Protein AF-A0A2E9NHA3-F1 (afdb_monomer)

pLDDT: mean 85.12, std 13.19, range [32.25, 98.62]

Secondary structure (DSSP, 8-state):
--S--HHHHHHTS-HHHHHHHHHHHHHHHSTTGGGS-SEEEE-PPTTS-HHHHHHHHHHHHHHHHHT-TT-SEEEEEEE-S-HHHHHHHHHHH--S--TTSEEE--GGGHHHHHHHHTSPPSSSS-EEEEEEE-HHHHT-S-S-TT--HHHHHHHHHHHHHHT--SHHHHHHHHHHH-TTSS-HHHHIIIIIHHHHHHTTSSPPHHHHHHHHHHHHHTSHHHHHHHHHHHTTT-SS--HHHHHHHHHHHHHHHHHHHHHHHHHH--SEEEEETGGGGGGGGSGGG-HHHHHHHHHHTSTT-EEEEE-S--SPPP--TTS-TTHHHHHHHHHHHHHTTS-TTTTHHHHHHHHHHHHHHHH-S-HHHHHHHHHHHHTTTEE---PPP-TTT--SEEEEE--PPPPPHHHHHHHHHHHHHHHHTT-PPPHHHHHHSTTHHHH-TTSHHHHHHHHHHTSTTHHHHHHHHHHS----HHHHHTT-----SSHHHHHHHHTTGGGTGGG-SBPPPSS-SBPP-TTTGGGTTTT---EEEE-S-THHHHHHHHHHHHHHHHHHTTTSSS---SSHHHHHHS--SS---EETTEES-HHHHHHH---HHHHHHT-HHHHHHHHTS-B-HHHHHHHHHHHSPP--B-S-HHHHHHHSS-SS-GGGTT--HHHHHTT---TTS-HHHHHHHHHHHHHTTS---B-TTHHHHHHH-HHHHHHHHHHHH--TT--HHHHHHHHHHHHHHHHHHHHSHHHHHHHHHHH-SS-HHHHHHHHHHHTTHHHHHHHHHHHHHHHTTSPPP-HHHHHHHHHHHHHHHT-PPEEEEEE-SSTT--EEEEEESSEEEES-SS--S-HHHHHHHHHHHHHHHTSSBSPSEEEE-GGGSSS----SS--EEEESS--SSHHHHHHHHTTTS-TT-HHHHHHHHHHHHHHHHH---S-HHHHHHHHHHHS--TTGGGTTTT---SS--EEEEE---TT-THHHHHHHHHHHHHHHHHTTT-SSHHHHHHHHHHTT--GGGS-----PPPP-

Radius of gyration: 31.15 Å; Cα contacts (8 Å, |Δi|>4): 1739; chains: 1; bounding box: 76×81×81 Å

Structure (mmCIF, N/CA/C/O backbone):
data_AF-A0A2E9NHA3-F1
#
_entry.id   AF-A0A2E9NHA3-F1
#
loop_
_atom_site.group_PDB
_atom_site.id
_atom_site.type_symbol
_atom_site.label_atom_id
_atom_site.label_alt_id
_atom_site.label_comp_id
_atom_site.label_asym_id
_atom_site.label_entity_id
_atom_site.label_seq_id
_atom_site.pdbx_PDB_ins_code
_atom_site.Cartn_x
_atom_site.Cartn_y
_atom_site.Cartn_z
_atom_site.occupancy
_atom_site.B_iso_or_equiv
_atom_site.auth_seq_id
_atom_site.auth_comp_id
_atom_site.auth_asym_id
_atom_site.auth_atom_id
_atom_site.pdbx_PDB_model_num
ATOM 1 N N . MET A 1 1 ? -22.709 3.468 -25.260 1.00 32.25 1 MET A N 1
ATOM 2 C CA . MET A 1 1 ? -23.288 2.220 -24.721 1.00 32.25 1 MET A CA 1
ATOM 3 C C . MET A 1 1 ? -23.242 2.355 -23.208 1.00 32.25 1 MET A C 1
ATOM 5 O O . MET A 1 1 ? -22.149 2.558 -22.708 1.00 32.25 1 MET A O 1
ATOM 9 N N . SER A 1 2 ? -24.377 2.406 -22.503 1.00 43.19 2 SER A N 1
ATOM 10 C CA . SER A 1 2 ? -24.402 2.607 -21.036 1.00 43.19 2 SER A CA 1
ATOM 11 C C . SER A 1 2 ? -25.438 1.715 -20.332 1.00 43.19 2 SER A C 1
ATOM 13 O O . SER A 1 2 ? -26.073 2.136 -19.365 1.00 43.19 2 SER A O 1
ATOM 15 N N . GLU A 1 3 ? -25.658 0.508 -20.847 1.00 61.56 3 GLU A N 1
ATOM 16 C CA . GLU A 1 3 ? -26.277 -0.564 -20.063 1.00 61.56 3 GLU A CA 1
ATOM 17 C C . GLU A 1 3 ? -25.156 -1.312 -19.338 1.00 61.56 3 GLU A C 1
ATOM 19 O O . GLU A 1 3 ? -24.087 -1.528 -19.909 1.00 61.56 3 GLU A O 1
ATOM 24 N N . VAL A 1 4 ? -25.370 -1.634 -18.061 1.00 72.38 4 VAL A N 1
ATOM 25 C CA . VAL A 1 4 ? -24.427 -2.438 -17.272 1.00 72.38 4 VAL A CA 1
ATOM 26 C C . VAL A 1 4 ? -24.317 -3.811 -17.926 1.00 72.38 4 VAL A C 1
ATOM 28 O O . VAL A 1 4 ? -25.323 -4.501 -18.061 1.00 72.38 4 VAL A O 1
ATOM 31 N N . ASP A 1 5 ? -23.108 -4.224 -18.301 1.00 81.38 5 ASP A N 1
ATOM 32 C CA . ASP A 1 5 ? -22.854 -5.580 -18.794 1.00 81.38 5 ASP A CA 1
ATOM 33 C C . ASP A 1 5 ? -22.773 -6.551 -17.607 1.00 81.38 5 ASP A C 1
ATOM 35 O O . ASP A 1 5 ? -21.702 -6.878 -17.085 1.00 81.38 5 ASP A O 1
ATOM 39 N N . VAL A 1 6 ? -23.949 -6.947 -17.119 1.00 85.06 6 VAL A N 1
ATOM 40 C CA . VAL A 1 6 ? -24.103 -7.841 -15.966 1.00 85.06 6 VAL A CA 1
ATOM 41 C C . VAL A 1 6 ? -23.433 -9.183 -16.233 1.00 85.06 6 VAL A C 1
ATOM 43 O O . VAL A 1 6 ? -22.765 -9.712 -15.348 1.00 85.06 6 VAL A O 1
ATOM 46 N N . GLU A 1 7 ? -23.559 -9.713 -17.449 1.00 85.31 7 GLU A N 1
ATOM 47 C CA . GLU A 1 7 ? -22.974 -10.999 -17.826 1.00 85.31 7 GLU A CA 1
ATOM 48 C C . GLU A 1 7 ? -21.445 -10.955 -17.760 1.00 85.31 7 GLU A C 1
ATOM 50 O O . GLU A 1 7 ? -20.836 -11.851 -17.176 1.00 85.31 7 GLU A O 1
ATOM 55 N N . SER A 1 8 ? -20.814 -9.875 -18.232 1.00 81.56 8 SER A N 1
ATOM 56 C CA . SER A 1 8 ? -19.368 -9.664 -18.075 1.00 81.56 8 SER A CA 1
ATOM 57 C C . SER A 1 8 ? -18.941 -9.573 -16.604 1.00 81.56 8 SER A C 1
ATOM 59 O O . SER A 1 8 ? -17.977 -10.226 -16.188 1.00 81.56 8 SER A O 1
ATOM 61 N N . VAL A 1 9 ? -19.690 -8.843 -15.765 1.00 84.19 9 VAL A N 1
ATOM 62 C CA . VAL A 1 9 ? -19.408 -8.769 -14.317 1.00 84.19 9 VAL A CA 1
ATOM 63 C C . VAL A 1 9 ? -19.519 -10.150 -13.661 1.00 84.19 9 VAL A C 1
ATOM 65 O O . VAL A 1 9 ? -18.634 -10.534 -12.894 1.00 84.19 9 VAL A O 1
ATOM 68 N N . MET A 1 10 ? -20.572 -10.908 -13.974 1.00 86.00 10 MET A N 1
ATOM 69 C CA . MET A 1 10 ? -20.833 -12.240 -13.416 1.00 86.00 10 MET A CA 1
ATOM 70 C C . MET A 1 10 ? -19.854 -13.304 -13.936 1.00 86.00 10 MET A C 1
ATOM 72 O O . MET A 1 10 ? -19.506 -14.234 -13.197 1.00 86.00 10 MET A O 1
ATOM 76 N N . ALA A 1 11 ? -19.362 -13.170 -15.171 1.00 82.38 11 ALA A N 1
ATOM 77 C CA . ALA A 1 11 ? -18.321 -14.023 -15.744 1.00 82.38 11 ALA A CA 1
ATOM 78 C C . ALA A 1 11 ? -16.982 -13.880 -15.001 1.00 82.38 11 ALA A C 1
ATOM 80 O O . ALA A 1 11 ? -16.257 -14.864 -14.856 1.00 82.38 11 ALA A O 1
ATOM 81 N N . GLY A 1 12 ? -16.690 -12.689 -14.466 1.00 78.75 12 GLY A N 1
ATOM 82 C CA . GLY A 1 12 ? -15.508 -12.432 -13.637 1.00 78.75 12 GLY A CA 1
ATOM 83 C C . GLY A 1 12 ? -15.560 -13.033 -12.223 1.00 78.75 12 GLY A C 1
ATOM 84 O O . GLY A 1 12 ? -14.527 -13.099 -11.554 1.00 78.75 12 GLY A O 1
ATOM 85 N N . LEU A 1 13 ? -16.731 -13.478 -11.751 1.00 85.31 13 LEU A N 1
ATOM 86 C CA . LEU A 1 13 ? -16.897 -14.100 -10.432 1.00 85.31 13 LEU A CA 1
ATOM 87 C C . LEU A 1 13 ? -16.532 -15.589 -10.454 1.00 85.31 13 LEU A C 1
ATOM 89 O O . LEU A 1 13 ? -16.842 -16.309 -11.405 1.00 85.31 13 LEU A O 1
ATOM 93 N N . LYS A 1 14 ? -15.938 -16.078 -9.361 1.00 85.88 14 LYS A N 1
ATOM 94 C CA . LYS A 1 14 ? -15.760 -17.524 -9.127 1.00 85.88 14 LYS A CA 1
ATOM 95 C C . LYS A 1 14 ? -17.071 -18.189 -8.708 1.00 85.88 14 LYS A C 1
ATOM 97 O O . LYS A 1 14 ? -17.992 -17.493 -8.290 1.00 85.88 14 LYS A O 1
ATOM 102 N N . GLY A 1 15 ? -17.154 -19.518 -8.791 1.00 86.88 15 GLY A N 1
ATOM 103 C CA . GLY A 1 15 ? -18.397 -20.266 -8.554 1.00 86.88 15 GLY A CA 1
ATOM 104 C C . GLY A 1 15 ? -19.037 -19.961 -7.198 1.00 86.88 15 GLY A C 1
ATOM 105 O O . GLY A 1 15 ? -20.192 -19.543 -7.155 1.00 86.88 15 GLY A O 1
ATOM 106 N N . PHE A 1 16 ? -18.273 -20.028 -6.104 1.00 87.44 16 PHE A N 1
ATOM 107 C CA . PHE A 1 16 ? -18.773 -19.677 -4.768 1.00 87.44 16 PHE A CA 1
ATOM 108 C C . PHE A 1 16 ? -19.209 -18.204 -4.648 1.00 87.44 16 PHE A C 1
ATOM 110 O O . PHE A 1 16 ? -20.206 -17.908 -3.991 1.00 87.44 16 PHE A O 1
ATOM 117 N N . GLN A 1 17 ? -18.501 -17.274 -5.303 1.00 90.69 17 GLN A N 1
ATOM 118 C CA . GLN A 1 17 ? -18.856 -15.848 -5.305 1.00 90.69 17 GLN A CA 1
ATOM 119 C C . GLN A 1 17 ? -20.154 -15.615 -6.079 1.00 90.69 17 GLN A C 1
ATOM 121 O O . GLN A 1 17 ? -21.018 -14.875 -5.620 1.00 90.69 17 GLN A O 1
ATOM 126 N N . ARG A 1 18 ? -20.304 -16.274 -7.233 1.00 91.75 18 ARG A N 1
ATOM 127 C CA . ARG A 1 18 ? -21.510 -16.236 -8.060 1.00 91.75 18 ARG A CA 1
ATOM 128 C C . ARG A 1 18 ? -22.712 -16.785 -7.296 1.00 91.75 18 ARG A C 1
ATOM 130 O O . ARG A 1 18 ? -23.715 -16.094 -7.198 1.00 91.75 18 ARG A O 1
ATOM 137 N N . ALA A 1 19 ? -22.569 -17.949 -6.663 1.00 92.31 19 ALA A N 1
ATOM 138 C CA . ALA A 1 19 ? -23.619 -18.539 -5.835 1.00 92.31 19 ALA A CA 1
ATOM 139 C C . ALA A 1 19 ? -24.026 -17.618 -4.667 1.00 92.31 19 ALA A C 1
ATOM 141 O O . ALA A 1 19 ? -25.210 -17.501 -4.355 1.00 92.31 19 ALA A O 1
ATOM 142 N N . ALA A 1 20 ? -23.070 -16.919 -4.040 1.00 93.12 20 ALA A N 1
ATOM 143 C CA . ALA A 1 20 ? -23.379 -15.923 -3.014 1.00 93.12 20 ALA A CA 1
ATOM 144 C C . ALA A 1 20 ? -24.175 -14.735 -3.581 1.00 93.12 20 ALA A C 1
ATOM 146 O O . ALA A 1 20 ? -25.162 -14.328 -2.971 1.00 93.12 20 ALA A O 1
ATOM 147 N N . VAL A 1 21 ? -23.785 -14.203 -4.747 1.00 94.88 21 VAL A N 1
ATOM 148 C CA . VAL A 1 21 ? -24.522 -13.123 -5.428 1.00 94.88 21 VAL A CA 1
ATOM 149 C C . VAL A 1 21 ? -25.945 -13.559 -5.763 1.00 94.88 21 VAL A C 1
ATOM 151 O O . VAL A 1 21 ? -26.890 -12.865 -5.393 1.00 94.88 21 VAL A O 1
ATOM 154 N N . ASP A 1 22 ? -26.102 -14.712 -6.410 1.00 93.88 22 ASP A N 1
ATOM 155 C CA . ASP A 1 22 ? -27.406 -15.219 -6.840 1.00 93.88 22 ASP A CA 1
ATOM 156 C C . ASP A 1 22 ? -28.331 -15.445 -5.635 1.00 93.88 22 ASP A C 1
ATOM 158 O O . ASP A 1 22 ? -29.492 -15.031 -5.648 1.00 93.88 22 ASP A O 1
ATOM 162 N N . HIS A 1 23 ? -27.803 -16.001 -4.539 1.00 93.75 23 HIS A N 1
ATOM 163 C CA . HIS A 1 23 ? -28.567 -16.194 -3.307 1.00 93.75 23 HIS A CA 1
ATOM 164 C C . HIS A 1 23 ? -28.959 -14.871 -2.633 1.00 93.75 23 HIS A C 1
ATOM 166 O O . HIS A 1 23 ? -30.094 -14.736 -2.179 1.00 93.75 23 HIS A O 1
ATOM 172 N N . VAL A 1 24 ? -28.072 -13.869 -2.591 1.00 94.62 24 VAL A N 1
ATOM 173 C CA . VAL A 1 24 ? -28.405 -12.528 -2.067 1.00 94.62 24 VAL A CA 1
ATOM 174 C C . VAL A 1 24 ? -29.525 -11.888 -2.889 1.00 94.62 24 VAL A C 1
ATOM 176 O O . VAL A 1 24 ? -30.481 -11.355 -2.322 1.00 94.62 24 VAL A O 1
ATOM 179 N N . ILE A 1 25 ? -29.438 -11.965 -4.217 1.00 93.75 25 ILE A N 1
ATOM 180 C CA . ILE A 1 25 ? -30.431 -11.385 -5.126 1.00 93.75 25 ILE A CA 1
ATOM 181 C C . ILE A 1 25 ? -31.780 -12.087 -4.991 1.00 93.75 25 ILE A C 1
ATOM 183 O O . ILE A 1 25 ? -32.798 -11.408 -4.861 1.00 93.75 25 ILE A O 1
ATOM 187 N N . GLU A 1 26 ? -31.800 -13.417 -4.906 1.00 91.62 26 GLU A N 1
ATOM 188 C CA . GLU A 1 26 ? -33.023 -14.170 -4.618 1.00 91.62 26 GLU A CA 1
ATOM 189 C C . GLU A 1 26 ? -33.631 -13.738 -3.275 1.00 91.62 26 GLU A C 1
ATOM 191 O O . GLU A 1 26 ? -34.845 -13.562 -3.159 1.00 91.62 26 GLU A O 1
ATOM 196 N N . ARG A 1 27 ? -32.810 -13.482 -2.248 1.00 91.25 27 ARG A N 1
ATOM 197 C CA . ARG A 1 27 ? -33.293 -13.021 -0.936 1.00 91.25 27 ARG A CA 1
ATOM 198 C C . ARG A 1 27 ? -33.854 -11.600 -0.963 1.00 91.25 27 ARG A C 1
ATOM 200 O O . ARG A 1 27 ? -34.848 -11.364 -0.276 1.00 91.25 27 ARG A O 1
ATOM 207 N N . PHE A 1 28 ? -33.275 -10.694 -1.748 1.00 92.12 28 PHE A N 1
ATOM 208 C CA . PHE A 1 28 ? -33.702 -9.293 -1.845 1.00 92.12 28 PHE A CA 1
ATOM 209 C C . PHE A 1 28 ? -34.870 -9.044 -2.804 1.00 92.12 28 PHE A C 1
ATOM 211 O O . PHE A 1 28 ? -35.736 -8.222 -2.486 1.00 92.12 28 PHE A O 1
ATOM 218 N N . TYR A 1 29 ? -34.884 -9.728 -3.950 1.00 89.75 29 TYR A N 1
ATOM 219 C CA . TYR A 1 29 ? -35.759 -9.424 -5.090 1.00 89.75 29 TYR A CA 1
ATOM 220 C C . TYR A 1 29 ? -36.492 -10.651 -5.662 1.00 89.75 29 TYR A C 1
ATOM 222 O O . TYR A 1 29 ? -37.299 -10.503 -6.577 1.00 89.75 29 TYR A O 1
ATOM 230 N N . GLY A 1 30 ? -36.242 -11.855 -5.135 1.00 84.56 30 GLY A N 1
ATOM 231 C CA . GLY A 1 30 ? -36.902 -13.089 -5.569 1.00 84.56 30 GLY A CA 1
ATOM 232 C C . GLY A 1 30 ? -38.382 -13.189 -5.184 1.00 84.56 30 GLY A C 1
ATOM 233 O O . GLY A 1 30 ? -38.960 -12.318 -4.523 1.00 84.56 30 GLY A O 1
ATOM 234 N N . VAL A 1 31 ? -39.021 -14.294 -5.580 1.00 73.19 31 VAL A N 1
ATOM 235 C CA . VAL A 1 31 ? -40.466 -14.506 -5.380 1.00 73.19 31 VAL A CA 1
ATOM 236 C C . VAL A 1 31 ? -40.800 -14.548 -3.880 1.00 73.19 31 VAL A C 1
ATOM 238 O O . VAL A 1 31 ? -40.257 -15.349 -3.118 1.00 73.19 31 VAL A O 1
ATOM 241 N N . GLY A 1 32 ? -41.708 -13.669 -3.439 1.00 65.19 32 GLY A N 1
ATOM 242 C CA . GLY A 1 32 ? -42.047 -13.488 -2.019 1.00 65.19 32 GLY A CA 1
ATOM 243 C C . GLY A 1 32 ? -41.089 -12.572 -1.241 1.00 65.19 32 GLY A C 1
ATOM 244 O O . GLY A 1 32 ? -41.176 -12.510 -0.014 1.00 65.19 32 GLY A O 1
ATOM 245 N N . GLY A 1 33 ? -40.190 -11.857 -1.928 1.00 61.22 33 GLY A N 1
ATOM 246 C CA . GLY A 1 33 ? -39.231 -10.920 -1.334 1.00 61.22 33 GLY A CA 1
ATOM 247 C C . GLY A 1 33 ? -39.860 -9.748 -0.572 1.00 61.22 33 GLY A C 1
ATOM 248 O O . GLY A 1 33 ? -39.286 -9.301 0.415 1.00 61.22 33 GLY A O 1
ATOM 249 N N . GLU A 1 34 ? -41.068 -9.305 -0.944 1.00 59.25 34 GLU A N 1
ATOM 250 C CA . GLU A 1 34 ? -41.785 -8.205 -0.268 1.00 59.25 34 GLU A CA 1
ATOM 251 C C . GLU A 1 34 ? -42.134 -8.499 1.206 1.00 59.25 34 GLU A C 1
ATOM 253 O O . GLU A 1 34 ? -42.369 -7.570 1.972 1.00 59.25 34 GLU A O 1
ATOM 258 N N . GLY A 1 35 ? -42.147 -9.775 1.618 1.00 59.41 35 GLY A N 1
ATOM 259 C CA . GLY A 1 35 ? -42.376 -10.199 3.007 1.00 59.41 35 GLY A CA 1
ATOM 260 C C . GLY A 1 35 ? -41.105 -10.544 3.793 1.00 59.41 35 GLY A C 1
ATOM 261 O O . GLY A 1 35 ? -41.204 -10.990 4.935 1.00 59.41 35 GLY A O 1
ATOM 262 N N . ARG A 1 36 ? -39.917 -10.400 3.190 1.00 79.31 36 ARG A N 1
ATOM 263 C CA . ARG A 1 36 ? -38.619 -10.683 3.828 1.00 79.31 36 ARG A CA 1
ATOM 264 C C . ARG A 1 36 ? -38.042 -9.399 4.432 1.00 79.31 36 ARG A C 1
ATOM 266 O O . ARG A 1 36 ? -38.427 -8.299 4.056 1.00 79.31 36 ARG A O 1
ATOM 273 N N . SER A 1 37 ? -37.084 -9.528 5.347 1.00 83.06 37 SER A N 1
ATOM 274 C CA . SER A 1 37 ? -36.485 -8.384 6.058 1.00 83.06 37 SER A CA 1
ATOM 275 C C . SER A 1 37 ? -35.756 -7.379 5.158 1.00 83.06 37 SER A C 1
ATOM 277 O O . SER A 1 37 ? -35.481 -6.268 5.602 1.00 83.06 37 SER A O 1
ATOM 279 N N . GLY A 1 38 ? -35.385 -7.777 3.934 1.00 87.94 38 GLY A N 1
ATOM 280 C CA . GLY A 1 38 ? -34.548 -6.983 3.032 1.00 87.94 38 GLY A CA 1
ATOM 281 C C . GLY A 1 38 ? -33.096 -6.839 3.502 1.00 87.94 38 GLY A C 1
ATOM 282 O O . GLY A 1 38 ? -32.379 -5.991 2.980 1.00 87.94 38 GLY A O 1
ATOM 283 N N . ARG A 1 39 ? -32.659 -7.638 4.487 1.00 92.50 39 ARG A N 1
ATOM 284 C CA . ARG A 1 39 ? -31.337 -7.553 5.128 1.00 92.50 39 ARG A CA 1
ATOM 285 C C . ARG A 1 39 ? -30.606 -8.890 5.010 1.00 92.50 39 ARG A C 1
ATOM 287 O O . ARG A 1 39 ? -31.210 -9.931 5.256 1.00 92.50 39 ARG A O 1
ATOM 294 N N . PHE A 1 40 ? -29.327 -8.875 4.642 1.00 94.38 40 PHE A N 1
ATOM 295 C CA . PHE A 1 40 ? -28.542 -10.097 4.429 1.00 94.38 40 PHE A CA 1
ATOM 296 C C . PHE A 1 40 ? -27.073 -9.927 4.827 1.00 94.38 40 PHE A C 1
ATOM 298 O O . PHE A 1 40 ? -26.524 -8.837 4.686 1.00 94.38 40 PHE A O 1
ATOM 305 N N . LEU A 1 41 ? -26.424 -10.998 5.294 1.00 93.44 41 LEU A N 1
ATOM 306 C CA . LEU A 1 41 ? -25.010 -11.008 5.686 1.00 93.44 41 LEU A CA 1
ATOM 307 C C . LEU A 1 41 ?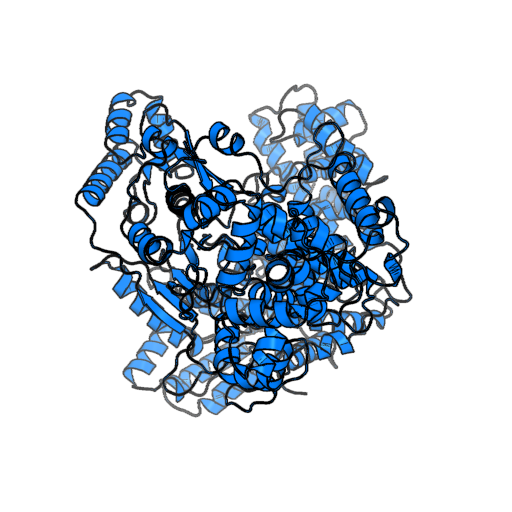 -24.172 -11.964 4.822 1.00 93.44 41 LEU A C 1
ATOM 309 O O . LEU A 1 41 ? -24.404 -13.168 4.800 1.00 93.44 41 LEU A O 1
ATOM 313 N N . VAL A 1 42 ? -23.121 -11.445 4.188 1.00 92.88 42 VAL A N 1
ATOM 314 C CA . VAL A 1 42 ? -22.062 -12.260 3.574 1.00 92.88 42 VAL A CA 1
ATOM 315 C C . VAL A 1 42 ? -20.865 -12.299 4.519 1.00 92.88 42 VAL A C 1
ATOM 317 O O . VAL A 1 42 ? -20.167 -11.299 4.715 1.00 92.88 42 VAL A O 1
ATOM 320 N N . ALA A 1 43 ? -20.646 -13.472 5.115 1.00 88.44 43 ALA A N 1
ATOM 321 C CA . ALA A 1 43 ? -19.674 -13.705 6.175 1.00 88.44 43 ALA A CA 1
ATOM 322 C C . ALA A 1 43 ? -18.416 -14.480 5.738 1.00 88.44 43 ALA A C 1
ATOM 324 O O . ALA A 1 43 ? -17.813 -15.183 6.552 1.00 88.44 43 ALA A O 1
ATOM 325 N N . ASP A 1 44 ? -18.044 -14.383 4.455 1.00 86.25 44 ASP A N 1
ATOM 326 C CA . ASP A 1 44 ? -16.910 -15.104 3.860 1.00 86.25 44 ASP A CA 1
ATOM 327 C C . ASP A 1 44 ? -15.575 -14.804 4.560 1.00 86.25 44 ASP A C 1
ATOM 329 O O . ASP A 1 44 ? -15.333 -13.677 5.013 1.00 86.25 44 ASP A O 1
ATOM 333 N N . GLU A 1 45 ? -14.665 -15.783 4.562 1.00 80.44 45 GLU A N 1
ATOM 334 C CA . GLU A 1 45 ? -13.317 -15.672 5.129 1.00 80.44 45 GLU A CA 1
ATOM 335 C C . GLU A 1 45 ? -12.549 -14.438 4.605 1.00 80.44 45 GLU A C 1
ATOM 337 O O . GLU A 1 45 ? -12.787 -13.887 3.515 1.00 80.44 45 GLU A O 1
ATOM 342 N N . THR A 1 46 ? -11.605 -13.945 5.408 1.00 77.88 46 THR A N 1
ATOM 343 C CA . THR A 1 46 ? -10.780 -12.794 5.034 1.00 77.88 46 THR A CA 1
ATOM 344 C C . THR A 1 46 ? -9.984 -13.078 3.756 1.00 77.88 46 THR A C 1
ATOM 346 O O . THR A 1 46 ? -9.205 -14.025 3.665 1.00 77.88 46 THR A O 1
ATOM 349 N N . GLY A 1 47 ? -10.152 -12.205 2.759 1.00 77.12 47 GLY A N 1
ATOM 350 C CA . GLY A 1 47 ? -9.424 -12.258 1.491 1.00 77.12 47 GLY A CA 1
ATOM 351 C C . GLY A 1 47 ? -10.112 -12.987 0.336 1.00 77.12 47 GLY A C 1
ATOM 352 O O . GLY A 1 47 ? -9.571 -12.964 -0.767 1.00 77.12 47 GLY A O 1
ATOM 353 N N . LEU A 1 48 ? -11.323 -13.523 0.528 1.00 82.44 48 LEU A N 1
ATOM 354 C CA . LEU A 1 48 ? -12.120 -14.163 -0.535 1.00 82.44 48 LEU A CA 1
ATOM 355 C C . LEU A 1 48 ? -12.883 -13.193 -1.462 1.00 82.44 48 LEU A C 1
ATOM 357 O O . LEU A 1 48 ? -13.637 -13.617 -2.333 1.00 82.44 48 LEU A O 1
ATOM 361 N N . GLY A 1 49 ? -12.668 -11.882 -1.319 1.00 82.44 49 GLY A N 1
ATOM 362 C CA . GLY A 1 49 ? -13.237 -10.882 -2.229 1.00 82.44 49 GLY A CA 1
ATOM 363 C C . GLY A 1 49 ? -14.688 -10.488 -1.927 1.00 82.44 49 GLY A C 1
ATOM 364 O O . GLY A 1 49 ? -15.489 -10.376 -2.845 1.00 82.44 49 GLY A O 1
ATOM 365 N N . LYS A 1 50 ? -15.030 -10.195 -0.666 1.00 87.19 50 LYS A N 1
ATOM 366 C CA . LYS A 1 50 ? -16.369 -9.693 -0.277 1.00 87.19 50 LYS A CA 1
ATOM 367 C C . LYS A 1 50 ? -16.827 -8.469 -1.085 1.00 87.19 50 LYS A C 1
ATOM 369 O O . LYS A 1 50 ? -17.981 -8.397 -1.486 1.00 87.19 50 LYS A O 1
ATOM 374 N N . SER A 1 51 ? -15.922 -7.540 -1.402 1.00 85.06 51 SER A N 1
ATOM 375 C CA . SER A 1 51 ? -16.236 -6.389 -2.263 1.00 85.06 51 SER A CA 1
ATOM 376 C C . SER A 1 51 ? -16.515 -6.791 -3.722 1.00 85.06 51 SER A C 1
ATOM 378 O O . SER A 1 51 ? -17.252 -6.098 -4.410 1.00 85.06 51 SER A O 1
ATOM 380 N N . ILE A 1 52 ? -15.965 -7.915 -4.196 1.00 86.06 52 ILE A N 1
ATOM 381 C CA . ILE A 1 52 ? -16.254 -8.476 -5.527 1.00 86.06 52 ILE A CA 1
ATOM 382 C C . ILE A 1 52 ? -17.642 -9.132 -5.542 1.00 86.06 52 ILE A C 1
ATOM 384 O O . ILE A 1 52 ? -18.401 -8.915 -6.481 1.00 86.06 52 ILE A O 1
ATOM 388 N N . VAL A 1 53 ? -18.025 -9.830 -4.465 1.00 89.81 53 VAL A N 1
ATOM 389 C CA . VAL A 1 53 ? -19.414 -10.287 -4.264 1.00 89.81 53 VAL A CA 1
ATOM 390 C C . VAL A 1 53 ? -20.363 -9.086 -4.253 1.00 89.81 53 VAL A C 1
ATOM 392 O O . VAL A 1 53 ? -21.339 -9.065 -4.994 1.00 89.81 53 VAL A O 1
ATOM 395 N N . ALA A 1 54 ? -20.039 -8.030 -3.503 1.00 91.81 54 ALA A N 1
ATOM 396 C CA . ALA A 1 54 ? -20.828 -6.800 -3.476 1.00 91.81 54 ALA A CA 1
ATOM 397 C C . ALA A 1 54 ? -20.953 -6.136 -4.860 1.00 91.81 54 ALA A C 1
ATOM 399 O O . ALA A 1 54 ? -22.039 -5.689 -5.214 1.00 91.81 54 ALA A O 1
ATOM 400 N N . ARG A 1 55 ? -19.886 -6.129 -5.673 1.00 90.50 55 ARG A N 1
ATOM 401 C CA . ARG A 1 55 ? -19.922 -5.663 -7.072 1.00 90.50 55 ARG A CA 1
ATOM 402 C C . ARG A 1 55 ? -20.922 -6.466 -7.913 1.00 90.50 55 ARG A C 1
ATOM 404 O O . ARG A 1 55 ? -21.684 -5.874 -8.671 1.00 90.50 55 ARG A O 1
ATOM 411 N N . GLY A 1 56 ? -20.945 -7.792 -7.764 1.00 91.50 56 GLY A N 1
ATOM 412 C CA . GLY A 1 56 ? -21.927 -8.651 -8.433 1.00 91.50 56 GLY A CA 1
ATOM 413 C C . GLY A 1 56 ? -23.363 -8.378 -7.974 1.00 91.50 56 GLY A C 1
ATOM 414 O O . GLY A 1 56 ? -24.258 -8.245 -8.807 1.00 91.50 56 GLY A O 1
ATOM 415 N N . VAL A 1 57 ? -23.574 -8.194 -6.663 1.00 94.62 57 VAL A N 1
ATOM 416 C CA . VAL A 1 57 ? -24.882 -7.799 -6.105 1.00 94.62 57 VAL A CA 1
ATOM 417 C C . VAL A 1 57 ? -25.325 -6.443 -6.659 1.00 94.62 57 VAL A C 1
ATOM 419 O O . VAL A 1 57 ? -26.481 -6.303 -7.041 1.00 94.62 57 VAL A O 1
ATOM 422 N N . ILE A 1 58 ? -24.422 -5.462 -6.761 1.00 93.00 58 ILE A N 1
ATOM 423 C CA . ILE A 1 58 ? -24.705 -4.154 -7.369 1.00 93.00 58 ILE A CA 1
ATOM 424 C C . ILE A 1 58 ? -25.150 -4.314 -8.826 1.00 93.00 58 ILE A C 1
ATOM 426 O O . ILE A 1 58 ? -26.174 -3.749 -9.203 1.00 93.00 58 ILE A O 1
ATOM 430 N N . ALA A 1 59 ? -24.424 -5.090 -9.638 1.00 91.50 59 ALA A N 1
ATOM 431 C CA . ALA A 1 59 ? -24.761 -5.286 -11.049 1.00 91.50 59 ALA A CA 1
ATOM 432 C C . ALA A 1 59 ? -26.168 -5.882 -11.226 1.00 91.50 59 ALA A C 1
ATOM 434 O O . ALA A 1 59 ? -26.988 -5.320 -11.952 1.00 91.50 59 ALA A O 1
ATOM 435 N N . ARG A 1 60 ? -26.478 -6.962 -10.497 1.00 93.12 60 ARG A N 1
ATOM 436 C CA . ARG A 1 60 ? -27.799 -7.613 -10.517 1.00 93.12 60 ARG A CA 1
ATOM 437 C C . ARG A 1 60 ? -28.910 -6.744 -9.914 1.00 93.12 60 ARG A C 1
ATOM 439 O O . ARG A 1 60 ? -30.040 -6.767 -10.393 1.00 93.12 60 ARG A O 1
ATOM 446 N N . ALA A 1 61 ? -28.609 -5.954 -8.882 1.00 92.75 61 ALA A N 1
ATOM 447 C CA . ALA A 1 61 ? -29.569 -5.013 -8.311 1.00 92.75 61 ALA A CA 1
ATOM 448 C C . ALA A 1 61 ? -29.911 -3.892 -9.303 1.00 92.75 61 ALA A C 1
ATOM 450 O O . ALA A 1 61 ? -31.084 -3.568 -9.456 1.00 92.75 61 ALA A O 1
ATOM 451 N N . ILE A 1 62 ? -28.920 -3.339 -10.014 1.00 91.00 62 ILE A N 1
ATOM 452 C CA . ILE A 1 62 ? -29.158 -2.339 -11.064 1.00 91.00 62 ILE A CA 1
ATOM 453 C C . ILE A 1 62 ? -30.023 -2.939 -12.175 1.00 91.00 62 ILE A C 1
ATOM 455 O O . ILE A 1 62 ? -31.018 -2.324 -12.545 1.00 91.00 62 ILE A O 1
ATOM 459 N N . GLU A 1 63 ? -29.689 -4.138 -12.664 1.00 91.38 63 GLU A N 1
ATOM 460 C CA . GLU A 1 63 ? -30.477 -4.861 -13.676 1.00 91.38 63 GLU A CA 1
ATOM 461 C C . GLU A 1 63 ? -31.956 -4.961 -13.285 1.00 91.38 63 GLU A C 1
ATOM 463 O O . GLU A 1 63 ? -32.837 -4.591 -14.060 1.00 91.38 63 GLU A O 1
ATOM 468 N N . HIS A 1 64 ? -32.231 -5.378 -12.047 1.00 90.62 64 HIS A N 1
ATOM 469 C CA . HIS A 1 64 ? -33.589 -5.456 -11.525 1.00 90.62 64 HIS A CA 1
ATOM 470 C C . HIS A 1 64 ? -34.256 -4.073 -11.429 1.00 90.62 64 HIS A C 1
ATOM 472 O O . HIS A 1 64 ? -35.332 -3.862 -11.991 1.00 90.62 64 HIS A O 1
ATOM 478 N N . LEU A 1 65 ? -33.621 -3.108 -10.756 1.00 90.44 65 LEU A N 1
ATOM 479 C CA . LEU A 1 65 ? -34.203 -1.793 -10.457 1.00 90.44 65 LEU A CA 1
ATOM 480 C C . LEU A 1 65 ? -34.449 -0.939 -11.709 1.00 90.44 65 LEU A C 1
ATOM 482 O O . LEU A 1 65 ? -35.372 -0.119 -11.722 1.00 90.44 65 LEU A O 1
ATOM 486 N N . GLN A 1 66 ? -33.699 -1.160 -12.793 1.00 89.50 66 GLN A N 1
ATOM 487 C CA . GLN A 1 66 ? -33.968 -0.540 -14.096 1.00 89.50 66 GLN A CA 1
ATOM 488 C C . GLN A 1 66 ? -35.374 -0.879 -14.620 1.00 89.50 66 GLN A C 1
ATOM 490 O O . GLN A 1 66 ? -36.005 -0.035 -15.250 1.00 89.50 66 GLN A O 1
ATOM 495 N N . THR A 1 67 ? -35.911 -2.057 -14.288 1.00 88.25 67 THR A N 1
ATOM 496 C CA . THR A 1 67 ? -37.239 -2.516 -14.742 1.00 88.25 67 THR A CA 1
ATOM 497 C C . THR A 1 67 ? -38.406 -2.084 -13.844 1.00 88.25 67 THR A C 1
ATOM 499 O O . THR A 1 67 ? -39.565 -2.253 -14.211 1.00 88.25 67 THR A O 1
ATOM 502 N N . VAL A 1 68 ? -38.131 -1.520 -12.663 1.00 87.12 68 VAL A N 1
ATOM 503 C CA . VAL A 1 68 ? -39.154 -1.228 -11.642 1.00 87.12 68 VAL A CA 1
ATOM 504 C C . VAL A 1 68 ? -39.736 0.181 -11.817 1.00 87.12 68 VAL A C 1
ATOM 506 O O . VAL A 1 68 ? -39.108 1.149 -11.405 1.00 87.12 68 VAL A O 1
ATOM 509 N N . ASP A 1 69 ? -40.942 0.334 -12.368 1.00 84.75 69 ASP A N 1
ATOM 510 C CA . ASP A 1 69 ? -41.526 1.646 -12.745 1.00 84.75 69 ASP A CA 1
ATOM 511 C C . ASP A 1 69 ? -41.539 2.728 -11.647 1.00 84.75 69 ASP A C 1
ATOM 513 O O . ASP A 1 69 ? -41.447 3.912 -11.947 1.00 84.75 69 ASP A O 1
ATOM 517 N N . ARG A 1 70 ? -41.649 2.342 -10.371 1.00 85.25 70 ARG A N 1
ATOM 518 C CA . ARG A 1 70 ? -41.699 3.275 -9.225 1.00 85.25 70 ARG A CA 1
ATOM 519 C C . ARG A 1 70 ? -40.346 3.876 -8.818 1.00 85.25 70 ARG A C 1
ATOM 521 O O . ARG A 1 70 ? -40.319 4.724 -7.935 1.00 85.25 70 ARG A O 1
ATOM 528 N N . VAL A 1 71 ? -39.246 3.386 -9.387 1.00 85.88 71 VAL A N 1
ATOM 529 C CA . VAL A 1 71 ? -37.881 3.858 -9.107 1.00 85.88 71 VAL A CA 1
ATOM 530 C C . VAL A 1 71 ? -37.475 4.817 -10.222 1.00 85.88 71 VAL A C 1
ATOM 532 O O . VAL A 1 71 ? -37.352 4.380 -11.364 1.00 85.88 71 VAL A O 1
ATOM 535 N N . ASP A 1 72 ? -37.244 6.092 -9.910 1.00 82.81 72 ASP A N 1
ATOM 536 C CA . ASP A 1 72 ? -36.848 7.112 -10.899 1.00 82.81 72 ASP A CA 1
ATOM 537 C C . ASP A 1 72 ? -35.320 7.193 -11.092 1.00 82.81 72 ASP A C 1
ATOM 539 O O . ASP A 1 72 ? -34.822 7.488 -12.183 1.00 82.81 72 ASP A O 1
ATOM 543 N N . ARG A 1 73 ? -34.558 6.900 -10.034 1.00 86.69 73 ARG A N 1
ATOM 544 C CA . ARG A 1 73 ? -33.088 6.824 -10.002 1.00 86.69 73 ARG A CA 1
ATOM 545 C C . ARG A 1 73 ? -32.661 5.723 -9.033 1.00 86.69 73 ARG A C 1
ATOM 547 O O . ARG A 1 73 ? -33.433 5.386 -8.149 1.00 86.69 73 ARG A O 1
ATOM 554 N N . ILE A 1 74 ? -31.460 5.186 -9.218 1.00 88.62 74 ILE A N 1
ATOM 555 C CA . ILE A 1 74 ? -30.908 4.098 -8.410 1.00 88.62 74 ILE A CA 1
ATOM 556 C C . ILE A 1 74 ? -29.790 4.655 -7.526 1.00 88.62 74 ILE A C 1
ATOM 558 O O . ILE A 1 74 ? -28.733 5.030 -8.042 1.00 88.62 74 ILE A O 1
ATOM 562 N N . ASP A 1 75 ? -29.996 4.680 -6.213 1.00 88.25 75 ASP A N 1
ATOM 563 C CA . ASP A 1 75 ? -29.034 5.190 -5.234 1.00 88.25 75 ASP A CA 1
ATOM 564 C C . ASP A 1 75 ? -28.441 4.051 -4.393 1.00 88.25 75 ASP A C 1
ATOM 566 O O . ASP A 1 75 ? -29.098 3.436 -3.549 1.00 88.25 75 ASP A O 1
ATOM 570 N N . ILE A 1 76 ? -27.152 3.779 -4.610 1.00 90.62 76 ILE A N 1
ATOM 571 C CA . ILE A 1 76 ? -26.398 2.747 -3.897 1.00 90.62 76 ILE A CA 1
ATOM 572 C C . ILE A 1 76 ? -25.494 3.411 -2.864 1.00 90.62 76 ILE A C 1
ATOM 574 O O . ILE A 1 76 ? -24.616 4.210 -3.196 1.00 90.62 76 ILE A O 1
ATOM 578 N N . VAL A 1 77 ? -25.682 3.045 -1.601 1.00 89.56 77 VAL A N 1
ATOM 579 C CA . VAL A 1 77 ? -24.943 3.583 -0.464 1.00 89.56 77 VAL A CA 1
ATOM 580 C C . VAL A 1 77 ? -23.916 2.575 0.026 1.00 89.56 77 VAL A C 1
ATOM 582 O O . VAL A 1 77 ? -24.255 1.463 0.410 1.00 89.56 77 VAL A O 1
ATOM 585 N N . TYR A 1 78 ? -22.652 2.976 0.074 1.00 88.88 78 TYR A N 1
ATOM 586 C CA . TYR A 1 78 ? -21.548 2.160 0.562 1.00 88.88 78 TYR A CA 1
ATOM 587 C C . TYR A 1 78 ? -20.960 2.748 1.852 1.00 88.88 78 TYR A C 1
ATOM 589 O O . TYR A 1 78 ? -20.356 3.818 1.859 1.00 88.88 78 TYR A O 1
ATOM 597 N N . VAL A 1 79 ? -21.109 2.052 2.971 1.00 85.56 79 VAL A N 1
ATOM 598 C CA . VAL A 1 79 ? -20.581 2.470 4.272 1.00 85.56 79 VAL A CA 1
ATOM 599 C C . VAL A 1 79 ? -19.339 1.650 4.589 1.00 85.56 79 VAL A C 1
ATOM 601 O O . VAL A 1 79 ? -19.382 0.423 4.582 1.00 85.56 79 VAL A O 1
ATOM 604 N N . CYS A 1 80 ? -18.226 2.315 4.891 1.00 78.62 80 CYS A N 1
ATOM 605 C CA . CYS A 1 80 ? -16.973 1.633 5.216 1.00 78.62 80 CYS A CA 1
ATOM 606 C C . CYS A 1 80 ? -16.170 2.361 6.295 1.00 78.62 80 CYS A C 1
ATOM 608 O O . CYS A 1 80 ? -16.437 3.510 6.641 1.00 78.62 80 CYS A O 1
ATOM 610 N N . SER A 1 81 ? -15.153 1.692 6.840 1.00 69.00 81 SER A N 1
ATOM 611 C CA . SER A 1 81 ? -14.440 2.209 8.011 1.00 69.00 81 SER A CA 1
ATOM 612 C C . SER A 1 81 ? -13.406 3.307 7.742 1.00 69.00 81 SER A C 1
ATOM 614 O O . SER A 1 81 ? -13.024 4.008 8.679 1.00 69.00 81 SER A O 1
ATOM 616 N N . ASN A 1 82 ? -12.952 3.479 6.497 1.00 68.31 82 ASN A N 1
ATOM 617 C CA . ASN A 1 82 ? -11.861 4.392 6.143 1.00 68.31 82 ASN A CA 1
ATOM 618 C C . ASN A 1 82 ? -12.087 5.019 4.754 1.00 68.31 82 ASN A C 1
ATOM 620 O O . ASN A 1 82 ? -12.487 4.331 3.822 1.00 68.31 82 ASN A O 1
ATOM 624 N N . THR A 1 83 ? -11.786 6.308 4.594 1.00 65.38 83 THR A N 1
ATOM 625 C CA . THR A 1 83 ? -11.934 7.056 3.334 1.00 65.38 83 THR A CA 1
ATOM 626 C C . THR A 1 83 ? -11.006 6.555 2.213 1.00 65.38 83 THR A C 1
ATOM 628 O O . THR A 1 83 ? -11.402 6.569 1.046 1.00 65.38 83 THR A O 1
ATOM 631 N N . ASP A 1 84 ? -9.796 6.070 2.531 1.00 64.44 84 ASP A N 1
ATOM 632 C CA . ASP A 1 84 ? -8.897 5.449 1.531 1.00 64.44 84 ASP A CA 1
ATOM 633 C C . ASP A 1 84 ? -9.499 4.129 1.011 1.00 64.44 84 ASP A C 1
ATOM 635 O O . ASP A 1 84 ? -9.541 3.871 -0.194 1.00 64.44 84 ASP A O 1
ATOM 639 N N . LEU A 1 85 ? -10.076 3.333 1.920 1.00 68.88 85 LEU A N 1
ATOM 640 C CA . LEU A 1 85 ? -10.830 2.131 1.560 1.00 68.88 85 LEU A CA 1
ATOM 641 C C . LEU A 1 85 ? -12.067 2.476 0.722 1.00 68.88 85 LEU A C 1
ATOM 643 O O . LEU A 1 85 ? -12.331 1.798 -0.267 1.00 68.88 85 LEU A O 1
ATOM 647 N N . ALA A 1 86 ? -12.788 3.544 1.082 1.00 70.50 86 ALA A N 1
ATOM 648 C CA . ALA A 1 86 ? -13.942 4.032 0.334 1.00 70.50 86 ALA A CA 1
ATOM 649 C C . ALA A 1 86 ? -13.570 4.319 -1.122 1.00 70.50 86 ALA A C 1
ATOM 651 O O . ALA A 1 86 ? -14.171 3.768 -2.035 1.00 70.50 86 ALA A O 1
ATOM 652 N N . THR A 1 87 ? -12.520 5.113 -1.340 1.00 69.75 87 THR A N 1
ATOM 653 C CA . THR A 1 87 ? -12.078 5.509 -2.684 1.00 69.75 87 THR A CA 1
ATOM 654 C C . THR A 1 87 ? -11.645 4.300 -3.519 1.00 69.75 87 THR A C 1
ATOM 656 O O . THR A 1 87 ? -11.993 4.203 -4.696 1.00 69.75 87 THR A O 1
ATOM 659 N N . GLN A 1 88 ? -10.918 3.350 -2.917 1.00 71.25 88 GLN A N 1
ATOM 660 C CA . GLN A 1 88 ? -10.490 2.125 -3.598 1.00 71.25 88 GLN A CA 1
ATOM 661 C C . GLN A 1 88 ? -11.680 1.231 -3.963 1.00 71.25 88 GLN A C 1
ATOM 663 O O . GLN A 1 88 ? -11.807 0.803 -5.112 1.00 71.25 88 GLN A O 1
ATOM 668 N N . ASN A 1 89 ? -12.545 0.942 -2.991 1.00 77.06 89 ASN A N 1
ATOM 669 C CA . ASN A 1 89 ? -13.663 0.034 -3.201 1.00 77.06 89 ASN A CA 1
ATOM 670 C C . ASN A 1 89 ? -14.710 0.656 -4.123 1.00 77.06 89 ASN A C 1
ATOM 672 O O . ASN A 1 89 ? -15.229 -0.064 -4.959 1.00 77.06 89 ASN A O 1
ATOM 676 N N . LEU A 1 90 ? -14.941 1.973 -4.090 1.00 77.06 90 LEU A N 1
ATOM 677 C CA . LEU A 1 90 ? -15.820 2.655 -5.047 1.00 77.06 90 LEU A CA 1
ATOM 678 C C . LEU A 1 90 ? -15.412 2.402 -6.503 1.00 77.06 90 LEU A C 1
ATOM 680 O O . LEU A 1 90 ? -16.270 2.093 -7.324 1.00 77.06 90 LEU A O 1
ATOM 684 N N . ARG A 1 91 ? -14.111 2.473 -6.825 1.00 74.31 91 ARG A N 1
ATOM 685 C CA . ARG A 1 91 ? -13.621 2.152 -8.178 1.00 74.31 91 ARG A CA 1
ATOM 686 C C . ARG A 1 91 ? -13.893 0.695 -8.550 1.00 74.31 91 ARG A C 1
ATOM 688 O O . ARG A 1 91 ? -14.308 0.426 -9.667 1.00 74.31 91 ARG A O 1
ATOM 695 N N . ARG A 1 92 ? -13.692 -0.235 -7.608 1.00 75.94 92 ARG A N 1
ATOM 696 C CA . ARG A 1 92 ? -13.955 -1.673 -7.810 1.00 75.94 92 ARG A CA 1
ATOM 697 C C . ARG A 1 92 ? -15.454 -1.989 -7.927 1.00 75.94 92 ARG A C 1
ATOM 699 O O . ARG A 1 92 ? -15.827 -2.885 -8.672 1.00 75.94 92 ARG A O 1
ATOM 706 N N . LEU A 1 93 ? -16.304 -1.277 -7.188 1.00 82.88 93 LEU A N 1
ATOM 707 C CA . LEU A 1 93 ? -17.758 -1.461 -7.140 1.00 82.88 93 LEU A CA 1
ATOM 708 C C . LEU A 1 93 ? -18.483 -0.784 -8.313 1.00 82.88 93 LEU A C 1
ATOM 710 O O . LEU A 1 93 ? -19.649 -1.086 -8.552 1.00 82.88 93 LEU A O 1
ATOM 714 N N . ASN A 1 94 ? -17.820 0.115 -9.043 1.00 80.81 94 ASN A N 1
ATOM 715 C CA . ASN A 1 94 ? -18.394 0.768 -10.211 1.00 80.81 94 ASN A CA 1
ATOM 716 C C . ASN A 1 94 ? -18.534 -0.227 -11.382 1.00 80.81 94 ASN A C 1
ATOM 718 O O . ASN A 1 94 ? -17.542 -0.749 -11.890 1.00 80.81 94 ASN A O 1
ATOM 722 N N . VAL A 1 95 ? -19.771 -0.497 -11.804 1.00 78.62 95 VAL A N 1
ATOM 723 C CA . VAL A 1 95 ? -20.112 -1.474 -12.863 1.00 78.62 95 VAL A CA 1
ATOM 724 C C . VAL A 1 95 ? -20.657 -0.833 -14.140 1.00 78.62 95 VAL A C 1
ATOM 726 O O . VAL A 1 95 ? -20.904 -1.521 -15.122 1.00 78.62 95 VAL A O 1
ATOM 729 N N . THR A 1 96 ? -20.861 0.480 -14.141 1.00 70.62 96 THR A N 1
ATOM 730 C CA . THR A 1 96 ? -21.482 1.238 -15.243 1.00 70.62 96 THR A CA 1
ATOM 731 C C . THR A 1 96 ? -20.452 1.911 -16.153 1.00 70.62 96 THR A C 1
ATOM 733 O O . THR A 1 96 ? -20.822 2.450 -17.193 1.00 70.62 96 THR A O 1
ATOM 736 N N . GLY A 1 97 ? -19.171 1.917 -15.761 1.00 61.50 97 GLY A N 1
ATOM 737 C CA . GLY A 1 97 ? -18.070 2.516 -16.523 1.00 61.50 97 GLY A CA 1
ATOM 738 C C . GLY A 1 97 ? -17.992 4.049 -16.472 1.00 61.50 97 GLY A C 1
ATOM 739 O O . GLY A 1 97 ? -17.051 4.619 -17.012 1.00 61.50 97 GLY A O 1
ATOM 740 N N . ASP A 1 98 ? -18.931 4.738 -15.814 1.00 65.62 98 ASP A N 1
ATOM 741 C CA . ASP A 1 98 ? -18.885 6.199 -15.651 1.00 65.62 98 ASP A CA 1
ATOM 742 C C . ASP A 1 98 ? -18.040 6.559 -14.416 1.00 65.62 98 ASP A C 1
ATOM 744 O O . ASP A 1 98 ? -18.418 6.300 -13.269 1.00 65.62 98 ASP A O 1
ATOM 748 N N . GLU A 1 99 ? -16.863 7.144 -14.662 1.00 55.06 99 GLU A N 1
ATOM 749 C CA . GLU A 1 99 ? -15.888 7.545 -13.637 1.00 55.06 99 GLU A CA 1
ATOM 750 C C . GLU A 1 99 ? -16.454 8.547 -12.613 1.00 55.06 99 GLU A C 1
ATOM 752 O O . GLU A 1 99 ? -15.928 8.656 -11.505 1.00 55.06 99 GLU A O 1
ATOM 757 N N . HIS A 1 100 ? -17.549 9.244 -12.941 1.00 53.25 100 HIS A N 1
ATOM 758 C CA . HIS A 1 100 ? -18.158 10.282 -12.107 1.00 53.25 100 HIS A CA 1
ATOM 759 C C . HIS A 1 100 ? -19.286 9.767 -11.197 1.00 53.25 100 HIS A C 1
ATOM 761 O O . HIS A 1 100 ? -19.923 10.565 -10.508 1.00 53.25 100 HIS A O 1
ATOM 767 N N . ILE A 1 101 ? -19.556 8.456 -11.177 1.00 57.81 101 ILE A N 1
ATOM 768 C CA . ILE A 1 101 ? -20.630 7.855 -10.361 1.00 57.81 101 ILE A CA 1
ATOM 769 C C . ILE A 1 101 ? -20.256 7.723 -8.885 1.00 57.81 101 ILE A C 1
ATOM 771 O O . ILE A 1 101 ? -21.134 7.786 -8.025 1.00 57.81 101 ILE A O 1
ATOM 775 N N . GLY A 1 102 ? -18.967 7.541 -8.588 1.00 57.47 102 GLY A N 1
ATOM 776 C CA . GLY A 1 102 ? -18.465 7.347 -7.231 1.00 57.47 102 GLY A CA 1
ATOM 777 C C . GLY A 1 102 ? -18.311 8.665 -6.475 1.00 57.47 102 GLY A C 1
ATOM 778 O O . GLY A 1 102 ? -17.464 9.487 -6.822 1.00 57.47 102 GLY A O 1
ATOM 779 N N . MET A 1 103 ? -19.080 8.852 -5.401 1.00 65.31 103 MET A N 1
ATOM 780 C CA . MET A 1 103 ? -19.037 10.061 -4.574 1.00 65.31 103 MET A CA 1
ATOM 781 C C . MET A 1 103 ? -18.619 9.728 -3.143 1.00 65.31 103 MET A C 1
ATOM 783 O O . MET A 1 103 ? -19.403 9.191 -2.363 1.00 65.31 103 MET A O 1
ATOM 787 N N . ALA A 1 104 ? -17.393 10.091 -2.764 1.00 55.09 104 ALA A N 1
ATOM 788 C CA . ALA A 1 104 ? -16.974 10.085 -1.365 1.00 55.09 104 ALA A CA 1
ATOM 789 C C . ALA A 1 104 ? -17.318 11.436 -0.726 1.00 55.09 104 ALA A C 1
ATOM 791 O O . ALA A 1 104 ? -16.656 12.442 -0.979 1.00 55.09 104 ALA A O 1
ATOM 792 N N . THR A 1 105 ? -18.381 11.479 0.078 1.00 67.44 105 THR A N 1
ATOM 793 C CA . THR A 1 105 ? -18.850 12.713 0.723 1.00 67.44 105 THR A CA 1
ATOM 794 C C . THR A 1 105 ? -19.388 12.435 2.126 1.00 67.44 105 THR A C 1
ATOM 796 O O . THR A 1 105 ? -19.518 11.287 2.536 1.00 67.44 105 THR A O 1
ATOM 799 N N . ARG A 1 106 ? -19.676 13.489 2.893 1.00 74.44 106 ARG A N 1
ATOM 800 C CA . ARG A 1 106 ? -20.381 13.395 4.185 1.00 74.44 106 ARG A CA 1
ATOM 801 C C . ARG A 1 106 ? -21.872 13.636 3.961 1.00 74.44 106 ARG A C 1
ATOM 803 O O . ARG A 1 106 ? -22.225 14.408 3.071 1.00 74.44 106 ARG A O 1
ATOM 810 N N . LEU A 1 107 ? -22.737 13.077 4.811 1.00 74.88 107 LEU A N 1
ATOM 811 C CA . LEU A 1 107 ? -24.192 13.309 4.742 1.00 74.88 107 LEU A CA 1
ATOM 812 C C . LEU A 1 107 ? -24.548 14.803 4.773 1.00 74.88 107 LEU A C 1
ATOM 814 O O . LEU A 1 107 ? -25.344 15.282 3.971 1.00 74.88 107 LEU A O 1
ATOM 818 N N . THR A 1 108 ? -23.858 15.572 5.615 1.00 77.00 108 THR A N 1
ATOM 819 C CA . THR A 1 108 ? -23.983 17.035 5.720 1.00 77.00 108 THR A CA 1
ATOM 820 C C . THR A 1 108 ? -23.552 17.796 4.460 1.00 77.00 108 THR A C 1
ATOM 822 O O . THR A 1 108 ? -23.908 18.961 4.291 1.00 77.00 108 THR A O 1
ATOM 825 N N . MET A 1 109 ? -22.796 17.161 3.562 1.00 79.38 109 MET A N 1
ATOM 826 C CA . MET A 1 109 ? -22.309 17.746 2.311 1.00 79.38 109 MET A CA 1
ATOM 827 C C . MET A 1 109 ? -23.076 17.251 1.077 1.00 79.38 109 MET A C 1
ATOM 829 O O . MET A 1 109 ? -22.800 17.737 -0.019 1.00 79.38 109 MET A O 1
ATOM 833 N N . LEU A 1 110 ? -24.075 16.368 1.225 1.00 77.69 110 LEU A N 1
ATOM 834 C CA . LEU A 1 110 ? -24.925 15.906 0.115 1.00 77.69 110 LEU A CA 1
ATOM 835 C C . LEU A 1 110 ? -25.625 17.055 -0.618 1.00 77.69 110 LEU A C 1
ATOM 837 O O . LEU A 1 110 ? -25.786 17.000 -1.834 1.00 77.69 110 LEU A O 1
ATOM 841 N N . ALA A 1 111 ? -25.953 18.145 0.083 1.00 71.94 111 ALA A N 1
ATOM 842 C CA . ALA A 1 111 ? -26.523 19.344 -0.532 1.00 71.94 111 ALA A CA 1
ATOM 843 C C . ALA A 1 111 ? -25.649 19.919 -1.659 1.00 71.94 111 ALA A C 1
ATOM 845 O O . ALA A 1 111 ? -26.187 20.465 -2.624 1.00 71.94 111 ALA A O 1
ATOM 846 N N . ARG A 1 112 ? -24.320 19.743 -1.573 1.00 74.62 112 ARG A N 1
ATOM 847 C CA . ARG A 1 112 ? -23.366 20.127 -2.625 1.00 74.62 112 ARG A CA 1
ATOM 848 C C . ARG A 1 112 ? -23.479 19.264 -3.875 1.00 74.62 112 ARG A C 1
ATOM 850 O O . ARG A 1 112 ? -23.248 19.742 -4.978 1.00 74.62 112 ARG A O 1
ATOM 857 N N . GLU A 1 113 ? -23.825 18.003 -3.682 1.00 73.31 113 GLU A N 1
ATOM 858 C CA . GLU A 1 113 ? -23.783 16.954 -4.695 1.00 73.31 113 GLU A CA 1
ATOM 859 C C . GLU A 1 113 ? -25.159 16.666 -5.317 1.00 73.31 113 GLU A C 1
ATOM 861 O O . GLU A 1 113 ? -25.251 15.988 -6.335 1.00 73.31 113 GLU A O 1
ATOM 866 N N . SER A 1 114 ? -26.227 17.229 -4.751 1.00 69.50 114 SER A N 1
ATOM 867 C CA . SER A 1 114 ? -27.626 17.075 -5.176 1.00 69.50 114 SER A CA 1
ATOM 868 C C . SER A 1 114 ? -27.865 17.132 -6.687 1.00 69.50 114 SER A C 1
ATOM 870 O O . SER A 1 114 ? -28.505 16.244 -7.241 1.00 69.50 114 SER A O 1
ATOM 872 N N . ARG A 1 115 ? -27.316 18.140 -7.376 1.00 69.31 115 ARG A N 1
ATOM 873 C CA . ARG A 1 115 ? -27.465 18.295 -8.833 1.00 69.31 115 ARG A CA 1
ATOM 874 C C . ARG A 1 115 ? -26.798 17.178 -9.625 1.00 69.31 115 ARG A C 1
ATOM 876 O O . ARG A 1 115 ? -27.235 16.888 -10.729 1.00 69.31 115 ARG A O 1
ATOM 883 N N . ARG A 1 116 ? -25.732 16.578 -9.088 1.00 71.56 116 ARG A N 1
ATOM 884 C CA . ARG A 1 116 ? -25.078 15.417 -9.704 1.00 71.56 116 ARG A CA 1
ATOM 885 C C . ARG A 1 116 ? -25.919 14.159 -9.511 1.00 71.56 116 ARG A C 1
ATOM 887 O O . ARG A 1 116 ? -26.024 13.374 -10.445 1.00 71.56 116 ARG A O 1
ATOM 894 N N . LEU A 1 117 ? -26.565 14.016 -8.349 1.00 72.75 117 LEU A N 1
ATOM 895 C CA . LEU A 1 117 ? -27.472 12.899 -8.056 1.00 72.75 117 LEU A CA 1
ATOM 896 C C . LEU A 1 117 ? -28.736 12.917 -8.932 1.00 72.75 117 LEU A C 1
ATOM 898 O O . LEU A 1 117 ? -29.272 11.860 -9.252 1.00 72.75 117 LEU A O 1
ATOM 902 N N . THR A 1 118 ? -29.223 14.105 -9.304 1.00 71.44 118 THR A N 1
ATOM 903 C CA . THR A 1 118 ? -30.432 14.298 -10.130 1.00 71.44 118 THR A CA 1
ATOM 904 C C . THR A 1 118 ? -30.143 14.620 -11.596 1.00 71.44 118 THR A C 1
ATOM 906 O O . THR A 1 118 ? -31.073 14.888 -12.358 1.00 71.44 118 THR A O 1
ATOM 909 N N . ALA A 1 119 ? -28.873 14.611 -12.012 1.00 70.31 119 ALA A N 1
ATOM 910 C CA . ALA A 1 119 ? -28.512 14.842 -13.402 1.00 70.31 119 ALA A CA 1
ATOM 911 C C . ALA A 1 119 ? -29.104 13.740 -14.304 1.00 70.31 119 ALA A C 1
ATOM 913 O O . ALA A 1 119 ? -29.124 12.571 -13.904 1.00 70.31 119 ALA A O 1
ATOM 914 N N . PRO A 1 120 ? -29.566 14.085 -15.522 1.00 64.62 120 PRO A N 1
ATOM 915 C CA . PRO A 1 120 ? -30.035 13.088 -16.474 1.00 64.62 120 PRO A CA 1
ATOM 916 C C . PRO A 1 120 ? -28.922 12.081 -16.774 1.00 64.62 120 PRO A C 1
ATOM 918 O O . PRO A 1 120 ? -27.742 12.435 -16.843 1.00 64.62 120 PRO A O 1
ATOM 921 N N . SER A 1 121 ? -29.298 10.813 -16.925 1.00 65.62 121 SER A N 1
ATOM 922 C CA . SER A 1 121 ? -28.360 9.750 -17.261 1.00 65.62 121 SER A CA 1
ATOM 923 C C . SER A 1 121 ? -27.731 9.987 -18.636 1.00 65.62 121 SER A C 1
ATOM 925 O O . SER A 1 121 ? -28.352 10.504 -19.563 1.00 65.62 121 SER A O 1
ATOM 927 N N . SER A 1 122 ? -26.473 9.576 -18.777 1.00 59.59 122 SER A N 1
ATOM 928 C CA . SER A 1 122 ? -25.713 9.669 -20.029 1.00 59.59 122 SER A CA 1
ATOM 929 C C . SER A 1 122 ? -26.191 8.679 -21.111 1.00 59.59 122 SER A C 1
ATOM 931 O O . SER A 1 122 ? -25.632 8.661 -22.206 1.00 59.59 122 SER A O 1
ATOM 933 N N . GLY A 1 123 ? -27.208 7.853 -20.829 1.00 63.44 123 GLY A N 1
ATOM 934 C CA . GLY A 1 123 ? -27.804 6.909 -21.780 1.00 63.44 123 GLY A CA 1
ATOM 935 C C . GLY A 1 123 ? -29.260 6.562 -21.458 1.00 63.44 123 GLY A C 1
ATOM 936 O O . GLY A 1 123 ? -29.929 7.310 -20.759 1.00 63.44 123 GLY A O 1
ATOM 937 N N . SER A 1 124 ? -29.783 5.465 -22.014 1.00 60.69 124 SER A N 1
ATOM 938 C CA . SER A 1 124 ? -31.232 5.181 -22.083 1.00 60.69 124 SER A CA 1
ATOM 939 C C . SER A 1 124 ? -31.885 4.673 -20.791 1.00 60.69 124 SER A C 1
ATOM 941 O O . SER A 1 124 ? -33.109 4.579 -20.745 1.00 60.69 124 SER A O 1
ATOM 943 N N . GLY A 1 125 ? -31.099 4.332 -19.766 1.00 74.50 125 GLY A N 1
ATOM 944 C CA . GLY A 1 125 ? -31.588 3.819 -18.481 1.00 74.50 125 GLY A CA 1
ATOM 945 C C . GLY A 1 125 ? -31.686 4.884 -17.386 1.00 74.50 125 GLY A C 1
ATOM 946 O O . GLY A 1 125 ? -31.241 6.021 -17.550 1.00 74.50 125 GLY A O 1
ATOM 947 N N . LYS A 1 126 ? -32.226 4.499 -16.229 1.00 83.94 126 LYS A N 1
ATOM 948 C CA . LYS A 1 126 ? -32.262 5.306 -15.000 1.00 83.94 126 LYS A CA 1
ATOM 949 C C . LYS A 1 126 ? -30.850 5.643 -14.527 1.00 83.94 126 LYS A C 1
ATOM 951 O O . LYS A 1 126 ? -29.923 4.849 -14.712 1.00 83.94 126 LYS A O 1
ATOM 956 N N . ARG A 1 127 ? -30.683 6.808 -13.895 1.00 82.81 127 ARG A N 1
ATOM 957 C CA . ARG A 1 127 ? -29.396 7.239 -13.324 1.00 82.81 127 ARG A CA 1
ATOM 958 C C . ARG A 1 127 ? -29.002 6.307 -12.178 1.00 82.81 127 ARG A C 1
ATOM 960 O O . ARG A 1 127 ? -29.837 5.998 -11.339 1.00 82.81 127 ARG A O 1
ATOM 967 N N . VAL A 1 128 ? -27.734 5.902 -12.143 1.00 84.94 128 VAL A N 1
ATOM 968 C CA . VAL A 1 128 ? -27.141 5.137 -11.040 1.00 84.94 128 VAL A CA 1
ATOM 969 C C . VAL A 1 128 ? -26.154 6.038 -10.308 1.00 84.94 128 VAL A C 1
ATOM 971 O O . VAL A 1 128 ? -25.257 6.597 -10.940 1.00 84.94 128 VAL A O 1
ATOM 974 N N . ASN A 1 129 ? -26.303 6.159 -8.993 1.00 85.38 129 ASN A N 1
ATOM 975 C CA . ASN A 1 129 ? -25.385 6.883 -8.121 1.00 85.38 129 ASN A CA 1
ATOM 976 C C . ASN A 1 129 ? -24.754 5.906 -7.121 1.00 85.38 129 ASN A C 1
ATOM 978 O O . ASN A 1 129 ? -25.451 5.082 -6.530 1.00 85.38 129 ASN A O 1
ATOM 982 N N . LEU A 1 130 ? -23.439 6.009 -6.905 1.00 85.88 130 LEU A N 1
ATOM 983 C CA . LEU A 1 130 ? -22.722 5.212 -5.910 1.00 85.88 130 LEU A CA 1
ATOM 984 C C . LEU A 1 130 ? -22.083 6.147 -4.883 1.00 85.88 130 LEU A C 1
ATOM 986 O O . LEU A 1 130 ? -21.060 6.785 -5.139 1.00 85.88 130 LEU A O 1
ATOM 990 N N . VAL A 1 131 ? -22.685 6.235 -3.703 1.00 83.75 131 VAL A N 1
ATOM 991 C CA . VAL A 1 131 ? -22.290 7.191 -2.664 1.00 83.75 131 VAL A CA 1
ATOM 992 C C . VAL A 1 131 ? -21.632 6.451 -1.511 1.00 83.75 131 VAL A C 1
ATOM 994 O O . VAL A 1 131 ? -22.234 5.551 -0.933 1.00 83.75 131 VAL A O 1
ATOM 997 N N . SER A 1 132 ? -20.405 6.830 -1.141 1.00 83.25 132 SER A N 1
ATOM 998 C CA . SER A 1 132 ? -19.723 6.242 0.014 1.00 83.25 132 SER A CA 1
ATOM 999 C C . SER A 1 132 ? -19.695 7.159 1.231 1.00 83.25 132 SER A C 1
ATOM 1001 O O . SER A 1 132 ? -19.335 8.332 1.101 1.00 83.25 132 SER A O 1
ATOM 1003 N N . PHE A 1 133 ? -19.922 6.586 2.413 1.00 79.75 133 PHE A N 1
ATOM 1004 C CA . PHE A 1 133 ? -19.808 7.258 3.707 1.00 79.75 133 PHE A CA 1
ATOM 1005 C C . PHE A 1 133 ? -18.817 6.547 4.631 1.00 79.75 133 PHE A C 1
ATOM 1007 O O . PHE A 1 133 ? -18.649 5.326 4.582 1.00 79.75 133 PHE A O 1
ATOM 1014 N N . THR A 1 134 ? -18.197 7.313 5.531 1.00 72.19 134 THR A N 1
ATOM 1015 C CA . THR A 1 134 ? -17.392 6.764 6.632 1.00 72.19 134 THR A CA 1
ATOM 1016 C C . THR A 1 134 ? -18.018 7.129 7.976 1.00 72.19 134 THR A C 1
ATOM 1018 O O . THR A 1 134 ? -18.180 8.322 8.256 1.00 72.19 134 THR A O 1
ATOM 1021 N N . PRO A 1 135 ? -18.364 6.161 8.850 1.00 66.62 135 PRO A N 1
ATOM 1022 C CA . PRO A 1 135 ? -19.106 6.468 10.069 1.00 66.62 135 PRO A CA 1
ATOM 1023 C C . PRO A 1 135 ? -18.424 7.431 11.023 1.00 66.62 135 PRO A C 1
ATOM 1025 O O . PRO A 1 135 ? -19.070 8.347 11.526 1.00 66.62 135 PRO A O 1
ATOM 1028 N N . GLY A 1 136 ? -17.104 7.313 11.177 1.00 61.50 136 GLY A N 1
ATOM 1029 C CA . GLY A 1 136 ? -16.326 8.231 12.006 1.00 61.50 136 GLY A CA 1
ATOM 1030 C C . GLY A 1 136 ? -16.463 9.701 11.594 1.00 61.50 136 GLY A C 1
ATOM 1031 O O . GLY A 1 136 ? -16.328 10.575 12.440 1.00 61.50 136 GLY A O 1
ATOM 1032 N N . THR A 1 137 ? -16.77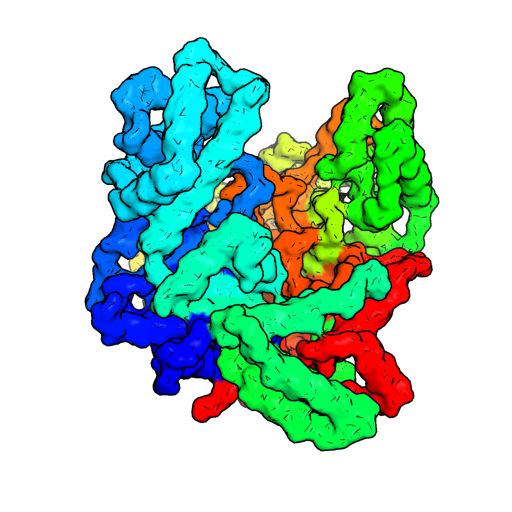8 10.000 10.330 1.00 62.12 137 THR A N 1
ATOM 1033 C CA . THR A 1 137 ? -16.917 11.387 9.851 1.00 62.12 137 THR A CA 1
ATOM 1034 C C . THR A 1 137 ? -18.344 11.782 9.474 1.00 62.12 137 THR A C 1
ATOM 1036 O O . THR A 1 137 ? -18.655 12.972 9.479 1.00 62.12 137 THR A O 1
ATOM 1039 N N . SER A 1 138 ? -19.192 10.806 9.134 1.00 61.38 138 SER A N 1
ATOM 1040 C CA . SER A 1 138 ? -20.548 11.019 8.606 1.00 61.38 138 SER A CA 1
ATOM 1041 C C . SER A 1 138 ? -21.649 10.739 9.628 1.00 61.38 138 SER A C 1
ATOM 1043 O O . SER A 1 138 ? -22.705 11.354 9.523 1.00 61.38 138 SER A O 1
ATOM 1045 N N . PHE A 1 139 ? -21.397 9.854 10.601 1.00 61.22 139 PHE A N 1
ATOM 1046 C CA . PHE A 1 139 ? -22.361 9.460 11.636 1.00 61.22 139 PHE A CA 1
ATOM 1047 C C . PHE A 1 139 ? -21.925 9.877 13.054 1.00 61.22 139 PHE A C 1
ATOM 1049 O O . PHE A 1 139 ? -22.770 9.946 13.931 1.00 61.22 139 PHE A O 1
ATOM 1056 N N . SER A 1 140 ? -20.640 10.164 13.313 1.00 52.69 140 SER A N 1
ATOM 1057 C CA . SER A 1 140 ? -20.156 10.367 14.690 1.00 52.69 140 SER A CA 1
ATOM 1058 C C . SER A 1 140 ? -20.269 11.801 15.244 1.00 52.69 140 SER A C 1
ATOM 1060 O O . SER A 1 140 ? -19.933 12.782 14.573 1.00 52.69 140 SER A O 1
ATOM 1062 N N . ASP A 1 141 ? -20.592 11.879 16.541 1.00 42.06 141 ASP A N 1
ATOM 1063 C CA . ASP A 1 141 ? -20.389 13.038 17.433 1.00 42.06 141 ASP A CA 1
ATOM 1064 C C . ASP A 1 141 ? -18.943 13.156 17.961 1.00 42.06 141 ASP A C 1
ATOM 1066 O O . ASP A 1 141 ? -18.613 14.066 18.723 1.00 42.06 141 ASP A O 1
ATOM 1070 N N . GLY A 1 142 ? -18.066 12.211 17.589 1.00 38.28 142 GLY A N 1
ATOM 1071 C CA . GLY A 1 142 ? -16.726 12.033 18.165 1.00 38.28 142 GLY A CA 1
ATOM 1072 C C . GLY A 1 142 ? -15.640 12.951 17.594 1.00 38.28 142 GLY A C 1
ATOM 1073 O O . GLY A 1 142 ? -14.551 13.050 18.160 1.00 38.28 142 GLY A O 1
ATOM 1074 N N . GLY A 1 143 ? -15.916 13.652 16.492 1.00 44.72 143 GLY A N 1
ATOM 1075 C CA . GLY A 1 143 ? -15.129 14.813 16.077 1.00 44.72 143 GLY A CA 1
ATOM 1076 C C . GLY A 1 143 ? -15.540 16.032 16.900 1.00 44.72 143 GLY A C 1
ATOM 1077 O O . GLY A 1 143 ? -16.693 16.125 17.298 1.00 44.72 143 GLY A O 1
ATOM 1078 N N . TRP A 1 144 ? -14.619 16.970 17.164 1.00 51.47 144 TRP A N 1
ATOM 1079 C CA . TRP A 1 144 ? -14.892 18.262 17.823 1.00 51.47 144 TRP A CA 1
ATOM 1080 C C . TRP A 1 144 ? -16.348 18.718 17.607 1.00 51.47 144 TRP A C 1
ATOM 1082 O O . TRP A 1 144 ? -16.727 18.866 16.448 1.00 51.47 144 TRP A O 1
ATOM 1092 N N . ARG A 1 145 ? -17.130 18.992 18.676 1.00 58.97 145 ARG A N 1
ATOM 1093 C CA . ARG A 1 145 ? -18.577 19.379 18.654 1.00 58.97 145 ARG A CA 1
ATOM 1094 C C . ARG A 1 145 ? -18.996 20.379 17.552 1.00 58.97 145 ARG A C 1
ATOM 1096 O O . ARG A 1 145 ? -20.159 20.525 17.215 1.00 58.97 145 ARG A O 1
ATOM 1103 N N . GLN A 1 146 ? -18.027 21.088 16.987 1.00 67.06 146 GLN A N 1
ATOM 1104 C CA . GLN A 1 146 ? -18.142 22.100 15.943 1.00 67.06 146 GLN A CA 1
ATOM 1105 C C . GLN A 1 146 ? -18.153 21.547 14.500 1.00 67.06 146 GLN A C 1
ATOM 1107 O O . GLN A 1 146 ? -18.332 22.329 13.566 1.00 67.06 146 GLN A O 1
ATOM 1112 N N . GLY A 1 147 ? -17.871 20.260 14.275 1.00 72.69 147 GLY A N 1
ATOM 1113 C CA . GLY A 1 147 ? -17.661 19.691 12.937 1.00 72.69 147 GLY A CA 1
ATOM 1114 C C . GLY A 1 147 ? -16.450 20.265 12.189 1.00 72.69 147 GLY A C 1
ATOM 1115 O O . GLY A 1 147 ? -15.619 20.980 12.751 1.00 72.69 147 GLY A O 1
ATOM 1116 N N . SER A 1 148 ? -16.347 19.976 10.892 1.00 77.88 148 SER A N 1
ATOM 1117 C CA . SER A 1 148 ? -15.303 20.518 10.009 1.00 77.88 148 SER A CA 1
ATOM 1118 C C . SER A 1 148 ? -15.645 21.920 9.477 1.00 77.88 148 SER A C 1
ATOM 1120 O O . SER A 1 148 ? -16.799 22.353 9.480 1.00 77.88 148 SER A O 1
ATOM 1122 N N . ALA A 1 149 ? -14.637 22.661 9.000 1.00 84.56 149 ALA A N 1
ATOM 1123 C CA . ALA A 1 149 ? -14.861 23.988 8.415 1.00 84.56 149 ALA A CA 1
ATOM 1124 C C . ALA A 1 149 ? -15.791 23.972 7.175 1.00 84.56 149 ALA A C 1
ATOM 1126 O O . ALA A 1 149 ? -16.655 24.848 7.103 1.00 84.56 149 ALA A O 1
ATOM 1127 N N . PRO A 1 150 ? -15.704 22.999 6.241 1.00 85.06 150 PRO A N 1
ATOM 1128 C CA . PRO A 1 150 ? -16.665 22.881 5.140 1.00 85.06 150 PRO A CA 1
ATOM 1129 C C . PRO A 1 150 ? -18.117 22.664 5.595 1.00 85.06 150 PRO A C 1
ATOM 1131 O O . PRO A 1 150 ? -19.018 23.311 5.068 1.00 85.06 150 PRO A O 1
ATOM 1134 N N . GLU A 1 151 ? -18.359 21.838 6.620 1.00 85.50 151 GLU A N 1
ATOM 1135 C CA . GLU A 1 151 ? -19.715 21.602 7.150 1.00 85.50 151 GLU A CA 1
ATOM 1136 C C . GLU A 1 151 ? -20.321 22.872 7.751 1.00 85.50 151 GLU A C 1
ATOM 1138 O O . GLU A 1 151 ? -21.457 23.242 7.450 1.00 85.50 151 GLU A O 1
ATOM 1143 N N . ARG A 1 152 ? -19.537 23.598 8.560 1.00 90.56 152 ARG A N 1
ATOM 1144 C CA . ARG A 1 152 ? -19.974 24.891 9.102 1.00 90.56 152 ARG A CA 1
ATOM 1145 C C . ARG A 1 152 ? -20.232 25.911 7.994 1.00 90.56 152 ARG A C 1
ATOM 1147 O O . ARG A 1 152 ? -21.105 26.769 8.140 1.00 90.56 152 ARG A O 1
ATOM 1154 N N . ALA A 1 153 ? -19.484 25.843 6.892 1.00 91.38 153 ALA A N 1
ATOM 1155 C CA . ALA A 1 153 ? -19.698 26.708 5.739 1.00 91.38 153 ALA A CA 1
ATOM 1156 C C . ALA A 1 153 ? -21.020 26.381 5.030 1.00 91.38 153 ALA A C 1
ATOM 1158 O O . ALA A 1 153 ? -21.773 27.310 4.742 1.00 91.38 153 ALA A O 1
ATOM 1159 N N . MET A 1 154 ? -21.350 25.098 4.841 1.00 90.50 154 MET A N 1
ATOM 1160 C CA . MET A 1 154 ? -22.645 24.663 4.301 1.00 90.50 154 MET A CA 1
ATOM 1161 C C . MET A 1 154 ? -23.811 25.155 5.171 1.00 90.50 154 MET A C 1
ATOM 1163 O O . MET A 1 154 ? -24.724 25.808 4.667 1.00 90.50 154 MET A O 1
ATOM 1167 N N . LEU A 1 155 ? -23.731 24.961 6.494 1.00 92.25 155 LEU A N 1
ATOM 1168 C CA . LEU A 1 155 ? -24.727 25.492 7.434 1.00 92.25 155 LEU A CA 1
ATOM 1169 C C . LEU A 1 155 ? -24.859 27.013 7.338 1.00 92.25 155 LEU A C 1
ATOM 1171 O O . LEU A 1 155 ? -25.968 27.538 7.326 1.00 92.25 155 LEU A O 1
ATOM 1175 N N . THR A 1 156 ? -23.738 27.730 7.231 1.00 93.81 156 THR A N 1
ATOM 1176 C CA . THR A 1 156 ? -23.746 29.192 7.075 1.00 93.81 156 THR A CA 1
ATOM 1177 C C . THR A 1 156 ? -24.459 29.611 5.787 1.00 93.81 156 THR A C 1
ATOM 1179 O O . THR A 1 156 ? -25.190 30.598 5.801 1.00 93.81 156 THR A O 1
ATOM 1182 N N . ILE A 1 157 ? -24.277 28.877 4.683 1.00 92.00 157 ILE A N 1
ATOM 1183 C CA . ILE A 1 157 ? -24.950 29.157 3.406 1.00 92.00 157 ILE A CA 1
ATOM 1184 C C . ILE A 1 157 ? -26.463 28.948 3.533 1.00 92.00 157 ILE A C 1
ATOM 1186 O O . ILE A 1 157 ? -27.211 29.838 3.136 1.00 92.00 157 ILE A O 1
ATOM 1190 N N . ILE A 1 158 ? -26.907 27.840 4.132 1.00 92.19 158 ILE A N 1
ATOM 1191 C CA . ILE A 1 158 ? -28.336 27.543 4.325 1.00 92.19 158 ILE A CA 1
ATOM 1192 C C . ILE A 1 158 ? -28.978 28.559 5.287 1.00 92.19 158 ILE A C 1
ATOM 1194 O O . ILE A 1 158 ? -30.016 29.147 4.986 1.00 92.19 158 ILE A O 1
ATOM 1198 N N . LEU A 1 159 ? -28.331 28.862 6.418 1.00 93.69 159 LEU A N 1
ATOM 1199 C CA . LEU A 1 159 ? -28.802 29.870 7.380 1.00 93.69 159 LEU A CA 1
ATOM 1200 C C . LEU A 1 159 ? -28.836 31.286 6.783 1.00 93.69 159 LEU A C 1
ATOM 1202 O O . LEU A 1 159 ? -29.713 32.078 7.142 1.00 93.69 159 LEU A O 1
ATOM 1206 N N . ASP A 1 160 ? -27.929 31.603 5.849 1.00 92.12 160 ASP A N 1
ATOM 1207 C CA . ASP A 1 160 ? -27.947 32.856 5.084 1.00 92.12 160 ASP A CA 1
ATOM 1208 C C . ASP A 1 160 ? -29.219 33.009 4.224 1.00 92.12 160 ASP A C 1
ATOM 1210 O O . ASP A 1 160 ? -29.617 34.144 3.946 1.00 92.12 160 ASP A O 1
ATOM 1214 N N . GLN A 1 161 ? -29.862 31.901 3.834 1.00 89.25 161 GLN A N 1
ATOM 1215 C CA . GLN A 1 161 ? -31.108 31.887 3.059 1.00 89.25 161 GLN A CA 1
ATOM 1216 C C . GLN A 1 161 ? -32.351 31.937 3.958 1.00 89.25 161 GLN A C 1
ATOM 1218 O O . GLN A 1 161 ? -33.269 32.730 3.717 1.00 89.25 161 GLN A O 1
ATOM 1223 N N . ILE A 1 162 ? -32.372 31.125 5.020 1.00 91.62 162 ILE A N 1
ATOM 1224 C CA . ILE A 1 162 ? -33.591 30.906 5.814 1.00 91.62 162 ILE A CA 1
ATOM 1225 C C . ILE A 1 162 ? -33.726 31.858 7.014 1.00 91.62 162 ILE A C 1
ATOM 1227 O O . ILE A 1 162 ? -34.846 32.236 7.363 1.00 91.62 162 ILE A O 1
ATOM 1231 N N . ALA A 1 163 ? -32.615 32.311 7.617 1.00 90.00 163 ALA A N 1
ATOM 1232 C CA . ALA A 1 163 ? -32.634 33.020 8.905 1.00 90.00 163 ALA A CA 1
ATOM 1233 C C . ALA A 1 163 ? -31.872 34.361 8.949 1.00 90.00 163 ALA A C 1
ATOM 1235 O O . ALA A 1 163 ? -32.241 35.234 9.742 1.00 90.00 163 ALA A O 1
ATOM 1236 N N . ASN A 1 164 ? -30.813 34.567 8.154 1.00 90.88 164 ASN A N 1
ATOM 1237 C CA . ASN A 1 164 ? -30.003 35.796 8.211 1.00 90.88 164 ASN A CA 1
ATOM 1238 C C . ASN A 1 164 ? -30.471 36.835 7.183 1.00 90.88 164 ASN A C 1
ATOM 1240 O O . ASN A 1 164 ? -30.165 36.734 5.993 1.00 90.88 164 ASN A O 1
ATOM 1244 N N . ARG A 1 165 ? -31.176 37.873 7.650 1.00 89.88 165 ARG A N 1
ATOM 1245 C CA . ARG A 1 165 ? -31.784 38.898 6.784 1.00 89.88 165 ARG A CA 1
ATOM 1246 C C . ARG A 1 165 ? -30.930 40.160 6.650 1.00 89.88 165 ARG A C 1
ATOM 1248 O O . ARG A 1 165 ? -31.056 40.861 5.653 1.00 89.88 165 ARG A O 1
ATOM 1255 N N . THR A 1 166 ? -30.055 40.440 7.616 1.00 91.38 166 THR A N 1
ATOM 1256 C CA . THR A 1 166 ? -29.198 41.638 7.629 1.00 91.38 166 THR A CA 1
ATOM 1257 C C . THR A 1 166 ? -27.708 41.302 7.528 1.00 91.38 166 THR A C 1
ATOM 1259 O O . THR A 1 166 ? -27.275 40.201 7.877 1.00 91.38 166 THR A O 1
ATOM 1262 N N . ASP A 1 167 ? -26.885 42.277 7.127 1.00 89.00 167 ASP A N 1
ATOM 1263 C CA . ASP A 1 167 ? -25.418 42.138 7.149 1.00 89.00 167 ASP A CA 1
ATOM 1264 C C . ASP A 1 167 ? -24.881 41.872 8.561 1.00 89.00 167 ASP A C 1
ATOM 1266 O O . ASP A 1 167 ? -23.889 41.160 8.739 1.00 89.00 167 ASP A O 1
ATOM 1270 N N . SER A 1 168 ? -25.568 42.400 9.579 1.00 89.38 168 SER A N 1
ATOM 1271 C CA . SER A 1 168 ? -25.257 42.121 10.980 1.00 89.38 168 SER A CA 1
ATOM 1272 C C . SER A 1 168 ? -25.448 40.635 11.298 1.00 89.38 168 SER A C 1
ATOM 1274 O O . SER A 1 168 ? -24.538 40.012 11.843 1.00 89.38 168 SER A O 1
ATOM 1276 N N . ASP A 1 169 ? -26.568 40.035 10.882 1.00 91.94 169 ASP A N 1
ATOM 1277 C CA . ASP A 1 169 ? -26.852 38.607 11.098 1.00 91.94 169 ASP A CA 1
ATOM 1278 C C . ASP A 1 169 ? -25.804 37.718 10.422 1.00 91.94 169 ASP A C 1
ATOM 1280 O O . ASP A 1 169 ? -25.284 36.772 11.019 1.00 91.94 169 ASP A O 1
ATOM 1284 N N . ARG A 1 170 ? -25.444 38.061 9.179 1.00 93.19 170 ARG A N 1
ATOM 1285 C CA . ARG A 1 170 ? -24.433 37.350 8.386 1.00 93.19 170 ARG A CA 1
ATOM 1286 C C . ARG A 1 170 ? -23.053 37.424 9.033 1.00 93.19 170 ARG A C 1
ATOM 1288 O O . ARG A 1 170 ? -22.343 36.414 9.085 1.00 93.19 170 ARG A O 1
ATOM 1295 N N . ARG A 1 171 ? -22.679 38.598 9.552 1.00 93.00 171 ARG A N 1
ATOM 1296 C CA . ARG A 1 171 ? -21.423 38.816 10.283 1.00 93.00 171 ARG A CA 1
ATOM 1297 C C . ARG A 1 171 ? -21.379 37.993 11.570 1.00 93.00 171 ARG A C 1
ATOM 1299 O O . ARG A 1 171 ? -20.372 37.341 11.834 1.00 93.00 171 ARG A O 1
ATOM 1306 N N . VAL A 1 172 ? -22.449 38.022 12.364 1.00 92.69 172 VAL A N 1
ATOM 1307 C CA . VAL A 1 172 ? -22.522 37.313 13.652 1.00 92.69 172 VAL A CA 1
ATOM 1308 C C . VAL A 1 172 ? -22.546 35.797 13.451 1.00 92.69 172 VAL A C 1
ATOM 1310 O O . VAL A 1 172 ? -21.846 35.081 14.158 1.00 92.69 172 VAL A O 1
ATOM 1313 N N . THR A 1 173 ? -23.238 35.300 12.427 1.00 94.31 173 THR A N 1
ATOM 1314 C CA . THR A 1 173 ? -23.225 33.866 12.094 1.00 94.31 173 THR A CA 1
ATOM 1315 C C . THR A 1 173 ? -21.814 33.381 11.767 1.00 94.31 173 THR A C 1
ATOM 1317 O O . THR A 1 173 ? -21.370 32.376 12.308 1.00 94.31 173 THR A O 1
ATOM 1320 N N . ARG A 1 174 ? -21.042 34.130 10.968 1.00 94.06 174 ARG A N 1
ATOM 1321 C CA . ARG A 1 174 ? -19.629 33.799 10.688 1.00 94.06 174 ARG A CA 1
ATOM 1322 C C . ARG A 1 174 ? -18.752 33.869 11.939 1.00 94.06 174 ARG A C 1
ATOM 1324 O O . ARG A 1 174 ? -17.810 33.090 12.057 1.00 94.06 174 ARG A O 1
ATOM 1331 N N . LEU A 1 175 ? -19.059 34.771 12.877 1.00 93.06 175 LEU A N 1
ATOM 1332 C CA . LEU A 1 175 ? -18.397 34.829 14.184 1.00 93.06 175 LEU A CA 1
ATOM 1333 C C . LEU A 1 175 ? -18.653 33.557 15.003 1.00 93.06 175 LEU A C 1
ATOM 1335 O O . LEU A 1 175 ? -17.718 33.020 15.588 1.00 93.06 175 LEU A O 1
ATOM 1339 N N . MET A 1 176 ? -19.882 33.047 15.005 1.00 92.38 176 MET A N 1
ATOM 1340 C CA . MET A 1 176 ? -20.245 31.802 15.692 1.00 92.38 176 MET A CA 1
ATOM 1341 C C . MET A 1 176 ? -19.657 30.564 14.989 1.00 92.38 176 MET A C 1
ATOM 1343 O O . MET A 1 176 ? -19.168 29.656 15.650 1.00 92.38 176 MET A O 1
ATOM 1347 N N . MET A 1 177 ? -19.633 30.557 13.652 1.00 92.31 177 MET A N 1
ATOM 1348 C CA . MET A 1 177 ? -19.303 29.388 12.823 1.00 92.31 177 MET A CA 1
ATOM 1349 C C . MET A 1 177 ? -17.814 29.242 12.455 1.00 92.31 177 MET A C 1
ATOM 1351 O O . MET A 1 177 ? -17.445 28.259 11.822 1.00 92.31 177 MET A O 1
ATOM 1355 N N . HIS A 1 178 ? -16.919 30.175 12.801 1.00 88.88 178 HIS A N 1
ATOM 1356 C CA . HIS A 1 178 ? -15.507 30.061 12.384 1.00 88.88 178 HIS A CA 1
ATOM 1357 C C . HIS A 1 178 ? -14.736 28.924 13.087 1.00 88.88 178 HIS A C 1
ATOM 1359 O O . HIS A 1 178 ? -13.887 28.274 12.467 1.00 88.88 178 HIS A O 1
ATOM 1365 N N . GLY A 1 179 ? -15.083 28.622 14.339 1.00 85.75 179 GLY A N 1
ATOM 1366 C CA . GLY A 1 179 ? -14.503 27.536 15.129 1.00 85.75 179 GLY A CA 1
ATOM 1367 C C . GLY A 1 179 ? -12.978 27.601 15.257 1.00 85.75 179 GLY A C 1
ATOM 1368 O O . GLY A 1 179 ? -12.428 28.619 15.661 1.00 85.75 179 GLY A O 1
ATOM 1369 N N . THR A 1 180 ? -12.280 26.525 14.878 1.00 79.50 180 THR A N 1
ATOM 1370 C CA . THR A 1 180 ? -10.802 26.421 14.910 1.00 79.50 180 THR A CA 1
ATOM 1371 C C . THR A 1 180 ? -10.084 27.279 13.858 1.00 79.50 180 THR A C 1
ATOM 1373 O O . THR A 1 180 ? -8.859 27.429 13.893 1.00 79.50 180 THR A O 1
ATOM 1376 N N . VAL A 1 181 ? -10.813 27.874 12.908 1.00 83.62 181 VAL A N 1
ATOM 1377 C CA . VAL A 1 181 ? -10.227 28.778 11.915 1.00 83.62 181 VAL A CA 1
ATOM 1378 C C . VAL A 1 181 ? -9.839 30.086 12.598 1.00 83.62 181 VAL A C 1
ATOM 1380 O O . VAL A 1 181 ? -10.650 30.705 13.267 1.00 83.62 181 VAL A O 1
ATOM 1383 N N . ARG A 1 182 ? -8.612 30.567 12.359 1.00 84.00 182 ARG A N 1
ATOM 1384 C CA . ARG A 1 182 ? -8.022 31.742 13.040 1.00 84.00 182 ARG A CA 1
ATOM 1385 C C . ARG A 1 182 ? -8.891 33.012 13.095 1.00 84.00 182 ARG A C 1
ATOM 1387 O O . ARG A 1 182 ? -8.638 33.851 13.951 1.00 84.00 182 ARG A O 1
ATOM 1394 N N . SER A 1 183 ? -9.812 33.225 12.151 1.00 89.19 183 SER A N 1
ATOM 1395 C CA . SER A 1 183 ? -10.738 34.365 12.192 1.00 89.19 183 SER A CA 1
ATOM 1396 C C . SER A 1 183 ? -12.005 34.142 11.351 1.00 89.19 183 SER A C 1
ATOM 1398 O O . SER A 1 183 ? -11.951 33.403 10.360 1.00 89.19 183 SER A O 1
ATOM 1400 N N . PRO A 1 184 ? -13.119 34.838 11.662 1.00 90.06 184 PRO A N 1
ATOM 1401 C CA . PRO A 1 184 ? -14.348 34.801 10.863 1.00 90.06 184 PRO A CA 1
ATOM 1402 C C . PRO A 1 184 ? -14.150 35.230 9.406 1.00 90.06 184 PRO A C 1
ATOM 1404 O O . PRO A 1 184 ? -14.739 34.645 8.502 1.00 90.06 184 PRO A O 1
ATOM 1407 N N . GLN A 1 185 ? -13.279 36.212 9.149 1.00 91.56 185 GLN A N 1
ATOM 1408 C CA . GLN A 1 185 ? -12.964 36.659 7.788 1.00 91.56 185 GLN A CA 1
ATOM 1409 C C . GLN A 1 185 ? -12.228 35.579 6.988 1.00 91.56 185 GLN A C 1
ATOM 1411 O O . GLN A 1 185 ? -12.506 35.388 5.807 1.00 91.56 185 GLN A O 1
ATOM 1416 N N . ARG A 1 186 ? -11.290 34.853 7.617 1.00 89.75 186 ARG A N 1
ATOM 1417 C CA . ARG A 1 186 ? -10.612 33.725 6.961 1.00 89.75 186 ARG A CA 1
ATOM 1418 C C . ARG A 1 186 ? -11.572 32.574 6.702 1.00 89.75 186 ARG A C 1
ATOM 1420 O O . ARG A 1 186 ? -11.475 31.961 5.647 1.00 89.75 186 ARG A O 1
ATOM 1427 N N . PHE A 1 187 ? -12.487 32.308 7.631 1.00 92.44 187 PHE A N 1
ATOM 1428 C CA . PHE A 1 187 ? -13.532 31.308 7.447 1.00 92.44 187 PHE A CA 1
ATOM 1429 C C . PHE A 1 187 ? -14.427 31.638 6.240 1.00 92.44 187 PHE A C 1
ATOM 1431 O O . PHE A 1 187 ? -14.591 30.805 5.350 1.00 92.44 187 PHE A O 1
ATOM 1438 N N . ASP A 1 188 ? -14.906 32.881 6.149 1.00 92.88 188 ASP A N 1
ATOM 1439 C CA . ASP A 1 188 ? -15.731 33.341 5.028 1.00 92.88 188 ASP A CA 1
ATOM 1440 C C . ASP A 1 188 ? -14.995 33.254 3.680 1.00 92.88 188 ASP A C 1
ATOM 1442 O O . ASP A 1 188 ? -15.522 32.708 2.714 1.00 92.88 188 ASP A O 1
ATOM 1446 N N . ASN A 1 189 ? -13.749 33.735 3.617 1.00 89.94 189 ASN A N 1
ATOM 1447 C CA . ASN A 1 189 ? -12.988 33.785 2.366 1.00 89.94 189 ASN A CA 1
ATOM 1448 C C . ASN A 1 189 ? -12.464 32.422 1.899 1.00 89.94 189 ASN A C 1
ATOM 1450 O O . ASN A 1 189 ? -12.328 32.220 0.698 1.00 89.94 189 ASN A O 1
ATOM 1454 N N . ARG A 1 190 ? -12.121 31.512 2.820 1.00 88.06 190 ARG A N 1
ATOM 1455 C CA . ARG A 1 190 ? -11.492 30.225 2.479 1.00 88.06 190 ARG A CA 1
ATOM 1456 C C . ARG A 1 190 ? -12.485 29.072 2.358 1.00 88.06 190 ARG A C 1
ATOM 1458 O O . ARG A 1 190 ? -12.155 28.097 1.698 1.00 88.06 190 ARG A O 1
ATOM 1465 N N . TYR A 1 191 ? -13.663 29.175 2.976 1.00 89.81 191 TYR A N 1
ATOM 1466 C CA . TYR A 1 191 ? -14.643 28.085 2.990 1.00 89.81 191 TYR A CA 1
ATOM 1467 C C . TYR A 1 191 ? -16.018 28.519 2.476 1.00 89.81 191 TYR A C 1
ATOM 1469 O O . TYR A 1 191 ? -16.530 27.891 1.560 1.00 89.81 191 TYR A O 1
ATOM 1477 N N . VAL A 1 192 ? -16.607 29.608 2.989 1.00 90.62 192 VAL A N 1
ATOM 1478 C CA . VAL A 1 192 ? -17.987 29.997 2.619 1.00 90.62 192 VAL A CA 1
ATOM 1479 C C . VAL A 1 192 ? -18.088 30.501 1.177 1.00 90.62 192 VAL A C 1
ATOM 1481 O O . VAL A 1 192 ? -18.933 30.026 0.421 1.00 90.62 192 VAL A O 1
ATOM 1484 N N . LYS A 1 193 ? -17.246 31.464 0.777 1.00 89.00 193 LYS A N 1
ATOM 1485 C CA . LYS A 1 193 ? -17.265 32.031 -0.583 1.00 89.00 193 LYS A CA 1
ATOM 1486 C C . LYS A 1 193 ? -16.884 31.011 -1.663 1.00 89.00 193 LYS A C 1
ATOM 1488 O O . LYS A 1 193 ? -17.632 30.945 -2.634 1.00 89.00 193 LYS A O 1
ATOM 1493 N N . PRO A 1 194 ? -15.802 30.215 -1.511 1.00 86.88 194 PRO A N 1
ATOM 1494 C CA . PRO A 1 194 ? -15.474 29.169 -2.478 1.00 86.88 194 PRO A CA 1
ATOM 1495 C C . PRO A 1 194 ? -16.592 28.135 -2.604 1.00 86.88 194 PRO A C 1
ATOM 1497 O O . PRO A 1 194 ? -17.068 27.906 -3.705 1.00 86.88 194 PRO A O 1
ATOM 1500 N N . LEU A 1 195 ? -17.125 27.625 -1.485 1.00 85.00 195 LEU A N 1
ATOM 1501 C CA . LEU A 1 195 ? -18.222 26.653 -1.518 1.00 85.00 195 LEU A CA 1
ATOM 1502 C C . LEU A 1 195 ? -19.478 27.214 -2.202 1.00 85.00 195 LEU A C 1
ATOM 1504 O O . LEU A 1 195 ? -20.126 26.513 -2.971 1.00 85.00 195 LEU A O 1
ATOM 1508 N N . ARG A 1 196 ? -19.822 28.487 -1.962 1.00 85.06 196 ARG A N 1
ATOM 1509 C CA . ARG A 1 196 ? -20.942 29.148 -2.652 1.00 85.06 196 ARG A CA 1
ATOM 1510 C C . ARG A 1 196 ? -20.700 29.281 -4.160 1.00 85.06 196 ARG A C 1
ATOM 1512 O O . ARG A 1 196 ? -21.657 29.179 -4.919 1.00 85.06 196 ARG A O 1
ATOM 1519 N N . ALA A 1 197 ? -19.460 29.527 -4.583 1.00 83.12 197 ALA A N 1
ATOM 1520 C CA . ALA A 1 197 ? -19.106 29.561 -6.000 1.00 83.12 197 ALA A CA 1
ATOM 1521 C C . ALA A 1 197 ? -19.215 28.161 -6.631 1.00 83.12 197 ALA A C 1
ATOM 1523 O O . ALA A 1 197 ? -19.838 28.022 -7.681 1.00 83.12 197 ALA A O 1
ATOM 1524 N N . ASP A 1 198 ? -18.713 27.131 -5.944 1.00 77.75 198 ASP A N 1
ATOM 1525 C CA . ASP A 1 198 ? -18.751 25.736 -6.401 1.00 77.75 198 ASP A CA 1
ATOM 1526 C C . ASP A 1 198 ? -20.188 25.208 -6.553 1.00 77.75 198 ASP A C 1
ATOM 1528 O O . ASP A 1 198 ? -20.498 24.512 -7.520 1.00 77.75 198 ASP A O 1
ATOM 1532 N N . LEU A 1 199 ? -21.100 25.590 -5.647 1.00 74.81 199 LEU A N 1
ATOM 1533 C CA . LEU A 1 199 ? -22.522 25.215 -5.693 1.00 74.81 199 LEU A CA 1
ATOM 1534 C C . LEU A 1 199 ? -23.257 25.701 -6.957 1.00 74.81 199 LEU A C 1
ATOM 1536 O O . LEU A 1 199 ? -24.368 25.243 -7.229 1.00 74.81 199 LEU A O 1
ATOM 1540 N N . SER A 1 200 ? -22.667 26.616 -7.742 1.00 63.12 200 SER A N 1
ATOM 1541 C CA . SER A 1 200 ? -23.264 27.152 -8.974 1.00 63.12 200 SER A CA 1
ATOM 1542 C C . SER A 1 200 ? -24.713 27.647 -8.766 1.00 63.12 200 SER A C 1
ATOM 1544 O O . SER A 1 200 ? -25.589 27.426 -9.607 1.00 63.12 200 SER A O 1
ATOM 1546 N N . GLY A 1 201 ? -25.005 28.250 -7.605 1.00 68.62 201 GLY A N 1
ATOM 1547 C CA . GLY A 1 201 ? -26.339 28.710 -7.193 1.00 68.62 201 GLY A CA 1
ATOM 1548 C C . GLY A 1 201 ? -26.690 28.353 -5.742 1.00 68.62 201 GLY A C 1
ATOM 1549 O O . GLY A 1 201 ? -25.826 28.374 -4.867 1.00 68.62 201 GLY A O 1
ATOM 1550 N N . GLU A 1 202 ? -27.970 28.073 -5.482 1.00 72.12 202 GLU A N 1
ATOM 1551 C CA . GLU A 1 202 ? -28.495 27.722 -4.152 1.00 72.12 202 GLU A CA 1
ATOM 1552 C C . GLU A 1 202 ? -28.366 26.212 -3.844 1.00 72.12 202 GLU A C 1
ATOM 1554 O O . GLU A 1 202 ? -28.372 25.412 -4.789 1.00 72.12 202 GLU A O 1
ATOM 1559 N N . PRO A 1 203 ? -28.246 25.812 -2.556 1.00 78.38 203 PRO A N 1
ATOM 1560 C CA . PRO A 1 203 ? -28.330 24.410 -2.128 1.00 78.38 203 PRO A CA 1
ATOM 1561 C C . PRO A 1 203 ? -29.665 23.762 -2.533 1.00 78.38 203 PRO A C 1
ATOM 1563 O O . PRO A 1 203 ? -30.640 24.474 -2.765 1.00 78.38 203 PRO A O 1
ATOM 1566 N N . ASP A 1 204 ? -29.717 22.423 -2.591 1.00 79.44 204 ASP A N 1
ATOM 1567 C CA . ASP A 1 204 ? -30.933 21.678 -2.972 1.00 79.44 204 ASP A CA 1
ATOM 1568 C C . ASP A 1 204 ? -32.151 22.118 -2.140 1.00 79.44 204 ASP A C 1
ATOM 1570 O O . ASP A 1 204 ? -32.132 21.938 -0.916 1.00 79.44 204 ASP A O 1
ATOM 1574 N N . PRO A 1 205 ? -33.217 22.641 -2.775 1.00 82.94 205 PRO A N 1
ATOM 1575 C CA . PRO A 1 205 ? -34.436 23.031 -2.082 1.00 82.94 205 PRO A CA 1
ATOM 1576 C C . PRO A 1 205 ? -35.031 21.907 -1.228 1.00 82.94 205 PRO A C 1
ATOM 1578 O O . PRO A 1 205 ? -35.481 22.183 -0.123 1.00 82.94 205 PRO A O 1
ATOM 1581 N N . ARG A 1 206 ? -34.960 20.637 -1.661 1.00 84.25 206 ARG A N 1
ATOM 1582 C CA . ARG A 1 206 ? -35.487 19.498 -0.886 1.00 84.25 206 ARG A CA 1
ATOM 1583 C C . ARG A 1 206 ? -34.762 19.334 0.448 1.00 84.25 206 ARG A C 1
ATOM 1585 O O . ARG A 1 206 ? -35.409 19.192 1.486 1.00 84.25 206 ARG A O 1
ATOM 1592 N N . ILE A 1 207 ? -33.429 19.427 0.432 1.00 85.88 207 ILE A N 1
ATOM 1593 C CA . ILE A 1 207 ? -32.605 19.342 1.646 1.00 85.88 207 ILE A CA 1
ATOM 1594 C C . ILE A 1 207 ? -32.829 20.577 2.520 1.00 85.88 207 ILE A C 1
ATOM 1596 O O . ILE A 1 207 ? -32.952 20.445 3.734 1.00 85.88 207 ILE A O 1
ATOM 1600 N N . VAL A 1 208 ? -32.913 21.774 1.929 1.00 88.81 208 VAL A N 1
ATOM 1601 C CA . VAL A 1 208 ? -33.171 23.017 2.675 1.00 88.81 208 VAL A CA 1
ATOM 1602 C C . VAL A 1 208 ? -34.548 22.988 3.340 1.00 88.81 208 VAL A C 1
ATOM 1604 O O . VAL A 1 208 ? -34.654 23.366 4.507 1.00 88.81 208 VAL A O 1
ATOM 1607 N N . ASP A 1 209 ? -35.580 22.500 2.656 1.00 90.19 209 ASP A N 1
ATOM 1608 C CA . ASP A 1 209 ? -36.946 22.401 3.174 1.00 90.19 209 ASP A CA 1
ATOM 1609 C C . ASP A 1 209 ? -37.050 21.354 4.288 1.00 90.19 209 ASP A C 1
ATOM 1611 O O . ASP A 1 209 ? -37.610 21.637 5.352 1.00 90.19 209 ASP A O 1
ATOM 1615 N N . ALA A 1 210 ? -36.472 20.163 4.088 1.00 89.06 210 ALA A N 1
ATOM 1616 C CA . ALA A 1 210 ? -36.402 19.121 5.112 1.00 89.06 210 ALA A CA 1
ATOM 1617 C C . ALA A 1 210 ? -35.616 19.596 6.344 1.00 89.06 210 ALA A C 1
ATOM 1619 O O . ALA A 1 210 ? -36.102 19.484 7.471 1.00 89.06 210 ALA A O 1
ATOM 1620 N N . PHE A 1 211 ? -34.453 20.222 6.139 1.00 91.94 211 PHE A N 1
ATOM 1621 C CA . PHE A 1 211 ? -33.652 20.817 7.207 1.00 91.94 211 PHE A CA 1
ATOM 1622 C C . PHE A 1 211 ? -34.441 21.878 7.973 1.00 91.94 211 PHE A C 1
ATOM 1624 O O . PHE A 1 211 ? -34.503 21.835 9.200 1.00 91.94 211 PHE A O 1
ATOM 1631 N N . THR A 1 212 ? -35.081 22.803 7.253 1.00 93.81 212 THR A N 1
ATOM 1632 C CA . THR A 1 212 ? -35.877 23.889 7.836 1.00 93.81 212 THR A CA 1
ATOM 1633 C C . THR A 1 212 ? -37.033 23.345 8.669 1.00 93.81 212 THR A C 1
ATOM 1635 O O . THR A 1 212 ? -37.298 23.858 9.755 1.00 93.81 212 THR A O 1
ATOM 1638 N N . ARG A 1 213 ? -37.711 22.294 8.200 1.00 93.56 213 ARG A N 1
ATOM 1639 C CA . ARG A 1 213 ? -38.772 21.612 8.952 1.00 93.56 213 ARG A CA 1
ATOM 1640 C C . ARG A 1 213 ? -38.238 21.031 10.263 1.00 93.56 213 ARG A C 1
ATOM 1642 O O . ARG A 1 213 ? -38.738 21.388 11.327 1.00 93.56 213 ARG A O 1
ATOM 1649 N N . LEU A 1 214 ? -37.160 20.246 10.192 1.00 90.81 214 LEU A N 1
ATOM 1650 C CA . LEU A 1 214 ? -36.542 19.591 11.349 1.00 90.81 214 LEU A CA 1
ATOM 1651 C C . LEU A 1 214 ? -36.096 20.596 12.422 1.00 90.81 214 LEU A C 1
ATOM 1653 O O . LEU A 1 214 ? -36.401 20.411 13.600 1.00 90.81 214 LEU A O 1
ATOM 1657 N N . ILE A 1 215 ? -35.413 21.682 12.033 1.00 94.50 215 ILE A N 1
ATOM 1658 C CA . ILE A 1 215 ? -34.927 22.690 12.995 1.00 94.50 215 ILE A CA 1
ATOM 1659 C C . ILE A 1 215 ? -36.041 23.567 13.586 1.00 94.50 215 ILE A C 1
ATOM 1661 O O . ILE A 1 215 ? -35.828 24.224 14.609 1.00 94.50 215 ILE A O 1
ATOM 1665 N N . ASN A 1 216 ? -37.204 23.634 12.930 1.00 93.69 216 ASN A N 1
ATOM 1666 C CA . ASN A 1 216 ? -38.386 24.305 13.466 1.00 93.69 216 ASN A CA 1
ATOM 1667 C C . ASN A 1 216 ? -39.088 23.420 14.497 1.00 93.69 216 ASN A C 1
ATOM 1669 O O . ASN A 1 216 ? -39.382 23.884 15.596 1.00 93.69 216 ASN A O 1
ATOM 1673 N N . GLU A 1 217 ? -39.310 22.148 14.162 1.00 92.38 217 GLU A N 1
ATOM 1674 C CA . GLU A 1 217 ? -40.002 21.180 15.020 1.00 92.38 217 GLU A CA 1
ATOM 1675 C C . GLU A 1 217 ? -39.261 20.938 16.342 1.00 92.38 217 GLU A C 1
ATOM 1677 O O . GLU A 1 217 ? -39.883 20.912 17.402 1.00 92.38 217 GLU A O 1
ATOM 1682 N N . ASN A 1 218 ? -37.928 20.839 16.313 1.00 88.94 218 ASN A N 1
ATOM 1683 C CA . ASN A 1 218 ? -37.110 20.638 17.519 1.00 88.94 218 ASN A CA 1
ATOM 1684 C C . ASN A 1 218 ? -36.695 21.950 18.232 1.00 88.94 218 ASN A C 1
ATOM 1686 O O . ASN A 1 218 ? -35.935 21.932 19.210 1.00 88.94 218 ASN A O 1
ATOM 1690 N N . GLY A 1 219 ? -37.156 23.107 17.736 1.00 92.94 219 GLY A N 1
ATOM 1691 C CA . GLY A 1 219 ? -36.882 24.433 18.299 1.00 92.94 219 GLY A CA 1
ATOM 1692 C C . GLY A 1 219 ? -35.448 24.955 18.120 1.00 92.94 219 GLY A C 1
ATOM 1693 O O . GLY A 1 219 ? -35.123 26.031 18.638 1.00 92.94 219 GLY A O 1
ATOM 1694 N N . THR A 1 220 ? -34.581 24.246 17.392 1.00 94.06 220 THR A N 1
ATOM 1695 C CA . THR A 1 220 ? -33.179 24.631 17.154 1.00 94.06 220 THR A CA 1
ATOM 1696 C C . THR A 1 220 ? -33.065 25.979 16.439 1.00 94.06 220 THR A C 1
ATOM 1698 O O . THR A 1 220 ? -32.202 26.787 16.791 1.00 94.06 220 THR A O 1
ATOM 1701 N N . LEU A 1 221 ? -33.969 26.291 15.501 1.00 94.50 221 LEU A N 1
ATOM 1702 C CA . LEU A 1 221 ? -33.976 27.589 14.818 1.00 94.50 221 L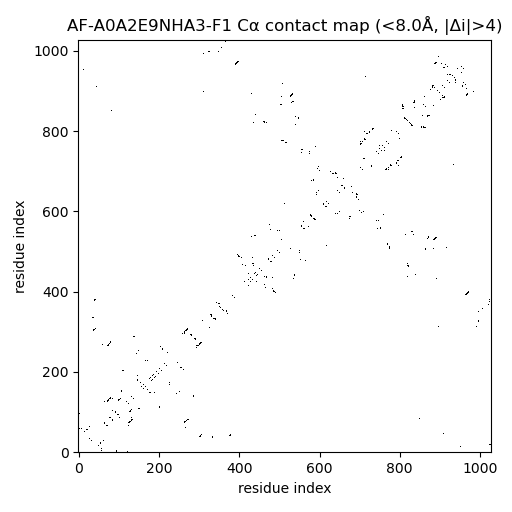EU A CA 1
ATOM 1703 C C . LEU A 1 221 ? -34.201 28.753 15.794 1.00 94.50 221 LEU A C 1
ATOM 1705 O O . LEU A 1 221 ? -33.507 29.769 15.720 1.00 94.50 221 LEU A O 1
ATOM 1709 N N . GLY A 1 222 ? -35.128 28.592 16.742 1.00 93.75 222 GLY A N 1
ATOM 1710 C CA . GLY A 1 222 ? -35.382 29.585 17.787 1.00 93.75 222 GLY A CA 1
ATOM 1711 C C . GLY A 1 222 ? -34.143 29.823 18.652 1.00 93.75 222 GLY A C 1
ATOM 1712 O O . GLY A 1 222 ? -33.736 30.970 18.841 1.00 93.75 222 GLY A O 1
ATOM 1713 N N . ARG A 1 223 ? -33.479 28.740 19.092 1.00 94.50 223 ARG A N 1
ATOM 1714 C CA . ARG A 1 223 ? -32.219 28.816 19.858 1.00 94.50 223 ARG A CA 1
ATOM 1715 C C . ARG A 1 223 ? -31.115 29.535 19.079 1.00 94.50 223 ARG A C 1
ATOM 1717 O O . ARG A 1 223 ? -30.412 30.366 19.658 1.00 94.50 223 ARG A O 1
ATOM 1724 N N . PHE A 1 224 ? -30.987 29.261 17.779 1.00 95.38 224 PHE A N 1
ATOM 1725 C CA . PHE A 1 224 ? -30.021 29.935 16.909 1.00 95.38 224 PHE A CA 1
ATOM 1726 C C . PHE A 1 224 ? -30.263 31.442 16.832 1.00 95.38 224 PHE A C 1
ATOM 1728 O O . PHE A 1 224 ? -29.329 32.220 17.036 1.00 95.38 224 PHE A O 1
ATOM 1735 N N . VAL A 1 225 ? -31.506 31.862 16.590 1.00 94.38 225 VAL A N 1
ATOM 1736 C CA . VAL A 1 225 ? -31.851 33.287 16.494 1.00 94.38 225 VAL A CA 1
ATOM 1737 C C . VAL A 1 225 ? -31.596 34.005 17.822 1.00 94.38 225 VAL A C 1
ATOM 1739 O O . VAL A 1 225 ? -30.976 35.069 17.818 1.00 94.38 225 VAL A O 1
ATOM 1742 N N . SER A 1 226 ? -31.986 33.416 18.958 1.00 93.50 226 SER A N 1
ATOM 1743 C CA . SER A 1 226 ? -31.720 33.994 20.284 1.00 93.50 226 SER A CA 1
ATOM 1744 C C . SER A 1 226 ? -30.223 34.161 20.556 1.00 93.50 226 SER A C 1
ATOM 1746 O O . SER A 1 226 ? -29.783 35.251 20.923 1.00 93.50 226 SER A O 1
ATOM 1748 N N . LEU A 1 227 ? -29.421 33.120 20.305 1.00 92.94 227 LEU A N 1
ATOM 1749 C CA . LEU A 1 227 ? -27.975 33.168 20.533 1.00 92.94 227 LEU A CA 1
ATOM 1750 C C . LEU A 1 227 ? -27.279 34.178 19.603 1.00 92.94 227 LEU A C 1
ATOM 1752 O O . LEU A 1 227 ? -26.345 34.867 20.016 1.00 92.94 227 LEU A O 1
ATOM 1756 N N . ARG A 1 228 ? -27.758 34.318 18.361 1.00 93.56 228 ARG A N 1
ATOM 1757 C CA . ARG A 1 228 ? -27.267 35.328 17.414 1.00 93.56 228 ARG A CA 1
ATOM 1758 C C . ARG A 1 228 ? -27.526 36.752 17.918 1.00 93.56 228 ARG A C 1
ATOM 1760 O O . ARG A 1 228 ? -26.638 37.598 17.812 1.00 93.56 228 ARG A O 1
ATOM 1767 N N . GLU A 1 229 ? -28.697 37.030 18.492 1.00 91.00 229 GLU A N 1
ATOM 1768 C CA . GLU A 1 229 ? -28.994 38.353 19.064 1.00 91.00 229 GLU A CA 1
ATOM 1769 C C . GLU A 1 229 ? -28.130 38.659 20.301 1.00 91.00 229 GLU A C 1
ATOM 1771 O O . GLU A 1 229 ? -27.590 39.763 20.403 1.00 91.00 229 GLU A O 1
ATOM 1776 N N . GLU A 1 230 ? -27.889 37.678 21.182 1.00 91.94 230 GLU A N 1
ATOM 1777 C CA . GLU A 1 230 ? -26.954 37.816 22.319 1.00 91.94 230 GLU A CA 1
ATOM 1778 C C . GLU A 1 230 ? -25.518 38.169 21.859 1.00 91.94 230 GLU A C 1
ATOM 1780 O O . GLU A 1 230 ? -24.769 38.876 22.543 1.00 91.94 230 GLU A O 1
ATOM 1785 N N . MET A 1 231 ? -25.142 37.725 20.656 1.00 89.56 231 MET A N 1
ATOM 1786 C CA . MET A 1 231 ? -23.814 37.889 20.059 1.00 89.56 231 MET A CA 1
ATOM 1787 C C . MET A 1 231 ? -23.643 39.167 19.216 1.00 89.56 231 MET A C 1
ATOM 1789 O O . MET A 1 231 ? -22.528 39.490 18.791 1.00 89.56 231 MET A O 1
ATOM 1793 N N . LYS A 1 232 ? -24.711 39.945 18.998 1.00 86.50 232 LYS A N 1
ATOM 1794 C CA . LYS A 1 232 ? -24.772 41.061 18.030 1.00 86.50 232 LYS A CA 1
ATOM 1795 C C . LYS A 1 232 ? -23.730 42.162 18.231 1.00 86.50 232 LYS A C 1
ATOM 1797 O O . LYS A 1 232 ? -23.248 42.745 17.256 1.00 86.50 232 LYS A O 1
ATOM 1802 N N . PHE A 1 233 ? -23.343 42.427 19.477 1.00 86.25 233 PHE A N 1
ATOM 1803 C CA . PHE A 1 233 ? -22.372 43.471 19.839 1.00 86.25 233 PHE A CA 1
ATOM 1804 C C . PHE A 1 233 ? -21.010 42.919 20.288 1.00 86.25 233 PHE A C 1
ATOM 1806 O O . PHE A 1 233 ? -20.151 43.676 20.744 1.00 86.25 233 PHE A O 1
ATOM 1813 N N . LYS A 1 234 ? -20.786 41.607 20.164 1.00 85.31 234 LYS A N 1
ATOM 1814 C CA . LYS A 1 234 ? -19.542 40.951 20.582 1.00 85.31 234 LYS A CA 1
ATOM 1815 C C . LYS A 1 234 ? -18.535 40.908 19.423 1.00 85.31 234 LYS A C 1
ATOM 1817 O O . LYS A 1 234 ? -18.906 40.824 18.254 1.00 85.31 234 LYS A O 1
ATOM 1822 N N . ARG A 1 235 ? -17.238 40.980 19.752 1.00 83.19 235 ARG A N 1
ATOM 1823 C CA . ARG A 1 235 ? -16.123 40.880 18.779 1.00 83.19 235 ARG A CA 1
ATOM 1824 C C . ARG A 1 235 ? -15.512 39.476 18.692 1.00 83.19 235 ARG A C 1
ATOM 1826 O O . ARG A 1 235 ? -14.841 39.174 17.713 1.00 83.19 235 ARG A O 1
ATOM 1833 N N . ALA A 1 236 ? -15.746 38.650 19.706 1.00 86.00 236 ALA A N 1
ATOM 1834 C CA . ALA A 1 236 ? -15.308 37.263 19.836 1.00 86.00 236 ALA A CA 1
ATOM 1835 C C . ALA A 1 236 ? -16.399 36.473 20.572 1.00 86.00 236 ALA A C 1
ATOM 1837 O O . ALA A 1 236 ? -17.219 37.089 21.257 1.00 86.00 236 ALA A O 1
ATOM 1838 N N . VAL A 1 237 ? -16.402 35.143 20.440 1.00 85.06 237 VAL A N 1
ATOM 1839 C CA . VAL A 1 237 ? -17.281 34.258 21.224 1.00 85.06 237 VAL A CA 1
ATOM 1840 C C . VAL A 1 237 ? -16.828 34.295 22.689 1.00 85.06 237 VAL A C 1
ATOM 1842 O O . VAL A 1 237 ? -15.700 33.885 22.968 1.00 85.06 237 VAL A O 1
ATOM 1845 N N . PRO A 1 238 ? -17.644 34.815 23.625 1.00 87.12 238 PRO A N 1
ATOM 1846 C CA . PRO A 1 238 ? -17.299 34.819 25.044 1.00 87.12 238 PRO A CA 1
ATOM 1847 C C . PRO A 1 238 ? -17.228 33.392 25.602 1.00 87.12 238 PRO A C 1
ATOM 1849 O O . PRO A 1 238 ? -17.967 32.518 25.148 1.00 87.12 238 PRO A O 1
ATOM 1852 N N . ALA A 1 239 ? -16.398 33.167 26.626 1.00 83.62 239 ALA A N 1
ATOM 1853 C CA . ALA A 1 239 ? -16.242 31.849 27.252 1.00 83.62 239 ALA A CA 1
ATOM 1854 C C . ALA A 1 239 ? -17.583 31.265 27.747 1.00 83.62 239 ALA A C 1
ATOM 1856 O O . ALA A 1 239 ? -17.850 30.084 27.556 1.00 83.62 239 ALA A O 1
ATOM 1857 N N . GLU A 1 240 ? -18.466 32.110 28.288 1.00 88.50 240 GLU A N 1
ATOM 1858 C CA . GLU A 1 240 ? -19.804 31.729 28.773 1.00 88.50 240 GLU A CA 1
ATOM 1859 C C . GLU A 1 240 ? -20.767 31.248 27.668 1.00 88.50 240 GLU A C 1
ATOM 1861 O O . GLU A 1 240 ? -21.700 30.497 27.941 1.00 88.50 240 GLU A O 1
ATOM 1866 N N . LEU A 1 241 ? -20.538 31.645 26.410 1.00 86.94 241 LEU A N 1
ATOM 1867 C CA . LEU A 1 241 ? -21.363 31.263 25.256 1.00 86.94 241 LEU A CA 1
ATOM 1868 C C . LEU A 1 241 ? -20.703 30.191 24.384 1.00 86.94 241 LEU A C 1
ATOM 1870 O O . LEU A 1 241 ? -21.314 29.727 23.420 1.00 86.94 241 LEU A O 1
ATOM 1874 N N . TRP A 1 242 ? -19.473 29.788 24.710 1.00 84.56 242 TRP A N 1
ATOM 1875 C CA . TRP A 1 242 ? -18.696 28.840 23.919 1.00 84.56 242 TRP A CA 1
ATOM 1876 C C . TRP A 1 242 ? -19.402 27.483 23.821 1.00 84.56 242 TRP A C 1
ATOM 1878 O O . TRP A 1 242 ? -19.719 27.041 22.719 1.00 84.56 242 TRP A O 1
ATOM 1888 N N . HIS A 1 243 ? -19.768 26.882 24.960 1.00 83.62 243 HIS A N 1
ATOM 1889 C CA . HIS A 1 243 ? -20.477 25.595 24.989 1.00 83.62 243 HIS A CA 1
ATOM 1890 C C . HIS A 1 243 ? -21.830 25.667 24.272 1.00 83.62 243 HIS A C 1
ATOM 1892 O O . HIS A 1 243 ? -22.084 24.866 23.382 1.00 83.62 243 HIS A O 1
ATOM 1898 N N . ARG A 1 244 ? -22.638 26.702 24.550 1.00 88.50 244 ARG A N 1
ATOM 1899 C CA . ARG A 1 244 ? -23.941 26.914 23.888 1.00 88.50 244 ARG A CA 1
ATOM 1900 C C . ARG A 1 244 ? -23.817 27.031 22.367 1.00 88.50 244 ARG A C 1
ATOM 1902 O O . ARG A 1 244 ? -24.663 26.520 21.644 1.00 88.50 244 ARG A O 1
ATOM 1909 N N . THR A 1 245 ? -22.775 27.707 21.880 1.00 87.88 245 THR A N 1
ATOM 1910 C CA . THR A 1 245 ? -22.517 27.835 20.437 1.00 87.88 245 THR A CA 1
ATOM 1911 C C . THR A 1 245 ? -22.154 26.485 19.830 1.00 87.88 245 THR A C 1
ATOM 1913 O O . THR A 1 245 ? -22.618 26.159 18.744 1.00 87.88 245 THR A O 1
ATOM 1916 N N . HIS A 1 246 ? -21.341 25.694 20.526 1.00 84.69 246 HIS A N 1
ATOM 1917 C CA . HIS A 1 246 ? -20.894 24.392 20.043 1.00 84.69 246 HIS A CA 1
ATOM 1918 C C . HIS A 1 246 ? -22.026 23.371 20.010 1.00 84.69 246 HIS A C 1
ATOM 1920 O O . HIS A 1 246 ? -22.177 22.683 19.007 1.00 84.69 246 HIS A O 1
ATOM 1926 N N . ASP A 1 247 ? -22.838 23.319 21.063 1.00 85.44 247 ASP A N 1
ATOM 1927 C CA . ASP A 1 247 ? -23.975 22.404 21.144 1.00 85.44 247 ASP A CA 1
ATOM 1928 C C . ASP A 1 247 ? -25.003 22.741 20.046 1.00 85.44 247 ASP A C 1
ATOM 1930 O O . ASP A 1 247 ? -25.438 21.864 19.309 1.00 85.44 247 ASP A O 1
ATOM 1934 N N . LEU A 1 248 ? -25.264 24.034 19.808 1.00 90.25 248 LEU A N 1
ATOM 1935 C CA . LEU A 1 248 ? -26.119 24.478 18.704 1.00 90.25 248 LEU A CA 1
ATOM 1936 C C . LEU A 1 248 ? -25.576 24.083 17.319 1.00 90.25 248 LEU A C 1
ATOM 1938 O O . LEU A 1 248 ? -26.348 23.731 16.429 1.00 90.25 248 LEU A O 1
ATOM 1942 N N . ILE A 1 249 ? -24.259 24.173 17.101 1.00 88.75 249 ILE A N 1
ATOM 1943 C CA . ILE A 1 249 ? -23.644 23.726 15.842 1.00 88.75 249 ILE A CA 1
ATOM 1944 C C . ILE A 1 249 ? -23.833 22.216 15.671 1.00 88.75 249 ILE A C 1
ATOM 1946 O O . ILE A 1 249 ? -24.100 21.779 14.553 1.00 88.75 249 ILE A O 1
ATOM 1950 N N . SER A 1 250 ? -23.733 21.441 16.752 1.00 82.88 250 SER A N 1
ATOM 1951 C CA . SER A 1 250 ? -24.003 20.000 16.742 1.00 82.88 250 SER A CA 1
ATOM 1952 C C . SER A 1 250 ? -25.439 19.706 16.299 1.00 82.88 250 SER A C 1
ATOM 1954 O O . SER A 1 250 ? -25.628 19.012 15.301 1.00 82.88 250 SER A O 1
ATOM 1956 N N . ASP A 1 251 ? -26.432 20.343 16.930 1.00 86.75 251 ASP A N 1
ATOM 1957 C CA . ASP A 1 251 ? -27.857 20.173 16.600 1.00 86.75 251 ASP A CA 1
ATOM 1958 C C . ASP A 1 251 ? -28.154 20.507 15.126 1.00 86.75 251 ASP A C 1
ATOM 1960 O O . ASP A 1 251 ? -28.881 19.797 14.427 1.00 86.75 251 ASP A O 1
ATOM 1964 N N . LEU A 1 252 ? -27.578 21.609 14.628 1.00 89.75 252 LEU A N 1
ATOM 1965 C CA . LEU A 1 252 ? -27.733 22.030 13.235 1.00 89.75 252 LEU A CA 1
ATOM 1966 C C . LEU A 1 252 ? -27.077 21.032 12.269 1.00 89.75 252 LEU A C 1
ATOM 1968 O O . LEU A 1 252 ? -27.631 20.748 11.209 1.00 89.75 252 LEU A O 1
ATOM 1972 N N . ARG A 1 253 ? -25.908 20.479 12.612 1.00 87.25 253 ARG A N 1
ATOM 1973 C CA . ARG A 1 253 ? -25.251 19.450 11.792 1.00 87.25 253 ARG A CA 1
ATOM 1974 C C . ARG A 1 253 ? -26.078 18.170 11.738 1.00 87.25 253 ARG A C 1
ATOM 1976 O O . ARG A 1 253 ? -26.250 17.633 10.647 1.00 87.25 253 ARG A O 1
ATOM 1983 N N . GLN A 1 254 ? -26.618 17.722 12.870 1.00 80.69 254 GLN A N 1
ATOM 1984 C CA . GLN A 1 254 ? -27.458 16.526 12.947 1.00 80.69 254 GLN A CA 1
ATOM 1985 C C . GLN A 1 254 ? -28.733 16.684 12.108 1.00 80.69 254 GLN A C 1
ATOM 1987 O O . GLN A 1 254 ? -29.055 15.818 11.294 1.00 80.69 254 GLN A O 1
ATOM 1992 N N . ALA A 1 255 ? -29.414 17.831 12.221 1.00 87.31 255 ALA A N 1
ATOM 1993 C CA . ALA A 1 255 ? -30.594 18.122 11.411 1.00 87.31 255 ALA A CA 1
ATOM 1994 C C . ALA A 1 255 ? -30.276 18.164 9.905 1.00 87.31 255 ALA A C 1
ATOM 1996 O O . ALA A 1 255 ? -31.063 17.672 9.098 1.00 87.31 255 ALA A O 1
ATOM 1997 N N . LEU A 1 256 ? -29.120 18.717 9.514 1.00 87.62 256 LEU A N 1
ATOM 1998 C CA . LEU A 1 256 ? -28.697 18.740 8.110 1.00 87.62 256 LEU A CA 1
ATOM 1999 C C . LEU A 1 256 ? -28.366 17.335 7.593 1.00 87.62 256 LEU A C 1
ATOM 2001 O O . LEU A 1 256 ? -28.699 17.010 6.457 1.00 87.62 256 LEU A O 1
ATOM 2005 N N . ALA A 1 257 ? -27.734 16.498 8.416 1.00 81.94 257 ALA A N 1
ATOM 2006 C CA . ALA A 1 257 ? -27.424 15.122 8.050 1.00 81.94 257 ALA A CA 1
ATOM 2007 C C . ALA A 1 257 ? -28.704 14.296 7.833 1.00 81.94 257 ALA A C 1
ATOM 2009 O O . ALA A 1 257 ? -28.816 13.612 6.817 1.00 81.94 257 ALA A O 1
ATOM 2010 N N . LYS A 1 258 ? -29.695 14.434 8.726 1.00 81.75 258 LYS A N 1
ATOM 2011 C CA . LYS A 1 258 ? -31.010 13.787 8.596 1.00 81.75 258 LYS A CA 1
ATOM 2012 C C . LYS A 1 258 ? -31.761 14.244 7.341 1.00 81.75 258 LYS A C 1
ATOM 2014 O O . LYS A 1 258 ? -32.234 13.410 6.581 1.00 81.75 258 LYS A O 1
ATOM 2019 N N . ALA A 1 259 ? -31.765 15.548 7.056 1.00 84.75 259 ALA A N 1
ATOM 2020 C CA . ALA A 1 259 ? -32.327 16.082 5.812 1.00 84.75 259 ALA A CA 1
ATOM 2021 C C . ALA A 1 259 ? -31.630 15.532 4.548 1.00 84.75 259 ALA A C 1
ATOM 2023 O O . ALA A 1 259 ? -32.267 15.342 3.511 1.00 84.75 259 ALA A O 1
ATOM 2024 N N . GLY A 1 260 ? -30.321 15.271 4.635 1.00 81.81 260 GLY A N 1
ATOM 2025 C CA . GLY A 1 260 ? -29.552 14.619 3.578 1.00 81.81 260 GLY A CA 1
ATOM 2026 C C . GLY A 1 260 ? -29.987 13.173 3.329 1.00 81.81 260 GLY A C 1
ATOM 2027 O O . GLY A 1 260 ? -30.154 12.801 2.171 1.00 81.81 260 GLY A O 1
ATOM 2028 N N . VAL A 1 261 ? -30.213 12.386 4.389 1.00 79.06 261 VAL A N 1
ATOM 2029 C CA . VAL A 1 261 ? -30.705 10.995 4.293 1.00 79.06 261 VAL A CA 1
ATOM 2030 C C . VAL A 1 261 ? -32.089 10.941 3.649 1.00 79.06 261 VAL A C 1
ATOM 2032 O O . VAL A 1 261 ? -32.270 10.189 2.695 1.00 79.06 261 VAL A O 1
ATOM 2035 N N . ASP A 1 262 ? -33.016 11.799 4.083 1.00 78.00 262 ASP A N 1
ATOM 2036 C CA . ASP A 1 262 ? -34.379 11.862 3.532 1.00 78.00 262 ASP A CA 1
ATOM 2037 C C . ASP A 1 262 ? -34.395 12.156 2.021 1.00 78.00 262 ASP A C 1
ATOM 2039 O O . ASP A 1 262 ? -35.303 11.735 1.313 1.00 78.00 262 ASP A O 1
ATOM 2043 N N . THR A 1 263 ? -33.394 12.885 1.512 1.00 78.62 263 THR A N 1
ATOM 2044 C CA . THR A 1 263 ? -33.303 13.242 0.085 1.00 78.62 263 THR A CA 1
ATOM 2045 C C . THR A 1 263 ? -32.517 12.217 -0.738 1.00 78.62 263 THR A C 1
ATOM 2047 O O . THR A 1 263 ? -32.556 12.271 -1.968 1.00 78.62 263 THR A O 1
ATOM 2050 N N . LEU A 1 264 ? -31.760 11.321 -0.095 1.00 79.38 264 LEU A N 1
ATOM 2051 C CA . LEU A 1 264 ? -30.911 10.344 -0.777 1.00 79.38 264 LEU A CA 1
ATOM 2052 C C . LEU A 1 264 ? -31.715 9.173 -1.352 1.00 79.38 264 LEU A C 1
ATOM 2054 O O . LEU A 1 264 ? -31.284 8.659 -2.365 1.00 79.38 264 LEU A O 1
ATOM 2058 N N . GLU A 1 265 ? -32.860 8.801 -0.765 1.00 83.75 265 GLU A N 1
ATOM 2059 C CA . GLU A 1 265 ? -33.758 7.731 -1.259 1.00 83.75 265 GLU A CA 1
ATOM 2060 C C . GLU A 1 265 ? -33.023 6.408 -1.608 1.00 83.75 265 GLU A C 1
ATOM 2062 O O . GLU A 1 265 ? -33.102 5.940 -2.737 1.00 83.75 265 GLU A O 1
ATOM 2067 N N . PRO A 1 266 ? -32.272 5.791 -0.672 1.00 88.88 266 PRO A N 1
ATOM 2068 C CA . PRO A 1 266 ? -31.406 4.649 -0.981 1.00 88.88 266 PRO A CA 1
ATOM 2069 C C . PRO A 1 266 ? -32.179 3.380 -1.389 1.00 88.88 266 PRO A C 1
ATOM 2071 O O . PRO A 1 266 ? -33.131 2.987 -0.709 1.00 88.88 266 PRO A O 1
ATOM 2074 N N . ASP A 1 267 ? -31.690 2.681 -2.421 1.00 91.38 267 ASP A N 1
ATOM 2075 C CA . ASP A 1 267 ? -32.213 1.380 -2.880 1.00 91.38 267 ASP A CA 1
ATOM 2076 C C . ASP A 1 267 ? -31.394 0.194 -2.350 1.00 91.38 267 ASP A C 1
ATOM 2078 O O . ASP A 1 267 ? -31.933 -0.852 -1.987 1.00 91.38 267 ASP A O 1
ATOM 2082 N N . LEU A 1 268 ? -30.068 0.346 -2.282 1.00 93.38 268 LEU A N 1
ATOM 2083 C CA . LEU A 1 268 ? -29.154 -0.680 -1.779 1.00 93.38 268 LEU A CA 1
ATOM 2084 C C . LEU A 1 268 ? -28.102 -0.047 -0.874 1.00 93.38 268 LEU A C 1
ATOM 2086 O O . LEU A 1 268 ? -27.383 0.862 -1.273 1.00 93.38 268 LEU A O 1
ATOM 2090 N N . ILE A 1 269 ? -27.976 -0.570 0.337 1.00 93.19 269 ILE A N 1
ATOM 2091 C CA . ILE A 1 269 ? -27.047 -0.115 1.363 1.00 93.19 269 ILE A CA 1
ATOM 2092 C C . ILE A 1 269 ? -26.089 -1.259 1.662 1.00 93.19 269 ILE A C 1
ATOM 2094 O O . ILE A 1 269 ? -26.507 -2.353 2.027 1.00 93.19 269 ILE A O 1
ATOM 2098 N N . ILE A 1 270 ? -24.795 -1.012 1.530 1.00 92.81 270 ILE A N 1
ATOM 2099 C CA . ILE A 1 270 ? -23.740 -1.995 1.745 1.00 92.81 270 ILE A CA 1
ATOM 2100 C C . ILE A 1 270 ? -22.894 -1.519 2.918 1.00 92.81 270 ILE A C 1
ATOM 2102 O O . ILE A 1 270 ? -22.274 -0.461 2.837 1.00 92.81 270 ILE A O 1
ATOM 2106 N N . LEU A 1 271 ? -22.859 -2.290 4.001 1.00 90.75 271 LEU A N 1
ATOM 2107 C CA . LEU A 1 271 ? -22.008 -2.025 5.156 1.00 90.75 271 LEU A CA 1
ATOM 2108 C C . LEU A 1 271 ? -20.821 -2.978 5.139 1.00 90.75 271 LEU A C 1
ATOM 2110 O O . LEU A 1 271 ? -20.971 -4.165 5.431 1.00 90.75 271 LEU A O 1
ATOM 2114 N N . ASP A 1 272 ? -19.645 -2.445 4.825 1.00 87.12 272 ASP A N 1
ATOM 2115 C CA . ASP A 1 272 ? -18.391 -3.189 4.872 1.00 87.12 272 ASP A CA 1
ATOM 2116 C C . ASP A 1 272 ? -17.710 -3.060 6.238 1.00 87.12 272 ASP A C 1
ATOM 2118 O O . ASP A 1 272 ? -17.698 -1.988 6.853 1.00 87.12 272 ASP A O 1
ATOM 2122 N N . GLU A 1 273 ? -17.129 -4.165 6.705 1.00 79.62 273 GLU A N 1
ATOM 2123 C CA . GLU A 1 273 ? -16.519 -4.307 8.032 1.00 79.62 273 GLU A CA 1
ATOM 2124 C C . GLU A 1 273 ? -17.462 -3.833 9.164 1.00 79.62 273 GLU A C 1
ATOM 2126 O O . GLU A 1 273 ? -17.053 -3.125 10.094 1.00 79.62 273 GLU A O 1
ATOM 2131 N N . PHE A 1 274 ? -18.751 -4.204 9.086 1.00 80.88 274 PHE A N 1
ATOM 2132 C CA . PHE A 1 274 ? -19.800 -3.690 9.984 1.00 80.88 274 PHE A CA 1
ATOM 2133 C C . PHE A 1 274 ? -19.516 -3.949 11.475 1.00 80.88 274 PHE A C 1
ATOM 2135 O O . PHE A 1 274 ? -20.017 -3.219 12.331 1.00 80.88 274 PHE A O 1
ATOM 2142 N N . GLN A 1 275 ? -18.674 -4.938 11.806 1.00 75.00 275 GLN A N 1
ATOM 2143 C CA . GLN A 1 275 ? -18.243 -5.219 13.177 1.00 75.00 275 GLN A CA 1
ATOM 2144 C C . GLN A 1 275 ? -17.595 -4.009 13.865 1.00 75.00 275 GLN A C 1
ATOM 2146 O O . GLN A 1 275 ? -17.659 -3.894 15.087 1.00 75.00 275 GLN A O 1
ATOM 2151 N N . ARG A 1 276 ? -17.004 -3.079 13.102 1.00 72.38 276 ARG A N 1
ATOM 2152 C CA . ARG A 1 276 ? -16.434 -1.830 13.637 1.00 72.38 276 ARG A CA 1
ATOM 2153 C C . ARG A 1 276 ? -17.501 -0.835 14.090 1.00 72.38 276 ARG A C 1
ATOM 2155 O O . ARG A 1 276 ? -17.209 0.076 14.862 1.00 72.38 276 ARG A O 1
ATOM 2162 N N . PHE A 1 277 ? -18.734 -1.006 13.621 1.00 75.44 277 PHE A N 1
ATOM 2163 C CA . PHE A 1 277 ? -19.831 -0.065 13.810 1.00 75.44 277 PHE A CA 1
ATOM 2164 C C . PHE A 1 277 ? -21.110 -0.756 14.280 1.00 75.44 277 PHE A C 1
ATOM 2166 O O . PHE A 1 277 ? -22.203 -0.328 13.928 1.00 75.44 277 PHE A O 1
ATOM 2173 N N . ARG A 1 278 ? -20.995 -1.802 15.111 1.00 73.75 278 ARG A N 1
ATOM 2174 C CA . ARG A 1 278 ? -22.164 -2.518 15.660 1.00 73.75 278 ARG A CA 1
ATOM 2175 C C . ARG A 1 278 ? -23.164 -1.621 16.372 1.00 73.75 278 ARG A C 1
ATOM 2177 O O . ARG A 1 278 ? -24.356 -1.883 16.302 1.00 73.75 278 ARG A O 1
ATOM 2184 N N . HIS A 1 279 ? -22.685 -0.554 17.008 1.00 76.06 279 HIS A N 1
ATOM 2185 C CA . HIS A 1 279 ? -23.547 0.447 17.632 1.00 76.06 279 HIS A CA 1
ATOM 2186 C C . HIS A 1 279 ? -24.554 1.052 16.639 1.00 76.06 279 HIS A C 1
ATOM 2188 O O . HIS A 1 279 ? -25.634 1.436 17.052 1.00 76.06 279 HIS A O 1
ATOM 2194 N N . LEU A 1 280 ? -24.262 1.079 15.331 1.00 79.31 280 LEU A N 1
ATOM 2195 C CA . LEU A 1 280 ? -25.209 1.548 14.313 1.00 79.31 280 LEU A CA 1
ATOM 2196 C C . LEU A 1 280 ? -26.386 0.591 14.080 1.00 79.31 280 LEU A C 1
ATOM 2198 O O . LEU A 1 280 ? -27.376 1.012 13.499 1.00 79.31 280 LEU A O 1
ATOM 2202 N N . LEU A 1 281 ? -26.273 -0.682 14.478 1.00 79.69 281 LEU A N 1
ATOM 2203 C CA . LEU A 1 281 ? -27.335 -1.685 14.323 1.00 79.69 281 LEU A CA 1
ATOM 2204 C C . LEU A 1 281 ? -28.340 -1.674 15.482 1.00 79.69 281 LEU A C 1
ATOM 2206 O O . LEU A 1 281 ? -29.376 -2.336 15.394 1.00 79.69 281 LEU A O 1
ATOM 2210 N N . ASN A 1 282 ? -28.002 -0.993 16.581 1.00 76.69 282 ASN A N 1
ATOM 2211 C CA . ASN A 1 282 ? -28.863 -0.859 17.744 1.00 76.69 282 ASN A CA 1
ATOM 2212 C C . ASN A 1 282 ? -29.334 0.602 17.854 1.00 76.69 282 ASN A C 1
ATOM 2214 O O . ASN A 1 282 ? -28.500 1.460 18.166 1.00 76.69 282 ASN A O 1
ATOM 2218 N N . PRO A 1 283 ? -30.637 0.882 17.659 1.00 71.69 283 PRO A N 1
ATOM 2219 C CA . PRO A 1 283 ? -31.166 2.245 17.638 1.00 71.69 283 PRO A CA 1
ATOM 2220 C C . PRO A 1 283 ? -30.939 2.987 18.963 1.00 71.69 283 PRO A C 1
ATOM 2222 O O . PRO A 1 283 ? -30.762 4.196 18.967 1.00 71.69 283 PRO A O 1
ATOM 2225 N N . ASP A 1 284 ? -30.812 2.273 20.085 1.00 71.94 284 ASP A N 1
ATOM 2226 C CA . ASP A 1 284 ? -30.605 2.885 21.403 1.00 71.94 284 ASP A CA 1
ATOM 2227 C C . ASP A 1 284 ? -29.151 3.353 21.656 1.00 71.94 284 ASP A C 1
ATOM 2229 O O . ASP A 1 284 ? -28.820 3.811 22.751 1.00 71.94 284 ASP A O 1
ATOM 2233 N N . SER A 1 285 ? -28.251 3.236 20.670 1.00 70.56 285 SER A N 1
ATOM 2234 C CA . SER A 1 285 ? -26.813 3.516 20.847 1.00 70.56 285 SER A CA 1
ATOM 2235 C C . SER A 1 285 ? -26.409 4.982 20.639 1.00 70.56 285 SER A C 1
ATOM 2237 O O . SER A 1 285 ? -25.217 5.297 20.709 1.00 70.56 285 SER A O 1
ATOM 2239 N N . GLY A 1 286 ? -27.369 5.874 20.381 1.00 72.69 286 GLY A N 1
ATOM 2240 C CA . GLY A 1 286 ? -27.169 7.322 20.244 1.00 72.69 286 GLY A CA 1
ATOM 2241 C C . GLY A 1 286 ? -27.407 7.866 18.831 1.00 72.69 286 GLY A C 1
ATOM 2242 O O . GLY A 1 286 ? -27.761 7.135 17.911 1.00 72.69 286 GLY A O 1
ATOM 2243 N N . ASP A 1 287 ? -27.148 9.163 18.650 1.00 68.06 287 ASP A N 1
ATOM 2244 C CA . ASP A 1 287 ? -27.506 9.945 17.453 1.00 68.06 287 ASP A CA 1
ATOM 2245 C C . ASP A 1 287 ? -26.960 9.370 16.127 1.00 68.06 287 ASP A C 1
ATOM 2247 O O . ASP A 1 287 ? -27.592 9.465 15.070 1.00 68.06 287 ASP A O 1
ATOM 2251 N N . ALA A 1 288 ? -25.780 8.743 16.176 1.00 70.00 288 ALA A N 1
ATOM 2252 C CA . ALA A 1 288 ? -25.168 8.052 15.042 1.00 70.00 288 ALA A CA 1
ATOM 2253 C C . ALA A 1 288 ? -26.007 6.858 14.561 1.00 70.00 288 ALA A C 1
ATOM 2255 O O . ALA A 1 288 ? -26.146 6.635 13.355 1.00 70.00 288 ALA A O 1
ATOM 2256 N N . ALA A 1 289 ? -26.549 6.090 15.510 1.00 75.62 289 ALA A N 1
ATOM 2257 C CA . ALA A 1 289 ? -27.397 4.941 15.239 1.00 75.62 289 ALA A CA 1
ATOM 2258 C C . ALA A 1 289 ? -28.757 5.391 14.707 1.00 75.62 289 ALA A C 1
ATOM 2260 O O . ALA A 1 289 ? -29.219 4.832 13.719 1.00 75.62 289 ALA A O 1
ATOM 2261 N N . ASP A 1 290 ? -29.331 6.462 15.259 1.00 76.56 290 ASP A N 1
ATOM 2262 C CA . ASP A 1 290 ? -30.581 7.048 14.760 1.00 76.56 290 ASP A CA 1
ATOM 2263 C C . ASP A 1 290 ? -30.489 7.425 13.276 1.00 76.56 290 ASP A C 1
ATOM 2265 O O . ASP A 1 290 ? -31.384 7.126 12.481 1.00 76.56 290 ASP A O 1
ATOM 2269 N N . LEU A 1 291 ? -29.384 8.060 12.874 1.00 76.19 291 LEU A N 1
ATOM 2270 C CA . LEU A 1 291 ? -29.166 8.451 11.482 1.00 76.19 291 LEU A CA 1
ATOM 2271 C C . LEU A 1 291 ? -28.942 7.240 10.562 1.00 76.19 291 LEU A C 1
ATOM 2273 O O . LEU A 1 291 ? -29.394 7.243 9.417 1.00 76.19 291 LEU A O 1
ATOM 2277 N N . ALA A 1 292 ? -28.262 6.203 11.054 1.00 80.50 292 ALA A N 1
ATOM 2278 C CA . ALA A 1 292 ? -28.076 4.955 10.320 1.00 80.50 292 ALA A CA 1
ATOM 2279 C C . ALA A 1 292 ? -29.398 4.181 10.165 1.00 80.50 292 ALA A C 1
ATOM 2281 O O . ALA A 1 292 ? -29.702 3.702 9.076 1.00 80.50 292 ALA A O 1
ATOM 2282 N N . HIS A 1 293 ? -30.228 4.132 11.206 1.00 82.88 293 HIS A N 1
ATOM 2283 C CA . HIS A 1 293 ? -31.555 3.522 11.161 1.00 82.88 293 HIS A CA 1
ATOM 2284 C C . HIS A 1 293 ? -32.504 4.263 10.219 1.00 82.88 293 HIS A C 1
ATOM 2286 O O . HIS A 1 293 ? -33.194 3.613 9.438 1.00 82.88 293 HIS A O 1
ATOM 2292 N N . ALA A 1 294 ? -32.464 5.600 10.188 1.00 80.81 294 ALA A N 1
ATOM 2293 C CA . ALA A 1 294 ? -33.206 6.383 9.196 1.00 80.81 294 ALA A CA 1
ATOM 2294 C C . ALA A 1 294 ? -32.841 5.997 7.749 1.00 80.81 294 ALA A C 1
ATOM 2296 O O . ALA A 1 294 ? -33.692 6.030 6.864 1.00 80.81 294 ALA A O 1
ATOM 2297 N N . LEU A 1 295 ? -31.589 5.587 7.515 1.00 83.25 295 LEU A N 1
ATOM 2298 C CA . LEU A 1 295 ? -31.128 5.073 6.228 1.00 83.25 295 LEU A CA 1
ATOM 2299 C C . LEU A 1 295 ? -31.608 3.623 5.994 1.00 83.25 295 LEU A C 1
ATOM 2301 O O . LEU A 1 295 ? -32.105 3.317 4.915 1.00 83.25 295 LEU A O 1
ATOM 2305 N N . PHE A 1 296 ? -31.505 2.734 6.993 1.00 86.25 296 PHE A N 1
ATOM 2306 C CA . PHE A 1 296 ? -31.878 1.309 6.876 1.00 86.25 296 PHE A CA 1
ATOM 2307 C C . PHE A 1 296 ? -33.386 1.045 6.793 1.00 86.25 296 PHE A C 1
ATOM 2309 O O . PHE A 1 296 ? -33.790 -0.002 6.290 1.00 86.25 296 PHE A O 1
ATOM 2316 N N . GLU A 1 297 ? -34.210 1.936 7.342 1.00 83.00 297 GLU A N 1
ATOM 2317 C CA . GLU A 1 297 ? -35.673 1.799 7.407 1.00 83.00 297 GLU A CA 1
ATOM 2318 C C . GLU A 1 297 ? -36.386 2.474 6.231 1.00 83.00 297 GLU A C 1
ATOM 2320 O O . GLU A 1 297 ? -37.618 2.458 6.153 1.00 83.00 297 GLU A O 1
ATOM 2325 N N . HIS A 1 298 ? -35.628 3.033 5.284 1.00 82.81 298 HIS A N 1
ATOM 2326 C CA . HIS A 1 298 ? -36.189 3.539 4.042 1.00 82.81 298 HIS A CA 1
ATOM 2327 C C . HIS A 1 298 ? -36.934 2.409 3.310 1.00 82.81 298 HIS A C 1
ATOM 2329 O O . HIS A 1 298 ? -36.400 1.317 3.124 1.00 82.81 298 HIS A O 1
ATOM 2335 N N . ARG A 1 299 ? -38.188 2.667 2.912 1.00 75.12 299 ARG A N 1
ATOM 2336 C CA . ARG A 1 299 ? -39.181 1.641 2.527 1.00 75.12 299 ARG A CA 1
ATOM 2337 C C . ARG A 1 299 ? -38.668 0.616 1.511 1.00 75.12 299 ARG A C 1
ATOM 2339 O O . ARG A 1 299 ? -39.014 -0.560 1.599 1.00 75.12 299 ARG A O 1
ATOM 2346 N N . ASP A 1 300 ? -37.893 1.080 0.539 1.00 78.75 300 ASP A N 1
ATOM 2347 C CA . ASP A 1 300 ? -37.422 0.271 -0.583 1.00 78.75 300 ASP A CA 1
ATOM 2348 C C . ASP A 1 300 ? -35.952 -0.150 -0.465 1.00 78.75 300 ASP A C 1
ATOM 2350 O O . ASP A 1 300 ? -35.474 -0.922 -1.294 1.00 78.75 300 ASP A O 1
ATOM 2354 N N . ALA A 1 301 ? -35.263 0.254 0.606 1.00 87.69 301 ALA A N 1
ATOM 2355 C CA . ALA A 1 301 ? -33.862 -0.075 0.798 1.00 87.69 301 ALA A CA 1
ATOM 2356 C C . ALA A 1 301 ? -33.651 -1.572 1.071 1.00 87.69 301 ALA A C 1
ATOM 2358 O O . ALA A 1 301 ? -34.407 -2.237 1.791 1.00 87.69 301 ALA A O 1
ATOM 2359 N N . ARG A 1 302 ? -32.573 -2.113 0.509 1.00 93.75 302 ARG A N 1
ATOM 2360 C CA . ARG A 1 302 ? -32.004 -3.419 0.857 1.00 93.75 302 ARG A CA 1
ATOM 2361 C C . ARG A 1 302 ? -30.671 -3.218 1.558 1.00 93.75 302 ARG A C 1
ATOM 2363 O O . ARG A 1 302 ? -29.910 -2.339 1.173 1.00 93.75 302 ARG A O 1
ATOM 2370 N N . VAL A 1 303 ? -30.372 -4.017 2.580 1.00 94.19 303 VAL A N 1
ATOM 2371 C CA . VAL A 1 303 ? -29.154 -3.867 3.392 1.00 94.19 303 VAL A CA 1
ATOM 2372 C C . VAL A 1 303 ? -28.290 -5.119 3.297 1.00 94.19 303 VAL A C 1
ATOM 2374 O O . VAL A 1 303 ? -28.679 -6.195 3.750 1.00 94.19 303 VAL A O 1
ATOM 2377 N N . LEU A 1 304 ? -27.091 -4.973 2.747 1.00 95.00 304 LEU A N 1
ATOM 2378 C CA . LEU A 1 304 ? -26.070 -6.009 2.666 1.00 95.00 304 LEU A CA 1
ATOM 2379 C C . LEU A 1 304 ? -24.967 -5.733 3.692 1.00 95.00 304 LEU A C 1
ATOM 2381 O O . LEU A 1 304 ? -24.260 -4.731 3.603 1.00 95.00 304 LEU A O 1
ATOM 2385 N N . LEU A 1 305 ? -24.791 -6.638 4.650 1.00 93.50 305 LEU A N 1
ATOM 2386 C CA . LEU A 1 305 ? -23.672 -6.624 5.586 1.00 93.50 305 LEU A CA 1
ATOM 2387 C C . LEU A 1 305 ? -22.533 -7.488 5.039 1.00 93.50 305 LEU A C 1
ATOM 2389 O O . LEU A 1 305 ? -22.754 -8.629 4.633 1.00 93.50 305 LEU A O 1
ATOM 2393 N N . LEU A 1 306 ? -21.309 -6.968 5.072 1.00 90.06 306 LEU A N 1
ATOM 2394 C CA . LEU A 1 306 ? -20.090 -7.695 4.728 1.00 90.06 306 LEU A CA 1
ATOM 2395 C C . LEU A 1 306 ? -19.174 -7.727 5.955 1.00 90.06 306 LEU A C 1
ATOM 2397 O O . LEU A 1 306 ? -18.842 -6.685 6.521 1.00 90.06 306 LEU A O 1
ATOM 2401 N N . SER A 1 307 ? -18.753 -8.916 6.387 1.00 84.38 307 SER A N 1
ATOM 2402 C CA . SER A 1 307 ? -17.778 -9.055 7.479 1.00 84.38 307 SER A CA 1
ATOM 2403 C C . SER A 1 307 ? -17.153 -10.437 7.485 1.00 84.38 307 SER A C 1
ATOM 2405 O O . SER A 1 307 ? -17.859 -11.417 7.338 1.00 84.38 307 SER A O 1
ATOM 2407 N N . ALA A 1 308 ? -15.846 -10.561 7.716 1.00 74.31 308 ALA A N 1
ATOM 2408 C CA . ALA A 1 308 ? -15.267 -11.886 7.970 1.00 74.31 308 ALA A CA 1
ATOM 2409 C C . ALA A 1 308 ? -15.649 -12.440 9.359 1.00 74.31 308 ALA A C 1
ATOM 2411 O O . ALA A 1 308 ? -15.727 -13.656 9.554 1.00 74.31 308 ALA A O 1
ATOM 2412 N N . THR A 1 309 ? -15.886 -11.543 10.323 1.00 70.81 309 THR A N 1
ATOM 2413 C CA . THR A 1 309 ? -16.084 -11.850 11.747 1.00 70.81 309 THR A CA 1
ATOM 2414 C C . THR A 1 309 ? -17.226 -11.003 12.320 1.00 70.81 309 THR A C 1
ATOM 2416 O O . THR A 1 309 ? -16.984 -9.945 12.912 1.00 70.81 309 THR A O 1
ATOM 2419 N N . PRO A 1 310 ? -18.486 -11.435 12.127 1.00 62.66 310 PRO A N 1
ATOM 2420 C CA . PRO A 1 310 ? -19.658 -10.604 12.406 1.00 62.66 310 PRO A CA 1
ATOM 2421 C C . PRO A 1 310 ? -19.854 -10.276 13.899 1.00 62.66 310 PRO A C 1
ATOM 2423 O O . PRO A 1 310 ? -20.373 -9.211 14.230 1.00 62.66 310 PRO A O 1
ATOM 2426 N N . TYR A 1 311 ? -19.371 -11.125 14.810 1.00 67.69 311 TYR A N 1
ATOM 2427 C CA . TYR A 1 311 ? -19.481 -10.983 16.273 1.00 67.69 311 TYR A CA 1
ATOM 2428 C C . TYR A 1 311 ? -18.101 -10.862 16.934 1.00 67.69 311 TYR A C 1
ATOM 2430 O O . TYR A 1 311 ? -17.074 -11.163 16.320 1.00 67.69 311 TYR A O 1
ATOM 2438 N N . LYS A 1 312 ? -18.053 -10.288 18.148 1.00 58.44 312 LYS A N 1
ATOM 2439 C CA . LYS A 1 312 ? -16.786 -10.037 18.846 1.00 58.44 312 LYS A CA 1
ATOM 2440 C C . LYS A 1 312 ? -16.218 -11.426 19.127 1.00 58.44 312 LYS A C 1
ATOM 2442 O O . LYS A 1 312 ? -16.957 -12.266 19.633 1.00 58.44 312 LYS A O 1
ATOM 2447 N N . PRO A 1 313 ? -14.966 -11.700 18.783 1.00 50.75 313 PRO A N 1
ATOM 2448 C CA . PRO A 1 313 ? -14.347 -12.946 19.181 1.00 50.75 313 PRO A CA 1
ATOM 2449 C C . PRO A 1 313 ? -13.974 -12.864 20.664 1.00 50.75 313 PRO A C 1
ATOM 2451 O O . PRO A 1 313 ? -13.740 -11.767 21.171 1.00 50.75 313 PRO A O 1
ATOM 2454 N N . PHE A 1 314 ? -13.907 -14.009 21.333 1.00 50.97 314 PHE A N 1
ATOM 2455 C CA . PHE A 1 314 ? -13.599 -14.113 22.758 1.00 50.97 314 PHE A CA 1
ATOM 2456 C C . PHE A 1 314 ? -12.330 -13.332 23.166 1.00 50.97 314 PHE A C 1
ATOM 2458 O O . PHE A 1 314 ? -11.297 -13.414 22.493 1.00 50.97 314 PHE A O 1
ATOM 2465 N N . THR A 1 315 ? -12.417 -12.568 24.259 1.00 42.88 315 THR A N 1
ATOM 2466 C CA . THR A 1 315 ? -11.291 -11.924 24.959 1.00 42.88 315 THR A CA 1
ATOM 2467 C C . THR A 1 315 ? -11.165 -12.546 26.347 1.00 42.88 315 THR A C 1
ATOM 2469 O O . THR A 1 315 ? -12.186 -12.821 26.958 1.00 42.88 315 THR A O 1
ATOM 2472 N N . ASN A 1 316 ? -9.936 -12.789 26.824 1.00 38.78 316 ASN A N 1
ATOM 2473 C CA . ASN A 1 316 ? -9.661 -13.489 28.090 1.00 38.78 316 ASN A CA 1
ATOM 2474 C C . ASN A 1 316 ? -10.584 -13.070 29.255 1.00 38.78 316 ASN A C 1
ATOM 2476 O O . ASN A 1 316 ? -10.899 -11.891 29.398 1.00 38.78 316 ASN A O 1
ATOM 2480 N N . SER A 1 317 ? -10.869 -14.052 30.117 1.00 38.41 317 SER A N 1
ATOM 2481 C CA . SER A 1 317 ? -11.746 -14.140 31.304 1.00 38.41 317 SER A CA 1
ATOM 2482 C C . SER A 1 317 ? -11.845 -12.972 32.313 1.00 38.41 317 SER A C 1
ATOM 2484 O O . SER A 1 317 ? -12.490 -13.136 33.346 1.00 38.41 317 SER A O 1
ATOM 2486 N N . ASP A 1 318 ? -11.201 -11.825 32.086 1.00 40.03 318 ASP A N 1
ATOM 2487 C CA . ASP A 1 318 ? -11.350 -10.615 32.913 1.00 40.03 318 ASP A CA 1
ATOM 2488 C C . ASP A 1 318 ? -12.408 -9.634 32.356 1.00 40.03 318 ASP A C 1
ATOM 2490 O O . ASP A 1 318 ? -12.861 -8.754 33.090 1.00 40.03 318 ASP A O 1
ATOM 2494 N N . ASP A 1 319 ? -12.849 -9.804 31.101 1.00 42.59 319 ASP A N 1
ATOM 2495 C CA . ASP A 1 319 ? -13.969 -9.066 30.500 1.00 42.59 319 ASP A CA 1
ATOM 2496 C C . ASP A 1 319 ? -15.209 -9.985 30.444 1.00 42.59 319 ASP A C 1
ATOM 2498 O O . ASP A 1 319 ? -15.140 -11.083 29.906 1.00 42.59 319 ASP A O 1
ATOM 2502 N N . GLY A 1 320 ? -16.331 -9.572 31.045 1.00 43.25 320 GLY A N 1
ATOM 2503 C CA . GLY A 1 320 ? -17.485 -10.433 31.361 1.00 43.25 320 GLY A CA 1
ATOM 2504 C C . GLY A 1 320 ? -18.004 -11.346 30.232 1.00 43.25 320 GLY A C 1
ATOM 2505 O O . GLY A 1 320 ? -18.319 -10.892 29.135 1.00 43.25 320 GLY A O 1
ATOM 2506 N N . ASP A 1 321 ? -18.181 -12.625 30.577 1.00 45.88 321 ASP A N 1
ATOM 2507 C CA . ASP A 1 321 ? -18.468 -13.794 29.721 1.00 45.88 321 ASP A CA 1
ATOM 2508 C C . ASP A 1 321 ? -19.762 -13.776 28.858 1.00 45.88 321 ASP A C 1
ATOM 2510 O O . ASP A 1 321 ? -20.009 -14.736 28.122 1.00 45.88 321 ASP A O 1
ATOM 2514 N N . ASP A 1 322 ? -20.592 -12.724 28.898 1.00 50.31 322 ASP A N 1
ATOM 2515 C CA . ASP A 1 322 ? -21.942 -12.707 28.288 1.00 50.31 322 ASP A CA 1
ATOM 2516 C C . ASP A 1 322 ? -22.081 -11.868 26.982 1.00 50.31 322 ASP A C 1
ATOM 2518 O O . ASP A 1 322 ? -23.072 -12.022 26.269 1.00 50.31 322 ASP A O 1
ATOM 2522 N N . ASP A 1 323 ? -21.090 -11.055 26.577 1.00 60.12 323 ASP A N 1
ATOM 2523 C CA . ASP A 1 323 ? -21.233 -10.069 25.466 1.00 60.12 323 ASP A CA 1
ATOM 2524 C C . ASP A 1 323 ? -21.304 -10.721 24.052 1.00 60.12 323 ASP A C 1
ATOM 2526 O O . ASP A 1 323 ? -21.977 -10.238 23.144 1.00 60.12 323 ASP A O 1
ATOM 2530 N N . HIS A 1 324 ? -20.645 -11.870 23.827 1.00 67.19 324 HIS A N 1
ATOM 2531 C CA . HIS A 1 324 ? -20.438 -12.431 22.473 1.00 67.19 324 HIS A CA 1
ATOM 2532 C C . HIS A 1 324 ? -21.669 -13.096 21.838 1.00 67.19 324 HIS A C 1
ATOM 2534 O O . HIS A 1 324 ? -21.933 -12.941 20.641 1.00 67.19 324 HIS A O 1
ATOM 2540 N N . TYR A 1 325 ? -22.389 -13.900 22.620 1.00 71.81 325 TYR A N 1
ATOM 2541 C CA . TYR A 1 325 ? -23.586 -14.596 22.150 1.00 71.81 325 TYR A CA 1
ATOM 2542 C C . TYR A 1 325 ? -24.745 -13.611 21.972 1.00 71.81 325 TYR A C 1
ATOM 2544 O O . TYR A 1 325 ? -25.483 -13.699 20.988 1.00 71.81 325 TYR A O 1
ATOM 2552 N N . GLU A 1 326 ? -24.852 -12.632 22.874 1.00 75.44 326 GLU A N 1
ATOM 2553 C CA . GLU A 1 326 ? -25.801 -11.527 22.757 1.00 75.44 326 GLU A CA 1
ATOM 2554 C C . GLU A 1 326 ? -25.533 -10.689 21.500 1.00 75.44 326 GLU A C 1
ATOM 2556 O O . GLU A 1 326 ? -26.468 -10.442 20.738 1.00 75.44 326 GLU A O 1
ATOM 2561 N N . ASP A 1 327 ? -24.269 -10.367 21.201 1.00 75.62 327 ASP A N 1
ATOM 2562 C CA . ASP A 1 327 ? -23.858 -9.671 19.973 1.00 75.62 327 ASP A CA 1
ATOM 2563 C C . ASP A 1 327 ? -24.285 -10.410 18.690 1.00 75.62 327 ASP A C 1
ATOM 2565 O O . ASP A 1 327 ? -24.791 -9.810 17.729 1.00 75.62 327 ASP A O 1
ATOM 2569 N N . PHE A 1 328 ? -24.082 -11.731 18.647 1.00 81.06 328 PHE A N 1
ATOM 2570 C CA . PHE A 1 328 ? -24.497 -12.543 17.504 1.00 81.06 328 PHE A CA 1
ATOM 2571 C C . PHE A 1 328 ? -26.023 -12.550 17.353 1.00 81.06 328 PHE A C 1
ATOM 2573 O O . PHE A 1 328 ? -26.534 -12.304 16.259 1.00 81.06 328 PHE A O 1
ATOM 2580 N N . LEU A 1 329 ? -26.762 -12.771 18.444 1.00 85.00 329 LEU A N 1
ATOM 2581 C CA . LEU A 1 329 ? -28.224 -12.765 18.419 1.00 85.00 329 LEU A CA 1
ATOM 2582 C C . LEU A 1 329 ? -28.805 -11.385 18.087 1.00 85.00 329 LEU A C 1
ATOM 2584 O O . LEU A 1 329 ? -29.816 -11.314 17.391 1.00 85.00 329 LEU A O 1
ATOM 2588 N N . ALA A 1 330 ? -28.164 -10.295 18.512 1.00 84.06 330 ALA A N 1
ATOM 2589 C CA . ALA A 1 330 ? -28.531 -8.938 18.118 1.00 84.06 330 ALA A CA 1
ATOM 2590 C C . ALA A 1 330 ? -28.366 -8.735 16.603 1.00 84.06 330 ALA A C 1
ATOM 2592 O O . ALA A 1 330 ? -29.252 -8.184 15.948 1.00 84.06 330 ALA A O 1
ATOM 2593 N N . THR A 1 331 ? -27.283 -9.263 16.025 1.00 87.44 331 THR A N 1
ATOM 2594 C CA . THR A 1 331 ? -27.066 -9.254 14.571 1.00 87.44 331 THR A CA 1
ATOM 2595 C C . THR A 1 331 ? -28.140 -10.070 13.845 1.00 87.44 331 THR A C 1
ATOM 2597 O O . THR A 1 331 ? -28.726 -9.591 12.876 1.00 87.44 331 THR A O 1
ATOM 2600 N N . VAL A 1 332 ? -28.463 -11.274 14.330 1.00 89.12 332 VAL A N 1
ATOM 2601 C CA . VAL A 1 332 ? -29.541 -12.113 13.773 1.00 89.12 332 VAL A CA 1
ATOM 2602 C C . VAL A 1 332 ? -30.891 -11.402 13.857 1.00 89.12 332 VAL A C 1
ATOM 2604 O O . VAL A 1 332 ? -31.629 -11.386 12.875 1.00 89.12 332 VAL A O 1
ATOM 2607 N N . ARG A 1 333 ? -31.200 -10.758 14.988 1.00 89.12 333 ARG A N 1
ATOM 2608 C CA . ARG A 1 333 ? -32.424 -9.967 15.168 1.00 89.12 333 ARG A CA 1
ATOM 2609 C C . ARG A 1 333 ? -32.501 -8.833 14.152 1.00 89.12 333 ARG A C 1
ATOM 2611 O O . ARG A 1 333 ? -33.545 -8.647 13.530 1.00 89.12 333 ARG A O 1
ATOM 2618 N N . PHE A 1 334 ? -31.407 -8.100 13.944 1.00 89.31 334 PHE A N 1
ATOM 2619 C CA . PHE A 1 334 ? -31.338 -7.062 12.916 1.00 89.31 334 PHE A CA 1
ATOM 2620 C C . PHE A 1 334 ? -31.609 -7.642 11.522 1.00 89.31 334 PHE A C 1
ATOM 2622 O O . PHE A 1 334 ? -32.480 -7.128 10.815 1.00 89.31 334 PHE A O 1
ATOM 2629 N N . LEU A 1 335 ? -30.930 -8.735 11.154 1.00 90.25 335 LEU A N 1
ATOM 2630 C CA . LEU A 1 335 ? -31.093 -9.417 9.865 1.00 90.25 335 LEU A CA 1
ATOM 2631 C C . LEU A 1 335 ? -32.510 -9.962 9.658 1.00 90.25 335 LEU A C 1
ATOM 2633 O O . LEU A 1 335 ? -32.998 -9.959 8.535 1.00 90.25 335 LEU A O 1
ATOM 2637 N N . ALA A 1 336 ? -33.197 -10.372 10.722 1.00 88.38 336 ALA A N 1
ATOM 2638 C CA . ALA A 1 336 ? -34.568 -10.874 10.678 1.00 88.38 336 ALA A CA 1
ATOM 2639 C C . ALA A 1 336 ? -35.645 -9.767 10.727 1.00 88.38 336 ALA A C 1
ATOM 2641 O O . ALA A 1 336 ? -36.829 -10.064 10.861 1.00 88.38 336 ALA A O 1
ATOM 2642 N N . GLY A 1 337 ? -35.260 -8.491 10.590 1.00 83.31 337 GLY A N 1
ATOM 2643 C CA . GLY A 1 337 ? -36.187 -7.352 10.500 1.00 83.31 337 GLY A CA 1
ATOM 2644 C C . GLY A 1 337 ? -36.358 -6.549 11.794 1.00 83.31 337 GLY A C 1
ATOM 2645 O O . GLY A 1 337 ? -37.150 -5.614 11.828 1.00 83.31 337 GLY A O 1
ATOM 2646 N N . GLY A 1 338 ? -35.608 -6.861 12.853 1.00 81.06 338 GLY A N 1
ATOM 2647 C CA . GLY A 1 338 ? -35.526 -6.058 14.081 1.00 81.06 338 GLY A CA 1
ATOM 2648 C C . GLY A 1 338 ? -36.611 -6.331 15.128 1.00 81.06 338 GLY A C 1
ATOM 2649 O O . GLY A 1 338 ? -36.496 -5.848 16.252 1.00 81.06 338 GLY A O 1
ATOM 2650 N N . SER A 1 339 ? -37.640 -7.131 14.822 1.00 80.31 339 SER A N 1
ATOM 2651 C CA . SER A 1 339 ? -38.697 -7.450 15.790 1.00 80.31 339 SER A CA 1
ATOM 2652 C C . SER A 1 339 ? -38.172 -8.329 16.929 1.00 80.31 339 SER A C 1
ATOM 2654 O O . SER A 1 339 ? -37.517 -9.348 16.683 1.00 80.31 339 SER A O 1
ATOM 2656 N N . ALA A 1 340 ? -38.506 -7.972 18.171 1.00 78.50 340 ALA A N 1
ATOM 2657 C CA . ALA A 1 340 ? -38.109 -8.731 19.353 1.00 78.50 340 ALA A CA 1
ATOM 2658 C C . ALA A 1 340 ? -38.570 -10.199 19.271 1.00 78.50 340 ALA A C 1
ATOM 2660 O O . ALA A 1 340 ? -39.755 -10.480 19.085 1.00 78.50 340 ALA A O 1
ATOM 2661 N N . GLY A 1 341 ? -37.636 -11.139 19.445 1.00 79.31 341 GLY A N 1
ATOM 2662 C CA . GLY A 1 341 ? -37.907 -12.576 19.421 1.00 79.31 341 GLY A CA 1
ATOM 2663 C C . GLY A 1 341 ? -37.764 -13.242 18.050 1.00 79.31 341 GLY A C 1
ATOM 2664 O O . GLY A 1 341 ? -37.925 -14.460 17.975 1.00 79.31 341 GLY A O 1
ATOM 2665 N N . SER A 1 342 ? -37.423 -12.490 17.000 1.00 84.25 342 SER A N 1
ATOM 2666 C CA . SER A 1 342 ? -37.102 -13.036 15.670 1.00 84.25 342 SER A CA 1
ATOM 2667 C C . SER A 1 342 ? -35.859 -13.938 15.675 1.00 84.25 342 SER A C 1
ATOM 2669 O O . SER A 1 342 ? -35.742 -14.845 14.861 1.00 84.25 342 SER A O 1
ATOM 2671 N N . GLU A 1 343 ? -34.969 -13.764 16.650 1.00 87.06 343 GLU A N 1
ATOM 2672 C CA . GLU A 1 343 ? -33.758 -14.562 16.836 1.00 87.06 343 GLU A CA 1
ATOM 2673 C C . GLU A 1 343 ? -33.980 -15.918 17.542 1.00 87.06 343 GLU A C 1
ATOM 2675 O O . GLU A 1 343 ? -33.062 -16.736 17.620 1.00 87.06 343 GLU A O 1
ATOM 2680 N N . ARG A 1 344 ? -35.181 -16.177 18.086 1.00 88.12 344 ARG A N 1
ATOM 2681 C CA . ARG A 1 344 ? -35.437 -17.323 18.986 1.00 88.12 344 ARG A CA 1
ATOM 2682 C C . ARG A 1 344 ? -35.236 -18.685 18.328 1.00 88.12 344 ARG A C 1
ATOM 2684 O O . ARG A 1 344 ? -34.745 -19.600 18.983 1.00 88.12 344 ARG A O 1
ATOM 2691 N N . GLU A 1 345 ? -35.621 -18.830 17.063 1.00 89.00 345 GLU A N 1
ATOM 2692 C CA . GLU A 1 345 ? -35.487 -20.095 16.328 1.00 89.00 345 GLU A CA 1
ATOM 2693 C C . GLU A 1 345 ? -34.013 -20.454 16.083 1.00 89.00 345 GLU A C 1
ATOM 2695 O O . GLU A 1 345 ? -33.595 -21.598 16.285 1.00 89.00 345 GLU A O 1
ATOM 2700 N N . VAL A 1 346 ? -33.202 -19.448 15.744 1.00 88.75 346 VAL A N 1
ATOM 2701 C CA . VAL A 1 346 ? -31.747 -19.582 15.600 1.00 88.75 346 VAL A CA 1
ATOM 2702 C C . VAL A 1 346 ? -31.110 -19.936 16.945 1.00 88.75 346 VAL A C 1
ATOM 2704 O O . VAL A 1 346 ? -30.345 -20.897 17.025 1.00 88.75 346 VAL A O 1
ATOM 2707 N N . ALA A 1 347 ? -31.478 -19.224 18.015 1.00 87.31 347 ALA A N 1
ATOM 2708 C CA . ALA A 1 347 ? -30.995 -19.495 19.368 1.00 87.31 347 ALA A CA 1
ATOM 2709 C C . ALA A 1 347 ? -31.315 -20.932 19.828 1.00 87.31 347 ALA A C 1
ATOM 2711 O O . ALA A 1 347 ? -30.453 -21.616 20.383 1.00 87.31 347 ALA A O 1
ATOM 2712 N N . ALA A 1 348 ? -32.535 -21.414 19.566 1.00 89.12 348 ALA A N 1
ATOM 2713 C CA . ALA A 1 348 ? -32.954 -22.775 19.899 1.00 89.12 348 ALA A CA 1
ATOM 2714 C C . ALA A 1 348 ? -32.171 -23.835 19.107 1.00 89.12 348 ALA A C 1
ATOM 2716 O O . ALA A 1 348 ? -31.683 -24.800 19.695 1.00 89.12 348 ALA A O 1
ATOM 2717 N N . SER A 1 349 ? -31.988 -23.628 17.799 1.00 89.06 349 SER A N 1
ATOM 2718 C CA . SER A 1 349 ? -31.244 -24.552 16.929 1.00 89.06 349 SER A CA 1
ATOM 2719 C C . SER A 1 349 ? -29.766 -24.649 17.326 1.00 89.06 349 SER A C 1
ATOM 2721 O O . SER A 1 349 ? -29.193 -25.737 17.369 1.00 89.06 349 SER A O 1
ATOM 2723 N N . LEU A 1 350 ? -29.143 -23.520 17.684 1.00 84.94 350 LEU A N 1
ATOM 2724 C CA . LEU A 1 350 ? -27.764 -23.489 18.180 1.00 84.94 350 LEU A CA 1
ATOM 2725 C C . LEU A 1 350 ? -27.632 -24.190 19.536 1.00 84.94 350 LEU A C 1
ATOM 2727 O O . LEU A 1 350 ? -26.671 -24.935 19.742 1.00 84.94 350 LEU A O 1
ATOM 2731 N N . ALA A 1 351 ? -28.593 -23.993 20.443 1.00 84.00 351 ALA A N 1
ATOM 2732 C CA . ALA A 1 351 ? -28.622 -24.685 21.728 1.00 84.00 351 ALA A CA 1
ATOM 2733 C C . ALA A 1 351 ? -28.748 -26.208 21.566 1.00 84.00 351 ALA A C 1
ATOM 2735 O O . ALA A 1 351 ? -28.047 -26.951 22.255 1.00 84.00 351 ALA A O 1
ATOM 2736 N N . GLU A 1 352 ? -29.580 -26.665 20.630 1.00 86.19 352 GLU A N 1
ATOM 2737 C CA . GLU A 1 352 ? -29.720 -28.082 20.299 1.00 86.19 352 GLU A CA 1
ATOM 2738 C C . GLU A 1 352 ? -28.416 -28.666 19.738 1.00 86.19 352 GLU A C 1
ATOM 2740 O O . GLU A 1 352 ? -27.944 -29.696 20.222 1.00 86.19 352 GLU A O 1
ATOM 2745 N N . TYR A 1 353 ? -27.779 -27.984 18.782 1.00 83.94 353 TYR A N 1
ATOM 2746 C CA . TYR A 1 353 ? -26.487 -28.406 18.238 1.00 83.94 353 TYR A CA 1
ATOM 2747 C C . TYR A 1 353 ? -25.430 -28.560 19.344 1.00 83.94 353 TYR A C 1
ATOM 2749 O O . TYR A 1 353 ? -24.818 -29.623 19.473 1.00 83.94 353 TYR A O 1
ATOM 2757 N N . ARG A 1 354 ? -25.305 -27.580 20.249 1.00 77.12 354 ARG A N 1
ATOM 2758 C CA . ARG A 1 354 ? -24.409 -27.683 21.416 1.00 77.12 354 ARG A CA 1
ATOM 2759 C C . ARG A 1 354 ? -24.740 -28.862 22.321 1.00 77.12 354 ARG A C 1
ATOM 2761 O O . ARG A 1 354 ? -23.831 -29.554 22.785 1.00 77.12 354 ARG A O 1
ATOM 2768 N N . GLN A 1 355 ? -26.021 -29.105 22.587 1.00 81.50 355 GLN A N 1
ATOM 2769 C CA . GLN A 1 355 ? -26.445 -30.243 23.397 1.00 81.50 355 GLN A CA 1
ATOM 2770 C C . GLN A 1 355 ? -26.023 -31.569 22.749 1.00 81.50 355 GLN A C 1
ATOM 2772 O O . GLN A 1 355 ? -25.483 -32.431 23.440 1.00 81.50 355 GLN A O 1
ATOM 2777 N N . THR A 1 356 ? -26.189 -31.719 21.430 1.00 83.62 356 THR A N 1
ATOM 2778 C CA . THR A 1 356 ? -25.775 -32.939 20.714 1.00 83.62 356 THR A CA 1
ATOM 2779 C C . THR A 1 356 ? -24.259 -33.153 20.714 1.00 83.62 356 THR A C 1
ATOM 2781 O O . THR A 1 356 ? -23.817 -34.286 20.888 1.00 83.62 356 THR A O 1
ATOM 2784 N N . LEU A 1 357 ? -23.455 -32.086 20.621 1.00 74.81 357 LEU A N 1
ATOM 2785 C CA . LEU A 1 357 ? -21.990 -32.168 20.727 1.00 74.81 357 LEU A CA 1
ATOM 2786 C C . LEU A 1 357 ? -21.515 -32.548 22.137 1.00 74.81 357 LEU A C 1
ATOM 2788 O O . LEU A 1 357 ? -20.567 -33.315 22.309 1.00 74.81 357 LEU A O 1
ATOM 2792 N N . THR A 1 358 ? -22.167 -32.010 23.169 1.00 71.62 358 THR A N 1
ATOM 2793 C CA . THR A 1 358 ? -21.737 -32.178 24.566 1.00 71.62 358 THR A CA 1
ATOM 2794 C C . THR A 1 358 ? -22.255 -33.464 25.201 1.00 71.62 358 THR A C 1
ATOM 2796 O O . THR A 1 358 ? -21.504 -34.135 25.909 1.00 71.62 358 THR A O 1
ATOM 2799 N N . VAL A 1 359 ? -23.508 -33.839 24.949 1.00 78.25 359 VAL A N 1
ATOM 2800 C CA . VAL A 1 359 ? -24.179 -34.992 25.576 1.00 78.25 359 VAL A CA 1
ATOM 2801 C C . VAL A 1 359 ? -24.187 -36.225 24.656 1.00 78.25 359 VAL A C 1
ATOM 2803 O O . VAL A 1 359 ? -24.374 -37.342 25.136 1.00 78.25 359 VAL A O 1
ATOM 2806 N N . GLY A 1 360 ? -23.888 -36.052 23.364 1.00 71.06 360 GLY A N 1
ATOM 2807 C CA . GLY A 1 360 ? -24.010 -37.082 22.330 1.00 71.06 360 GLY A CA 1
ATOM 2808 C C . GLY A 1 360 ? -25.379 -37.037 21.641 1.00 71.06 360 GLY A C 1
ATOM 2809 O O . GLY A 1 360 ? -26.378 -36.636 22.237 1.00 71.06 360 GLY A O 1
ATOM 2810 N N . GLY A 1 361 ? -25.429 -37.422 20.365 1.00 79.94 361 GLY A N 1
ATOM 2811 C CA . GLY A 1 361 ? -26.628 -37.360 19.523 1.00 79.94 361 GLY A CA 1
ATOM 2812 C C . GLY A 1 361 ? -26.274 -37.236 18.040 1.00 79.94 361 GLY A C 1
ATOM 2813 O O . GLY A 1 361 ? -25.107 -37.341 17.668 1.00 79.94 361 GLY A O 1
ATOM 2814 N N . ASP A 1 362 ? -27.276 -36.997 17.193 1.00 84.38 362 ASP A N 1
ATOM 2815 C CA . ASP A 1 362 ? -27.059 -36.740 15.765 1.00 84.38 362 ASP A CA 1
ATOM 2816 C C . ASP A 1 362 ? -26.675 -35.267 15.534 1.00 84.38 362 ASP A C 1
ATOM 2818 O O . ASP A 1 362 ? -27.510 -34.410 15.225 1.00 84.38 362 ASP A O 1
ATOM 2822 N N . ALA A 1 363 ? -25.388 -34.972 15.731 1.00 81.56 363 ALA A N 1
ATOM 2823 C CA . ALA A 1 363 ? -24.833 -33.637 15.527 1.00 81.56 363 ALA A CA 1
ATOM 2824 C C . ALA A 1 363 ? -24.927 -33.174 14.061 1.00 81.56 363 ALA A C 1
ATOM 2826 O O . ALA A 1 363 ? -25.059 -31.977 13.815 1.00 81.56 363 ALA A O 1
ATOM 2827 N N . ALA A 1 364 ? -24.938 -34.096 13.090 1.00 83.19 364 ALA A N 1
ATOM 2828 C CA . ALA A 1 364 ? -25.077 -33.761 11.672 1.00 83.19 364 ALA A CA 1
ATOM 2829 C C . ALA A 1 364 ? -26.496 -33.262 11.344 1.00 83.19 364 ALA A C 1
ATOM 2831 O O . ALA A 1 364 ? -26.663 -32.262 10.634 1.00 83.19 364 ALA A O 1
ATOM 2832 N N . ALA A 1 365 ? -27.529 -33.896 11.908 1.00 87.31 365 ALA A N 1
ATOM 2833 C CA . ALA A 1 365 ? -28.904 -33.419 11.781 1.00 87.31 365 ALA A CA 1
ATOM 2834 C C . ALA A 1 365 ? -29.117 -32.067 12.482 1.00 87.31 365 ALA A C 1
ATOM 2836 O O . ALA A 1 365 ? -29.813 -31.203 11.943 1.00 87.31 365 ALA A O 1
ATOM 2837 N N . ALA A 1 366 ? -28.510 -31.857 13.654 1.00 87.06 366 ALA A N 1
ATOM 2838 C CA . ALA A 1 366 ? -28.579 -30.574 14.355 1.00 87.06 366 ALA A CA 1
ATOM 2839 C C . ALA A 1 366 ? -27.842 -29.455 13.591 1.00 87.06 366 ALA A C 1
ATOM 2841 O O . ALA A 1 366 ? -28.399 -28.373 13.412 1.00 87.06 366 ALA A O 1
ATOM 2842 N N . ALA A 1 367 ? -26.654 -29.728 13.039 1.00 85.00 367 ALA A N 1
ATOM 2843 C CA . ALA A 1 367 ? -25.937 -28.795 12.165 1.00 85.00 367 ALA A CA 1
ATOM 2844 C C . ALA A 1 367 ? -26.761 -28.432 10.915 1.00 85.00 367 ALA A C 1
ATOM 2846 O O . ALA A 1 367 ? -26.841 -27.264 10.532 1.00 85.00 367 ALA A O 1
ATOM 2847 N N . SER A 1 368 ? -27.450 -29.413 10.320 1.00 88.50 368 SER A N 1
ATOM 2848 C CA . SER A 1 368 ? -28.341 -29.195 9.171 1.00 88.50 368 SER A CA 1
ATOM 2849 C C . SER A 1 368 ? -29.545 -28.307 9.512 1.00 88.50 368 SER A C 1
ATOM 2851 O O . SER A 1 368 ? -29.948 -27.484 8.688 1.00 88.50 368 SER A O 1
ATOM 2853 N N . ARG A 1 369 ? -30.102 -28.419 10.728 1.00 89.75 369 ARG A N 1
ATOM 2854 C CA . ARG A 1 369 ? -31.151 -27.503 11.215 1.00 89.75 369 ARG A CA 1
ATOM 2855 C C . ARG A 1 369 ? -30.627 -26.081 11.370 1.00 89.75 369 ARG A C 1
ATOM 2857 O O . ARG A 1 369 ? -31.263 -25.155 10.876 1.00 89.75 369 ARG A O 1
ATOM 2864 N N . VAL A 1 370 ? -29.448 -25.912 11.976 1.00 89.19 370 VAL A N 1
ATOM 2865 C CA . VAL A 1 370 ? -28.800 -24.596 12.107 1.00 89.19 370 VAL A CA 1
ATOM 2866 C C . VAL A 1 370 ? -28.557 -23.964 10.733 1.00 89.19 370 VAL A C 1
ATOM 2868 O O . VAL A 1 370 ? -28.870 -22.791 10.535 1.00 89.19 370 VAL A O 1
ATOM 2871 N N . ARG A 1 371 ? -28.083 -24.745 9.754 1.00 89.69 371 ARG A N 1
ATOM 2872 C CA . ARG A 1 371 ? -27.963 -24.301 8.359 1.00 89.69 371 ARG A CA 1
ATOM 2873 C C . ARG A 1 371 ? -29.303 -23.810 7.808 1.00 89.69 371 ARG A C 1
ATOM 2875 O O . ARG A 1 371 ? -29.375 -22.694 7.306 1.00 89.69 371 ARG A O 1
ATOM 2882 N N . ALA A 1 372 ? -30.367 -24.604 7.926 1.00 90.81 372 ALA A N 1
ATOM 2883 C CA . ALA A 1 372 ? -31.675 -24.271 7.359 1.00 90.81 372 ALA A CA 1
ATOM 2884 C C . ALA A 1 372 ? -32.243 -22.934 7.873 1.00 90.81 372 ALA A C 1
ATOM 2886 O O . ALA A 1 372 ? -32.852 -22.199 7.095 1.00 90.81 372 ALA A O 1
ATOM 2887 N N . VAL A 1 373 ? -32.011 -22.601 9.148 1.00 91.62 373 VAL A N 1
ATOM 2888 C CA . VAL A 1 373 ? -32.494 -21.348 9.759 1.00 91.62 373 VAL A CA 1
ATOM 2889 C C . VAL A 1 373 ? -31.566 -20.153 9.507 1.00 91.62 373 VAL A C 1
ATOM 2891 O O . VAL A 1 373 ? -32.041 -19.021 9.453 1.00 91.62 373 VAL A O 1
ATOM 2894 N N . LEU A 1 374 ? -30.258 -20.374 9.311 1.00 90.12 374 LEU A N 1
ATOM 2895 C CA . LEU A 1 374 ? -29.281 -19.301 9.077 1.00 90.12 374 LEU A CA 1
ATOM 2896 C C . LEU A 1 374 ? -29.086 -18.943 7.601 1.00 90.12 374 LEU A C 1
ATOM 2898 O O . LEU A 1 374 ? -28.913 -17.766 7.298 1.00 90.12 374 LEU A O 1
ATOM 2902 N N . THR A 1 375 ? -29.139 -19.902 6.671 1.00 91.50 375 THR A N 1
ATOM 2903 C CA . THR A 1 375 ? -28.945 -19.639 5.231 1.00 91.50 375 THR A CA 1
ATOM 2904 C C . THR A 1 375 ? -29.917 -18.591 4.653 1.00 91.50 375 THR A C 1
ATOM 2906 O O . THR A 1 375 ? -29.526 -17.855 3.745 1.00 91.50 375 THR A O 1
ATOM 2909 N N . PRO A 1 376 ? -31.159 -18.432 5.156 1.00 91.06 376 PRO A N 1
ATOM 2910 C CA . PRO A 1 376 ? -32.017 -17.302 4.803 1.00 91.06 376 PRO A CA 1
ATOM 2911 C C . PRO A 1 376 ? -31.491 -1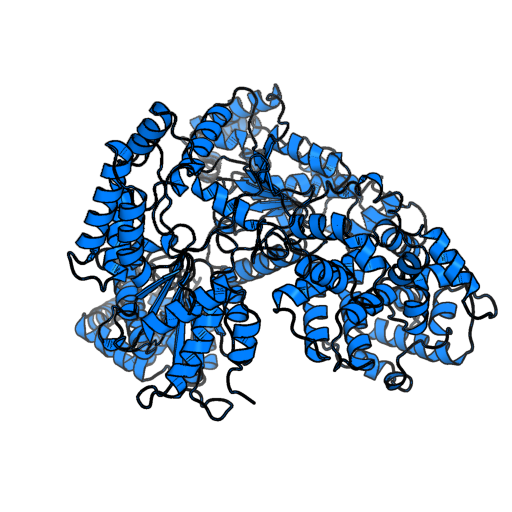5.909 5.151 1.00 91.06 376 PRO A C 1
ATOM 2913 O O . PRO A 1 376 ? -31.936 -14.945 4.532 1.00 91.06 376 PRO A O 1
ATOM 2916 N N . LEU A 1 377 ? -30.591 -15.806 6.128 1.00 91.56 377 LEU A N 1
ATOM 2917 C CA . LEU A 1 377 ? -30.084 -14.551 6.685 1.00 91.56 377 LEU A CA 1
ATOM 2918 C C . LEU A 1 377 ? -28.612 -14.307 6.331 1.00 91.56 377 LEU A C 1
ATOM 2920 O O . LEU A 1 377 ? -28.177 -13.155 6.304 1.00 91.56 377 LEU A O 1
ATOM 2924 N N . MET A 1 378 ? -27.841 -15.375 6.096 1.00 91.88 378 MET A N 1
ATOM 2925 C CA . MET A 1 378 ? -26.411 -15.271 5.830 1.00 91.88 378 MET A CA 1
ATOM 2926 C C . MET A 1 378 ? -25.823 -16.413 4.994 1.00 91.88 378 MET A C 1
ATOM 2928 O O . MET A 1 378 ? -26.334 -17.531 4.994 1.00 91.88 378 MET A O 1
ATOM 2932 N N . THR A 1 379 ? -24.685 -16.145 4.353 1.00 91.94 379 THR A N 1
ATOM 2933 C CA . THR A 1 379 ? -23.796 -17.156 3.748 1.00 91.94 379 THR A CA 1
ATOM 2934 C C . THR A 1 379 ? -22.363 -16.973 4.223 1.00 91.94 379 THR A C 1
ATOM 2936 O O . THR A 1 379 ? -21.974 -15.883 4.643 1.00 91.94 379 THR A O 1
ATOM 2939 N N . ARG A 1 380 ? -21.561 -18.036 4.146 1.00 88.19 380 ARG A N 1
ATOM 2940 C CA . ARG A 1 380 ? -20.139 -18.021 4.491 1.00 88.19 380 ARG A CA 1
ATOM 2941 C C . ARG A 1 380 ? -19.377 -19.083 3.708 1.00 88.19 380 ARG A C 1
ATOM 2943 O O . ARG A 1 380 ? -19.701 -20.265 3.779 1.00 88.19 380 ARG A O 1
ATOM 2950 N N . SER A 1 381 ? -18.345 -18.640 3.005 1.00 86.75 381 SER A N 1
ATOM 2951 C CA . SER A 1 381 ? -17.366 -19.471 2.305 1.00 86.75 381 SER A CA 1
ATOM 2952 C C . SER A 1 381 ? -16.019 -19.418 3.029 1.00 86.75 381 SER A C 1
ATOM 2954 O O . SER A 1 381 ? -15.600 -18.350 3.481 1.00 86.75 381 SER A O 1
ATOM 2956 N N . GLU A 1 382 ? -15.335 -20.558 3.115 1.00 79.88 382 GLU A N 1
ATOM 2957 C CA . GLU A 1 382 ? -14.023 -20.716 3.757 1.00 79.88 382 GLU A CA 1
ATOM 2958 C C . GLU A 1 382 ? -13.100 -21.551 2.866 1.00 79.88 382 GLU A C 1
ATOM 2960 O O . GLU A 1 382 ? -13.567 -22.392 2.092 1.00 79.88 382 GLU A O 1
ATOM 2965 N N . ARG A 1 383 ? -11.793 -21.305 2.965 1.00 77.06 383 ARG A N 1
ATOM 2966 C CA . ARG A 1 383 ? -10.755 -22.064 2.267 1.00 77.06 383 ARG A CA 1
ATOM 2967 C C . ARG A 1 383 ? -10.640 -23.478 2.856 1.00 77.06 383 ARG A C 1
ATOM 2969 O O . ARG A 1 383 ? -10.661 -23.621 4.079 1.00 77.06 383 ARG A O 1
ATOM 2976 N N . PRO A 1 384 ? -10.465 -24.519 2.024 1.00 70.06 384 PRO A N 1
ATOM 2977 C CA . PRO A 1 384 ? -10.215 -25.865 2.520 1.00 70.06 384 PRO A CA 1
ATOM 2978 C C . PRO A 1 384 ? -8.830 -25.953 3.191 1.00 70.06 384 PRO A C 1
ATOM 2980 O O . PRO A 1 384 ? -7.919 -25.206 2.815 1.00 70.06 384 PRO A O 1
ATOM 2983 N N . PRO A 1 385 ? -8.637 -26.864 4.161 1.00 59.97 385 PRO A N 1
ATOM 2984 C CA . P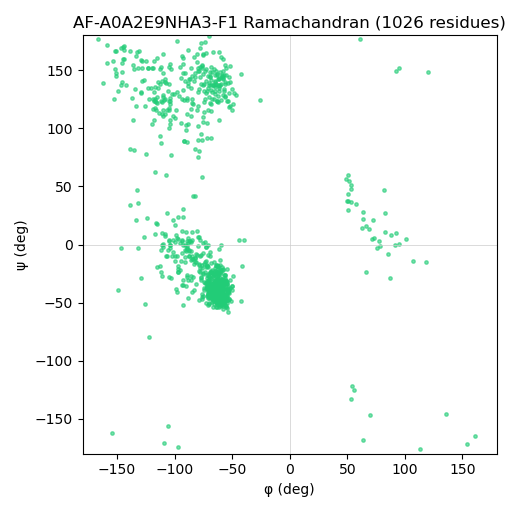RO A 1 385 ? -7.302 -27.198 4.655 1.00 59.97 385 PRO A CA 1
ATOM 2985 C C . PRO A 1 385 ? -6.461 -27.848 3.540 1.00 59.97 385 PRO A C 1
ATOM 2987 O O . PRO A 1 385 ? -7.003 -28.523 2.664 1.00 59.97 385 PRO A O 1
ATOM 2990 N N . ILE A 1 386 ? -5.136 -27.654 3.555 1.00 53.19 386 ILE A N 1
ATOM 2991 C CA . ILE A 1 386 ? -4.217 -28.347 2.634 1.00 53.19 386 ILE A CA 1
ATOM 2992 C C . ILE A 1 386 ? -3.726 -29.630 3.319 1.00 53.19 386 ILE A C 1
ATOM 2994 O O . ILE A 1 386 ? -2.702 -29.628 3.993 1.00 53.19 386 ILE A O 1
ATOM 2998 N N . GLY A 1 387 ? -4.461 -30.731 3.144 1.00 46.59 387 GLY A N 1
ATOM 2999 C CA . GLY A 1 387 ? -4.074 -32.063 3.632 1.00 46.59 387 GLY A CA 1
ATOM 3000 C C . GLY A 1 387 ? -3.898 -32.193 5.157 1.00 46.59 387 GLY A C 1
ATOM 3001 O O . GLY A 1 387 ? -3.997 -31.232 5.912 1.00 46.59 387 GLY A O 1
ATOM 3002 N N . GLU A 1 388 ? -3.603 -33.411 5.623 1.00 35.69 388 GLU A N 1
ATOM 3003 C CA . GLU A 1 388 ? -3.532 -33.759 7.059 1.00 35.69 388 GLU A CA 1
ATOM 3004 C C . GLU A 1 388 ? -2.342 -33.118 7.823 1.00 35.69 388 GLU A C 1
ATOM 3006 O O . GLU A 1 388 ? -2.228 -33.298 9.038 1.00 35.69 388 GLU A O 1
ATOM 3011 N N . ARG A 1 389 ? -1.398 -32.428 7.149 1.00 34.84 389 ARG A N 1
ATOM 3012 C CA . ARG A 1 389 ? -0.146 -31.918 7.768 1.00 34.84 389 ARG A CA 1
ATOM 3013 C C . ARG A 1 389 ? 0.416 -30.588 7.238 1.00 34.84 389 ARG A C 1
ATOM 3015 O O . ARG A 1 389 ? 1.416 -30.136 7.796 1.00 34.84 389 ARG A O 1
ATOM 3022 N N . ASP A 1 390 ? -0.171 -29.959 6.219 1.00 50.22 390 ASP A N 1
ATOM 3023 C CA . ASP A 1 390 ? 0.413 -28.774 5.572 1.00 50.22 390 ASP A CA 1
ATOM 3024 C C . ASP A 1 390 ? -0.415 -27.508 5.834 1.00 50.22 390 ASP A C 1
ATOM 3026 O O . ASP A 1 390 ? -1.260 -27.100 5.041 1.00 50.22 390 ASP A O 1
ATOM 3030 N N . ASP A 1 391 ? -0.135 -26.813 6.938 1.00 62.34 391 ASP A N 1
ATOM 3031 C CA . ASP A 1 391 ? -0.740 -25.502 7.177 1.00 62.34 391 ASP A CA 1
ATOM 3032 C C . ASP A 1 391 ? -0.346 -24.502 6.072 1.00 62.34 391 ASP A C 1
ATOM 3034 O O . ASP A 1 391 ? 0.823 -24.361 5.702 1.00 62.34 391 ASP A O 1
ATOM 3038 N N . LEU A 1 392 ? -1.323 -23.722 5.595 1.00 71.62 392 LEU A N 1
ATOM 3039 C CA . LEU A 1 392 ? -1.117 -22.560 4.713 1.00 71.62 392 LEU A CA 1
ATOM 3040 C C . LEU A 1 392 ? -0.193 -21.492 5.328 1.00 71.62 392 LEU A C 1
ATOM 3042 O O . LEU A 1 392 ? 0.353 -20.641 4.615 1.00 71.62 392 LEU A O 1
ATOM 3046 N N . VAL A 1 393 ? -0.059 -21.514 6.654 1.00 80.00 393 VAL A N 1
ATOM 3047 C CA . VAL A 1 393 ? 0.659 -20.533 7.461 1.00 80.00 393 VAL A CA 1
ATOM 3048 C C . VAL A 1 393 ? 1.858 -21.201 8.129 1.00 80.00 393 VAL A C 1
ATOM 3050 O O . VAL A 1 393 ? 1.705 -22.120 8.925 1.00 80.00 393 VAL A O 1
ATOM 3053 N N . ALA A 1 394 ? 3.056 -20.688 7.864 1.00 87.25 394 ALA A N 1
ATOM 3054 C CA . ALA A 1 394 ? 4.270 -21.051 8.579 1.00 87.25 394 ALA A CA 1
ATOM 3055 C C . ALA A 1 394 ? 4.510 -20.066 9.733 1.00 87.25 394 ALA A C 1
ATOM 3057 O O . ALA A 1 394 ? 4.567 -18.847 9.538 1.00 87.25 394 ALA A O 1
ATOM 3058 N N . VAL A 1 395 ? 4.649 -20.590 10.951 1.00 87.50 395 VAL A N 1
ATOM 3059 C CA . VAL A 1 395 ? 4.942 -19.781 12.140 1.00 87.50 395 VAL A CA 1
ATOM 3060 C C . VAL A 1 395 ? 6.451 -19.651 12.302 1.00 87.50 395 VAL A C 1
ATOM 3062 O O . VAL A 1 395 ? 7.166 -20.645 12.412 1.00 87.50 395 VAL A O 1
ATOM 3065 N N . HIS A 1 396 ? 6.928 -18.413 12.362 1.00 90.56 396 HIS A N 1
ATOM 3066 C CA . HIS A 1 396 ? 8.325 -18.082 12.606 1.00 90.56 396 HIS A CA 1
ATOM 3067 C C . HIS A 1 396 ? 8.448 -17.181 13.833 1.00 90.56 396 HIS A C 1
ATOM 3069 O O . HIS A 1 396 ? 7.563 -16.387 14.152 1.00 90.56 396 HIS A O 1
ATOM 3075 N N . HIS A 1 397 ? 9.587 -17.264 14.504 1.00 91.44 397 HIS A N 1
ATOM 3076 C CA . HIS A 1 397 ? 9.916 -16.396 15.625 1.00 91.44 397 HIS A CA 1
ATOM 3077 C C . HIS A 1 397 ? 11.028 -15.457 15.192 1.00 91.44 397 HIS A C 1
ATOM 3079 O O . HIS A 1 397 ? 12.047 -15.910 14.673 1.00 91.44 397 HIS A O 1
ATOM 3085 N N . LEU A 1 398 ? 10.834 -14.154 15.400 1.00 93.25 398 LEU A N 1
ATOM 3086 C CA . LEU A 1 398 ? 11.898 -13.188 15.169 1.00 93.25 398 LEU A CA 1
ATOM 3087 C C . LEU A 1 398 ? 13.043 -13.517 16.145 1.00 93.25 398 LEU A C 1
ATOM 3089 O O . LEU A 1 398 ? 12.768 -13.594 17.348 1.00 93.25 398 LEU A O 1
ATOM 3093 N N . PRO A 1 399 ? 14.299 -13.683 15.687 1.00 92.38 399 PRO A N 1
ATOM 3094 C CA . PRO A 1 399 ? 15.428 -14.135 16.503 1.00 92.38 399 PRO A CA 1
ATOM 3095 C C . PRO A 1 399 ? 15.943 -13.014 17.420 1.00 92.38 399 PRO A C 1
ATOM 3097 O O . PRO A 1 399 ? 17.094 -12.592 17.368 1.00 92.38 399 PRO A O 1
ATOM 3100 N N . THR A 1 400 ? 15.059 -12.499 18.268 1.00 92.31 400 THR A N 1
ATOM 3101 C CA . THR A 1 400 ? 15.350 -11.436 19.222 1.00 92.31 400 THR A CA 1
ATOM 3102 C C . THR A 1 400 ? 16.269 -11.982 20.306 1.00 92.31 400 THR A C 1
ATOM 3104 O O . THR A 1 400 ? 15.921 -12.925 21.021 1.00 92.31 400 THR A O 1
ATOM 3107 N N . THR A 1 401 ? 17.436 -11.367 20.461 1.00 89.56 401 THR A N 1
ATOM 3108 C CA . THR A 1 401 ? 18.380 -11.717 21.523 1.00 89.56 401 THR A CA 1
ATOM 3109 C C . THR A 1 401 ? 17.917 -11.192 22.881 1.00 89.56 401 THR A C 1
ATOM 3111 O O . THR A 1 401 ? 17.081 -10.290 22.979 1.00 89.56 401 THR A O 1
ATOM 3114 N N . SER A 1 402 ? 18.498 -11.719 23.958 1.00 90.44 402 SER A N 1
ATOM 3115 C CA . SER A 1 402 ? 18.302 -11.160 25.299 1.00 90.44 402 SER A CA 1
ATOM 3116 C C . SER A 1 402 ? 18.682 -9.668 25.346 1.00 90.44 402 SER A C 1
ATOM 3118 O O . SER A 1 402 ? 19.627 -9.271 24.654 1.00 90.44 402 SER A O 1
ATOM 3120 N N . PRO A 1 403 ? 17.989 -8.843 26.159 1.00 91.50 403 PRO A N 1
ATOM 3121 C CA . PRO A 1 403 ? 18.329 -7.432 26.326 1.00 91.50 403 PRO A CA 1
ATOM 3122 C C . PRO A 1 403 ? 19.781 -7.239 26.772 1.00 91.50 403 PRO A C 1
ATOM 3124 O O . PRO A 1 403 ? 20.287 -7.981 27.618 1.00 91.50 403 PRO A O 1
ATOM 3127 N N . THR A 1 404 ? 20.444 -6.226 26.221 1.00 92.25 404 THR A N 1
ATOM 3128 C CA . THR A 1 404 ? 21.809 -5.853 26.611 1.00 92.25 404 THR A CA 1
ATOM 3129 C C . THR A 1 404 ? 21.817 -5.073 27.930 1.00 92.25 404 THR A C 1
ATOM 3131 O O . THR A 1 404 ? 20.780 -4.620 28.420 1.00 92.25 404 THR A O 1
ATOM 3134 N N . ALA A 1 405 ? 23.005 -4.868 28.508 1.00 93.06 405 ALA A N 1
ATOM 3135 C CA . ALA A 1 405 ? 23.152 -4.032 29.699 1.00 93.06 405 ALA A CA 1
ATOM 3136 C C . ALA A 1 405 ? 22.667 -2.590 29.463 1.00 93.06 405 ALA A C 1
ATOM 3138 O O . ALA A 1 405 ? 22.064 -2.000 30.357 1.00 93.06 405 ALA A O 1
ATOM 3139 N N . ASP A 1 406 ? 22.892 -2.040 28.268 1.00 91.12 406 ASP A N 1
ATOM 3140 C CA . ASP A 1 406 ? 22.427 -0.697 27.910 1.00 91.12 406 ASP A CA 1
ATOM 3141 C C . ASP A 1 406 ? 20.907 -0.637 27.781 1.00 91.12 406 ASP A C 1
ATOM 3143 O O . ASP A 1 406 ? 20.297 0.299 28.295 1.00 91.12 406 ASP A O 1
ATOM 3147 N N . ASP A 1 407 ? 20.284 -1.674 27.212 1.00 92.50 407 ASP A N 1
ATOM 3148 C CA . ASP A 1 407 ? 18.823 -1.746 27.108 1.00 92.50 407 ASP A CA 1
ATOM 3149 C C . ASP A 1 407 ? 18.175 -1.747 28.515 1.00 92.50 407 ASP A C 1
ATOM 3151 O O . ASP A 1 407 ? 17.169 -1.075 28.748 1.00 92.50 407 ASP A O 1
ATOM 3155 N N . LEU A 1 408 ? 18.778 -2.440 29.493 1.00 92.50 408 LEU A N 1
ATOM 3156 C CA . LEU A 1 408 ? 18.304 -2.450 30.886 1.00 92.50 408 LEU A CA 1
ATOM 3157 C C . LEU A 1 408 ? 18.549 -1.122 31.623 1.00 92.50 408 LEU A C 1
ATOM 3159 O O . LEU A 1 408 ? 17.718 -0.713 32.439 1.00 92.50 408 LEU A O 1
ATOM 3163 N N . ARG A 1 409 ? 19.669 -0.437 31.350 1.00 93.38 409 ARG A N 1
ATOM 3164 C CA . ARG A 1 409 ? 19.937 0.909 31.890 1.00 93.38 409 ARG A CA 1
ATOM 3165 C C . ARG A 1 409 ? 18.927 1.921 31.363 1.00 93.38 409 ARG A C 1
ATOM 3167 O O . ARG A 1 409 ? 18.399 2.706 32.146 1.00 93.38 409 ARG A O 1
ATOM 3174 N N . GLU A 1 410 ? 18.617 1.862 30.070 1.00 92.38 410 GLU A N 1
ATOM 3175 C CA . GLU A 1 410 ? 17.589 2.699 29.454 1.00 92.38 410 GLU A CA 1
ATOM 3176 C C . GLU A 1 410 ? 16.229 2.480 30.122 1.00 92.38 410 GLU A C 1
ATOM 3178 O O . GLU A 1 410 ? 15.571 3.450 30.497 1.00 92.38 410 GLU A O 1
ATOM 3183 N N . TRP A 1 411 ? 15.831 1.224 30.347 1.00 94.50 411 TRP A N 1
ATOM 3184 C CA . TRP A 1 411 ? 14.590 0.918 31.059 1.00 94.50 411 TRP A CA 1
ATOM 3185 C C . TRP A 1 411 ? 14.546 1.554 32.456 1.00 94.50 411 TRP A C 1
ATOM 3187 O O . TRP A 1 411 ? 13.547 2.175 32.830 1.00 94.50 411 TRP A O 1
ATOM 3197 N N . ALA A 1 412 ? 15.636 1.450 33.223 1.00 95.75 412 ALA A N 1
ATOM 3198 C CA . ALA A 1 412 ? 15.727 2.068 34.544 1.00 95.75 412 ALA A CA 1
ATOM 3199 C C . ALA A 1 412 ? 15.596 3.603 34.479 1.00 95.75 412 ALA A C 1
ATOM 3201 O O . ALA A 1 412 ? 14.846 4.185 35.269 1.00 95.75 412 ALA A O 1
ATOM 3202 N N . ALA A 1 413 ? 16.259 4.248 33.514 1.00 95.50 413 ALA A N 1
ATOM 3203 C CA . ALA A 1 413 ? 16.185 5.693 33.301 1.00 95.50 413 ALA A CA 1
ATOM 3204 C C . ALA A 1 413 ? 14.773 6.149 32.887 1.00 95.50 413 ALA A C 1
ATOM 3206 O O . ALA A 1 413 ? 14.235 7.101 33.455 1.00 95.50 413 ALA A O 1
ATOM 3207 N N . LEU A 1 414 ? 14.122 5.431 31.964 1.00 95.81 414 LEU A N 1
ATOM 3208 C CA . LEU A 1 414 ? 12.751 5.717 31.524 1.00 95.81 414 LEU A CA 1
ATOM 3209 C C . LEU A 1 414 ? 11.741 5.609 32.670 1.00 95.81 414 LEU A C 1
ATOM 3211 O O . LEU A 1 414 ? 10.844 6.447 32.785 1.00 95.81 414 LEU A O 1
ATOM 3215 N N . ARG A 1 415 ? 11.894 4.611 33.549 1.00 95.94 415 ARG A N 1
ATOM 3216 C CA . ARG A 1 415 ? 11.059 4.494 34.750 1.00 95.94 415 ARG A CA 1
ATOM 3217 C C . ARG A 1 415 ? 11.247 5.673 35.696 1.00 95.94 415 ARG A C 1
ATOM 3219 O O . ARG A 1 415 ? 10.255 6.199 36.199 1.00 95.94 415 ARG A O 1
ATOM 3226 N N . ALA A 1 416 ? 12.491 6.085 35.939 1.00 95.69 416 ALA A N 1
ATOM 3227 C CA . ALA A 1 416 ? 12.790 7.225 36.801 1.00 95.69 416 ALA A CA 1
ATOM 3228 C C . ALA A 1 416 ? 12.193 8.526 36.239 1.00 95.69 416 ALA A C 1
ATOM 3230 O O . ALA A 1 416 ? 11.510 9.248 36.967 1.00 95.69 416 ALA A O 1
ATOM 3231 N N . LEU A 1 417 ? 12.356 8.769 34.933 1.00 95.75 417 LEU A N 1
ATOM 3232 C CA . LEU A 1 417 ? 11.745 9.897 34.227 1.00 95.75 417 LEU A CA 1
ATOM 3233 C C . LEU A 1 417 ? 10.215 9.874 34.348 1.00 95.75 417 LEU A C 1
ATOM 3235 O O . LEU A 1 417 ? 9.612 10.872 34.739 1.00 95.75 417 LEU A O 1
ATOM 3239 N N . GLY A 1 418 ? 9.590 8.727 34.066 1.00 94.62 418 GLY A N 1
ATOM 3240 C CA . GLY A 1 418 ? 8.140 8.556 34.150 1.00 94.62 418 GLY A CA 1
ATOM 3241 C C . GLY A 1 418 ? 7.584 8.826 35.548 1.00 94.62 418 GLY A C 1
ATOM 3242 O O . GLY A 1 418 ? 6.563 9.495 35.683 1.00 94.62 418 GLY A O 1
ATOM 3243 N N . HIS A 1 419 ? 8.270 8.369 36.599 1.00 94.62 419 HIS A N 1
ATOM 3244 C CA . HIS A 1 419 ? 7.884 8.672 37.978 1.00 94.62 419 HIS A CA 1
ATOM 3245 C C . HIS A 1 419 ? 8.024 10.162 38.314 1.00 94.62 419 HIS A C 1
ATOM 3247 O O . HIS A 1 419 ? 7.123 10.721 38.935 1.00 94.62 419 HIS A O 1
ATOM 3253 N N . ALA A 1 420 ? 9.101 10.820 37.875 1.00 93.81 420 ALA A N 1
ATOM 3254 C CA . ALA A 1 420 ? 9.334 12.238 38.152 1.00 93.81 420 ALA A CA 1
ATOM 3255 C C . ALA A 1 420 ? 8.273 13.160 37.530 1.00 93.81 420 ALA A C 1
ATOM 3257 O O . ALA A 1 420 ? 7.947 14.197 38.104 1.00 93.81 420 ALA A O 1
ATOM 3258 N N . VAL A 1 421 ? 7.708 12.773 36.383 1.00 94.06 421 VAL A N 1
ATOM 3259 C CA . VAL A 1 421 ? 6.652 13.538 35.701 1.00 94.06 421 VAL A CA 1
ATOM 3260 C C . VAL A 1 421 ? 5.242 13.011 35.981 1.00 94.06 421 VAL A C 1
ATOM 3262 O O . VAL A 1 421 ? 4.293 13.453 35.339 1.00 94.06 421 VAL A O 1
ATOM 3265 N N . ASP A 1 422 ? 5.070 12.066 36.911 1.00 92.12 422 ASP A N 1
ATOM 3266 C CA . ASP A 1 422 ? 3.777 11.435 37.224 1.00 92.12 422 ASP A CA 1
ATOM 3267 C C . ASP A 1 422 ? 3.113 10.759 35.993 1.00 92.12 422 ASP A C 1
ATOM 3269 O O . ASP A 1 422 ? 1.899 10.768 35.789 1.00 92.12 422 ASP A O 1
ATOM 3273 N N . SER A 1 423 ? 3.914 10.189 35.095 1.00 92.88 423 SER A N 1
ATOM 3274 C CA . SER A 1 423 ? 3.453 9.396 33.948 1.00 92.88 423 SER A CA 1
ATOM 3275 C C . SER A 1 423 ? 4.298 8.128 33.833 1.00 92.88 423 SER A C 1
ATOM 3277 O O . SER A 1 423 ? 5.254 8.106 33.052 1.00 92.88 423 SER A O 1
ATOM 3279 N N . PRO A 1 424 ? 3.992 7.080 34.625 1.00 90.69 424 PRO A N 1
ATOM 3280 C CA . PRO A 1 424 ? 4.727 5.821 34.585 1.00 90.69 424 PRO A CA 1
ATOM 3281 C C . PRO A 1 424 ? 4.818 5.264 33.159 1.00 90.69 424 PRO A C 1
ATOM 3283 O O . PRO A 1 424 ? 3.818 5.181 32.446 1.00 90.69 424 PRO A O 1
ATOM 3286 N N . VAL A 1 425 ? 6.031 4.901 32.741 1.00 90.62 425 VAL A N 1
ATOM 3287 C CA . VAL A 1 425 ? 6.298 4.297 31.430 1.00 90.62 425 VAL A CA 1
ATOM 3288 C C . VAL A 1 425 ? 6.055 2.792 31.530 1.00 90.62 425 VAL A C 1
ATOM 3290 O O . VAL A 1 425 ? 6.641 2.133 32.390 1.00 90.62 425 VAL A O 1
ATOM 3293 N N . ASP A 1 426 ? 5.193 2.259 30.664 1.00 89.19 426 ASP A N 1
ATOM 3294 C CA . ASP A 1 426 ? 4.911 0.824 30.582 1.00 89.19 426 ASP A CA 1
ATOM 3295 C C . ASP A 1 426 ? 6.126 0.061 30.023 1.00 89.19 426 ASP A C 1
ATOM 3297 O O . ASP A 1 426 ? 6.831 0.553 29.137 1.00 89.19 426 ASP A O 1
ATOM 3301 N N . LEU A 1 427 ? 6.358 -1.159 30.514 1.00 90.31 427 LEU A N 1
ATOM 3302 C CA . LEU A 1 427 ? 7.388 -2.053 29.981 1.00 90.31 427 LEU A CA 1
ATOM 3303 C C . LEU A 1 427 ? 7.155 -2.348 28.494 1.00 90.31 427 LEU A C 1
ATOM 3305 O O . LEU A 1 427 ? 8.115 -2.458 27.730 1.00 90.31 427 LEU A O 1
ATOM 3309 N N . GLU A 1 428 ? 5.896 -2.423 28.063 1.00 89.38 428 GLU A N 1
ATOM 3310 C CA . GLU A 1 428 ? 5.538 -2.628 26.662 1.00 89.38 428 GLU A CA 1
ATOM 3311 C C . GLU A 1 428 ? 5.988 -1.469 25.763 1.00 89.38 428 GLU A C 1
ATOM 3313 O O . GLU A 1 428 ? 6.334 -1.708 24.603 1.00 89.38 428 GLU A O 1
ATOM 3318 N N . TYR A 1 429 ? 6.076 -0.234 26.279 1.00 91.38 429 TYR A N 1
ATOM 3319 C CA . TYR A 1 429 ? 6.629 0.893 25.518 1.00 91.38 429 TYR A CA 1
ATOM 3320 C C . TYR A 1 429 ? 8.117 0.699 25.245 1.00 91.38 429 TYR A C 1
ATOM 3322 O O . TYR A 1 429 ? 8.540 0.857 24.104 1.00 91.38 429 TYR A O 1
ATOM 3330 N N . TRP A 1 430 ? 8.891 0.292 26.254 1.00 91.94 430 TRP A N 1
ATOM 3331 C CA . TRP A 1 430 ? 10.324 0.027 26.104 1.00 91.94 430 TRP A CA 1
ATOM 3332 C C . TRP A 1 430 ? 10.601 -1.186 25.205 1.00 91.94 430 TRP A C 1
ATOM 3334 O O . TRP A 1 430 ? 11.434 -1.109 24.301 1.00 91.94 430 TRP A O 1
ATOM 3344 N N . LYS A 1 431 ? 9.852 -2.287 25.376 1.00 90.94 431 LYS A N 1
ATOM 3345 C CA . LYS A 1 431 ? 9.974 -3.472 24.507 1.00 90.94 431 LYS A CA 1
ATOM 3346 C C . LYS A 1 431 ? 9.715 -3.127 23.041 1.00 90.94 431 LYS A C 1
ATOM 3348 O O . LYS A 1 431 ? 10.376 -3.674 22.162 1.00 90.94 431 LYS A O 1
ATOM 3353 N N . SER A 1 432 ? 8.755 -2.235 22.787 1.00 92.25 432 SER A N 1
ATOM 3354 C CA . SER A 1 432 ? 8.215 -2.021 21.446 1.00 92.25 432 SER A CA 1
ATOM 3355 C C . SER A 1 432 ? 8.815 -0.829 20.711 1.00 92.25 432 SER A C 1
ATOM 3357 O O . SER A 1 432 ? 9.020 -0.937 19.506 1.00 92.25 432 SER A O 1
ATOM 3359 N N . ILE A 1 433 ? 9.052 0.303 21.378 1.00 94.56 433 ILE A N 1
ATOM 3360 C CA . ILE A 1 433 ? 9.458 1.569 20.749 1.00 94.56 433 ILE A CA 1
ATOM 3361 C C . ILE A 1 433 ? 10.956 1.776 21.005 1.00 94.56 433 ILE A C 1
ATOM 3363 O O . ILE A 1 433 ? 11.324 2.170 22.113 1.00 94.56 433 ILE A O 1
ATOM 3367 N N . PRO A 1 434 ? 11.826 1.543 20.006 1.00 94.12 434 PRO A N 1
ATOM 3368 C CA . PRO A 1 434 ? 13.236 1.876 20.139 1.00 94.12 434 PRO A CA 1
ATOM 3369 C C . PRO A 1 434 ? 13.400 3.372 20.402 1.00 94.12 434 PRO A C 1
ATOM 3371 O O . PRO A 1 434 ? 12.714 4.176 19.767 1.00 94.12 434 PRO A O 1
ATOM 3374 N N . TYR A 1 435 ? 14.301 3.742 21.317 1.00 94.56 435 TYR A N 1
ATOM 3375 C CA . TYR A 1 435 ? 14.518 5.133 21.726 1.00 94.56 435 TYR A CA 1
ATOM 3376 C C . TYR A 1 435 ? 13.211 5.836 22.134 1.00 94.56 435 TYR A C 1
ATOM 3378 O O . TYR A 1 435 ? 12.859 6.888 21.593 1.00 94.56 435 TYR A O 1
ATOM 3386 N N . PHE A 1 436 ? 12.455 5.260 23.079 1.00 95.12 436 PHE A N 1
ATOM 3387 C CA . PHE A 1 436 ? 11.138 5.788 23.463 1.00 95.12 436 PHE A CA 1
ATOM 3388 C C . PHE A 1 436 ? 11.184 7.281 23.824 1.00 95.12 436 PHE A C 1
ATOM 3390 O O . PHE A 1 436 ? 10.334 8.035 23.361 1.00 95.12 436 PHE A O 1
ATOM 3397 N N . ALA A 1 437 ? 12.202 7.747 24.556 1.00 94.31 437 ALA A N 1
ATOM 3398 C CA . ALA A 1 437 ? 12.361 9.170 24.872 1.00 94.31 437 ALA A CA 1
ATOM 3399 C C . ALA A 1 437 ? 12.475 10.055 23.612 1.00 94.31 437 ALA A C 1
ATOM 3401 O O . ALA A 1 437 ? 11.885 11.138 23.560 1.00 94.31 437 ALA A O 1
ATOM 3402 N N . SER A 1 438 ? 13.133 9.577 22.554 1.00 93.94 438 SER A N 1
ATOM 3403 C CA . SER A 1 438 ? 13.241 10.288 21.275 1.00 93.94 438 SER A CA 1
ATOM 3404 C C . SER A 1 438 ? 11.958 10.245 20.436 1.00 93.94 438 SER A C 1
ATOM 3406 O O . SER A 1 438 ? 11.730 11.152 19.634 1.00 93.94 438 SER A O 1
ATOM 3408 N N . PHE A 1 439 ? 11.110 9.226 20.615 1.00 93.38 439 PHE A N 1
ATOM 3409 C CA . PHE A 1 439 ? 9.912 8.981 19.795 1.00 93.38 439 PHE A CA 1
ATOM 3410 C C . PHE A 1 439 ? 8.572 9.050 20.553 1.00 93.38 439 PHE A C 1
ATOM 3412 O O . PHE A 1 439 ? 7.530 8.736 19.978 1.00 93.38 439 PHE A O 1
ATOM 3419 N N . MET A 1 440 ? 8.562 9.502 21.810 1.00 91.31 440 MET A N 1
ATOM 3420 C CA . MET A 1 440 ? 7.354 9.588 22.647 1.00 91.31 440 MET A CA 1
ATOM 3421 C C . MET A 1 440 ? 6.375 10.706 22.254 1.00 91.31 440 MET A C 1
ATOM 3423 O O . MET A 1 440 ? 5.325 10.829 22.882 1.00 91.31 440 MET A O 1
ATOM 3427 N N . ASP A 1 441 ? 6.681 11.528 21.246 1.00 86.62 441 ASP A N 1
ATOM 3428 C CA . ASP A 1 441 ? 5.774 12.580 20.767 1.00 86.62 441 ASP A CA 1
ATOM 3429 C C . ASP A 1 441 ? 4.384 11.986 20.456 1.00 86.62 441 ASP A C 1
ATOM 3431 O O . ASP A 1 441 ? 4.252 11.119 19.588 1.00 86.62 441 ASP A O 1
ATOM 3435 N N . GLY A 1 442 ? 3.348 12.459 21.161 1.00 81.94 442 GLY A N 1
ATOM 3436 C CA . GLY A 1 442 ? 1.980 11.922 21.097 1.00 81.94 442 GLY A CA 1
ATOM 3437 C C . GLY A 1 442 ? 1.516 11.116 22.296 1.00 81.94 442 GLY A C 1
ATOM 3438 O O . GLY A 1 442 ? 0.327 10.837 22.421 1.00 81.94 442 GLY A O 1
ATOM 3439 N N . TYR A 1 443 ? 2.442 10.724 23.161 1.00 88.69 443 TYR A N 1
ATOM 3440 C CA . TYR A 1 443 ? 2.133 10.051 24.410 1.00 88.69 443 TYR A CA 1
ATOM 3441 C C . TYR A 1 443 ? 2.019 11.081 25.528 1.00 88.69 443 TYR A C 1
ATOM 3443 O O . TYR A 1 443 ? 2.763 12.060 25.568 1.00 88.69 443 TYR A O 1
ATOM 3451 N N . LYS A 1 444 ? 1.148 10.799 26.503 1.00 90.12 444 LYS A N 1
ATOM 3452 C CA . LYS A 1 444 ? 0.953 11.633 27.700 1.00 90.12 444 LYS A CA 1
ATOM 3453 C C . LYS A 1 444 ? 2.274 11.975 28.405 1.00 90.12 444 LYS A C 1
ATOM 3455 O O . LYS A 1 444 ? 2.432 13.081 28.914 1.00 90.12 444 LYS A O 1
ATOM 3460 N N . THR A 1 445 ? 3.231 11.046 28.405 1.00 90.88 445 THR A N 1
ATOM 3461 C CA . THR A 1 445 ? 4.567 11.257 28.976 1.00 90.88 445 THR A CA 1
ATOM 3462 C C . THR A 1 445 ? 5.312 12.410 28.301 1.00 90.88 445 THR A C 1
ATOM 3464 O O . THR A 1 445 ? 5.926 13.201 29.006 1.00 90.88 445 THR A O 1
ATOM 3467 N N . ALA A 1 446 ? 5.221 12.572 26.977 1.00 90.56 446 ALA A N 1
ATOM 3468 C CA . ALA A 1 446 ? 5.901 13.658 26.270 1.00 90.56 446 ALA A CA 1
ATOM 3469 C C . ALA A 1 446 ? 5.355 15.035 26.663 1.00 90.56 446 ALA A C 1
ATOM 3471 O O . ALA A 1 446 ? 6.136 15.948 26.933 1.00 90.56 446 ALA A O 1
ATOM 3472 N N . ASP A 1 447 ? 4.029 15.166 26.764 1.00 90.88 447 ASP A N 1
ATOM 3473 C CA . ASP A 1 447 ? 3.383 16.410 27.194 1.00 90.88 447 ASP A CA 1
ATOM 3474 C C . ASP A 1 447 ? 3.778 16.764 28.631 1.00 90.88 447 ASP A C 1
ATOM 3476 O O . ASP A 1 447 ? 4.149 17.904 28.911 1.00 90.88 447 ASP A O 1
ATOM 3480 N N . LYS A 1 448 ? 3.782 15.774 29.535 1.00 93.56 448 LYS A N 1
ATOM 3481 C CA . LYS A 1 448 ? 4.197 15.984 30.926 1.00 93.56 448 LYS A CA 1
ATOM 3482 C C . LYS A 1 448 ? 5.679 16.339 31.059 1.00 93.56 448 LYS A C 1
ATOM 3484 O O . LYS A 1 448 ? 6.004 17.227 31.842 1.00 93.56 448 LYS A O 1
ATOM 3489 N N . VAL A 1 449 ? 6.566 15.702 30.289 1.00 93.38 449 VAL A N 1
ATOM 3490 C CA . VAL A 1 449 ? 7.995 16.064 30.242 1.00 93.38 449 VAL A CA 1
ATOM 3491 C C . VAL A 1 449 ? 8.155 17.503 29.767 1.00 93.38 449 VAL A C 1
ATOM 3493 O O . VAL A 1 449 ? 8.835 18.281 30.428 1.00 93.38 449 VAL A O 1
ATOM 3496 N N . LYS A 1 450 ? 7.472 17.893 28.685 1.00 91.56 450 LYS A N 1
ATOM 3497 C CA . LYS A 1 450 ? 7.514 19.268 28.178 1.00 91.56 450 LYS A CA 1
ATOM 3498 C C . LYS A 1 450 ? 7.060 20.281 29.231 1.00 91.56 450 LYS A C 1
ATOM 3500 O O . LYS A 1 450 ? 7.766 21.249 29.486 1.00 91.56 450 LYS A O 1
ATOM 3505 N N . THR A 1 451 ? 5.918 20.046 29.878 1.00 92.31 451 THR A N 1
ATOM 3506 C CA . THR A 1 451 ? 5.420 20.933 30.941 1.00 92.31 451 THR A CA 1
ATOM 3507 C C . THR A 1 451 ? 6.379 20.999 32.132 1.00 92.31 451 THR A C 1
ATOM 3509 O O . THR A 1 451 ? 6.584 22.070 32.695 1.00 92.31 451 THR A O 1
ATOM 3512 N N . ALA A 1 452 ? 6.990 19.878 32.521 1.00 92.62 452 ALA A N 1
ATOM 3513 C CA . ALA A 1 452 ? 7.906 19.845 33.656 1.00 92.62 452 ALA A CA 1
ATOM 3514 C C . ALA A 1 452 ? 9.245 20.551 33.371 1.00 92.62 452 ALA A C 1
ATOM 3516 O O . ALA A 1 452 ? 9.795 21.178 34.276 1.00 92.62 452 ALA A O 1
ATOM 3517 N N . LEU A 1 453 ? 9.728 20.517 32.122 1.00 92.44 453 LEU A N 1
ATOM 3518 C CA . LEU A 1 453 ? 10.913 21.262 31.674 1.00 92.44 453 LEU A CA 1
ATOM 3519 C C . LEU A 1 453 ? 10.711 22.787 31.712 1.00 92.44 453 LEU A C 1
ATOM 3521 O O . LEU A 1 453 ? 11.677 23.524 31.890 1.00 92.44 453 LEU A O 1
ATOM 3525 N N . GLU A 1 454 ? 9.469 23.264 31.609 1.00 90.69 454 GLU A N 1
ATOM 3526 C CA . GLU A 1 454 ? 9.106 24.685 31.742 1.00 90.69 454 GLU A CA 1
ATOM 3527 C C . GLU A 1 454 ? 8.822 25.099 33.206 1.00 90.69 454 GLU A C 1
ATOM 3529 O O . GLU A 1 454 ? 8.591 26.275 33.492 1.00 90.69 454 GLU A O 1
ATOM 3534 N N . GLY A 1 455 ? 8.817 24.144 34.146 1.00 88.19 455 GLY A N 1
ATOM 3535 C CA . GLY A 1 455 ? 8.383 24.337 35.531 1.00 88.19 455 GLY A CA 1
ATOM 3536 C C . GLY A 1 455 ? 9.500 24.301 36.581 1.00 88.19 455 GLY A C 1
ATOM 3537 O O . GLY A 1 455 ? 10.691 24.247 36.288 1.00 88.19 455 GLY A O 1
ATOM 3538 N N . ALA A 1 456 ? 9.103 24.283 37.858 1.00 79.19 456 ALA A N 1
ATOM 3539 C CA . ALA A 1 456 ? 10.033 24.286 38.995 1.00 79.19 456 ALA A CA 1
ATOM 3540 C C . ALA A 1 456 ? 10.916 23.022 39.099 1.00 79.19 456 ALA A C 1
ATOM 3542 O O . ALA A 1 456 ? 11.957 23.062 39.746 1.00 79.19 456 ALA A O 1
ATOM 3543 N N . ALA A 1 457 ? 10.516 21.916 38.462 1.00 82.88 457 ALA A N 1
ATOM 3544 C CA . ALA A 1 457 ? 11.257 20.651 38.432 1.00 82.88 457 ALA A CA 1
ATOM 3545 C C . ALA A 1 457 ? 12.187 20.511 37.206 1.00 82.88 457 ALA A C 1
ATOM 3547 O O . ALA A 1 457 ? 12.690 19.418 36.944 1.00 82.88 457 ALA A O 1
ATOM 3548 N N . SER A 1 458 ? 12.405 21.598 36.454 1.00 89.56 458 SER A N 1
ATOM 3549 C CA . SER A 1 458 ? 13.099 21.587 35.160 1.00 89.56 458 SER A CA 1
ATOM 3550 C C . SER A 1 458 ? 14.479 20.923 35.209 1.00 89.56 458 SER A C 1
ATOM 3552 O O . SER A 1 458 ? 14.739 20.031 34.408 1.00 89.56 458 SER A O 1
ATOM 3554 N N . SER A 1 459 ? 15.330 21.266 36.184 1.00 91.31 459 SER A N 1
ATOM 3555 C CA . SER A 1 459 ? 16.684 20.697 36.290 1.00 91.31 459 SER A CA 1
ATOM 3556 C C . SER A 1 459 ? 16.676 19.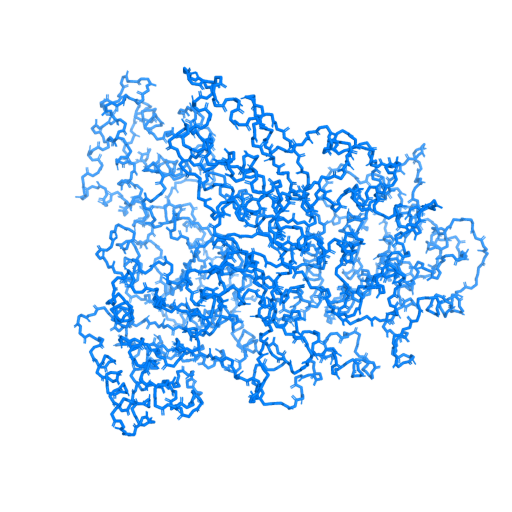188 36.544 1.00 91.31 459 SER A C 1
ATOM 3558 O O . SER A 1 459 ? 17.367 18.443 35.863 1.00 91.31 459 SER A O 1
ATOM 3560 N N . THR A 1 460 ? 15.842 18.711 37.470 1.00 92.94 460 THR A N 1
ATOM 3561 C CA . THR A 1 460 ? 15.739 17.276 37.772 1.00 92.94 460 THR A CA 1
ATOM 3562 C C . THR A 1 460 ? 15.204 16.483 36.582 1.00 92.94 460 THR A C 1
ATOM 3564 O O . THR A 1 460 ? 15.709 15.404 36.283 1.00 92.94 460 THR A O 1
ATOM 3567 N N . VAL A 1 461 ? 14.189 17.003 35.886 1.00 94.06 461 VAL A N 1
ATOM 3568 C CA . VAL A 1 461 ? 13.633 16.340 34.697 1.00 94.06 461 VAL A CA 1
ATOM 3569 C C . VAL A 1 461 ? 14.618 16.378 33.531 1.00 94.06 461 VAL A C 1
ATOM 3571 O O . VAL A 1 461 ? 14.720 15.385 32.817 1.00 94.06 461 VAL A O 1
ATOM 3574 N N . ALA A 1 462 ? 15.375 17.465 33.368 1.00 94.44 462 ALA A N 1
ATOM 3575 C CA . ALA A 1 462 ? 16.455 17.571 32.391 1.00 94.44 462 ALA A CA 1
ATOM 3576 C C . ALA A 1 462 ? 17.541 16.510 32.620 1.00 94.44 462 ALA A C 1
ATOM 3578 O O . ALA A 1 462 ? 17.886 15.793 31.684 1.00 94.44 462 ALA A O 1
ATOM 3579 N N . ASP A 1 463 ? 18.017 16.352 33.859 1.00 95.06 463 ASP A N 1
ATOM 3580 C CA . ASP A 1 463 ? 19.031 15.348 34.207 1.00 95.06 463 ASP A CA 1
ATOM 3581 C C . ASP A 1 463 ? 18.515 13.919 33.970 1.00 95.06 463 ASP A C 1
ATOM 3583 O O . ASP A 1 463 ? 19.213 13.072 33.406 1.00 95.06 463 ASP A O 1
ATOM 3587 N N . LEU A 1 464 ? 17.261 13.646 34.353 1.00 95.50 464 LEU A N 1
ATOM 3588 C CA . LEU A 1 464 ? 16.629 12.347 34.119 1.00 95.50 464 LEU A CA 1
ATOM 3589 C C . LEU A 1 464 ? 16.436 12.069 32.628 1.00 95.50 464 LEU A C 1
ATOM 3591 O O . LEU A 1 464 ? 16.728 10.961 32.186 1.00 95.50 464 LEU A O 1
ATOM 3595 N N . LEU A 1 465 ? 15.989 13.054 31.847 1.00 95.19 465 LEU A N 1
ATOM 3596 C CA . LEU A 1 465 ? 15.842 12.922 30.400 1.00 95.19 465 LEU A CA 1
ATOM 3597 C C . LEU A 1 465 ? 17.202 12.659 29.741 1.00 95.19 465 LEU A C 1
ATOM 3599 O O . LEU A 1 465 ? 17.316 11.705 28.975 1.00 95.19 465 LEU A O 1
ATOM 3603 N N . ALA A 1 466 ? 18.241 13.412 30.104 1.00 93.88 466 ALA A N 1
ATOM 3604 C CA . ALA A 1 466 ? 19.599 13.225 29.594 1.00 93.88 466 ALA A CA 1
ATOM 3605 C C . ALA A 1 466 ? 20.198 11.854 29.964 1.00 93.88 466 ALA A C 1
ATOM 3607 O O . ALA A 1 466 ? 21.028 11.327 29.228 1.00 93.88 466 ALA A O 1
ATOM 3608 N N . SER A 1 467 ? 19.759 11.250 31.076 1.00 93.81 467 SER A N 1
ATOM 3609 C CA . SER A 1 467 ? 20.157 9.888 31.463 1.00 93.81 467 SER A CA 1
ATOM 3610 C C . SER A 1 467 ? 19.491 8.784 30.630 1.00 93.81 467 SER A C 1
ATOM 3612 O O . SER A 1 467 ? 19.948 7.640 30.644 1.00 93.81 467 SER A O 1
ATOM 3614 N N . THR A 1 468 ? 18.411 9.103 29.904 1.00 93.62 468 THR A N 1
ATOM 3615 C CA . THR A 1 468 ? 17.783 8.162 28.969 1.00 93.62 468 THR A CA 1
ATOM 3616 C C . THR A 1 468 ? 18.579 8.082 27.672 1.00 93.62 468 THR A C 1
ATOM 3618 O O . THR A 1 468 ? 19.239 9.034 27.252 1.00 93.62 468 THR A O 1
ATOM 3621 N N . ARG A 1 469 ? 18.497 6.935 26.998 1.00 90.88 469 ARG A N 1
ATOM 3622 C CA . ARG A 1 469 ? 19.229 6.700 25.757 1.00 90.88 469 ARG A CA 1
ATOM 3623 C C . ARG A 1 469 ? 18.770 7.666 24.659 1.00 90.88 469 ARG A C 1
ATOM 3625 O O . ARG A 1 469 ? 17.586 7.704 24.327 1.00 90.88 469 ARG A O 1
ATOM 3632 N N . SER A 1 470 ? 19.707 8.430 24.098 1.00 89.12 470 SER A N 1
ATOM 3633 C CA . SER A 1 470 ? 19.453 9.396 23.021 1.00 89.12 470 SER A CA 1
ATOM 3634 C C . SER A 1 470 ? 20.105 8.954 21.722 1.00 89.12 470 SER A C 1
ATOM 3636 O O . SER A 1 470 ? 21.142 8.291 21.725 1.00 89.12 470 SER A O 1
ATOM 3638 N N . LEU A 1 471 ? 19.519 9.386 20.613 1.00 93.12 471 LEU A N 1
ATOM 3639 C CA . LEU A 1 471 ? 20.209 9.434 19.332 1.00 93.12 471 LEU A CA 1
ATOM 3640 C C . LEU A 1 471 ? 21.190 10.610 19.335 1.00 93.12 471 LEU A C 1
ATOM 3642 O O . LEU A 1 471 ? 20.850 11.695 19.816 1.00 93.12 471 LEU A O 1
ATOM 3646 N N . ASP A 1 472 ? 22.388 10.391 18.796 1.00 91.56 472 ASP A N 1
ATOM 3647 C CA . ASP A 1 472 ? 23.356 11.457 18.554 1.00 91.56 472 ASP A CA 1
ATOM 3648 C C . ASP A 1 472 ? 23.067 12.096 17.193 1.00 91.56 472 ASP A C 1
ATOM 3650 O O . ASP A 1 472 ? 23.144 11.456 16.142 1.00 91.56 472 ASP A O 1
ATOM 3654 N N . ARG A 1 473 ? 22.711 13.380 17.225 1.00 92.31 473 ARG A N 1
ATOM 3655 C CA . ARG A 1 473 ? 22.407 14.157 16.028 1.00 92.31 473 ARG A CA 1
ATOM 3656 C C . ARG A 1 473 ? 23.599 14.243 15.075 1.00 92.31 473 ARG A C 1
ATOM 3658 O O . ARG A 1 473 ? 23.393 14.123 13.872 1.00 92.31 473 ARG A O 1
ATOM 3665 N N . GLN A 1 474 ? 24.808 14.454 15.592 1.00 92.62 474 GLN A N 1
ATOM 3666 C CA . GLN A 1 474 ? 26.003 14.598 14.759 1.00 92.62 474 GLN A CA 1
ATOM 3667 C C . GLN A 1 474 ? 26.350 13.268 14.091 1.00 92.62 474 GLN A C 1
ATOM 3669 O O . GLN A 1 474 ? 26.615 13.244 12.892 1.00 92.62 474 GLN A O 1
ATOM 3674 N N . ALA A 1 475 ? 26.238 12.161 14.830 1.00 93.56 475 ALA A N 1
ATOM 3675 C CA . ALA A 1 475 ? 26.430 10.819 14.286 1.00 93.56 475 ALA A CA 1
ATOM 3676 C C . ALA A 1 475 ? 25.432 10.512 13.152 1.00 93.56 475 ALA A C 1
ATOM 3678 O O . ALA A 1 475 ? 25.822 10.027 12.089 1.00 93.56 475 ALA A O 1
ATOM 3679 N N . VAL A 1 476 ? 24.149 10.855 13.340 1.00 93.38 476 VAL A N 1
ATOM 3680 C CA . VAL A 1 476 ? 23.113 10.694 12.303 1.00 93.38 476 VAL A CA 1
ATOM 3681 C C . VAL A 1 476 ? 23.398 11.573 11.083 1.00 93.38 476 VAL A C 1
ATOM 3683 O O . VAL A 1 476 ? 23.260 11.115 9.949 1.00 93.38 476 VAL A O 1
ATOM 3686 N N . GLU A 1 477 ? 23.791 12.831 11.287 1.00 92.38 477 GLU A N 1
ATOM 3687 C CA . GLU A 1 477 ? 24.141 13.748 10.197 1.00 92.38 477 GLU A CA 1
ATOM 3688 C C . GLU A 1 477 ? 25.386 13.269 9.427 1.00 92.38 477 GLU A C 1
ATOM 3690 O O . GLU A 1 477 ? 25.432 13.431 8.213 1.00 92.38 477 GLU A O 1
ATOM 3695 N N . ALA A 1 478 ? 26.340 12.604 10.080 1.00 91.88 478 ALA A N 1
ATOM 3696 C CA . ALA A 1 478 ? 27.576 12.098 9.474 1.00 91.88 478 ALA A CA 1
ATOM 3697 C C . ALA A 1 478 ? 27.481 10.660 8.909 1.00 91.88 478 ALA A C 1
ATOM 3699 O O . ALA A 1 478 ? 28.506 10.059 8.568 1.00 91.88 478 ALA A O 1
ATOM 3700 N N . TYR A 1 479 ? 26.273 10.083 8.813 1.00 92.19 479 TYR A N 1
ATOM 3701 C CA . TYR A 1 479 ? 26.061 8.683 8.406 1.00 92.19 479 TYR A CA 1
ATOM 3702 C C . TYR A 1 479 ? 26.888 7.681 9.235 1.00 92.19 479 TYR A C 1
ATOM 3704 O O . TYR A 1 479 ? 27.408 6.683 8.721 1.00 92.19 479 TYR A O 1
ATOM 3712 N N . GLU A 1 480 ? 27.067 7.936 10.527 1.00 94.19 480 GLU A N 1
ATOM 3713 C CA . GLU A 1 480 ? 27.741 7.004 11.424 1.00 94.19 480 GLU A CA 1
ATOM 3714 C C . GLU A 1 480 ? 26.834 5.832 11.794 1.00 94.19 480 GLU A C 1
ATOM 3716 O O . GLU A 1 480 ? 25.605 5.910 11.741 1.00 94.19 480 GLU A O 1
ATOM 3721 N N . GLN A 1 481 ? 27.444 4.702 12.137 1.00 94.00 481 GLN A N 1
ATOM 3722 C CA . GLN A 1 481 ? 26.678 3.563 12.615 1.00 94.00 481 GLN A CA 1
ATOM 3723 C C . GLN A 1 481 ? 26.074 3.911 13.977 1.00 94.00 481 GLN A C 1
ATOM 3725 O O . GLN A 1 481 ? 26.792 4.275 14.906 1.00 94.00 481 GLN A O 1
ATOM 3730 N N . ILE A 1 482 ? 24.755 3.773 14.091 1.00 94.25 482 ILE A N 1
ATOM 3731 C CA . ILE A 1 482 ? 24.020 3.957 15.345 1.00 94.25 482 ILE A CA 1
ATOM 3732 C C . ILE A 1 482 ? 23.457 2.611 15.797 1.00 94.25 482 ILE A C 1
ATOM 3734 O O . ILE A 1 482 ? 23.143 1.751 14.974 1.00 94.25 482 ILE A O 1
ATOM 3738 N N . ASP A 1 483 ? 23.303 2.423 17.106 1.00 93.75 483 ASP A N 1
ATOM 3739 C CA . ASP A 1 483 ? 22.532 1.284 17.597 1.00 93.75 483 ASP A CA 1
ATOM 3740 C C . ASP A 1 483 ? 21.039 1.469 17.278 1.00 93.75 483 ASP A C 1
ATOM 3742 O O . ASP A 1 483 ? 20.525 2.585 17.251 1.00 93.75 483 ASP A O 1
ATOM 3746 N N . LEU A 1 484 ? 20.323 0.369 17.046 1.00 94.06 484 LEU A N 1
ATOM 3747 C CA . LEU A 1 484 ? 18.903 0.400 16.681 1.00 94.06 484 LEU A CA 1
ATOM 3748 C C . LEU A 1 484 ? 17.954 0.470 17.888 1.00 94.06 484 LEU A C 1
ATOM 3750 O O . LEU A 1 484 ? 16.741 0.450 17.718 1.00 94.06 484 LEU A O 1
ATOM 3754 N N . GLY A 1 485 ? 18.471 0.572 19.110 1.00 89.38 485 GLY A N 1
ATOM 3755 C CA . GLY A 1 485 ? 17.720 0.942 20.309 1.00 89.38 485 GLY A CA 1
ATOM 3756 C C . GLY A 1 485 ? 17.038 -0.208 21.046 1.00 89.38 485 GLY A C 1
ATOM 3757 O O . GLY A 1 485 ? 16.890 -0.119 22.259 1.00 89.38 485 GLY A O 1
ATOM 3758 N N . ASN A 1 486 ? 16.638 -1.294 20.375 1.00 89.56 486 ASN A N 1
ATOM 3759 C CA . ASN A 1 486 ? 16.102 -2.482 21.052 1.00 89.56 486 ASN A CA 1
ATOM 3760 C C . ASN A 1 486 ? 16.355 -3.794 20.287 1.00 89.56 486 ASN A C 1
ATOM 3762 O O . ASN A 1 486 ? 16.721 -3.795 19.111 1.00 89.56 486 ASN A O 1
ATOM 3766 N N . GLY A 1 487 ? 16.151 -4.929 20.965 1.00 92.94 487 GLY A N 1
ATOM 3767 C CA . GLY A 1 487 ? 16.448 -6.257 20.419 1.00 92.94 487 GLY A CA 1
ATOM 3768 C C . GLY A 1 487 ? 15.591 -6.641 19.211 1.00 92.94 487 GLY A C 1
ATOM 3769 O O . GLY A 1 487 ? 16.104 -7.247 18.273 1.00 92.94 487 GLY A O 1
ATOM 3770 N N . HIS A 1 488 ? 14.308 -6.265 19.195 1.00 95.00 488 HIS A N 1
ATOM 3771 C CA . HIS A 1 488 ? 13.424 -6.563 18.063 1.00 95.00 488 HIS A CA 1
ATOM 3772 C C . HIS A 1 488 ? 13.878 -5.854 16.785 1.00 95.00 488 HIS A C 1
ATOM 3774 O O . HIS A 1 488 ? 13.883 -6.462 15.716 1.00 95.00 488 HIS A O 1
ATOM 3780 N N . LEU A 1 489 ? 14.284 -4.582 16.876 1.00 96.50 489 LEU A N 1
ATOM 3781 C CA . LEU A 1 489 ? 14.708 -3.837 15.695 1.00 96.50 489 LEU A CA 1
ATOM 3782 C C . LEU A 1 489 ? 16.065 -4.312 15.177 1.00 96.50 489 LEU A C 1
ATOM 3784 O O . LEU A 1 489 ? 16.228 -4.403 13.963 1.00 96.50 489 LEU A O 1
ATOM 3788 N N . ARG A 1 490 ? 16.992 -4.689 16.071 1.00 96.69 490 ARG A N 1
ATOM 3789 C CA . ARG A 1 490 ? 18.254 -5.345 15.688 1.00 96.69 490 ARG A CA 1
ATOM 3790 C C . ARG A 1 490 ? 17.991 -6.643 14.917 1.00 96.69 490 ARG A C 1
ATOM 3792 O O . ARG A 1 490 ? 18.449 -6.773 13.791 1.00 96.69 490 ARG A O 1
ATOM 3799 N N . ALA A 1 491 ? 17.146 -7.529 15.448 1.00 96.81 491 ALA A N 1
ATOM 3800 C CA . ALA A 1 491 ? 16.804 -8.785 14.775 1.00 96.81 491 ALA A CA 1
ATOM 3801 C C . ALA A 1 491 ? 16.099 -8.568 13.421 1.00 96.81 491 ALA A C 1
ATOM 3803 O O . ALA A 1 491 ? 16.388 -9.258 12.446 1.00 96.81 491 ALA A O 1
ATOM 3804 N N . LEU A 1 492 ? 15.192 -7.587 13.328 1.00 97.25 492 LEU A N 1
ATOM 3805 C CA . LEU A 1 492 ? 14.549 -7.238 12.057 1.00 97.25 492 LEU A CA 1
ATOM 3806 C C . LEU A 1 492 ? 15.557 -6.683 11.039 1.00 97.25 492 LEU A C 1
ATOM 3808 O O . LEU A 1 492 ? 15.455 -7.003 9.853 1.00 97.25 492 LEU A O 1
ATOM 3812 N N . ALA A 1 493 ? 16.516 -5.865 11.477 1.00 97.75 493 ALA A N 1
ATOM 3813 C CA . ALA A 1 493 ? 17.585 -5.368 10.619 1.00 97.75 493 ALA A CA 1
ATOM 3814 C C . ALA A 1 493 ? 18.485 -6.509 10.131 1.00 97.75 493 ALA A C 1
ATOM 3816 O O . ALA A 1 493 ? 18.762 -6.569 8.937 1.00 97.75 493 ALA A O 1
ATOM 3817 N N . ASP A 1 494 ? 18.855 -7.457 10.992 1.00 96.94 494 ASP A N 1
ATOM 3818 C CA . ASP A 1 494 ? 19.670 -8.617 10.611 1.00 96.94 494 ASP A CA 1
ATOM 3819 C C . ASP A 1 494 ? 18.979 -9.481 9.548 1.00 96.94 494 ASP A C 1
ATOM 3821 O O . ASP A 1 494 ? 19.593 -9.877 8.558 1.00 96.94 494 ASP A O 1
ATOM 3825 N N . GLU A 1 495 ? 17.672 -9.723 9.691 1.00 95.44 495 GLU A N 1
ATOM 3826 C CA . GLU A 1 495 ? 16.899 -10.494 8.714 1.00 95.44 495 GLU A CA 1
ATOM 3827 C C . GLU A 1 495 ? 16.569 -9.739 7.414 1.00 95.44 495 GLU A C 1
ATOM 3829 O O . GLU A 1 495 ? 16.032 -10.342 6.481 1.00 95.44 495 GLU A O 1
ATOM 3834 N N . THR A 1 496 ? 16.861 -8.437 7.337 1.00 96.88 496 THR A N 1
ATOM 3835 C CA . THR A 1 496 ? 16.600 -7.603 6.152 1.00 96.88 496 THR A CA 1
ATOM 3836 C C . THR A 1 496 ? 17.886 -6.960 5.632 1.00 96.88 496 THR A C 1
ATOM 3838 O O . THR A 1 496 ? 18.496 -7.457 4.686 1.00 96.88 496 THR A O 1
ATOM 3841 N N . LEU A 1 497 ? 18.336 -5.876 6.261 1.00 97.06 497 LEU A N 1
ATOM 3842 C CA . LEU A 1 497 ? 19.565 -5.154 5.929 1.00 97.06 497 LEU A CA 1
ATOM 3843 C C . LEU A 1 497 ? 20.803 -6.059 6.025 1.00 97.06 497 LEU A C 1
ATOM 3845 O O . LEU A 1 497 ? 21.614 -6.061 5.102 1.00 97.06 497 LEU A O 1
ATOM 3849 N N . GLY A 1 498 ? 20.904 -6.883 7.073 1.00 96.38 498 GLY A N 1
ATOM 3850 C CA . GLY A 1 498 ? 21.997 -7.844 7.266 1.00 96.38 498 GLY A CA 1
ATOM 3851 C C . GLY A 1 498 ? 22.058 -8.936 6.193 1.00 96.38 498 GLY A C 1
ATOM 3852 O O . GLY A 1 498 ? 23.129 -9.474 5.925 1.00 96.38 498 GLY A O 1
ATOM 3853 N N . ARG A 1 499 ? 20.937 -9.204 5.510 1.00 95.75 499 ARG A N 1
ATOM 3854 C CA . ARG A 1 499 ? 20.867 -10.094 4.339 1.00 95.75 499 ARG A CA 1
ATOM 3855 C C . ARG A 1 499 ? 21.120 -9.383 3.008 1.00 95.75 499 ARG A C 1
ATOM 3857 O O . ARG A 1 499 ? 21.044 -10.025 1.973 1.00 95.75 499 ARG A O 1
ATOM 3864 N N . GLY A 1 500 ? 21.402 -8.080 3.010 1.00 96.31 500 GLY A N 1
ATOM 3865 C CA . GLY A 1 500 ? 21.697 -7.313 1.797 1.00 96.31 500 GLY A CA 1
ATOM 3866 C C . GLY A 1 500 ? 20.493 -6.628 1.144 1.00 96.31 500 GLY A C 1
ATOM 3867 O O . GLY A 1 500 ? 20.639 -6.079 0.059 1.00 96.31 500 GLY A O 1
ATOM 3868 N N . TRP A 1 501 ? 19.312 -6.575 1.781 1.00 97.44 501 TRP A N 1
ATOM 3869 C CA . TRP A 1 501 ? 18.123 -5.946 1.169 1.00 97.44 501 TRP A CA 1
ATOM 3870 C C . TRP A 1 501 ? 18.302 -4.460 0.838 1.00 97.44 501 TRP A C 1
ATOM 3872 O O . TRP A 1 501 ? 17.587 -3.929 -0.006 1.00 97.44 501 TRP A O 1
ATOM 3882 N N . TRP A 1 502 ? 19.245 -3.774 1.485 1.00 96.69 502 TRP A N 1
ATOM 3883 C CA . TRP A 1 502 ? 19.589 -2.385 1.166 1.00 96.69 502 TRP A CA 1
ATOM 3884 C C . TRP A 1 502 ? 20.132 -2.214 -0.265 1.00 96.69 502 TRP A C 1
ATOM 3886 O O . TRP A 1 502 ? 20.109 -1.106 -0.792 1.00 96.69 502 TRP A O 1
ATOM 3896 N N . GLN A 1 503 ? 20.579 -3.303 -0.903 1.00 97.19 503 GLN A N 1
ATOM 3897 C CA . GLN A 1 503 ? 21.062 -3.323 -2.285 1.00 97.19 503 GLN A CA 1
ATOM 3898 C C . GLN A 1 503 ? 19.931 -3.400 -3.320 1.00 97.19 503 GLN A C 1
ATOM 3900 O O . GLN A 1 503 ? 20.180 -3.279 -4.521 1.00 97.19 503 GLN A O 1
ATOM 3905 N N . LEU A 1 504 ? 18.687 -3.600 -2.876 1.00 97.12 504 LEU A N 1
ATOM 3906 C CA . LEU A 1 504 ? 17.524 -3.764 -3.738 1.00 97.12 504 LEU A CA 1
ATOM 3907 C C . LEU A 1 504 ? 16.877 -2.413 -4.064 1.00 97.12 504 LEU A C 1
ATOM 3909 O O . LEU A 1 504 ? 16.450 -1.670 -3.180 1.00 97.12 504 LEU A O 1
ATOM 3913 N N . LEU A 1 505 ? 16.707 -2.128 -5.354 1.00 97.44 505 LEU A N 1
ATOM 3914 C CA . LEU A 1 505 ? 15.737 -1.144 -5.835 1.00 97.44 505 LEU A CA 1
ATOM 3915 C C . LEU A 1 505 ? 14.356 -1.783 -6.014 1.00 97.44 505 LEU A C 1
ATOM 3917 O O . LEU A 1 505 ? 13.348 -1.086 -5.872 1.00 97.44 505 LEU A O 1
ATOM 3921 N N . TRP A 1 506 ? 14.314 -3.094 -6.270 1.00 97.88 506 TRP A N 1
ATOM 3922 C CA . TRP A 1 506 ? 13.104 -3.900 -6.382 1.00 97.88 506 TRP A CA 1
ATOM 3923 C C . TRP A 1 506 ? 13.297 -5.312 -5.814 1.00 97.88 506 TRP A C 1
ATOM 3925 O O . TRP A 1 506 ? 14.415 -5.794 -5.664 1.00 97.88 506 TRP A O 1
ATOM 3935 N N . VAL A 1 507 ? 12.193 -5.977 -5.481 1.00 97.94 507 VAL A N 1
ATOM 3936 C CA . VAL A 1 507 ? 12.176 -7.389 -5.069 1.00 97.94 507 VAL A CA 1
ATOM 3937 C C . VAL A 1 507 ? 12.573 -8.280 -6.261 1.00 97.94 507 VAL A C 1
ATOM 3939 O O . VAL A 1 507 ? 12.080 -8.019 -7.360 1.00 97.94 507 VAL A O 1
ATOM 3942 N N . PRO A 1 508 ? 13.423 -9.315 -6.078 1.00 97.56 508 PRO A N 1
ATOM 3943 C CA . PRO A 1 508 ? 13.726 -10.287 -7.134 1.00 97.56 508 PRO A CA 1
ATOM 3944 C C . PRO A 1 508 ? 12.441 -10.871 -7.748 1.00 97.56 508 PRO A C 1
ATOM 3946 O O . PRO A 1 508 ? 11.488 -11.122 -7.003 1.00 97.56 508 PRO A O 1
ATOM 3949 N N . PRO A 1 509 ? 12.373 -11.079 -9.076 1.00 96.69 509 PRO A N 1
ATOM 3950 C CA . PRO A 1 509 ? 11.155 -11.574 -9.707 1.00 96.69 509 PRO A CA 1
ATOM 3951 C C . PRO A 1 509 ? 10.858 -13.007 -9.281 1.00 96.69 509 PRO A C 1
ATOM 3953 O O . PRO A 1 509 ? 11.763 -13.819 -9.085 1.00 96.69 509 PRO A O 1
ATOM 3956 N N . THR A 1 510 ? 9.573 -13.341 -9.224 1.00 96.44 510 THR A N 1
ATOM 3957 C CA . THR A 1 510 ? 9.133 -14.709 -8.935 1.00 96.44 510 THR A CA 1
ATOM 3958 C C . THR A 1 510 ? 9.473 -15.676 -10.078 1.00 96.44 510 THR A C 1
ATOM 3960 O O . THR A 1 510 ? 9.716 -16.853 -9.835 1.00 96.44 510 THR A O 1
ATOM 3963 N N . MET A 1 511 ? 9.509 -15.178 -11.320 1.00 96.56 511 MET A N 1
ATOM 3964 C CA . MET A 1 511 ? 9.767 -15.947 -12.543 1.00 96.56 511 MET A CA 1
ATOM 3965 C C . MET A 1 511 ? 10.942 -15.326 -13.324 1.00 96.56 511 MET A C 1
ATOM 3967 O O . MET A 1 511 ? 10.709 -14.580 -14.274 1.00 96.56 511 MET A O 1
ATOM 3971 N N . PRO A 1 512 ? 12.206 -15.551 -12.920 1.00 96.75 512 PRO A N 1
ATOM 3972 C CA . PRO A 1 512 ? 13.355 -14.961 -13.604 1.00 96.75 512 PRO A CA 1
ATOM 3973 C C . PRO A 1 512 ? 13.552 -15.596 -14.987 1.00 96.75 512 PRO A C 1
ATOM 3975 O O . PRO A 1 512 ? 13.487 -16.818 -15.110 1.00 96.75 512 PRO A O 1
ATOM 3978 N N . TYR A 1 513 ? 13.839 -14.782 -16.010 1.00 97.50 513 TYR A N 1
ATOM 3979 C CA . TYR A 1 513 ? 14.179 -15.263 -17.364 1.00 97.50 513 TYR A CA 1
ATOM 3980 C C . TYR A 1 513 ? 15.690 -15.412 -17.550 1.00 97.50 513 TYR A C 1
ATOM 3982 O O . TYR A 1 513 ? 16.168 -16.323 -18.222 1.00 97.50 513 TYR A O 1
ATOM 3990 N N . LEU A 1 514 ? 16.444 -14.512 -16.921 1.00 97.88 514 LEU A N 1
ATOM 3991 C CA . LEU A 1 514 ? 17.899 -14.591 -16.811 1.00 97.88 514 LEU A CA 1
ATOM 3992 C C . LEU A 1 514 ? 18.326 -15.308 -15.528 1.00 97.88 514 LEU A C 1
ATOM 3994 O O . LEU A 1 514 ? 17.608 -15.270 -14.527 1.00 97.88 514 LEU A O 1
ATOM 3998 N N . GLU A 1 515 ? 19.524 -15.879 -15.530 1.00 97.69 515 GLU A N 1
ATOM 3999 C CA . GLU A 1 515 ? 20.206 -16.210 -14.278 1.00 97.69 515 GLU A CA 1
ATOM 4000 C C . GLU A 1 515 ? 20.454 -14.911 -13.480 1.00 97.69 515 GLU A C 1
ATOM 4002 O O . GLU A 1 515 ? 20.924 -13.928 -14.066 1.00 97.69 515 GLU A O 1
ATOM 4007 N N . PRO A 1 516 ? 20.132 -14.858 -12.173 1.00 96.06 516 PRO A N 1
ATOM 4008 C CA . PRO A 1 516 ? 20.356 -13.664 -11.362 1.00 96.06 516 PRO A CA 1
ATOM 4009 C C . PRO A 1 516 ? 21.823 -13.225 -11.381 1.00 96.06 516 PRO A C 1
ATOM 4011 O O . PRO A 1 516 ? 22.725 -14.033 -11.153 1.00 96.06 516 PRO A O 1
ATOM 4014 N N . GLY A 1 517 ? 22.070 -11.935 -11.613 1.00 96.12 517 GLY A N 1
ATOM 4015 C CA . GLY A 1 517 ? 23.431 -11.395 -11.589 1.00 96.12 517 GLY A CA 1
ATOM 4016 C C . GLY A 1 517 ? 23.997 -11.282 -10.170 1.00 96.12 517 GLY A C 1
ATOM 4017 O O . GLY A 1 517 ? 23.278 -11.495 -9.192 1.00 96.12 517 GLY A O 1
ATOM 4018 N N . PRO A 1 518 ? 25.280 -10.916 -10.013 1.00 95.06 518 PRO A N 1
ATOM 4019 C CA . PRO A 1 518 ? 26.008 -10.990 -8.742 1.00 95.06 518 PRO A CA 1
ATOM 4020 C C . PRO A 1 518 ? 25.353 -10.237 -7.577 1.00 95.06 518 PRO A C 1
ATOM 4022 O O . PRO A 1 518 ? 25.448 -10.695 -6.440 1.00 95.06 518 PRO A O 1
ATOM 4025 N N . ILE A 1 519 ? 24.670 -9.117 -7.839 1.00 95.06 519 ILE A N 1
ATOM 4026 C CA . ILE A 1 519 ? 23.971 -8.346 -6.798 1.00 95.06 519 ILE A CA 1
ATOM 4027 C C . ILE A 1 519 ? 22.708 -9.068 -6.302 1.00 95.06 519 ILE A C 1
ATOM 4029 O O . ILE A 1 519 ? 22.401 -9.045 -5.112 1.00 95.06 519 ILE A O 1
ATOM 4033 N N . TYR A 1 520 ? 21.973 -9.733 -7.197 1.00 96.88 520 TYR A N 1
ATOM 4034 C CA . TYR A 1 520 ? 20.695 -10.379 -6.880 1.00 96.88 520 TYR A CA 1
ATOM 4035 C C . TYR A 1 520 ? 20.825 -11.875 -6.584 1.00 96.88 520 TYR A C 1
ATOM 4037 O O . TYR A 1 520 ? 19.947 -12.432 -5.926 1.00 96.88 520 TYR A O 1
ATOM 4045 N N . ALA A 1 521 ? 21.895 -12.540 -7.021 1.00 96.31 521 ALA A N 1
ATOM 4046 C CA . ALA A 1 521 ? 22.103 -13.972 -6.823 1.00 96.31 521 ALA A CA 1
ATOM 4047 C C . ALA A 1 521 ? 22.015 -14.405 -5.345 1.00 96.31 521 ALA A C 1
ATOM 4049 O O . ALA A 1 521 ? 21.280 -15.355 -5.071 1.00 96.31 521 ALA A O 1
ATOM 4050 N N . PRO A 1 522 ? 22.619 -13.693 -4.365 1.00 95.62 522 PRO A N 1
ATOM 4051 C CA . PRO A 1 522 ? 22.477 -14.038 -2.945 1.00 95.62 522 PRO A CA 1
ATOM 4052 C C . PRO A 1 522 ? 21.051 -13.877 -2.392 1.00 95.62 522 PRO A C 1
ATOM 4054 O O . PRO A 1 522 ? 20.755 -14.361 -1.304 1.00 95.62 522 PRO A O 1
ATOM 4057 N N . LEU A 1 523 ? 20.181 -13.170 -3.118 1.00 95.19 523 LEU A N 1
ATOM 4058 C CA . LEU A 1 523 ? 18.820 -12.798 -2.723 1.00 95.19 523 LEU A CA 1
ATOM 4059 C C . LEU A 1 523 ? 17.743 -13.545 -3.532 1.00 95.19 523 LEU A C 1
ATOM 4061 O O . LEU A 1 523 ? 16.552 -13.320 -3.324 1.00 95.19 523 LEU A O 1
ATOM 4065 N N . SER A 1 524 ? 18.144 -14.421 -4.458 1.00 92.62 524 SER A N 1
ATOM 4066 C CA . SER A 1 524 ? 17.248 -15.096 -5.409 1.00 92.62 524 SER A CA 1
ATOM 4067 C C . SER A 1 524 ? 16.916 -16.543 -5.021 1.00 92.62 524 SER A C 1
ATOM 4069 O O . SER A 1 524 ? 16.482 -17.325 -5.858 1.00 92.62 524 SER A O 1
ATOM 4071 N N . ASP A 1 525 ? 17.063 -16.899 -3.742 1.00 89.94 525 ASP A N 1
ATOM 4072 C CA . ASP A 1 525 ? 16.683 -18.205 -3.171 1.00 89.94 525 ASP A CA 1
ATOM 4073 C C . ASP A 1 525 ? 15.169 -18.343 -2.900 1.00 89.94 525 ASP A C 1
ATOM 4075 O O . ASP A 1 525 ? 14.718 -19.296 -2.268 1.00 89.94 525 ASP A O 1
ATOM 4079 N N . GLY A 1 526 ? 14.371 -17.358 -3.323 1.00 87.00 526 GLY A N 1
ATOM 4080 C CA . GLY A 1 526 ? 12.937 -17.294 -3.055 1.00 87.00 526 GLY A CA 1
ATOM 4081 C C . GLY A 1 526 ? 12.572 -16.809 -1.646 1.00 87.00 526 GLY A C 1
ATOM 4082 O O . GLY A 1 526 ? 11.383 -16.639 -1.367 1.00 87.00 526 GLY A O 1
ATOM 4083 N N . SER A 1 527 ? 13.534 -16.503 -0.768 1.00 88.56 527 SER A N 1
ATOM 4084 C CA . SER A 1 527 ? 13.260 -16.063 0.610 1.00 88.56 527 SER A CA 1
ATOM 4085 C C . SER A 1 527 ? 12.843 -14.593 0.722 1.00 88.56 527 SER A C 1
ATOM 4087 O O . SER A 1 527 ? 12.178 -14.205 1.688 1.00 88.56 527 SER A O 1
ATOM 4089 N N . VAL A 1 528 ? 13.190 -13.755 -0.263 1.00 95.31 528 VAL A N 1
ATOM 4090 C CA . VAL A 1 528 ? 12.829 -12.334 -0.239 1.00 95.31 528 VAL A CA 1
ATOM 4091 C C . VAL A 1 528 ? 11.319 -12.178 -0.404 1.00 95.31 528 VAL A C 1
ATOM 4093 O O . VAL A 1 528 ? 10.699 -12.596 -1.385 1.00 95.31 528 VAL A O 1
ATOM 4096 N N . THR A 1 529 ? 10.718 -11.547 0.595 1.00 96.19 529 THR A N 1
ATOM 4097 C CA . THR A 1 529 ? 9.323 -11.126 0.615 1.00 96.19 529 THR A CA 1
ATOM 4098 C C . THR A 1 529 ? 9.232 -9.879 1.465 1.00 96.19 529 THR A C 1
ATOM 4100 O O . THR A 1 529 ? 9.733 -9.863 2.585 1.00 96.19 529 THR A O 1
ATOM 4103 N N . LYS A 1 530 ? 8.561 -8.835 0.981 1.00 98.00 530 LYS A N 1
ATOM 4104 C CA . LYS A 1 530 ? 8.345 -7.635 1.791 1.00 98.00 530 LYS A CA 1
ATOM 4105 C C . LYS A 1 530 ? 7.646 -7.988 3.098 1.00 98.00 530 LYS A C 1
ATOM 4107 O O . LYS A 1 530 ? 6.916 -8.981 3.168 1.00 98.00 530 LYS A O 1
ATOM 4112 N N . ARG A 1 531 ? 7.845 -7.167 4.126 1.00 96.44 531 ARG A N 1
ATOM 4113 C CA . ARG A 1 531 ? 7.324 -7.419 5.475 1.00 96.44 531 ARG A CA 1
ATOM 4114 C C . ARG A 1 531 ? 6.311 -6.359 5.868 1.00 96.44 531 ARG A C 1
ATOM 4116 O O . ARG A 1 531 ? 6.622 -5.169 5.832 1.00 96.44 531 ARG A O 1
ATOM 4123 N N . VAL A 1 532 ? 5.129 -6.794 6.288 1.00 95.94 532 VAL A N 1
ATOM 4124 C CA . VAL A 1 532 ? 4.147 -5.925 6.944 1.00 95.94 532 VAL A CA 1
ATOM 4125 C C . VAL A 1 532 ? 4.226 -6.163 8.442 1.00 95.94 532 VAL A C 1
ATOM 4127 O O . VAL A 1 532 ? 4.176 -7.300 8.896 1.00 95.94 532 VAL A O 1
ATOM 4130 N N . LEU A 1 533 ? 4.351 -5.098 9.218 1.00 94.56 533 LEU A N 1
ATOM 4131 C CA . LEU A 1 533 ? 4.465 -5.139 10.666 1.00 94.56 533 LEU A CA 1
ATOM 4132 C C . LEU A 1 533 ? 3.249 -4.486 11.313 1.00 94.56 533 LEU A C 1
ATOM 4134 O O . LEU A 1 533 ? 2.879 -3.368 10.952 1.00 94.56 533 LEU A O 1
ATOM 4138 N N . PHE A 1 534 ? 2.694 -5.144 12.332 1.00 93.31 534 PHE A N 1
ATOM 4139 C CA . PHE A 1 534 ? 1.615 -4.598 13.152 1.00 93.31 534 PHE A CA 1
ATOM 4140 C C . PHE A 1 534 ? 2.044 -4.421 14.605 1.00 93.31 534 PHE A C 1
ATOM 4142 O O . PHE A 1 534 ? 2.452 -5.378 15.265 1.00 93.31 534 PHE A O 1
ATOM 4149 N N . SER A 1 535 ? 1.885 -3.199 15.111 1.00 91.75 535 SER A N 1
ATOM 4150 C CA . SER A 1 535 ? 2.102 -2.855 16.517 1.00 91.75 535 SER A CA 1
ATOM 4151 C C . SER A 1 535 ? 0.830 -2.312 17.167 1.00 91.75 535 SER A C 1
ATOM 4153 O O . SER A 1 535 ? -0.018 -1.710 16.507 1.00 91.75 535 SER A O 1
ATOM 4155 N N . ALA A 1 536 ? 0.712 -2.501 18.481 1.00 88.25 536 ALA A N 1
ATOM 4156 C CA . ALA A 1 536 ? -0.326 -1.869 19.293 1.00 88.25 536 ALA A CA 1
ATOM 4157 C C . ALA A 1 536 ? -0.066 -0.364 19.523 1.00 88.25 536 ALA A C 1
ATOM 4159 O O . ALA A 1 536 ? -0.966 0.371 19.921 1.00 88.25 536 ALA A O 1
ATOM 4160 N N . TRP A 1 537 ? 1.153 0.114 19.256 1.00 89.19 537 TRP A N 1
ATOM 4161 C CA . TRP A 1 537 ? 1.637 1.414 19.710 1.00 89.19 537 TRP A CA 1
ATOM 4162 C C . TRP A 1 537 ? 1.973 2.344 18.537 1.00 89.19 537 TRP A C 1
ATOM 4164 O O . TRP A 1 537 ? 2.696 1.980 17.612 1.00 89.19 537 TRP A O 1
ATOM 4174 N N . THR A 1 538 ? 1.485 3.584 18.578 1.00 85.12 538 THR A N 1
ATOM 4175 C CA . THR A 1 538 ? 1.620 4.569 17.486 1.00 85.12 538 THR A CA 1
ATOM 4176 C C . THR A 1 538 ? 3.045 5.087 17.272 1.00 85.12 538 THR A C 1
ATOM 4178 O O . THR A 1 538 ? 3.376 5.491 16.153 1.00 85.12 538 THR A O 1
ATOM 4181 N N . GLY A 1 539 ? 3.899 5.040 18.300 1.00 88.50 539 GLY A N 1
ATOM 4182 C CA . GLY A 1 539 ? 5.317 5.402 18.208 1.00 88.50 539 GLY A CA 1
ATOM 4183 C C . GLY A 1 539 ? 6.157 4.409 17.395 1.00 88.50 539 GLY A C 1
ATOM 4184 O O . GLY A 1 539 ? 7.098 4.817 16.712 1.00 88.50 539 GLY A O 1
ATOM 4185 N N . VAL A 1 540 ? 5.780 3.123 17.391 1.00 93.81 540 VAL A N 1
ATOM 4186 C CA . VAL A 1 540 ? 6.575 2.037 16.788 1.00 93.81 540 VAL A CA 1
ATOM 4187 C C . VAL A 1 540 ? 6.778 2.222 15.287 1.00 93.81 540 VAL A C 1
ATOM 4189 O O . VAL A 1 540 ? 7.933 2.217 14.856 1.00 93.81 540 VAL A O 1
ATOM 4192 N N . PRO A 1 541 ? 5.731 2.456 14.467 1.00 93.81 541 PRO A N 1
ATOM 4193 C CA . PRO A 1 541 ? 5.942 2.613 13.036 1.00 93.81 541 PRO A CA 1
ATOM 4194 C C . PRO A 1 541 ? 6.872 3.764 12.664 1.00 93.81 541 PRO A C 1
ATOM 4196 O O . PRO A 1 541 ? 7.597 3.660 11.682 1.00 93.81 541 PRO A O 1
ATOM 4199 N N . THR A 1 542 ? 6.865 4.852 13.440 1.00 93.00 542 THR A N 1
ATOM 4200 C CA . THR A 1 542 ? 7.742 6.003 13.186 1.00 93.00 542 THR A CA 1
ATOM 4201 C C . THR A 1 542 ? 9.194 5.656 13.504 1.00 93.00 542 THR A C 1
ATOM 4203 O O . THR A 1 542 ? 10.063 5.925 12.679 1.00 93.00 542 THR A O 1
ATOM 4206 N N . ALA A 1 543 ? 9.449 5.026 14.655 1.00 95.38 543 ALA A N 1
ATOM 4207 C CA . ALA A 1 543 ? 10.793 4.633 15.069 1.00 95.38 543 ALA A CA 1
ATOM 4208 C C . ALA A 1 543 ? 11.410 3.601 14.109 1.00 95.38 543 ALA A C 1
ATOM 4210 O O . ALA A 1 543 ? 12.512 3.812 13.609 1.00 95.38 543 ALA A O 1
ATOM 4211 N N . ILE A 1 544 ? 10.671 2.536 13.771 1.00 96.62 544 ILE A N 1
ATOM 4212 C CA . ILE A 1 544 ? 11.133 1.496 12.836 1.00 96.62 544 ILE A CA 1
ATOM 4213 C C . ILE A 1 544 ? 11.419 2.091 11.455 1.00 96.62 544 ILE A C 1
ATOM 4215 O O . ILE A 1 544 ? 12.480 1.845 10.885 1.00 96.62 544 ILE A O 1
ATOM 4219 N N . ALA A 1 545 ? 10.485 2.882 10.915 1.00 96.31 545 ALA A N 1
ATOM 4220 C CA . ALA A 1 545 ? 10.626 3.436 9.574 1.00 96.31 545 ALA A CA 1
ATOM 4221 C C . ALA A 1 545 ? 11.808 4.411 9.463 1.00 96.31 545 ALA A C 1
ATOM 4223 O O . ALA A 1 545 ? 12.522 4.393 8.458 1.00 96.31 545 ALA A O 1
ATOM 4224 N N . ALA A 1 546 ? 12.027 5.230 10.497 1.00 95.75 546 ALA A N 1
ATOM 4225 C CA . ALA A 1 546 ? 13.144 6.163 10.569 1.00 95.75 546 ALA A CA 1
ATOM 4226 C C . ALA A 1 546 ? 14.493 5.433 10.668 1.00 95.75 546 ALA A C 1
ATOM 4228 O O . ALA A 1 546 ? 15.362 5.649 9.829 1.00 95.75 546 ALA A O 1
ATOM 4229 N N . LEU A 1 547 ? 14.642 4.533 11.645 1.00 97.50 547 LEU A N 1
ATOM 4230 C CA . LEU A 1 547 ? 15.919 3.885 11.959 1.00 97.50 547 LEU A CA 1
ATOM 4231 C C . LEU A 1 547 ? 16.355 2.870 10.890 1.00 97.50 547 LEU A C 1
ATOM 4233 O O . LEU A 1 547 ? 17.517 2.880 10.493 1.00 97.50 547 LEU A O 1
ATOM 4237 N N . LEU A 1 548 ? 15.443 2.041 10.360 1.00 97.56 548 LEU A N 1
ATOM 4238 C CA . LEU A 1 548 ? 15.800 1.104 9.281 1.00 97.56 548 LEU A CA 1
ATOM 4239 C C . LEU A 1 548 ? 16.132 1.822 7.977 1.00 97.56 548 LEU A C 1
ATOM 4241 O O . LEU A 1 548 ? 17.028 1.394 7.256 1.00 97.56 548 LEU A O 1
ATOM 4245 N N . SER A 1 549 ? 15.413 2.902 7.655 1.00 96.88 549 SER A N 1
ATOM 4246 C CA . SER A 1 549 ? 15.727 3.665 6.446 1.00 96.88 549 SER A CA 1
ATOM 4247 C C . SER A 1 549 ? 17.029 4.435 6.577 1.00 96.88 549 SER A C 1
ATOM 4249 O O . SER A 1 549 ? 17.770 4.501 5.606 1.00 96.88 549 SER A O 1
ATOM 4251 N N . TYR A 1 550 ? 17.326 4.969 7.765 1.00 96.00 550 TYR A N 1
ATOM 4252 C CA . TYR A 1 550 ? 18.624 5.569 8.044 1.00 96.00 550 TYR A CA 1
ATOM 4253 C C . TYR A 1 550 ? 19.757 4.567 7.808 1.00 96.00 550 TYR A C 1
ATOM 4255 O O . TYR A 1 550 ? 20.697 4.877 7.084 1.00 96.00 550 TYR A O 1
ATOM 4263 N N . GLU A 1 551 ? 19.646 3.359 8.363 1.00 96.94 551 GLU A N 1
ATOM 4264 C CA . GLU A 1 551 ? 20.684 2.339 8.209 1.00 96.94 551 GLU A CA 1
ATOM 4265 C C . GLU A 1 551 ? 20.818 1.863 6.753 1.00 96.94 551 GLU A C 1
ATOM 4267 O O . GLU A 1 551 ? 21.931 1.693 6.260 1.00 96.94 551 GLU A O 1
ATOM 4272 N N . ALA A 1 552 ? 19.706 1.727 6.020 1.00 96.56 552 ALA A N 1
ATOM 4273 C CA . ALA A 1 552 ? 19.737 1.426 4.588 1.00 96.56 552 ALA A CA 1
ATOM 4274 C C . ALA A 1 552 ? 20.440 2.528 3.776 1.00 96.56 552 ALA A C 1
ATOM 4276 O O . ALA A 1 552 ? 21.310 2.227 2.959 1.00 96.56 552 ALA A O 1
ATOM 4277 N N . ASP A 1 553 ? 20.101 3.798 4.025 1.00 94.06 553 ASP A N 1
ATOM 4278 C CA . ASP A 1 553 ? 20.735 4.948 3.374 1.00 94.06 553 ASP A CA 1
ATOM 4279 C C . ASP A 1 553 ? 22.230 5.030 3.729 1.00 94.06 553 ASP A C 1
ATOM 4281 O O . ASP A 1 553 ? 23.050 5.327 2.864 1.00 94.06 553 ASP A O 1
ATOM 4285 N N . ARG A 1 554 ? 22.599 4.717 4.979 1.00 94.75 554 ARG A N 1
ATOM 4286 C CA . ARG A 1 554 ? 23.990 4.674 5.450 1.00 94.75 554 ARG A CA 1
ATOM 4287 C C . ARG A 1 554 ? 24.815 3.635 4.694 1.00 94.75 554 ARG A C 1
ATOM 4289 O O . ARG A 1 554 ? 25.937 3.929 4.289 1.00 94.75 554 ARG A O 1
ATOM 4296 N N . LEU A 1 555 ? 24.269 2.433 4.506 1.00 95.12 555 LEU A N 1
ATOM 4297 C CA . LEU A 1 555 ? 24.916 1.360 3.746 1.00 95.12 555 LEU A CA 1
ATOM 4298 C C . LEU A 1 555 ? 25.018 1.720 2.255 1.00 95.12 555 LEU A C 1
ATOM 4300 O O . LEU A 1 555 ? 26.078 1.550 1.657 1.00 95.12 555 LEU A O 1
ATOM 4304 N N . ALA A 1 556 ? 23.958 2.298 1.682 1.00 92.19 556 ALA A N 1
ATOM 4305 C CA . ALA A 1 556 ? 23.931 2.761 0.295 1.00 92.19 556 ALA A CA 1
ATOM 4306 C C . ALA A 1 556 ? 24.844 3.971 0.024 1.00 92.19 556 ALA A C 1
ATOM 4308 O O . ALA A 1 556 ? 25.235 4.187 -1.119 1.00 92.19 556 ALA A O 1
ATOM 4309 N N . ALA A 1 557 ? 25.180 4.767 1.044 1.00 89.75 557 ALA A N 1
ATOM 4310 C CA . ALA A 1 557 ? 26.149 5.857 0.934 1.00 89.75 557 ALA A CA 1
ATOM 4311 C C . ALA A 1 557 ? 27.598 5.354 0.795 1.00 89.75 557 ALA A C 1
ATOM 4313 O O . ALA A 1 557 ? 28.456 6.121 0.352 1.00 89.75 557 ALA A O 1
ATOM 4314 N N . GLY A 1 558 ? 27.870 4.096 1.166 1.00 87.75 558 GLY A N 1
ATOM 4315 C CA . GLY A 1 558 ? 29.159 3.433 0.977 1.00 87.75 558 GLY A CA 1
ATOM 4316 C C . GLY A 1 558 ? 30.338 4.216 1.558 1.00 87.75 558 GLY A C 1
ATOM 4317 O O . GLY A 1 558 ? 30.378 4.527 2.748 1.00 87.75 558 GLY A O 1
ATOM 4318 N N . ASP A 1 559 ? 31.302 4.545 0.696 1.00 81.56 559 ASP A N 1
ATOM 4319 C CA . ASP A 1 559 ? 32.509 5.319 1.019 1.00 81.56 559 ASP A CA 1
ATOM 4320 C C . ASP A 1 559 ? 32.266 6.830 1.202 1.00 81.56 559 ASP A C 1
ATOM 4322 O O . ASP A 1 559 ? 33.203 7.588 1.463 1.00 81.56 559 ASP A O 1
ATOM 4326 N N . ARG A 1 560 ? 31.007 7.272 1.084 1.00 83.19 560 ARG A N 1
ATOM 4327 C CA . ARG A 1 560 ? 30.552 8.657 1.271 1.00 83.19 560 ARG A CA 1
ATOM 4328 C C . ARG A 1 560 ? 31.141 9.644 0.257 1.00 83.19 560 ARG A C 1
ATOM 4330 O O . ARG A 1 560 ? 31.137 10.853 0.491 1.00 83.19 560 ARG A O 1
ATOM 4337 N N . THR A 1 561 ? 31.599 9.171 -0.904 1.00 79.31 561 THR A N 1
ATOM 4338 C CA . THR A 1 561 ? 32.109 10.039 -1.983 1.00 79.31 561 THR A CA 1
ATOM 4339 C C . THR A 1 561 ? 31.030 10.957 -2.559 1.00 79.31 561 THR A C 1
ATOM 4341 O O . THR A 1 561 ? 31.273 12.151 -2.770 1.00 79.31 561 THR A O 1
ATOM 4344 N N . LEU A 1 562 ? 29.826 10.418 -2.785 1.00 83.00 562 LEU A N 1
ATOM 4345 C CA . LEU A 1 562 ? 28.669 11.156 -3.302 1.00 83.00 562 LEU A CA 1
ATOM 4346 C C . LEU A 1 562 ? 27.771 11.708 -2.199 1.00 83.00 562 LEU A C 1
ATOM 4348 O O . LEU A 1 562 ? 27.441 12.893 -2.208 1.00 83.00 562 LEU A O 1
ATOM 4352 N N . LEU A 1 563 ? 27.361 10.850 -1.266 1.00 84.00 563 LEU A N 1
ATOM 4353 C CA . LEU A 1 563 ? 26.422 11.186 -0.203 1.00 84.00 563 LEU A CA 1
ATOM 4354 C C . LEU A 1 563 ? 27.190 11.387 1.108 1.00 84.00 563 LEU A C 1
ATOM 4356 O O . LEU A 1 563 ? 27.247 10.493 1.944 1.00 84.00 563 LEU A O 1
ATOM 4360 N N . ARG A 1 564 ? 27.835 12.554 1.234 1.00 83.56 564 ARG A N 1
ATOM 4361 C CA . ARG A 1 564 ? 28.770 12.853 2.335 1.00 83.56 564 ARG A CA 1
ATOM 4362 C C . ARG A 1 564 ? 28.094 12.846 3.701 1.00 83.56 564 ARG A C 1
ATOM 4364 O O . ARG A 1 564 ? 28.535 12.133 4.594 1.00 83.56 564 ARG A O 1
ATOM 4371 N N . ASP A 1 565 ? 26.993 13.587 3.798 1.00 85.62 565 ASP A N 1
ATOM 4372 C CA . ASP A 1 565 ? 26.259 13.813 5.039 1.00 85.62 565 ASP A CA 1
ATOM 4373 C C . ASP A 1 565 ? 24.759 13.568 4.816 1.00 85.62 565 ASP A C 1
ATOM 4375 O O . ASP A 1 565 ? 24.219 13.781 3.722 1.00 85.62 565 ASP A O 1
ATOM 4379 N N . ASN A 1 566 ? 24.048 13.166 5.864 1.00 84.75 566 ASN A N 1
ATOM 4380 C CA . ASN A 1 566 ? 22.604 12.944 5.877 1.00 84.75 566 ASN A CA 1
ATOM 4381 C C . ASN A 1 566 ? 21.816 14.245 6.116 1.00 84.75 566 ASN A C 1
ATOM 4383 O O . ASN A 1 566 ? 20.845 14.290 6.872 1.00 84.75 566 ASN A O 1
ATOM 4387 N N . THR A 1 567 ? 22.241 15.335 5.481 1.00 82.44 567 THR A N 1
ATOM 4388 C CA . THR A 1 567 ? 21.575 16.637 5.587 1.00 82.44 567 THR A CA 1
ATOM 4389 C C . THR A 1 567 ? 20.747 16.928 4.333 1.00 82.44 567 THR A C 1
ATOM 4391 O O . THR A 1 567 ? 21.090 16.469 3.238 1.00 82.44 567 THR A O 1
ATOM 4394 N N . PRO A 1 568 ? 19.654 17.711 4.433 1.00 78.50 568 PRO A N 1
ATOM 4395 C CA . PRO A 1 568 ? 18.872 18.105 3.261 1.00 78.50 568 PRO A CA 1
ATOM 4396 C C . PRO A 1 568 ? 19.715 18.769 2.161 1.00 78.50 568 PRO A C 1
ATOM 4398 O O . PRO A 1 568 ? 19.498 18.499 0.979 1.00 78.50 568 PRO A O 1
ATOM 4401 N N . ASP A 1 569 ? 20.693 19.593 2.543 1.00 79.88 569 ASP A N 1
ATOM 4402 C CA . ASP A 1 569 ? 21.561 20.308 1.606 1.00 79.88 569 ASP A CA 1
ATOM 4403 C C . ASP A 1 569 ? 22.546 19.369 0.902 1.00 79.88 569 ASP A C 1
ATOM 4405 O O . ASP A 1 569 ? 22.660 19.423 -0.325 1.00 79.88 569 ASP A O 1
ATOM 4409 N N . ALA A 1 570 ? 23.189 18.450 1.634 1.00 82.19 570 ALA A N 1
ATOM 4410 C CA . ALA A 1 570 ? 24.077 17.450 1.039 1.00 82.19 570 ALA A CA 1
ATOM 4411 C C . ALA A 1 570 ? 23.319 16.521 0.077 1.00 82.19 570 ALA A C 1
ATOM 4413 O O . ALA A 1 570 ? 23.769 16.283 -1.044 1.00 82.19 570 ALA A O 1
ATOM 4414 N N . ARG A 1 571 ? 22.115 16.068 0.454 1.00 82.62 571 ARG A N 1
ATOM 4415 C CA . ARG A 1 571 ? 21.261 15.242 -0.420 1.00 82.62 571 ARG A CA 1
ATOM 4416 C C . ARG A 1 571 ? 20.836 15.998 -1.684 1.00 82.62 571 ARG A C 1
ATOM 4418 O O . ARG A 1 571 ? 20.802 15.405 -2.760 1.00 82.62 571 ARG A O 1
ATOM 4425 N N . LYS A 1 572 ? 20.552 17.303 -1.579 1.00 80.06 572 LYS A N 1
ATOM 4426 C CA . LYS A 1 572 ? 20.219 18.172 -2.723 1.00 80.06 572 LYS A CA 1
ATOM 4427 C C . LYS A 1 572 ? 21.423 18.444 -3.633 1.00 80.06 572 LYS A C 1
ATOM 4429 O O . LYS A 1 572 ? 21.234 18.662 -4.828 1.00 80.06 572 LYS A O 1
ATOM 4434 N N . ALA A 1 573 ? 22.639 18.433 -3.087 1.00 82.06 573 ALA A N 1
ATOM 4435 C CA . ALA A 1 573 ? 23.872 18.612 -3.852 1.00 82.06 573 ALA A CA 1
ATOM 4436 C C . ALA A 1 573 ? 24.185 17.417 -4.771 1.00 82.06 573 ALA A C 1
ATOM 4438 O O . ALA A 1 573 ? 24.851 17.592 -5.794 1.00 82.06 573 ALA A O 1
ATOM 4439 N N . VAL A 1 574 ? 23.665 16.222 -4.463 1.00 81.00 574 VAL A N 1
ATOM 4440 C CA . VAL A 1 574 ? 23.725 15.068 -5.370 1.00 81.00 574 VAL A CA 1
ATOM 4441 C C . VAL A 1 574 ? 22.775 15.307 -6.544 1.00 81.00 574 VAL A C 1
ATOM 4443 O O . VAL A 1 574 ? 21.583 15.007 -6.498 1.00 81.00 574 VAL A O 1
ATOM 4446 N N . GLY A 1 575 ? 23.310 15.897 -7.612 1.00 75.56 575 GLY A N 1
ATOM 4447 C CA . GLY A 1 575 ? 22.547 16.190 -8.819 1.00 75.56 575 GLY A CA 1
ATOM 4448 C C . GLY A 1 575 ? 22.074 14.918 -9.525 1.00 75.56 575 GLY A C 1
ATOM 4449 O O . GLY A 1 575 ? 22.850 13.980 -9.717 1.00 75.56 575 GLY A O 1
ATOM 4450 N N . ALA A 1 576 ? 20.819 14.916 -9.984 1.00 83.12 576 ALA A N 1
ATOM 4451 C CA . ALA A 1 576 ? 20.279 13.822 -10.789 1.00 83.12 576 ALA A CA 1
ATOM 4452 C C . ALA A 1 576 ? 21.137 13.594 -12.048 1.00 83.12 576 ALA A C 1
ATOM 4454 O O . ALA A 1 576 ? 21.518 14.548 -12.737 1.00 83.12 576 ALA A O 1
ATOM 4455 N N . ARG A 1 577 ? 21.464 12.329 -12.331 1.00 88.38 577 ARG A N 1
ATOM 4456 C CA . ARG A 1 577 ? 22.443 11.936 -13.360 1.00 88.38 577 ARG A CA 1
ATOM 4457 C C . ARG A 1 577 ? 21.828 11.743 -14.749 1.00 88.38 577 ARG A C 1
ATOM 4459 O O . ARG A 1 577 ? 22.520 11.941 -15.737 1.00 88.38 577 ARG A O 1
ATOM 4466 N N . LEU A 1 578 ? 20.539 11.413 -14.827 1.00 91.81 578 LEU A N 1
ATOM 4467 C CA . LEU A 1 578 ? 19.808 11.084 -16.057 1.00 91.81 578 LEU A CA 1
ATOM 4468 C C . LEU A 1 578 ? 18.860 12.235 -16.431 1.00 91.81 578 LEU A C 1
ATOM 4470 O O . LEU A 1 578 ? 17.632 12.088 -16.453 1.00 91.81 578 LEU A O 1
ATOM 4474 N N . GLN A 1 579 ? 19.436 13.416 -16.658 1.00 88.50 579 GLN A N 1
ATOM 4475 C CA . GLN A 1 579 ? 18.719 14.630 -17.058 1.00 88.50 579 GLN A CA 1
ATOM 4476 C C . GLN A 1 579 ? 19.001 14.972 -18.523 1.00 88.50 579 GLN A C 1
ATOM 4478 O O . GLN A 1 579 ? 20.139 14.885 -18.975 1.00 88.50 579 GLN A O 1
ATOM 4483 N N . TYR A 1 580 ? 17.983 15.457 -19.233 1.00 90.31 580 TYR A N 1
ATOM 4484 C CA . TYR A 1 580 ? 18.111 15.945 -20.610 1.00 90.31 580 TYR A CA 1
ATOM 4485 C C . TYR A 1 580 ? 18.686 17.368 -20.618 1.00 90.31 580 TYR A C 1
ATOM 4487 O O . TYR A 1 580 ? 17.958 18.350 -20.760 1.00 90.31 580 TYR A O 1
ATOM 4495 N N . ARG A 1 581 ? 19.994 17.484 -20.366 1.00 88.56 581 ARG A N 1
ATOM 4496 C CA . ARG A 1 581 ? 20.703 18.768 -20.263 1.00 88.56 581 ARG A CA 1
ATOM 4497 C C . ARG A 1 581 ? 21.181 19.253 -21.626 1.00 88.56 581 ARG A C 1
ATOM 4499 O O . ARG A 1 581 ? 21.662 18.462 -22.433 1.00 88.56 581 ARG A O 1
ATOM 4506 N N . LEU A 1 582 ? 21.104 20.564 -21.835 1.00 89.44 582 LEU A N 1
ATOM 4507 C CA . LEU A 1 582 ? 21.713 21.229 -22.983 1.00 89.44 582 LEU A CA 1
ATOM 4508 C C . LEU A 1 582 ? 23.058 21.835 -22.563 1.00 89.44 582 LEU A C 1
ATOM 4510 O O . LEU A 1 582 ? 23.120 22.521 -21.543 1.00 89.44 582 LEU A O 1
ATOM 4514 N N . ALA A 1 583 ? 24.109 21.593 -23.342 1.00 88.00 583 ALA A N 1
ATOM 4515 C CA . ALA A 1 583 ? 25.395 22.281 -23.251 1.00 88.00 583 ALA A CA 1
ATOM 4516 C C . ALA A 1 583 ? 25.562 23.143 -24.507 1.00 88.00 583 ALA A C 1
ATOM 4518 O O . ALA A 1 583 ? 25.425 22.636 -25.618 1.00 88.00 583 ALA A O 1
ATOM 4519 N N . ASP A 1 584 ? 25.769 24.451 -24.339 1.00 85.94 584 ASP A N 1
ATOM 4520 C CA . ASP A 1 584 ? 25.847 25.425 -25.442 1.00 85.94 584 ASP A CA 1
ATOM 4521 C C . ASP A 1 584 ? 24.678 25.323 -26.445 1.00 85.94 584 ASP A C 1
ATOM 4523 O O . ASP A 1 584 ? 24.840 25.446 -27.658 1.00 85.94 584 ASP A O 1
ATOM 4527 N N . GLY A 1 585 ? 23.473 25.055 -25.927 1.00 81.44 585 GLY A N 1
ATOM 4528 C CA . GLY A 1 585 ? 22.256 24.890 -26.727 1.00 81.44 585 GLY A CA 1
ATOM 4529 C C . GLY A 1 585 ? 22.122 23.541 -27.443 1.00 81.44 585 GLY A C 1
ATOM 4530 O O . GLY A 1 585 ? 21.136 23.346 -28.145 1.00 81.44 585 GLY A O 1
ATOM 4531 N N . ARG A 1 586 ? 23.057 22.598 -27.260 1.00 87.31 586 ARG A N 1
ATOM 4532 C CA . ARG A 1 586 ? 23.023 21.257 -27.867 1.00 87.31 586 ARG A CA 1
ATOM 4533 C C . ARG A 1 586 ? 22.770 20.153 -26.833 1.00 87.31 586 ARG A C 1
ATOM 4535 O O . ARG A 1 586 ? 23.229 20.282 -25.696 1.00 87.31 586 ARG A O 1
ATOM 4542 N N . PRO A 1 587 ? 22.081 19.057 -27.198 1.00 91.38 587 PRO A N 1
ATOM 4543 C CA . PRO A 1 587 ? 21.930 17.882 -26.339 1.00 91.38 587 PRO A CA 1
ATOM 4544 C C . PRO A 1 587 ? 23.272 17.328 -25.841 1.00 91.38 587 PRO A C 1
ATOM 4546 O O . PRO A 1 587 ? 24.135 16.982 -26.641 1.00 91.38 587 PRO A O 1
ATOM 4549 N N . ALA A 1 588 ? 23.444 17.223 -24.520 1.00 88.56 588 ALA A N 1
ATOM 4550 C CA . ALA A 1 588 ? 24.687 16.748 -23.897 1.00 88.56 588 ALA A CA 1
ATOM 4551 C C . ALA A 1 588 ? 24.560 15.359 -23.241 1.00 88.56 588 ALA A C 1
ATOM 4553 O O . ALA A 1 588 ? 25.532 14.844 -22.694 1.00 88.56 588 ALA A O 1
ATOM 4554 N N . ALA A 1 589 ? 23.366 14.756 -23.256 1.00 89.25 589 ALA A N 1
ATOM 4555 C CA . ALA A 1 589 ? 23.066 13.502 -22.561 1.00 89.25 589 ALA A CA 1
ATOM 4556 C C . ALA A 1 589 ? 22.329 12.495 -23.465 1.00 89.25 589 ALA A C 1
ATOM 4558 O O . ALA A 1 589 ? 21.340 11.885 -23.055 1.00 89.25 589 ALA A O 1
ATOM 4559 N N . MET A 1 590 ? 22.803 12.299 -24.700 1.00 94.75 590 MET A N 1
ATOM 4560 C CA . MET A 1 590 ? 22.152 11.399 -25.667 1.00 94.75 590 MET A CA 1
ATOM 4561 C C . MET A 1 590 ? 22.117 9.935 -25.210 1.00 94.75 590 MET A C 1
ATOM 4563 O O . MET A 1 590 ? 21.120 9.257 -25.438 1.00 94.75 590 MET A O 1
ATOM 4567 N N . SER A 1 591 ? 23.122 9.468 -24.462 1.00 93.50 591 SER A N 1
ATOM 4568 C CA . SER A 1 591 ? 23.103 8.135 -23.833 1.00 93.50 591 SER A CA 1
ATOM 4569 C C . SER A 1 591 ? 21.966 7.965 -22.820 1.00 93.50 591 SER A C 1
ATOM 4571 O O . SER A 1 591 ? 21.439 6.867 -22.665 1.00 93.50 591 SER A O 1
ATOM 4573 N N . THR A 1 592 ? 21.530 9.051 -22.167 1.00 94.62 592 THR A N 1
ATOM 4574 C CA . THR A 1 592 ? 20.339 9.017 -21.307 1.00 94.62 592 THR A CA 1
ATOM 4575 C C . THR A 1 592 ? 19.084 8.806 -22.140 1.00 94.62 592 THR A C 1
ATOM 4577 O O . THR A 1 592 ? 18.264 7.974 -21.770 1.00 94.62 592 THR A O 1
ATOM 4580 N N . LEU A 1 593 ? 18.914 9.522 -23.258 1.00 95.69 593 LEU A N 1
ATOM 4581 C CA . LEU A 1 593 ? 17.754 9.288 -24.120 1.00 95.69 593 LEU A CA 1
ATOM 4582 C C . LEU A 1 593 ? 17.778 7.862 -24.684 1.00 95.69 593 LEU A C 1
ATOM 4584 O O . LEU A 1 593 ? 16.757 7.191 -24.619 1.00 95.69 593 LEU A O 1
ATOM 4588 N N . ALA A 1 594 ? 18.937 7.376 -25.141 1.00 96.69 594 ALA A N 1
ATOM 4589 C CA . ALA A 1 594 ? 19.094 6.031 -25.696 1.00 96.69 594 ALA A CA 1
ATOM 4590 C C . ALA A 1 594 ? 18.690 4.926 -24.702 1.00 96.69 594 ALA A C 1
ATOM 4592 O O . ALA A 1 594 ? 18.044 3.957 -25.081 1.00 96.69 594 ALA A O 1
ATOM 4593 N N . LEU A 1 595 ? 19.005 5.100 -23.414 1.00 96.81 595 LEU A N 1
ATOM 4594 C CA . LEU A 1 595 ? 18.646 4.158 -22.350 1.00 96.81 595 LEU A CA 1
ATOM 4595 C C . LEU A 1 595 ? 17.127 4.055 -22.109 1.00 96.81 595 LEU A C 1
ATOM 4597 O O . LEU A 1 595 ? 16.622 3.000 -21.726 1.00 96.81 595 LEU A O 1
ATOM 4601 N N . PHE A 1 596 ? 16.401 5.159 -22.291 1.00 96.62 596 PHE A N 1
ATOM 4602 C CA . PHE A 1 596 ? 14.964 5.255 -22.012 1.00 96.62 596 PHE A CA 1
ATOM 4603 C C . PHE A 1 596 ? 14.109 5.341 -23.279 1.00 96.62 596 PHE A C 1
ATOM 4605 O O . PHE A 1 596 ? 12.910 5.588 -23.178 1.00 96.62 596 PHE A O 1
ATOM 4612 N N . TRP A 1 597 ? 14.694 5.147 -24.461 1.00 97.06 597 TRP A N 1
ATOM 4613 C CA . TRP A 1 597 ? 13.954 5.121 -25.715 1.00 97.06 597 TRP A CA 1
ATOM 4614 C C . TRP A 1 597 ? 13.378 3.719 -25.954 1.00 97.06 597 TRP A C 1
ATOM 4616 O O . TRP A 1 597 ? 14.153 2.765 -26.021 1.00 97.06 597 TRP A O 1
ATOM 4626 N N . PRO A 1 598 ? 12.051 3.554 -26.089 1.00 97.00 598 PRO A N 1
ATOM 4627 C CA . PRO A 1 598 ? 11.467 2.291 -26.516 1.00 97.00 598 PRO A CA 1
ATOM 4628 C C . PRO A 1 598 ? 11.780 2.100 -28.003 1.00 97.00 598 PRO A C 1
ATOM 4630 O O . PRO A 1 598 ? 11.200 2.786 -28.844 1.00 97.00 598 PRO A O 1
ATOM 4633 N N . HIS A 1 599 ? 12.730 1.217 -28.321 1.00 97.50 599 HIS A N 1
ATOM 4634 C CA . HIS A 1 599 ? 13.161 0.923 -29.690 1.00 97.50 599 HIS A CA 1
ATOM 4635 C C . HIS A 1 599 ? 12.590 -0.440 -30.124 1.00 97.50 599 HIS A C 1
ATOM 4637 O O . HIS A 1 599 ? 13.137 -1.463 -29.713 1.00 97.50 599 HIS A O 1
ATOM 4643 N N . PRO A 1 600 ? 11.491 -0.497 -30.908 1.00 96.75 600 PRO A N 1
ATOM 4644 C CA . PRO A 1 600 ? 10.778 -1.747 -31.192 1.00 96.75 600 PRO A CA 1
ATOM 4645 C C . PRO A 1 600 ? 11.656 -2.881 -31.735 1.00 96.75 600 PRO A C 1
ATOM 4647 O O . PRO A 1 600 ? 11.591 -3.995 -31.218 1.00 96.75 600 PRO A O 1
ATOM 4650 N N . ALA A 1 601 ? 12.516 -2.604 -32.720 1.00 96.38 601 ALA A N 1
ATOM 4651 C CA . ALA A 1 601 ? 13.348 -3.638 -33.339 1.00 96.38 601 ALA A CA 1
ATOM 4652 C C . ALA A 1 601 ? 14.433 -4.167 -32.386 1.00 96.38 601 ALA A C 1
ATOM 4654 O O . ALA A 1 601 ? 14.604 -5.379 -32.246 1.00 96.38 601 ALA A O 1
ATOM 4655 N N . LEU A 1 602 ? 15.135 -3.279 -31.671 1.00 97.69 602 LEU A N 1
ATOM 4656 C CA . LEU A 1 602 ? 16.120 -3.702 -30.667 1.00 97.69 602 LEU A CA 1
ATOM 4657 C C . LEU A 1 602 ? 15.454 -4.413 -29.483 1.00 97.69 602 LEU A C 1
ATOM 4659 O O . LEU A 1 602 ? 16.024 -5.351 -28.924 1.00 97.69 602 LEU A O 1
ATOM 4663 N N . ALA A 1 603 ? 14.251 -3.984 -29.099 1.00 97.44 603 ALA A N 1
ATOM 4664 C CA . ALA A 1 603 ? 13.497 -4.611 -28.028 1.00 97.44 603 ALA A CA 1
ATOM 4665 C C . ALA A 1 603 ? 13.107 -6.051 -28.380 1.00 97.44 603 ALA A C 1
ATOM 4667 O O . ALA A 1 603 ? 13.231 -6.922 -27.523 1.00 97.44 603 ALA A O 1
ATOM 4668 N N . GLU A 1 604 ? 12.700 -6.314 -29.622 1.00 95.19 604 GLU A N 1
ATOM 4669 C CA . GLU A 1 604 ? 12.383 -7.659 -30.116 1.00 95.19 604 GLU A CA 1
ATOM 4670 C C . GLU A 1 604 ? 13.600 -8.577 -30.193 1.00 95.19 604 GLU A C 1
ATOM 4672 O O . GLU A 1 604 ? 13.521 -9.734 -29.784 1.00 95.19 604 GLU A O 1
ATOM 4677 N N . LEU A 1 605 ? 14.738 -8.060 -30.662 1.00 96.19 605 LEU A N 1
ATOM 4678 C CA . LEU A 1 605 ? 15.990 -8.819 -30.694 1.00 96.19 605 LEU A CA 1
ATOM 4679 C C . LEU A 1 605 ? 16.471 -9.196 -29.288 1.00 96.19 605 LEU A C 1
ATOM 4681 O O . LEU A 1 605 ? 17.031 -10.272 -29.099 1.00 96.19 605 LEU A O 1
ATOM 4685 N N . GLY A 1 606 ? 16.257 -8.310 -28.313 1.00 95.75 606 GLY A N 1
ATOM 4686 C CA . GLY A 1 606 ? 16.746 -8.453 -26.946 1.00 95.75 606 GLY A CA 1
ATOM 4687 C C . GLY A 1 606 ? 15.790 -9.111 -25.954 1.00 95.75 606 GLY A C 1
ATOM 4688 O O . GLY A 1 606 ? 15.913 -8.825 -24.765 1.00 95.75 606 GLY A O 1
ATOM 4689 N N . ASP A 1 607 ? 14.822 -9.918 -26.400 1.00 96.44 607 ASP A N 1
ATOM 4690 C CA . ASP A 1 607 ? 13.814 -10.538 -25.529 1.00 96.44 607 ASP A CA 1
ATOM 4691 C C . ASP A 1 607 ? 14.391 -11.717 -24.702 1.00 96.44 607 ASP A C 1
ATOM 4693 O O . ASP A 1 607 ? 14.672 -12.788 -25.253 1.00 96.44 607 ASP A O 1
ATOM 4697 N N . PRO A 1 608 ? 14.558 -11.569 -23.369 1.00 97.31 608 PRO A N 1
ATOM 4698 C CA . PRO A 1 608 ? 15.109 -12.631 -22.531 1.00 97.31 608 PRO A CA 1
ATOM 4699 C C . PRO A 1 608 ? 14.149 -13.814 -22.336 1.00 97.31 608 PRO A C 1
ATOM 4701 O O . PRO A 1 608 ? 14.623 -14.923 -22.099 1.00 97.31 608 PRO A O 1
ATOM 4704 N N . LEU A 1 609 ? 12.826 -13.620 -22.443 1.00 97.19 609 LEU A N 1
ATOM 4705 C CA . LEU A 1 609 ? 11.859 -14.718 -22.349 1.00 97.19 609 LEU A CA 1
ATOM 4706 C C . LEU A 1 609 ? 11.946 -15.604 -23.593 1.00 97.19 609 LEU A C 1
ATOM 4708 O O . LEU A 1 609 ? 11.946 -16.828 -23.474 1.00 97.19 609 LEU A O 1
ATOM 4712 N N . ALA A 1 610 ? 12.071 -14.997 -24.776 1.00 96.31 610 ALA A N 1
ATOM 4713 C CA . ALA A 1 610 ? 12.294 -15.739 -26.015 1.00 96.31 610 ALA A CA 1
ATOM 4714 C C . ALA A 1 610 ? 13.588 -16.566 -25.938 1.00 96.31 610 ALA A C 1
ATOM 4716 O O . ALA A 1 610 ? 13.574 -17.765 -26.210 1.00 96.31 610 ALA A O 1
ATOM 4717 N N . ALA A 1 611 ? 14.679 -15.960 -25.461 1.00 96.69 611 ALA A N 1
ATOM 4718 C CA . ALA A 1 611 ? 15.941 -16.669 -25.266 1.00 96.69 611 ALA A CA 1
ATOM 4719 C C . ALA A 1 611 ? 15.832 -17.816 -24.244 1.00 96.69 611 ALA A C 1
ATOM 4721 O O . ALA A 1 611 ? 16.419 -18.877 -24.455 1.00 96.69 611 ALA A O 1
ATOM 4722 N N . ALA A 1 612 ? 15.076 -17.628 -23.156 1.00 97.31 612 ALA A N 1
ATOM 4723 C CA . ALA A 1 612 ? 14.836 -18.678 -22.169 1.00 97.31 612 ALA A CA 1
ATOM 4724 C C . ALA A 1 612 ? 14.036 -19.851 -22.759 1.00 97.31 612 ALA A C 1
ATOM 4726 O O . ALA A 1 612 ? 14.383 -21.009 -22.533 1.00 97.31 612 ALA A O 1
ATOM 4727 N N . ARG A 1 613 ? 13.013 -19.566 -23.577 1.00 97.06 613 ARG A N 1
ATOM 4728 C CA . ARG A 1 613 ? 12.224 -20.578 -24.303 1.00 97.06 613 ARG A CA 1
ATOM 4729 C C . ARG A 1 613 ? 13.072 -21.389 -25.269 1.00 97.06 613 ARG A C 1
ATOM 4731 O O . ARG A 1 613 ? 13.018 -22.613 -25.247 1.00 97.06 613 ARG A O 1
ATOM 4738 N N . GLU A 1 614 ? 13.899 -20.718 -26.068 1.00 95.50 614 GLU A N 1
ATOM 4739 C CA . GLU A 1 614 ? 14.826 -21.375 -26.996 1.00 95.50 614 GLU A CA 1
ATOM 4740 C C . GLU A 1 614 ? 15.828 -22.281 -26.266 1.00 95.50 614 GLU A C 1
ATOM 4742 O O . GLU A 1 614 ? 16.160 -23.363 -26.749 1.00 95.50 614 GLU A O 1
ATOM 4747 N N . SER A 1 615 ? 16.308 -21.854 -25.095 1.00 95.56 615 SER A N 1
ATOM 4748 C CA . SER A 1 615 ? 17.248 -22.622 -24.274 1.00 95.56 615 SER A CA 1
ATOM 4749 C C . SER A 1 615 ? 16.583 -23.670 -23.369 1.00 95.56 615 SER A C 1
ATOM 4751 O O . SER A 1 615 ? 17.287 -24.515 -22.819 1.00 95.56 615 SER A O 1
ATOM 4753 N N . GLY A 1 616 ? 15.257 -23.635 -23.198 1.00 96.44 616 GLY A N 1
ATOM 4754 C CA . GLY A 1 616 ? 14.512 -24.506 -22.283 1.00 96.44 616 GLY A CA 1
ATOM 4755 C C . GLY A 1 616 ? 14.817 -24.278 -20.796 1.00 96.44 616 GLY A C 1
ATOM 4756 O O . GLY A 1 616 ? 14.526 -25.145 -19.976 1.00 96.44 616 GLY A O 1
ATOM 4757 N N . THR A 1 617 ? 15.438 -23.152 -20.438 1.00 96.56 617 THR A N 1
ATOM 4758 C CA . THR A 1 617 ? 15.810 -22.785 -19.063 1.00 96.56 617 THR A CA 1
ATOM 4759 C C . THR A 1 617 ? 16.192 -21.302 -18.996 1.00 96.56 617 THR A C 1
ATOM 4761 O O . THR A 1 617 ? 16.223 -20.611 -20.014 1.00 96.56 617 THR A O 1
ATOM 4764 N N . GLN A 1 618 ? 16.490 -20.801 -17.799 1.00 96.00 618 GLN A N 1
ATOM 4765 C CA . GLN A 1 618 ? 17.056 -19.468 -17.602 1.00 96.00 618 GLN A CA 1
ATOM 4766 C C . GLN A 1 618 ? 18.385 -19.309 -18.341 1.00 96.00 618 GLN A C 1
ATOM 4768 O O . GLN A 1 618 ? 19.172 -20.247 -18.442 1.00 96.00 618 GLN A O 1
ATOM 4773 N N . VAL A 1 619 ? 18.643 -18.107 -18.848 1.00 97.56 619 VAL A N 1
ATOM 4774 C CA . VAL A 1 619 ? 19.838 -17.825 -19.655 1.00 97.56 619 VAL A CA 1
ATOM 4775 C C . VAL A 1 619 ? 20.801 -16.869 -18.946 1.00 97.56 619 VAL A C 1
ATOM 4777 O O . VAL A 1 619 ? 20.358 -15.859 -18.395 1.00 97.56 619 VAL A O 1
ATOM 4780 N N . PRO A 1 620 ? 22.125 -17.104 -18.991 1.00 97.88 620 PRO A N 1
ATOM 4781 C CA . PRO A 1 620 ? 23.089 -16.120 -18.513 1.00 97.88 620 PRO A CA 1
ATOM 4782 C C . PRO A 1 620 ? 22.966 -14.809 -19.302 1.00 97.88 620 PRO A C 1
ATOM 4784 O O . PRO A 1 620 ? 22.889 -14.820 -20.536 1.00 97.88 620 PRO A O 1
ATOM 4787 N N . ALA A 1 621 ? 23.011 -13.663 -18.614 1.00 97.06 621 ALA A N 1
ATOM 4788 C CA . ALA A 1 621 ? 22.903 -12.350 -19.261 1.00 97.06 621 ALA A CA 1
ATOM 4789 C C . ALA A 1 621 ? 23.988 -12.128 -20.332 1.00 97.06 621 ALA A C 1
ATOM 4791 O O . ALA A 1 621 ? 23.706 -11.601 -21.407 1.00 97.06 621 ALA A O 1
ATOM 4792 N N . ALA A 1 622 ? 25.215 -12.598 -20.087 1.00 96.88 622 ALA A N 1
ATOM 4793 C CA . ALA A 1 622 ? 26.304 -12.520 -21.060 1.00 96.88 622 ALA A CA 1
ATOM 4794 C C . ALA A 1 622 ? 25.990 -13.296 -22.353 1.00 96.88 622 ALA A C 1
ATOM 4796 O O . ALA A 1 622 ? 26.199 -12.770 -23.443 1.00 96.88 622 ALA A O 1
ATOM 4797 N N . SER A 1 623 ? 25.417 -14.497 -22.236 1.00 97.31 623 SER A N 1
ATOM 4798 C CA . SER A 1 623 ? 25.030 -15.330 -23.382 1.00 97.31 623 SER A CA 1
ATOM 4799 C C . SER A 1 623 ? 23.847 -14.753 -24.161 1.00 97.31 623 SER A C 1
ATOM 4801 O O . SER A 1 623 ? 23.721 -14.986 -25.361 1.00 97.31 623 SER A O 1
ATOM 4803 N N . LEU A 1 624 ? 22.947 -14.008 -23.509 1.00 97.50 624 LEU A N 1
ATOM 4804 C CA . LEU A 1 624 ? 21.925 -13.233 -24.220 1.00 97.50 624 LEU A CA 1
ATOM 4805 C C . LEU A 1 624 ? 22.568 -12.104 -25.038 1.00 97.50 624 LEU A C 1
ATOM 4807 O O . LEU A 1 624 ? 22.278 -11.970 -26.223 1.00 97.50 624 LEU A O 1
ATOM 4811 N N . VAL A 1 625 ? 23.465 -11.324 -24.429 1.00 98.00 625 VAL A N 1
ATOM 4812 C CA . VAL A 1 625 ? 24.159 -10.212 -25.102 1.00 98.00 625 VAL A CA 1
ATOM 4813 C C . VAL A 1 625 ? 24.982 -10.700 -26.298 1.00 98.00 625 VAL A C 1
ATOM 4815 O O . VAL A 1 625 ? 24.941 -10.070 -27.351 1.00 98.00 625 VAL A O 1
ATOM 4818 N N . GLU A 1 626 ? 25.683 -11.827 -26.168 1.00 96.81 626 GLU A N 1
ATOM 4819 C CA . GLU A 1 626 ? 26.445 -12.446 -27.260 1.00 96.81 626 GLU A CA 1
ATOM 4820 C C . GLU A 1 626 ? 25.539 -12.842 -28.437 1.00 96.81 626 GLU A C 1
ATOM 4822 O O . GLU A 1 626 ? 25.766 -12.394 -29.559 1.00 96.81 626 GLU A O 1
ATOM 4827 N N . ARG A 1 627 ? 24.441 -13.566 -28.167 1.00 95.94 627 ARG A N 1
ATOM 4828 C CA . ARG A 1 627 ? 23.451 -13.961 -29.189 1.00 95.94 627 ARG A CA 1
ATOM 4829 C C . ARG A 1 627 ? 22.813 -12.772 -29.904 1.00 95.94 627 ARG A C 1
ATOM 4831 O O . ARG A 1 627 ? 22.531 -12.847 -31.097 1.00 95.94 627 ARG A O 1
ATOM 4838 N N . ILE A 1 628 ? 22.562 -11.675 -29.190 1.00 97.00 628 ILE A N 1
ATOM 4839 C CA . ILE A 1 628 ? 22.061 -10.443 -29.811 1.00 97.00 628 ILE A CA 1
ATOM 4840 C C . ILE A 1 628 ? 23.137 -9.847 -30.719 1.00 97.00 628 ILE A C 1
ATOM 4842 O O . ILE A 1 628 ? 22.828 -9.469 -31.843 1.00 97.00 628 ILE A O 1
ATOM 4846 N N . GLY A 1 629 ? 24.392 -9.802 -30.259 1.00 95.44 629 GLY A N 1
ATOM 4847 C CA . GLY A 1 629 ? 25.531 -9.316 -31.039 1.00 95.44 629 GLY A CA 1
ATOM 4848 C C . GLY A 1 629 ? 25.680 -10.013 -32.392 1.00 95.44 629 GLY A C 1
ATOM 4849 O O . GLY A 1 629 ? 25.908 -9.343 -33.394 1.00 95.44 629 GLY A O 1
ATOM 4850 N N . GLU A 1 630 ? 25.466 -11.329 -32.441 1.00 94.25 630 GLU A N 1
ATOM 4851 C CA . GLU A 1 630 ? 25.500 -12.129 -33.677 1.00 94.25 630 GLU A CA 1
ATOM 4852 C C . GLU A 1 630 ? 24.355 -11.814 -34.658 1.00 94.25 630 GLU A C 1
ATOM 4854 O O . GLU A 1 630 ? 24.464 -12.105 -35.850 1.00 94.25 630 GLU A O 1
ATOM 4859 N N . ARG A 1 631 ? 23.252 -11.236 -34.167 1.00 94.38 631 ARG A N 1
ATOM 4860 C CA . ARG A 1 631 ? 22.038 -10.921 -34.941 1.00 94.38 631 ARG A CA 1
ATOM 4861 C C . ARG A 1 631 ? 21.914 -9.445 -35.318 1.00 94.38 631 ARG A C 1
ATOM 4863 O O . ARG A 1 631 ? 21.011 -9.109 -36.080 1.00 94.38 631 ARG A O 1
ATOM 4870 N N . LEU A 1 632 ? 22.755 -8.570 -34.764 1.00 94.38 632 LEU A N 1
ATOM 4871 C CA . LEU A 1 632 ? 22.747 -7.144 -35.083 1.00 94.38 632 LEU A CA 1
ATOM 4872 C C . LEU A 1 632 ? 23.284 -6.899 -36.498 1.00 94.38 632 LEU A C 1
ATOM 4874 O O . LEU A 1 632 ? 24.219 -7.556 -36.955 1.00 94.38 632 LEU A O 1
ATOM 4878 N N . ASP A 1 633 ? 22.712 -5.902 -37.169 1.00 90.00 633 ASP A N 1
ATOM 4879 C CA . ASP A 1 633 ? 23.178 -5.478 -38.487 1.00 90.00 633 ASP A CA 1
ATOM 4880 C C . ASP A 1 633 ? 24.597 -4.902 -38.397 1.00 90.00 633 ASP A C 1
ATOM 4882 O O . ASP A 1 633 ? 24.940 -4.161 -37.471 1.00 90.00 633 ASP A O 1
ATOM 4886 N N . ALA A 1 634 ? 25.424 -5.217 -39.393 1.00 87.25 634 ALA A N 1
ATOM 4887 C CA . ALA A 1 634 ? 26.761 -4.652 -39.497 1.00 87.25 634 ALA A CA 1
ATOM 4888 C C . ALA A 1 634 ? 26.705 -3.171 -39.912 1.00 87.25 634 ALA A C 1
ATOM 4890 O O . ALA A 1 634 ? 25.947 -2.785 -40.802 1.00 87.25 634 ALA A O 1
ATOM 4891 N N . GLY A 1 635 ? 27.572 -2.356 -39.317 1.00 89.19 635 GLY A N 1
ATOM 4892 C CA . GLY A 1 635 ? 27.740 -0.939 -39.631 1.00 89.19 635 GLY A CA 1
ATOM 4893 C C . GLY A 1 635 ? 29.114 -0.438 -39.177 1.00 89.19 635 GLY A C 1
ATOM 4894 O O . GLY A 1 635 ? 29.839 -1.186 -38.519 1.00 89.19 635 GLY A O 1
ATOM 4895 N N . PRO A 1 636 ? 29.518 0.791 -39.538 1.00 93.06 636 PRO A N 1
ATOM 4896 C CA . PRO A 1 636 ? 30.716 1.412 -38.983 1.00 93.06 636 PRO A CA 1
ATOM 4897 C C . PRO A 1 636 ? 30.600 1.590 -37.462 1.00 93.06 636 PRO A C 1
ATOM 4899 O O . PRO A 1 636 ? 29.527 1.921 -36.947 1.00 93.06 636 PRO A O 1
ATOM 4902 N N . ASP A 1 637 ? 31.718 1.403 -36.760 1.00 92.88 637 ASP A N 1
ATOM 4903 C CA . ASP A 1 637 ? 31.819 1.680 -35.327 1.00 92.88 637 ASP A CA 1
ATOM 4904 C C . ASP A 1 637 ? 31.640 3.183 -35.053 1.00 92.88 637 ASP A C 1
ATOM 4906 O O . ASP A 1 637 ? 32.169 4.031 -35.777 1.00 92.88 637 ASP A O 1
ATOM 4910 N N . THR A 1 638 ? 30.917 3.513 -33.985 1.00 93.94 638 THR A N 1
ATOM 4911 C CA . THR A 1 638 ? 30.824 4.872 -33.428 1.00 93.94 638 THR A CA 1
ATOM 4912 C C . THR A 1 638 ? 31.351 4.905 -31.994 1.00 93.94 638 THR A C 1
ATOM 4914 O O . THR A 1 638 ? 31.261 3.915 -31.273 1.00 93.94 638 THR A O 1
ATOM 4917 N N . ASP A 1 639 ? 31.861 6.059 -31.557 1.00 91.44 639 ASP A N 1
ATOM 4918 C CA . ASP A 1 639 ? 32.299 6.289 -30.173 1.00 91.44 639 ASP A CA 1
ATOM 4919 C C . ASP A 1 639 ? 31.120 6.493 -29.205 1.00 91.44 639 ASP A C 1
ATOM 4921 O O . ASP A 1 639 ? 31.272 6.377 -27.987 1.00 91.44 639 ASP A O 1
ATOM 4925 N N . GLN A 1 640 ? 29.941 6.857 -29.721 1.00 91.94 640 GLN A N 1
ATOM 4926 C CA . GLN A 1 640 ? 28.759 7.145 -28.913 1.00 91.94 640 GLN A CA 1
ATOM 4927 C C . GLN A 1 640 ? 27.712 6.056 -29.103 1.00 91.94 640 GLN A C 1
ATOM 4929 O O . GLN A 1 640 ? 27.095 5.936 -30.159 1.00 91.94 640 GLN A O 1
ATOM 4934 N N . VAL A 1 641 ? 27.412 5.323 -28.030 1.00 94.62 641 VAL A N 1
ATOM 4935 C CA . VAL A 1 641 ? 26.368 4.288 -28.054 1.00 94.62 641 VAL A CA 1
ATOM 4936 C C . VAL A 1 641 ? 25.003 4.822 -28.512 1.00 94.62 641 VAL A C 1
ATOM 4938 O O . VAL A 1 641 ? 24.240 4.110 -29.156 1.00 94.62 641 VAL A O 1
ATOM 4941 N N . ALA A 1 642 ? 24.700 6.091 -28.221 1.00 95.38 642 ALA A N 1
ATOM 4942 C CA . ALA A 1 642 ? 23.458 6.724 -28.647 1.00 95.38 642 ALA A CA 1
ATOM 4943 C C . ALA A 1 642 ? 23.335 6.809 -30.175 1.00 95.38 642 ALA A C 1
ATOM 4945 O O . ALA A 1 642 ? 22.247 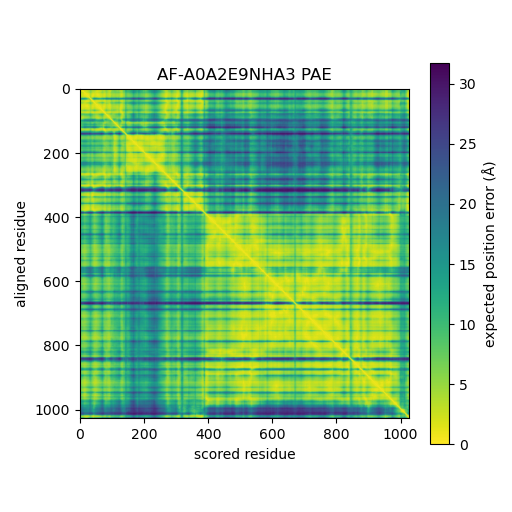6.589 -30.698 1.00 95.38 642 ALA A O 1
ATOM 4946 N N . ASP A 1 643 ? 24.434 7.058 -30.889 1.00 95.19 643 ASP A N 1
ATOM 4947 C CA . ASP A 1 643 ? 24.415 7.141 -32.350 1.00 95.19 643 ASP A CA 1
ATOM 4948 C C . ASP A 1 643 ? 24.114 5.771 -32.966 1.00 95.19 643 ASP A C 1
ATOM 4950 O O . ASP A 1 643 ? 23.320 5.675 -33.900 1.00 95.19 643 ASP A O 1
ATOM 4954 N N . ALA A 1 644 ? 24.662 4.695 -32.390 1.00 96.12 644 ALA A N 1
ATOM 4955 C CA . ALA A 1 644 ? 24.336 3.326 -32.789 1.00 96.12 644 ALA A CA 1
ATOM 4956 C C . ALA A 1 644 ? 22.855 2.998 -32.533 1.00 96.12 644 ALA A C 1
ATOM 4958 O O . ALA A 1 644 ? 22.187 2.456 -33.405 1.00 96.12 644 ALA A O 1
ATOM 4959 N N . VAL A 1 645 ? 22.305 3.387 -31.377 1.00 96.94 645 VAL A N 1
ATOM 4960 C CA . VAL A 1 645 ? 20.883 3.162 -31.047 1.00 96.94 645 VAL A CA 1
ATOM 4961 C C . VAL A 1 645 ? 19.951 3.916 -31.993 1.00 96.94 645 VAL A C 1
ATOM 4963 O O . VAL A 1 645 ? 19.004 3.331 -32.516 1.00 96.94 645 VAL A O 1
ATOM 4966 N N . PHE A 1 646 ? 20.198 5.210 -32.209 1.00 96.94 646 PHE A N 1
ATOM 4967 C CA . PHE A 1 646 ? 19.293 6.059 -32.984 1.00 96.94 646 PHE A CA 1
ATOM 4968 C C . PHE A 1 646 ? 19.415 5.853 -34.493 1.00 96.94 646 PHE A C 1
ATOM 4970 O O . PHE A 1 646 ? 18.443 6.089 -35.202 1.00 96.94 646 PHE A O 1
ATOM 4977 N N . SER A 1 647 ? 20.555 5.362 -34.984 1.00 95.81 647 SER A N 1
ATOM 4978 C CA . SER A 1 647 ? 20.723 4.992 -36.394 1.00 95.81 647 SER A CA 1
ATOM 4979 C C . SER A 1 647 ? 20.298 3.554 -36.728 1.00 95.81 647 SER A C 1
ATOM 4981 O O . SER A 1 647 ? 20.224 3.197 -37.909 1.00 95.81 647 SER A O 1
ATOM 4983 N N . TYR A 1 648 ? 20.012 2.715 -35.724 1.00 95.94 648 TYR A N 1
ATOM 4984 C CA . TYR A 1 648 ? 19.580 1.336 -35.952 1.00 95.94 648 TYR A CA 1
ATOM 4985 C C . TYR A 1 648 ? 18.147 1.280 -36.526 1.00 95.94 648 TYR A C 1
ATOM 4987 O O . TYR A 1 648 ? 17.260 1.970 -36.002 1.00 95.94 648 TYR A O 1
ATOM 4995 N N . PRO A 1 649 ? 17.874 0.462 -37.567 1.00 94.12 649 PRO A N 1
ATOM 4996 C CA . PRO A 1 649 ? 16.562 0.400 -38.210 1.00 94.12 649 PRO A CA 1
ATOM 4997 C C . PRO A 1 649 ? 15.439 0.004 -37.246 1.00 94.12 649 PRO A C 1
ATOM 4999 O O . PRO A 1 649 ? 15.631 -0.813 -36.354 1.00 94.12 649 PRO A O 1
ATOM 5002 N N . GLY A 1 650 ? 14.237 0.554 -37.448 1.00 93.56 650 GLY A N 1
ATOM 5003 C CA . GLY A 1 650 ? 13.072 0.244 -36.608 1.00 93.56 650 GLY A CA 1
ATOM 5004 C C . GLY A 1 650 ? 12.991 1.043 -35.303 1.00 93.56 650 GLY A C 1
ATOM 5005 O O . GLY A 1 650 ? 12.384 0.571 -34.348 1.00 93.56 650 GLY A O 1
ATOM 5006 N N . LEU A 1 651 ? 13.577 2.249 -35.273 1.00 94.69 651 LEU A N 1
ATOM 5007 C CA . LEU A 1 651 ? 13.576 3.172 -34.127 1.00 94.69 651 LEU A CA 1
ATOM 5008 C C . LEU A 1 651 ? 12.178 3.509 -33.581 1.00 94.69 651 LEU A C 1
ATOM 5010 O O . LEU A 1 651 ? 12.016 3.735 -32.380 1.00 94.69 651 LEU A O 1
ATOM 5014 N N . LEU A 1 652 ? 11.188 3.574 -34.471 1.00 94.81 652 LEU A N 1
ATOM 5015 C CA . LEU A 1 652 ? 9.796 3.906 -34.186 1.00 94.81 652 LEU A CA 1
ATOM 5016 C C . LEU A 1 652 ? 8.858 2.948 -34.937 1.00 94.81 652 LEU A C 1
ATOM 5018 O O . LEU A 1 652 ? 9.229 2.456 -36.012 1.00 94.81 652 LEU A O 1
ATOM 5022 N N . PRO A 1 653 ? 7.626 2.737 -34.433 1.00 93.88 653 PRO A N 1
ATOM 5023 C CA . PRO A 1 653 ? 6.559 2.100 -35.198 1.00 93.88 653 PRO A CA 1
ATOM 5024 C C . PRO A 1 653 ? 6.296 2.810 -36.529 1.00 93.88 653 PRO A C 1
ATOM 5026 O O . PRO A 1 653 ? 6.455 4.027 -36.632 1.00 93.88 653 PRO A O 1
ATOM 5029 N N . ASP A 1 654 ? 5.822 2.069 -37.533 1.00 91.06 654 ASP A N 1
ATOM 5030 C CA . ASP A 1 654 ? 5.569 2.595 -38.884 1.00 91.06 654 ASP A CA 1
ATOM 5031 C C . ASP A 1 654 ? 4.641 3.819 -38.897 1.00 91.06 654 ASP A C 1
ATOM 5033 O O . ASP A 1 654 ? 4.908 4.777 -39.623 1.00 91.06 654 ASP A O 1
ATOM 5037 N N . SER A 1 655 ? 3.615 3.836 -38.041 1.00 90.62 655 SER A N 1
ATOM 5038 C CA . SER A 1 655 ? 2.683 4.963 -37.887 1.00 90.62 655 SER A CA 1
ATOM 5039 C C . SER A 1 655 ? 3.344 6.252 -37.381 1.00 90.62 655 SER A C 1
ATOM 5041 O O . SER A 1 655 ? 2.842 7.344 -37.644 1.00 90.62 655 SER A O 1
ATOM 5043 N N . LEU A 1 656 ? 4.483 6.139 -36.690 1.00 90.62 656 LEU A N 1
ATOM 5044 C CA . LEU A 1 656 ? 5.206 7.248 -36.069 1.00 90.62 656 LEU A CA 1
ATOM 5045 C C . LEU A 1 656 ? 6.482 7.651 -36.819 1.00 90.62 656 LEU A C 1
ATOM 5047 O O . LEU A 1 656 ? 7.093 8.654 -36.462 1.00 90.62 656 LEU A O 1
ATOM 5051 N N . ARG A 1 657 ? 6.891 6.936 -37.877 1.00 86.19 657 ARG A N 1
ATOM 5052 C CA . ARG A 1 657 ? 8.157 7.214 -38.591 1.00 86.19 657 ARG A CA 1
ATOM 5053 C C . ARG A 1 657 ? 8.258 8.627 -39.165 1.00 86.19 657 ARG A C 1
ATOM 5055 O O . ARG A 1 657 ? 9.357 9.158 -39.271 1.00 86.19 657 ARG A O 1
ATOM 5062 N N . SER A 1 658 ? 7.133 9.225 -39.553 1.00 85.00 658 SER A N 1
ATOM 5063 C CA . SER A 1 658 ? 7.074 10.599 -40.070 1.00 85.00 658 SER A CA 1
ATOM 5064 C C . SER A 1 658 ? 6.691 11.634 -39.006 1.00 85.00 658 SER A C 1
ATOM 5066 O O . SER A 1 658 ? 6.448 12.792 -39.348 1.00 85.00 658 SER A O 1
ATOM 5068 N N . ALA A 1 659 ? 6.552 11.234 -37.739 1.00 87.06 659 ALA A N 1
ATOM 5069 C CA . ALA A 1 659 ? 6.199 12.145 -36.659 1.00 87.06 659 ALA A CA 1
ATOM 5070 C C . ALA A 1 659 ? 7.402 13.021 -36.278 1.00 87.06 659 ALA A C 1
ATOM 5072 O O . ALA A 1 659 ? 8.507 12.528 -36.064 1.00 87.06 659 ALA A O 1
ATOM 5073 N N . GLY A 1 660 ? 7.174 14.332 -36.167 1.00 88.94 660 GLY A N 1
ATOM 5074 C CA . GLY A 1 660 ? 8.153 15.255 -35.591 1.00 88.94 660 GLY A CA 1
ATOM 5075 C C . GLY A 1 660 ? 8.268 15.095 -34.072 1.00 88.94 660 GLY A C 1
ATOM 5076 O O . GLY A 1 660 ? 7.390 14.519 -33.422 1.00 88.94 660 GLY A O 1
ATOM 5077 N N . ALA A 1 661 ? 9.329 15.655 -33.491 1.00 89.00 661 ALA A N 1
ATOM 5078 C CA . ALA A 1 661 ? 9.598 15.573 -32.055 1.00 89.00 661 ALA A CA 1
ATOM 5079 C C . ALA A 1 661 ? 8.458 16.152 -31.195 1.00 89.00 661 ALA A C 1
ATOM 5081 O O . ALA A 1 661 ? 8.161 15.626 -30.127 1.00 89.00 661 ALA A O 1
ATOM 5082 N N . GLU A 1 662 ? 7.795 17.207 -31.670 1.00 88.25 662 GLU A N 1
ATOM 5083 C CA . GLU A 1 662 ? 6.652 17.837 -31.009 1.00 88.25 662 GLU A CA 1
ATOM 5084 C C . GLU A 1 662 ? 5.469 16.875 -30.911 1.00 88.25 662 GLU A C 1
ATOM 5086 O O . GLU A 1 662 ? 4.906 16.723 -29.832 1.00 88.25 662 GLU A O 1
ATOM 5091 N N . ARG A 1 663 ? 5.149 16.169 -32.005 1.00 86.25 663 ARG A N 1
ATOM 5092 C CA . ARG A 1 663 ? 4.056 15.188 -32.046 1.00 86.25 663 ARG A CA 1
ATOM 5093 C C . ARG A 1 663 ? 4.319 14.018 -31.098 1.00 86.25 663 ARG A C 1
ATOM 5095 O O . ARG A 1 663 ? 3.427 13.601 -30.370 1.00 86.25 663 ARG A O 1
ATOM 5102 N N . LEU A 1 664 ? 5.559 13.525 -31.044 1.00 85.19 664 LEU A N 1
ATOM 5103 C CA . LEU A 1 664 ? 5.944 12.451 -30.115 1.00 85.19 664 LEU A CA 1
ATOM 5104 C C . LEU A 1 664 ? 5.833 12.864 -28.634 1.00 85.19 664 LEU A C 1
ATOM 5106 O O . LEU A 1 664 ? 5.795 12.005 -27.751 1.00 85.19 664 LEU A O 1
ATOM 5110 N N . LEU A 1 665 ? 5.792 14.169 -28.348 1.00 83.94 665 LEU A N 1
ATOM 5111 C CA . LEU A 1 665 ? 5.694 14.728 -26.999 1.00 83.94 665 LEU A CA 1
ATOM 5112 C C . LEU A 1 665 ? 4.337 15.401 -26.712 1.00 83.94 665 LEU A C 1
ATOM 5114 O O . LEU A 1 665 ? 4.132 15.858 -25.588 1.00 83.94 665 LEU A O 1
ATOM 5118 N N . GLU A 1 666 ? 3.412 15.432 -27.677 1.00 70.12 666 GLU A N 1
ATOM 5119 C CA . GLU A 1 666 ? 2.165 16.219 -27.658 1.00 70.12 666 GLU A CA 1
ATOM 5120 C C . GLU A 1 666 ? 1.234 15.849 -26.488 1.00 70.12 666 GLU A C 1
ATOM 5122 O O . GLU A 1 666 ? 0.606 16.717 -25.888 1.00 70.12 666 GLU A O 1
ATOM 5127 N N . TYR A 1 667 ? 1.245 14.584 -26.059 1.00 54.88 667 TYR A N 1
ATOM 5128 C CA . TYR A 1 667 ? 0.444 14.072 -24.937 1.00 54.88 667 TYR A CA 1
ATOM 5129 C C . TYR A 1 667 ? 1.018 14.363 -23.535 1.00 54.88 667 TYR A C 1
ATOM 5131 O O . TYR A 1 667 ? 0.565 13.790 -22.544 1.00 54.88 667 TYR A O 1
ATOM 5139 N N . ARG A 1 668 ? 2.031 15.231 -23.405 1.00 57.78 668 ARG A N 1
ATOM 5140 C CA . ARG A 1 668 ? 2.775 15.446 -22.146 1.00 57.78 668 ARG A CA 1
ATOM 5141 C C . ARG A 1 668 ? 2.607 16.872 -21.620 1.00 57.78 668 ARG A C 1
ATOM 5143 O O . ARG A 1 668 ? 3.572 17.628 -21.519 1.00 57.78 668 ARG A O 1
ATOM 5150 N N . SER A 1 669 ? 1.373 17.254 -21.283 1.00 41.44 669 SER A N 1
ATOM 5151 C CA . SER A 1 669 ? 1.061 18.591 -20.764 1.00 41.44 669 SER A CA 1
ATOM 5152 C C . SER A 1 669 ? 1.483 18.769 -19.294 1.00 41.44 669 SER A C 1
ATOM 5154 O O . SER A 1 669 ? 0.701 18.559 -18.373 1.00 41.44 669 SER A O 1
ATOM 5156 N N . GLU A 1 670 ? 2.712 19.231 -19.072 1.00 44.53 670 GLU A N 1
ATOM 5157 C CA . GLU A 1 670 ? 3.021 20.170 -17.984 1.00 44.53 670 GLU A CA 1
ATOM 5158 C C . GLU A 1 670 ? 3.947 21.256 -18.548 1.00 44.53 670 GLU A C 1
ATOM 5160 O O . GLU A 1 670 ? 5.120 21.015 -18.854 1.00 44.53 670 GLU A O 1
ATOM 5165 N N . GLU A 1 671 ? 3.402 22.457 -18.734 1.00 37.16 671 GLU A N 1
ATOM 5166 C CA . GLU A 1 671 ? 4.094 23.604 -19.320 1.00 37.16 671 GLU A CA 1
ATOM 5167 C C . GLU A 1 671 ? 5.407 23.922 -18.569 1.00 37.16 671 GLU A C 1
ATOM 5169 O O . GLU A 1 671 ? 5.426 24.160 -17.361 1.00 37.16 671 GLU A O 1
ATOM 5174 N N . GLY A 1 672 ? 6.530 23.934 -19.304 1.00 44.53 672 GLY A N 1
ATOM 5175 C CA . GLY A 1 672 ? 7.780 24.592 -18.890 1.00 44.53 672 GLY A CA 1
ATOM 5176 C C . GLY A 1 672 ? 9.037 23.723 -18.708 1.00 44.53 672 GLY A C 1
ATOM 5177 O O . GLY A 1 672 ? 10.133 24.279 -18.690 1.00 44.53 672 GLY A O 1
ATOM 5178 N N . ARG A 1 673 ? 8.950 22.383 -18.616 1.00 52.47 673 ARG A N 1
ATOM 5179 C CA . ARG A 1 673 ? 10.120 21.499 -18.334 1.00 52.47 673 ARG A CA 1
ATOM 5180 C C . ARG A 1 673 ? 10.687 20.712 -19.531 1.00 52.47 673 ARG A C 1
ATOM 5182 O O . ARG A 1 673 ? 11.624 19.935 -19.354 1.00 52.47 673 ARG A O 1
ATOM 5189 N N . PHE A 1 674 ? 10.168 20.919 -20.742 1.00 66.56 674 PHE A N 1
ATOM 5190 C CA . PHE A 1 674 ? 10.410 20.024 -21.887 1.00 66.56 674 PHE A CA 1
ATOM 5191 C C . PHE A 1 674 ? 11.439 20.486 -22.926 1.00 66.56 674 PHE A C 1
ATOM 5193 O O . PHE A 1 674 ? 11.796 19.679 -23.779 1.00 66.56 674 PHE A O 1
ATOM 5200 N N . ALA A 1 675 ? 11.976 21.710 -22.847 1.00 75.12 675 ALA A N 1
ATOM 5201 C CA . ALA A 1 675 ? 12.906 22.215 -23.868 1.00 75.12 675 ALA A CA 1
ATOM 5202 C C . ALA A 1 675 ? 14.129 21.297 -24.062 1.00 75.12 675 ALA A C 1
ATOM 5204 O O . ALA A 1 675 ? 14.476 20.954 -25.184 1.00 75.12 675 ALA A O 1
ATOM 5205 N N . GLY A 1 676 ? 14.726 20.812 -22.965 1.00 86.50 676 GLY A N 1
ATOM 5206 C CA . GLY A 1 676 ? 15.851 19.878 -23.034 1.00 86.50 676 GLY A CA 1
ATOM 5207 C C . GLY A 1 676 ? 15.492 18.554 -23.712 1.00 86.50 676 GLY A C 1
ATOM 5208 O O . GLY A 1 676 ? 16.201 18.135 -24.618 1.00 86.50 676 GLY A O 1
ATOM 5209 N N . LEU A 1 677 ? 14.385 17.911 -23.318 1.00 89.38 677 LEU A N 1
ATOM 5210 C CA . LEU A 1 677 ? 13.943 16.648 -23.927 1.00 89.38 677 LEU A CA 1
ATOM 5211 C C . LEU A 1 677 ? 13.648 16.818 -25.417 1.00 89.38 677 LEU A C 1
ATOM 5213 O O . LEU A 1 677 ? 14.099 16.003 -26.211 1.00 89.38 677 LEU A O 1
ATOM 5217 N N . LEU A 1 678 ? 12.930 17.881 -25.782 1.00 90.44 678 LEU A N 1
ATOM 5218 C CA . LEU A 1 678 ? 12.547 18.156 -27.162 1.00 90.44 678 LEU A CA 1
ATOM 5219 C C . LEU A 1 678 ? 13.770 18.201 -28.089 1.00 90.44 678 LEU A C 1
ATOM 5221 O O . LEU A 1 678 ? 13.775 17.508 -29.101 1.00 90.44 678 LEU A O 1
ATOM 5225 N N . GLU A 1 679 ? 14.835 18.920 -27.714 1.00 92.38 679 GLU A N 1
ATOM 5226 C CA . GLU A 1 679 ? 16.060 18.954 -28.529 1.00 92.38 679 GLU A CA 1
ATOM 5227 C C . GLU A 1 679 ? 16.779 17.597 -28.592 1.00 92.38 679 GLU A C 1
ATOM 5229 O O . GLU A 1 679 ? 17.363 17.267 -29.621 1.00 92.38 679 GLU A O 1
ATOM 5234 N N . HIS A 1 680 ? 16.737 16.785 -27.526 1.00 94.19 680 HIS A N 1
ATOM 5235 C CA . HIS A 1 680 ? 17.317 15.434 -27.576 1.00 94.19 680 HIS A CA 1
ATOM 5236 C C . HIS A 1 680 ? 16.531 14.536 -28.541 1.00 94.19 680 HIS A C 1
ATOM 5238 O O . HIS A 1 680 ? 17.142 13.780 -29.291 1.00 94.19 680 HIS A O 1
ATOM 5244 N N . VAL A 1 681 ? 15.193 14.625 -28.547 1.00 93.88 681 VAL A N 1
ATOM 5245 C CA . VAL A 1 681 ? 14.352 13.867 -29.487 1.00 93.88 681 VAL A CA 1
ATOM 5246 C C . VAL A 1 681 ? 14.600 14.326 -30.920 1.00 93.88 681 VAL A C 1
ATOM 5248 O O . VAL A 1 681 ? 14.760 13.478 -31.788 1.00 93.88 681 VAL A O 1
ATOM 5251 N N . ARG A 1 682 ? 14.694 15.638 -31.177 1.00 93.62 682 ARG A N 1
ATOM 5252 C CA . ARG A 1 682 ? 15.030 16.146 -32.518 1.00 93.62 682 ARG A CA 1
ATOM 5253 C C . ARG A 1 682 ? 16.352 15.576 -33.021 1.00 93.62 682 ARG A C 1
ATOM 5255 O O . ARG A 1 682 ? 16.378 15.003 -34.102 1.00 93.62 682 ARG A O 1
ATOM 5262 N N . LEU A 1 683 ? 17.406 15.637 -32.202 1.00 94.50 683 LEU A N 1
ATOM 5263 C CA . LEU A 1 683 ? 18.701 15.071 -32.577 1.00 94.50 683 LEU A CA 1
ATOM 5264 C C . LEU A 1 683 ? 18.625 13.553 -32.816 1.00 94.50 683 LEU A C 1
ATOM 5266 O O . LEU A 1 683 ? 19.219 13.063 -33.766 1.00 94.50 683 LEU A O 1
ATOM 5270 N N . ALA A 1 684 ? 17.875 12.808 -31.997 1.00 94.50 684 ALA A N 1
ATOM 5271 C CA . ALA A 1 684 ? 17.672 11.373 -32.208 1.00 94.50 684 ALA A CA 1
ATOM 5272 C C . ALA A 1 684 ? 16.991 11.062 -33.554 1.00 94.50 684 ALA A C 1
ATOM 5274 O O . ALA A 1 684 ? 17.411 10.140 -34.252 1.00 94.50 684 ALA A O 1
ATOM 5275 N N . LEU A 1 685 ? 15.968 11.837 -33.932 1.00 93.44 685 LEU A N 1
ATOM 5276 C CA . LEU A 1 685 ? 15.277 11.686 -35.216 1.00 93.44 685 LEU A CA 1
ATOM 5277 C C . LEU A 1 685 ? 16.176 12.063 -36.402 1.00 93.44 685 LEU A C 1
ATOM 5279 O O . LEU A 1 685 ? 16.150 11.370 -37.416 1.00 93.44 685 LEU A O 1
ATOM 5283 N N . ASP A 1 686 ? 17.002 13.103 -36.266 1.00 92.12 686 ASP A N 1
ATOM 5284 C CA . ASP A 1 686 ? 17.980 13.485 -37.292 1.00 92.12 686 ASP A CA 1
ATOM 5285 C C . ASP A 1 686 ? 19.021 12.369 -37.508 1.00 92.12 686 ASP A C 1
ATOM 5287 O O . ASP A 1 686 ? 19.348 12.030 -38.648 1.00 92.12 686 ASP A O 1
ATOM 5291 N N . THR A 1 687 ? 19.495 11.738 -36.426 1.00 90.62 687 THR A N 1
ATOM 5292 C CA . THR A 1 687 ? 20.453 10.619 -36.482 1.00 90.62 687 THR A CA 1
ATOM 5293 C C . THR A 1 687 ? 19.882 9.376 -37.171 1.00 90.62 687 THR A C 1
ATOM 5295 O O . THR A 1 687 ? 20.621 8.667 -37.859 1.00 90.62 687 THR A O 1
ATOM 5298 N N . ALA A 1 688 ? 18.571 9.131 -37.069 1.00 87.62 688 ALA A N 1
ATOM 5299 C CA . ALA A 1 688 ? 17.910 7.995 -37.718 1.00 87.62 688 ALA A CA 1
ATOM 5300 C C . ALA A 1 688 ? 18.055 7.991 -39.253 1.00 87.62 688 ALA A C 1
ATOM 5302 O O . ALA A 1 688 ? 17.956 6.938 -39.884 1.00 87.62 688 ALA A O 1
ATOM 5303 N N . GLY A 1 689 ? 18.323 9.153 -39.862 1.00 75.00 689 GLY A N 1
ATOM 5304 C CA . GLY A 1 689 ? 18.499 9.308 -41.307 1.00 75.00 689 GLY A CA 1
ATOM 5305 C C . GLY A 1 689 ? 19.921 9.078 -41.839 1.00 75.00 689 GLY A C 1
ATOM 5306 O O . GLY A 1 689 ? 20.111 9.131 -43.053 1.00 75.00 689 GLY A O 1
ATOM 5307 N N . ILE A 1 690 ? 20.922 8.847 -40.977 1.00 78.50 690 ILE A N 1
ATOM 5308 C CA . ILE A 1 690 ? 22.357 8.897 -41.346 1.00 78.50 690 ILE A CA 1
ATOM 5309 C C . ILE A 1 690 ? 22.929 7.513 -41.743 1.00 78.50 690 ILE A C 1
ATOM 5311 O O . ILE A 1 690 ? 24.029 7.424 -42.287 1.00 78.50 690 ILE A O 1
ATOM 5315 N N . GLY A 1 691 ? 22.155 6.434 -41.570 1.00 81.88 691 GLY A N 1
ATOM 5316 C CA . GLY A 1 691 ? 22.559 5.049 -41.862 1.00 81.88 691 GLY A CA 1
ATOM 5317 C C . GLY A 1 691 ? 23.095 4.311 -40.630 1.00 81.88 691 GLY A C 1
ATOM 5318 O O . GLY A 1 691 ? 23.603 4.934 -39.704 1.00 81.88 691 GLY A O 1
ATOM 5319 N N . THR A 1 692 ? 22.949 2.984 -40.601 1.00 91.88 692 THR A N 1
ATOM 5320 C CA . THR A 1 692 ? 23.170 2.142 -39.410 1.00 91.88 692 THR A CA 1
ATOM 5321 C C . THR A 1 692 ? 24.624 2.130 -38.944 1.00 91.88 692 THR A C 1
ATOM 5323 O O . THR A 1 692 ? 25.510 1.785 -39.718 1.00 91.88 692 THR A O 1
ATOM 5326 N N . HIS A 1 693 ? 24.852 2.463 -37.672 1.00 93.62 693 HIS A N 1
ATOM 5327 C CA . HIS A 1 693 ? 26.141 2.349 -36.979 1.00 93.62 693 HIS A CA 1
ATOM 5328 C C . HIS A 1 693 ? 26.096 1.236 -35.925 1.00 93.62 693 HIS A C 1
ATOM 5330 O O . HIS A 1 693 ? 25.019 0.808 -35.508 1.00 93.62 693 HIS A O 1
ATOM 5336 N N . THR A 1 694 ? 27.263 0.801 -35.448 1.00 94.19 694 THR A N 1
ATOM 5337 C CA . THR A 1 694 ? 27.378 -0.186 -34.366 1.00 94.19 694 THR A CA 1
ATOM 5338 C C . THR A 1 694 ? 28.235 0.318 -33.203 1.00 94.19 694 THR A C 1
ATOM 5340 O O . THR A 1 694 ? 29.022 1.254 -33.338 1.00 94.19 694 THR A O 1
ATOM 5343 N N . HIS A 1 695 ? 28.041 -0.277 -32.027 1.00 95.75 695 HIS A N 1
ATOM 5344 C CA . HIS A 1 695 ? 28.791 0.016 -30.806 1.00 95.75 695 HIS A CA 1
ATOM 5345 C C . HIS A 1 695 ? 28.845 -1.249 -29.927 1.00 95.75 695 HIS A C 1
ATOM 5347 O O . HIS A 1 695 ? 27.834 -1.954 -29.846 1.00 95.75 695 HIS A O 1
ATOM 5353 N N . PRO A 1 696 ? 29.943 -1.525 -29.190 1.00 92.75 696 PRO A N 1
ATOM 5354 C CA . PRO A 1 696 ? 30.073 -2.734 -28.360 1.00 92.75 696 PRO A CA 1
ATOM 5355 C C . PRO A 1 696 ? 28.939 -2.954 -27.343 1.00 92.75 696 PRO A C 1
ATOM 5357 O O . PRO A 1 696 ? 28.546 -4.083 -27.064 1.00 92.75 696 PRO A O 1
ATOM 5360 N N . ASP A 1 697 ? 28.387 -1.870 -26.796 1.00 95.44 697 ASP A N 1
ATOM 5361 C CA . ASP A 1 697 ? 27.273 -1.914 -25.835 1.00 95.44 697 ASP A CA 1
ATOM 5362 C C . ASP A 1 697 ? 25.865 -1.878 -26.480 1.00 95.44 697 ASP A C 1
ATOM 5364 O O . ASP A 1 697 ? 24.871 -1.882 -25.750 1.00 95.44 697 ASP A O 1
ATOM 5368 N N . LEU A 1 698 ? 25.733 -1.879 -27.817 1.00 96.88 698 LEU A N 1
ATOM 5369 C CA . LEU A 1 698 ? 24.419 -1.870 -28.489 1.00 96.88 698 LEU A CA 1
ATOM 5370 C C . LEU A 1 698 ? 23.587 -3.110 -28.121 1.00 96.88 698 LEU A C 1
ATOM 5372 O O . LEU A 1 698 ? 22.413 -2.988 -27.771 1.00 96.88 698 LEU A O 1
ATOM 5376 N N . ALA A 1 699 ? 24.213 -4.290 -28.094 1.00 97.31 699 ALA A N 1
ATOM 5377 C CA . ALA A 1 699 ? 23.563 -5.531 -27.669 1.00 97.31 699 ALA A CA 1
ATOM 5378 C C . ALA A 1 699 ? 23.107 -5.485 -26.196 1.00 97.31 699 ALA A C 1
ATOM 5380 O O . ALA A 1 699 ? 22.040 -5.997 -25.854 1.00 97.31 699 ALA A O 1
ATOM 5381 N N . ARG A 1 700 ? 23.861 -4.805 -25.319 1.00 97.50 700 ARG A N 1
ATOM 5382 C CA . ARG A 1 700 ? 23.458 -4.599 -23.916 1.00 97.50 700 ARG A CA 1
ATOM 5383 C C . ARG A 1 700 ? 22.254 -3.669 -23.800 1.00 97.50 700 ARG A C 1
ATOM 5385 O O . ARG A 1 700 ? 21.376 -3.926 -22.981 1.00 97.50 700 ARG A O 1
ATOM 5392 N N . ILE A 1 701 ? 22.185 -2.616 -24.619 1.00 97.62 701 ILE A N 1
ATOM 5393 C CA . ILE A 1 701 ? 21.009 -1.735 -24.683 1.00 97.62 701 ILE A CA 1
ATOM 5394 C C . ILE A 1 701 ? 19.787 -2.498 -25.199 1.00 97.62 701 ILE A C 1
ATOM 5396 O O . ILE A 1 701 ? 18.713 -2.392 -24.604 1.00 97.62 701 ILE A O 1
ATOM 5400 N N . ALA A 1 702 ? 19.939 -3.293 -26.260 1.00 98.12 702 ALA A N 1
ATOM 5401 C CA . ALA A 1 702 ? 18.867 -4.136 -26.789 1.00 98.12 702 ALA A CA 1
ATOM 5402 C C . ALA A 1 702 ? 18.279 -5.051 -25.697 1.00 98.12 702 ALA A C 1
ATOM 5404 O O . ALA A 1 702 ? 17.063 -5.066 -25.476 1.00 98.12 702 ALA A O 1
ATOM 5405 N N . ALA A 1 703 ? 19.154 -5.724 -24.944 1.00 97.88 703 ALA A N 1
ATOM 5406 C CA . ALA A 1 703 ? 18.771 -6.645 -23.879 1.00 97.88 703 ALA A CA 1
ATOM 5407 C C . ALA A 1 703 ? 18.176 -5.948 -22.643 1.00 97.88 703 ALA A C 1
ATOM 5409 O O . ALA A 1 703 ? 17.096 -6.316 -22.182 1.00 97.88 703 ALA A O 1
ATOM 5410 N N . HIS A 1 704 ? 18.861 -4.944 -22.087 1.00 98.00 704 HIS A N 1
ATOM 5411 C CA . HIS A 1 704 ? 18.641 -4.522 -20.696 1.00 98.00 704 HIS A CA 1
ATOM 5412 C C . HIS A 1 704 ? 18.342 -3.029 -20.511 1.00 98.00 704 HIS A C 1
ATOM 5414 O O . HIS A 1 704 ? 18.253 -2.565 -19.373 1.00 98.00 704 HIS A O 1
ATOM 5420 N N . SER A 1 705 ? 18.170 -2.253 -21.586 1.00 98.12 705 SER A N 1
ATOM 5421 C CA . SER A 1 705 ? 17.753 -0.857 -21.428 1.00 98.12 705 SER A CA 1
ATOM 5422 C C . SER A 1 705 ? 16.303 -0.755 -20.915 1.00 98.12 705 SER A C 1
ATOM 5424 O O . SER A 1 705 ? 15.419 -1.461 -21.412 1.00 98.12 705 SER A O 1
ATOM 5426 N N . PRO A 1 706 ? 16.014 0.141 -19.952 1.00 98.31 706 PRO A N 1
ATOM 5427 C CA . PRO A 1 706 ? 14.660 0.428 -19.488 1.00 98.31 706 PRO A CA 1
ATOM 5428 C C . PRO A 1 706 ? 13.652 0.730 -20.599 1.00 98.31 706 PRO A C 1
ATOM 5430 O O . PRO A 1 706 ? 12.496 0.340 -20.471 1.00 98.31 706 PRO A O 1
ATOM 5433 N N . GLY A 1 707 ? 14.072 1.405 -21.677 1.00 98.00 707 GLY A N 1
ATOM 5434 C CA . GLY A 1 707 ? 13.224 1.682 -22.840 1.00 98.00 707 GLY A CA 1
ATOM 5435 C C . GLY A 1 707 ? 12.687 0.416 -23.497 1.00 98.00 707 GLY A C 1
ATOM 5436 O O . GLY A 1 707 ? 11.475 0.252 -23.654 1.00 98.00 707 GLY A O 1
ATOM 5437 N N . ASN A 1 708 ? 13.585 -0.515 -23.807 1.00 98.50 708 ASN A N 1
ATOM 5438 C CA . ASN A 1 708 ? 13.230 -1.775 -24.450 1.00 98.50 708 ASN A CA 1
ATOM 5439 C C . ASN A 1 708 ? 12.500 -2.730 -23.500 1.00 98.50 708 ASN A C 1
ATOM 5441 O O . ASN A 1 708 ? 11.589 -3.442 -23.921 1.00 98.50 708 ASN A O 1
ATOM 5445 N N . ILE A 1 709 ? 12.845 -2.705 -22.209 1.00 98.62 709 ILE A N 1
ATOM 5446 C CA . ILE A 1 709 ? 12.124 -3.457 -21.177 1.00 98.62 709 ILE A CA 1
ATOM 5447 C C . ILE A 1 709 ? 10.676 -2.972 -21.058 1.00 98.62 709 ILE A C 1
ATOM 5449 O O . ILE A 1 709 ? 9.757 -3.786 -21.075 1.00 98.62 709 ILE A O 1
ATOM 5453 N N . ALA A 1 710 ? 10.456 -1.655 -20.978 1.00 98.31 710 ALA A N 1
ATOM 5454 C CA . ALA A 1 710 ? 9.115 -1.080 -20.893 1.00 98.31 710 ALA A CA 1
ATOM 5455 C C . ALA A 1 710 ? 8.258 -1.448 -22.113 1.00 98.31 710 ALA A C 1
ATOM 5457 O O . ALA A 1 710 ? 7.092 -1.805 -21.948 1.00 98.31 710 ALA A O 1
ATOM 5458 N N . TRP A 1 711 ? 8.846 -1.417 -23.315 1.00 97.88 711 TRP A N 1
ATOM 5459 C CA . TRP A 1 711 ? 8.189 -1.862 -24.545 1.00 97.88 711 TRP A CA 1
ATOM 5460 C C . TRP A 1 711 ? 7.743 -3.324 -24.464 1.00 97.88 711 TRP A C 1
ATOM 5462 O O . TRP A 1 711 ? 6.558 -3.614 -24.625 1.00 97.88 711 TRP A O 1
ATOM 5472 N N . ARG A 1 712 ? 8.669 -4.249 -24.173 1.00 97.94 712 ARG A N 1
ATOM 5473 C CA . ARG A 1 712 ? 8.356 -5.686 -24.088 1.00 97.94 712 ARG A CA 1
ATOM 5474 C C . ARG A 1 712 ? 7.333 -5.990 -22.999 1.00 97.94 712 ARG A C 1
ATOM 5476 O O . ARG A 1 712 ? 6.426 -6.779 -23.237 1.00 97.94 712 ARG A O 1
ATOM 5483 N N . ALA A 1 713 ? 7.462 -5.347 -21.839 1.00 97.62 713 ALA A N 1
ATOM 5484 C CA . ALA A 1 713 ? 6.581 -5.591 -20.707 1.00 97.62 713 ALA A CA 1
ATOM 5485 C C . ALA A 1 713 ? 5.148 -5.093 -20.960 1.00 97.62 713 ALA A C 1
ATOM 5487 O O . ALA A 1 713 ? 4.186 -5.774 -20.630 1.00 97.62 713 ALA A O 1
ATOM 5488 N N . LEU A 1 714 ? 4.965 -3.935 -21.602 1.00 97.31 714 LEU A N 1
ATOM 5489 C CA . LEU A 1 714 ? 3.619 -3.491 -21.989 1.00 97.31 714 LEU A CA 1
ATOM 5490 C C . LEU A 1 714 ? 3.057 -4.308 -23.149 1.00 97.31 714 LEU A C 1
ATOM 5492 O O . LEU A 1 714 ? 1.860 -4.576 -23.169 1.00 97.31 714 LEU A O 1
ATOM 5496 N N . ARG A 1 715 ? 3.909 -4.762 -24.075 1.00 95.62 715 ARG A N 1
ATOM 5497 C CA . ARG A 1 715 ? 3.499 -5.678 -25.144 1.00 95.62 715 ARG A CA 1
ATOM 5498 C C . ARG A 1 715 ? 2.965 -6.989 -24.573 1.00 95.62 715 ARG A C 1
ATOM 5500 O O . ARG A 1 715 ? 2.041 -7.550 -25.150 1.00 95.62 715 ARG A O 1
ATOM 5507 N N . SER A 1 716 ? 3.518 -7.471 -23.455 1.00 93.44 716 SER A N 1
ATOM 5508 C CA . SER A 1 716 ? 3.029 -8.697 -22.828 1.00 93.44 716 SER A CA 1
ATOM 5509 C C . SER A 1 716 ? 1.593 -8.532 -22.325 1.00 93.44 716 SER A C 1
ATOM 5511 O O . SER A 1 716 ? 0.833 -9.475 -22.412 1.00 93.44 716 SER A O 1
ATOM 5513 N N . ILE A 1 717 ? 1.141 -7.346 -21.917 1.00 94.00 717 ILE A N 1
ATOM 5514 C CA . ILE A 1 717 ? -0.243 -7.140 -21.444 1.00 94.00 717 ILE A CA 1
ATOM 5515 C C . ILE A 1 717 ? -1.171 -6.422 -22.436 1.00 94.00 717 ILE A C 1
ATOM 5517 O O . ILE A 1 717 ? -2.319 -6.140 -22.098 1.00 94.00 717 ILE A O 1
ATOM 5521 N N . ALA A 1 718 ? -0.689 -6.103 -23.637 1.00 93.88 718 ALA A N 1
ATOM 5522 C CA . ALA A 1 718 ? -1.478 -5.418 -24.652 1.00 93.88 718 ALA A CA 1
ATOM 5523 C C . ALA A 1 718 ? -2.616 -6.315 -25.166 1.00 93.88 718 ALA A C 1
ATOM 5525 O O . ALA A 1 718 ? -2.390 -7.480 -25.510 1.00 93.88 718 ALA A O 1
ATOM 5526 N N . GLY A 1 719 ? -3.832 -5.765 -25.221 1.00 89.44 719 GLY A N 1
ATOM 5527 C CA . GLY A 1 719 ? -4.971 -6.430 -25.844 1.00 89.44 719 GLY A CA 1
ATOM 5528 C C . GLY A 1 719 ? -4.925 -6.351 -27.375 1.00 89.44 719 GLY A C 1
ATOM 5529 O O . GLY A 1 719 ? -4.071 -5.668 -27.946 1.00 89.44 719 GLY A O 1
ATOM 5530 N N . PRO A 1 720 ? -5.846 -7.042 -28.067 1.00 89.06 720 PRO A N 1
ATOM 5531 C CA . PRO A 1 720 ? -5.875 -7.096 -29.530 1.00 89.06 720 PRO A CA 1
ATOM 5532 C C . PRO A 1 720 ? -6.151 -5.736 -30.191 1.00 89.06 720 PRO A C 1
ATOM 5534 O O . PRO A 1 720 ? -5.769 -5.541 -31.343 1.00 89.06 720 PRO A O 1
ATOM 5537 N N . ASP A 1 721 ? -6.780 -4.808 -29.464 1.00 91.81 721 ASP A N 1
ATOM 5538 C CA . ASP A 1 721 ? -7.158 -3.478 -29.956 1.00 91.81 721 ASP A CA 1
ATOM 5539 C C . ASP A 1 721 ? -6.079 -2.404 -29.709 1.00 91.81 721 ASP A C 1
ATOM 5541 O O . ASP A 1 721 ? -6.260 -1.248 -30.091 1.00 91.81 721 ASP A O 1
AT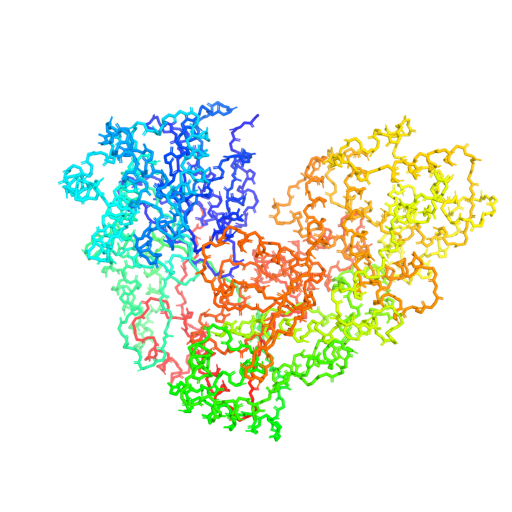OM 5545 N N . VAL A 1 722 ? -4.944 -2.765 -29.094 1.00 95.50 722 VAL A N 1
ATOM 5546 C CA . VAL A 1 722 ? -3.822 -1.839 -28.876 1.00 95.50 722 VAL A CA 1
ATOM 5547 C C . VAL A 1 722 ? -3.088 -1.575 -30.188 1.00 95.50 722 VAL A C 1
ATOM 5549 O O . VAL A 1 722 ? -2.584 -2.489 -30.846 1.00 95.50 722 VAL A O 1
ATOM 5552 N N . THR A 1 723 ? -2.953 -0.303 -30.552 1.00 96.00 723 THR A N 1
ATOM 5553 C CA . THR A 1 723 ? -2.182 0.118 -31.719 1.00 96.00 723 THR A CA 1
ATOM 5554 C C . THR A 1 723 ? -0.684 0.166 -31.409 1.00 96.00 723 THR A C 1
ATOM 5556 O O . THR A 1 723 ? -0.249 0.351 -30.271 1.00 96.00 723 THR A O 1
ATOM 5559 N N . ALA A 1 724 ? 0.159 0.063 -32.441 1.00 94.19 724 ALA A N 1
ATOM 5560 C CA . ALA A 1 724 ? 1.608 0.191 -32.259 1.00 94.19 724 ALA A CA 1
ATOM 5561 C C . ALA A 1 724 ? 2.022 1.587 -31.737 1.00 94.19 724 ALA A C 1
ATOM 5563 O O . ALA A 1 724 ? 3.020 1.710 -31.026 1.00 94.19 724 ALA A O 1
ATOM 5564 N N . GLU A 1 725 ? 1.250 2.629 -32.067 1.00 93.56 725 GLU A N 1
ATOM 5565 C CA . GLU A 1 725 ? 1.424 3.989 -31.538 1.00 93.56 725 GLU A CA 1
ATOM 5566 C C . GLU A 1 725 ? 1.038 4.064 -30.056 1.00 93.56 725 GLU A C 1
ATOM 5568 O O . GLU A 1 725 ? 1.822 4.583 -29.259 1.00 93.56 725 GLU A O 1
ATOM 5573 N N . GLY A 1 726 ? -0.103 3.483 -29.669 1.00 94.50 726 GLY A N 1
ATOM 5574 C CA . GLY A 1 726 ? -0.550 3.406 -28.277 1.00 94.50 726 GLY A CA 1
ATOM 5575 C C . GLY A 1 726 ? 0.429 2.645 -27.383 1.00 94.50 726 GLY A C 1
ATOM 5576 O O . GLY A 1 726 ? 0.831 3.151 -26.331 1.00 94.50 726 GLY A O 1
ATOM 5577 N N . LEU A 1 727 ? 0.920 1.489 -27.844 1.00 96.62 727 LEU A N 1
ATOM 5578 C CA . LEU A 1 727 ? 1.961 0.721 -27.154 1.00 96.62 727 LEU A CA 1
ATOM 5579 C C . LEU A 1 727 ? 3.246 1.542 -26.962 1.00 96.62 727 LEU A C 1
ATOM 5581 O O . LEU A 1 727 ? 3.812 1.562 -25.864 1.00 96.62 727 LEU A O 1
ATOM 5585 N N . TRP A 1 728 ? 3.698 2.256 -28.000 1.00 96.06 728 TRP A N 1
ATOM 5586 C CA . TRP A 1 728 ? 4.894 3.099 -27.909 1.00 96.06 728 TRP A CA 1
ATOM 5587 C C . TRP A 1 728 ? 4.703 4.252 -26.928 1.00 96.06 728 TRP A C 1
ATOM 5589 O O . TRP A 1 728 ? 5.568 4.492 -26.084 1.00 96.06 728 TRP A O 1
ATOM 5599 N N . GLY A 1 729 ? 3.557 4.933 -26.998 1.00 94.12 729 GLY A N 1
ATOM 5600 C CA . GLY A 1 729 ? 3.204 6.025 -26.098 1.00 94.12 729 GLY A CA 1
ATOM 5601 C C . GLY A 1 729 ? 3.170 5.582 -24.635 1.00 94.12 729 GLY A C 1
ATOM 5602 O O . GLY A 1 729 ? 3.776 6.235 -23.781 1.00 94.12 729 GLY A O 1
ATOM 5603 N N . ALA A 1 730 ? 2.540 4.438 -24.351 1.00 95.75 730 ALA A N 1
ATOM 5604 C CA . ALA A 1 730 ? 2.491 3.850 -23.015 1.00 95.75 730 ALA A CA 1
ATOM 5605 C C . ALA A 1 730 ? 3.887 3.429 -22.516 1.00 95.75 730 ALA A C 1
ATOM 5607 O O . ALA A 1 730 ? 4.242 3.714 -21.370 1.00 95.75 730 ALA A O 1
ATOM 5608 N N . ALA A 1 731 ? 4.722 2.827 -23.372 1.00 97.00 731 ALA A N 1
ATOM 5609 C CA . ALA A 1 731 ? 6.099 2.468 -23.024 1.00 97.00 731 ALA A CA 1
ATOM 5610 C C . ALA A 1 731 ? 6.947 3.700 -22.727 1.00 97.00 731 ALA A C 1
ATOM 5612 O O . ALA A 1 731 ? 7.658 3.749 -21.719 1.00 97.00 731 ALA A O 1
ATOM 5613 N N . PHE A 1 732 ? 6.817 4.735 -23.554 1.00 93.12 732 PHE A N 1
ATOM 5614 C CA . PHE A 1 732 ? 7.533 5.983 -23.357 1.00 93.12 732 PHE A CA 1
ATOM 5615 C C . PHE A 1 732 ? 7.036 6.751 -22.118 1.00 93.12 732 PHE A C 1
ATOM 5617 O O . PHE A 1 732 ? 7.761 7.598 -21.588 1.00 93.12 732 PHE A O 1
ATOM 5624 N N . GLU A 1 733 ? 5.812 6.508 -21.646 1.00 92.50 733 GLU A N 1
ATOM 5625 C CA . GLU A 1 733 ? 5.313 7.014 -20.361 1.00 92.50 733 GLU A CA 1
ATOM 5626 C C . GLU A 1 733 ? 5.890 6.210 -19.187 1.00 92.50 733 GLU A C 1
ATOM 5628 O O . GLU A 1 733 ? 6.428 6.792 -18.244 1.00 92.50 733 GLU A O 1
ATOM 5633 N N . LEU A 1 734 ? 5.879 4.877 -19.267 1.00 95.75 734 LEU A N 1
ATOM 5634 C CA . LEU A 1 734 ? 6.386 3.988 -18.217 1.00 95.75 734 LEU A CA 1
ATOM 5635 C C . LEU A 1 734 ? 7.867 4.243 -17.886 1.00 95.75 734 LEU A C 1
ATOM 5637 O O . LEU A 1 734 ? 8.253 4.289 -16.711 1.00 95.75 734 LEU A O 1
ATOM 5641 N N . VAL A 1 735 ? 8.699 4.501 -18.902 1.00 94.44 735 VAL A N 1
ATOM 5642 C CA . VAL A 1 735 ? 10.120 4.846 -18.709 1.00 94.44 735 VAL A CA 1
ATOM 5643 C C . VAL A 1 735 ? 10.323 6.127 -17.902 1.00 94.44 735 VAL A C 1
ATOM 5645 O O . VAL A 1 735 ? 11.389 6.292 -17.307 1.00 94.44 735 VAL A O 1
ATOM 5648 N N . ARG A 1 736 ? 9.331 7.032 -17.818 1.00 91.19 736 ARG A N 1
ATOM 5649 C CA . ARG A 1 736 ? 9.416 8.208 -16.938 1.00 91.19 736 ARG A CA 1
ATOM 5650 C C . ARG A 1 736 ? 9.569 7.768 -15.488 1.00 91.19 736 ARG A C 1
ATOM 5652 O O . ARG A 1 736 ? 10.468 8.264 -14.811 1.00 91.19 736 ARG A O 1
ATOM 5659 N N . GLY A 1 737 ? 8.745 6.818 -15.048 1.00 92.88 737 GLY A N 1
ATOM 5660 C CA . GLY A 1 737 ? 8.798 6.261 -13.698 1.00 92.88 737 GLY A CA 1
ATOM 5661 C C . GLY A 1 737 ? 10.122 5.552 -13.428 1.00 92.88 737 GLY A C 1
ATOM 5662 O O . GLY A 1 737 ? 10.777 5.845 -12.427 1.00 92.88 737 GLY A O 1
ATOM 5663 N N . ILE A 1 738 ? 10.576 4.706 -14.361 1.00 96.56 738 ILE A N 1
ATOM 5664 C CA . ILE A 1 738 ? 11.847 3.974 -14.219 1.00 96.56 738 ILE A CA 1
ATOM 5665 C C . ILE A 1 738 ? 13.031 4.951 -14.165 1.00 96.56 738 ILE A C 1
ATOM 5667 O O . ILE A 1 738 ? 13.926 4.831 -13.329 1.00 96.56 738 ILE A O 1
ATOM 5671 N N . ARG A 1 739 ? 13.023 5.993 -15.000 1.00 95.00 739 ARG A N 1
ATOM 5672 C CA . ARG A 1 739 ? 14.038 7.046 -14.951 1.00 95.00 739 ARG A CA 1
ATOM 5673 C C . ARG A 1 739 ? 13.991 7.822 -13.639 1.00 95.00 739 ARG A C 1
ATOM 5675 O O . ARG A 1 739 ? 15.047 8.145 -13.102 1.00 95.00 739 ARG A O 1
ATOM 5682 N N . THR A 1 740 ? 12.803 8.129 -13.114 1.00 93.06 740 THR A N 1
ATOM 5683 C CA . THR A 1 740 ? 12.658 8.769 -11.799 1.00 93.06 740 THR A CA 1
ATOM 5684 C C . THR A 1 740 ? 13.246 7.889 -10.700 1.00 93.06 740 THR A C 1
ATOM 5686 O O . THR A 1 740 ? 13.971 8.412 -9.858 1.00 93.06 740 THR A O 1
ATOM 5689 N N . LEU A 1 741 ? 13.021 6.570 -10.740 1.00 95.19 741 LEU A N 1
ATOM 5690 C CA . LEU A 1 741 ? 13.638 5.610 -9.823 1.00 95.19 741 LEU A CA 1
ATOM 5691 C C . LEU A 1 741 ? 15.172 5.717 -9.854 1.00 95.19 741 LEU A C 1
ATOM 5693 O O . LEU A 1 741 ? 15.778 5.977 -8.818 1.00 95.19 741 LEU A O 1
ATOM 5697 N N . PHE A 1 742 ? 15.803 5.627 -11.027 1.00 96.06 742 PHE A N 1
ATOM 5698 C CA . PHE A 1 742 ? 17.265 5.730 -11.137 1.00 96.06 742 PHE A CA 1
ATOM 5699 C C . PHE A 1 742 ? 17.823 7.144 -10.906 1.00 96.06 742 PHE A C 1
ATOM 5701 O O . PHE A 1 742 ? 19.012 7.292 -10.640 1.00 96.06 742 PHE A O 1
ATOM 5708 N N . ASN A 1 743 ? 17.006 8.196 -10.979 1.00 93.12 743 ASN A N 1
ATOM 5709 C CA . ASN A 1 743 ? 17.429 9.571 -10.684 1.00 93.12 743 ASN A CA 1
ATOM 5710 C C . ASN A 1 743 ? 17.360 9.947 -9.201 1.00 93.12 743 ASN A C 1
ATOM 5712 O O . ASN A 1 743 ? 17.775 11.050 -8.838 1.00 93.12 743 ASN A O 1
ATOM 5716 N N . ARG A 1 744 ? 16.827 9.074 -8.341 1.00 91.31 744 ARG A N 1
ATOM 5717 C CA . ARG A 1 744 ? 16.810 9.301 -6.893 1.00 91.31 744 ARG A CA 1
ATOM 5718 C C . ARG A 1 744 ? 18.240 9.406 -6.364 1.00 91.31 744 ARG A C 1
ATOM 5720 O O . ARG A 1 744 ? 19.126 8.667 -6.796 1.00 91.31 744 ARG A O 1
ATOM 5727 N N . THR A 1 745 ? 18.442 10.293 -5.393 1.00 89.19 745 THR A N 1
ATOM 5728 C CA . THR A 1 745 ? 19.729 10.476 -4.710 1.00 89.19 745 THR A CA 1
ATOM 5729 C C . THR A 1 745 ? 20.230 9.160 -4.118 1.00 89.19 745 THR A C 1
ATOM 5731 O O . THR A 1 745 ? 21.386 8.800 -4.312 1.00 89.19 745 THR A O 1
ATOM 5734 N N . GLU A 1 746 ? 19.339 8.413 -3.464 1.00 88.62 746 GLU A N 1
ATOM 5735 C CA . GLU A 1 746 ? 19.660 7.148 -2.799 1.00 88.62 746 GLU A CA 1
ATOM 5736 C C . GLU A 1 746 ? 20.009 6.055 -3.817 1.00 88.62 746 GLU A C 1
ATOM 5738 O O . GLU A 1 746 ? 20.982 5.334 -3.638 1.00 88.62 746 GLU A O 1
ATOM 5743 N N . SER A 1 747 ? 19.271 5.977 -4.930 1.00 93.31 747 SER A N 1
ATOM 5744 C CA . SER A 1 747 ? 19.551 5.027 -6.014 1.00 93.31 747 SER A CA 1
ATOM 5745 C C . SER A 1 747 ? 20.868 5.342 -6.724 1.00 93.31 747 SER A C 1
ATOM 5747 O O . SER A 1 747 ? 21.623 4.431 -7.042 1.00 93.31 747 SER A O 1
ATOM 5749 N N . THR A 1 748 ? 21.177 6.626 -6.923 1.00 93.12 748 THR A N 1
ATOM 5750 C CA . THR A 1 748 ? 22.457 7.049 -7.508 1.00 93.12 748 THR A CA 1
ATOM 5751 C C . THR A 1 748 ? 23.625 6.690 -6.595 1.00 93.12 748 THR A C 1
ATOM 5753 O O . THR A 1 748 ? 24.624 6.163 -7.078 1.00 93.12 748 THR A O 1
ATOM 5756 N N . ALA A 1 749 ? 23.500 6.965 -5.291 1.00 91.00 749 ALA A N 1
ATOM 5757 C CA . ALA A 1 749 ? 24.511 6.597 -4.305 1.00 91.00 749 ALA A CA 1
ATOM 5758 C C . ALA A 1 749 ? 24.723 5.077 -4.291 1.00 91.00 749 ALA A C 1
ATOM 5760 O O . ALA A 1 749 ? 25.846 4.628 -4.496 1.00 91.00 749 ALA A O 1
ATOM 5761 N N . LEU A 1 750 ? 23.630 4.308 -4.209 1.00 93.88 750 LEU A N 1
ATOM 5762 C CA . LEU A 1 750 ? 23.662 2.850 -4.227 1.00 93.88 750 LEU A CA 1
ATOM 5763 C C . LEU A 1 750 ? 24.399 2.300 -5.454 1.00 93.88 750 LEU A C 1
ATOM 5765 O O . LEU A 1 750 ? 25.335 1.525 -5.303 1.00 93.88 750 LEU A O 1
ATOM 5769 N N . LEU A 1 751 ? 24.008 2.696 -6.669 1.00 94.75 751 LEU A N 1
ATOM 5770 C CA . LEU A 1 751 ? 24.608 2.154 -7.895 1.00 94.75 751 LEU A CA 1
ATOM 5771 C C . LEU A 1 751 ? 26.096 2.502 -8.017 1.00 94.75 751 LEU A C 1
ATOM 5773 O O . LEU A 1 751 ? 26.872 1.698 -8.527 1.00 94.75 751 LEU A O 1
ATOM 5777 N N . VAL A 1 752 ? 26.512 3.676 -7.541 1.00 92.12 752 VAL A N 1
ATOM 5778 C CA . VAL A 1 752 ? 27.936 4.040 -7.514 1.00 92.12 752 VAL A CA 1
ATOM 5779 C C . VAL A 1 752 ? 28.689 3.242 -6.454 1.00 92.12 752 VAL A C 1
ATOM 5781 O O . VAL A 1 752 ? 29.798 2.793 -6.719 1.00 92.12 752 VAL A O 1
ATOM 5784 N N . THR A 1 753 ? 28.081 2.984 -5.296 1.00 92.62 753 THR A N 1
ATOM 5785 C CA . THR A 1 753 ? 28.652 2.091 -4.280 1.00 92.62 753 THR A CA 1
ATOM 5786 C C . THR A 1 753 ? 28.773 0.645 -4.771 1.00 92.62 753 THR A C 1
ATOM 5788 O O . THR A 1 753 ? 29.763 -0.008 -4.458 1.00 92.62 753 THR A O 1
ATOM 5791 N N . LEU A 1 754 ? 27.810 0.140 -5.550 1.00 94.25 754 LEU A N 1
ATOM 5792 C CA . LEU A 1 754 ? 27.819 -1.243 -6.039 1.00 94.25 754 LEU A CA 1
ATOM 5793 C C . LEU A 1 754 ? 28.797 -1.478 -7.200 1.00 94.25 754 LEU A C 1
ATOM 5795 O O . LEU A 1 754 ? 29.480 -2.498 -7.209 1.00 94.25 754 LEU A O 1
ATOM 5799 N N . TYR A 1 755 ? 28.867 -0.558 -8.169 1.00 93.62 755 TYR A N 1
ATOM 5800 C CA . TYR A 1 755 ? 29.642 -0.760 -9.404 1.00 93.62 755 TYR A CA 1
ATOM 5801 C C . TYR A 1 755 ? 30.931 0.074 -9.497 1.00 93.62 755 TYR A C 1
ATOM 5803 O O . TYR A 1 755 ? 31.740 -0.153 -10.394 1.00 93.62 755 TYR A O 1
ATOM 5811 N N . GLY A 1 756 ? 31.149 1.033 -8.594 1.00 87.88 756 GLY A N 1
ATOM 5812 C CA . GLY A 1 756 ? 32.347 1.872 -8.585 1.00 87.88 756 GLY A CA 1
ATOM 5813 C C . GLY A 1 756 ? 32.422 2.873 -9.747 1.00 87.88 756 GLY A C 1
ATOM 5814 O O . GLY A 1 756 ? 31.414 3.427 -10.195 1.00 87.88 756 GLY A O 1
ATOM 5815 N N . GLU A 1 757 ? 33.645 3.154 -10.207 1.00 85.50 757 GLU A N 1
ATOM 5816 C CA . GLU A 1 757 ? 33.916 4.152 -11.247 1.00 85.50 757 GLU A CA 1
ATOM 5817 C C . GLU A 1 757 ? 33.570 3.636 -12.651 1.00 85.50 757 GLU A C 1
ATOM 5819 O O . GLU A 1 757 ? 34.382 3.010 -13.328 1.00 85.50 757 GLU A O 1
ATOM 5824 N N . GLN A 1 758 ? 32.366 3.956 -13.125 1.00 91.75 758 GLN A N 1
ATOM 5825 C CA . GLN A 1 758 ? 31.979 3.799 -14.527 1.00 91.75 758 GLN A CA 1
ATOM 5826 C C . GLN A 1 758 ? 30.896 4.813 -14.937 1.00 91.75 758 GLN A C 1
ATOM 5828 O O . GLN A 1 758 ? 30.289 5.462 -14.075 1.00 91.75 758 GLN A O 1
ATOM 5833 N N . PRO A 1 759 ? 30.622 4.999 -16.246 1.00 92.44 759 PRO A N 1
ATOM 5834 C CA . PRO A 1 759 ? 29.511 5.834 -16.683 1.00 92.44 759 PRO A CA 1
ATOM 5835 C C . PRO A 1 759 ? 28.187 5.357 -16.077 1.00 92.44 759 PRO A C 1
ATOM 5837 O O . PRO A 1 759 ? 27.816 4.197 -16.217 1.00 92.44 759 PRO A O 1
ATOM 5840 N N . TYR A 1 760 ? 27.436 6.266 -15.449 1.00 94.06 760 TYR A N 1
ATOM 5841 C CA . TYR A 1 760 ? 26.231 5.905 -14.689 1.00 94.06 760 TYR A CA 1
ATOM 5842 C C . TYR A 1 760 ? 25.183 5.133 -15.509 1.00 94.06 760 TYR A C 1
ATOM 5844 O O . TYR A 1 760 ? 24.522 4.241 -14.987 1.00 94.06 760 TYR A O 1
ATOM 5852 N N . TRP A 1 761 ? 25.049 5.438 -16.805 1.00 94.56 761 TRP A N 1
ATOM 5853 C CA . TRP A 1 761 ? 24.132 4.720 -17.695 1.00 94.56 761 TRP A CA 1
ATOM 5854 C C . TRP A 1 761 ? 24.485 3.228 -17.823 1.00 94.56 761 TRP A C 1
ATOM 5856 O O . TRP A 1 761 ? 23.580 2.410 -17.957 1.00 94.56 761 TRP A O 1
ATOM 5866 N N . ARG A 1 762 ? 25.773 2.866 -17.726 1.00 95.00 762 ARG A N 1
ATOM 5867 C CA . ARG A 1 762 ? 26.241 1.477 -17.765 1.00 95.00 762 ARG A CA 1
ATOM 5868 C C . ARG A 1 762 ? 25.885 0.740 -16.478 1.00 95.00 762 ARG A C 1
ATOM 5870 O O . ARG A 1 762 ? 25.309 -0.339 -16.564 1.00 95.00 762 ARG A O 1
ATOM 5877 N N . SER A 1 763 ? 26.086 1.373 -15.316 1.00 96.94 763 SER A N 1
ATOM 5878 C CA . SER A 1 763 ? 25.623 0.833 -14.027 1.00 96.94 763 SER A CA 1
ATOM 5879 C C . SER A 1 763 ? 24.117 0.562 -14.027 1.00 96.94 763 SER A C 1
ATOM 5881 O O . SER A 1 763 ? 23.676 -0.429 -13.460 1.00 96.94 763 SER A O 1
ATOM 5883 N N . VAL A 1 764 ? 23.311 1.413 -14.676 1.00 97.88 764 VAL A N 1
ATOM 5884 C CA . VAL A 1 764 ? 21.860 1.185 -14.788 1.00 97.88 764 VAL A CA 1
ATOM 5885 C C . VAL A 1 764 ? 21.548 -0.069 -15.609 1.00 97.88 764 VAL A C 1
ATOM 5887 O O . VAL A 1 764 ? 20.731 -0.875 -15.174 1.00 97.88 764 VAL A O 1
ATOM 5890 N N . ILE A 1 765 ? 22.185 -0.254 -16.769 1.00 96.56 765 ILE A N 1
ATOM 5891 C CA . ILE A 1 765 ? 21.968 -1.428 -17.635 1.00 96.56 765 ILE A CA 1
ATOM 5892 C C . ILE A 1 765 ? 22.415 -2.716 -16.936 1.00 96.56 765 ILE A C 1
ATOM 5894 O O . ILE A 1 765 ? 21.676 -3.698 -16.947 1.00 96.56 765 ILE A O 1
ATOM 5898 N N . GLU A 1 766 ? 23.592 -2.708 -16.308 1.00 97.38 766 GLU A N 1
ATOM 5899 C CA . GLU A 1 766 ? 24.114 -3.857 -15.555 1.00 97.38 766 GLU A CA 1
ATOM 5900 C C . GLU A 1 766 ? 23.190 -4.207 -14.383 1.00 97.38 766 GLU A C 1
ATOM 5902 O O . GLU A 1 766 ? 22.812 -5.363 -14.230 1.00 97.38 766 GLU A O 1
ATOM 5907 N N . TYR A 1 767 ? 22.687 -3.211 -13.649 1.00 98.44 767 TYR A N 1
ATOM 5908 C CA . TYR A 1 767 ? 21.720 -3.443 -12.574 1.00 98.44 767 TYR A CA 1
ATOM 5909 C C . TYR A 1 767 ? 20.367 -3.974 -13.078 1.00 98.44 767 TYR A C 1
ATOM 5911 O O . TYR A 1 767 ? 19.739 -4.809 -12.425 1.00 98.44 767 TYR A O 1
ATOM 5919 N N . CYS A 1 768 ? 19.909 -3.530 -14.256 1.00 98.44 768 CYS A N 1
ATOM 5920 C CA . CYS A 1 768 ? 18.708 -4.077 -14.897 1.00 98.44 768 CYS A CA 1
ATOM 5921 C C . CYS A 1 768 ? 18.888 -5.548 -15.299 1.00 98.44 768 CYS A C 1
ATOM 5923 O O . CYS A 1 768 ? 17.927 -6.313 -15.204 1.00 98.44 768 CYS A O 1
ATOM 5925 N N . ALA A 1 769 ? 20.092 -5.938 -15.729 1.00 98.06 769 ALA A N 1
ATOM 5926 C CA . ALA A 1 769 ? 20.437 -7.325 -16.026 1.00 98.06 769 ALA A CA 1
ATOM 5927 C C . ALA A 1 769 ? 20.506 -8.162 -14.742 1.00 98.06 769 ALA A C 1
ATOM 5929 O O . ALA A 1 769 ? 19.826 -9.182 -14.649 1.00 98.06 769 ALA A O 1
ATOM 5930 N N . ASP A 1 770 ? 21.242 -7.682 -13.734 1.00 98.00 770 ASP A N 1
ATOM 5931 C CA . ASP A 1 770 ? 21.439 -8.385 -12.466 1.00 98.00 770 ASP A CA 1
ATOM 5932 C C . ASP A 1 770 ? 20.110 -8.685 -11.777 1.00 98.00 770 ASP A C 1
ATOM 5934 O O . ASP A 1 770 ? 19.869 -9.812 -11.349 1.00 98.00 770 ASP A O 1
ATOM 5938 N N . GLY A 1 771 ? 19.238 -7.675 -11.714 1.00 97.19 771 GLY A N 1
ATOM 5939 C CA . GLY A 1 771 ? 17.920 -7.760 -11.095 1.00 97.19 771 GLY A CA 1
ATOM 5940 C C . GLY A 1 771 ? 16.799 -8.218 -12.017 1.00 97.19 771 GLY A C 1
ATOM 5941 O O . GLY A 1 771 ? 15.647 -8.199 -11.583 1.00 97.19 771 GLY A O 1
ATOM 5942 N N . ASN A 1 772 ? 17.107 -8.603 -13.261 1.00 97.75 772 ASN A N 1
ATOM 5943 C CA . ASN A 1 772 ? 16.146 -9.172 -14.207 1.00 97.75 772 ASN A CA 1
ATOM 5944 C C . ASN A 1 772 ? 14.901 -8.274 -14.389 1.00 97.75 772 ASN A C 1
ATOM 5946 O O . ASN A 1 772 ? 13.756 -8.726 -14.305 1.00 97.75 772 ASN A O 1
ATOM 5950 N N . LEU A 1 773 ? 15.123 -6.969 -14.601 1.00 98.38 773 LEU A N 1
ATOM 5951 C CA . LEU A 1 773 ? 14.056 -5.959 -14.574 1.00 98.38 773 LEU A CA 1
ATOM 5952 C C . LEU A 1 773 ? 12.914 -6.270 -15.562 1.00 98.38 773 LEU A C 1
ATOM 5954 O O . LEU A 1 773 ? 11.772 -5.927 -15.277 1.00 98.38 773 LEU A O 1
ATOM 5958 N N . GLN A 1 774 ? 13.188 -6.965 -16.674 1.00 97.75 774 GLN A N 1
ATOM 5959 C CA . GLN A 1 774 ? 12.146 -7.466 -17.582 1.00 97.75 774 GLN A CA 1
ATOM 5960 C C . GLN A 1 774 ? 11.094 -8.306 -16.845 1.00 97.75 774 GLN A C 1
ATOM 5962 O O . GLN A 1 774 ? 9.923 -7.935 -16.828 1.00 97.75 774 GLN A O 1
ATOM 5967 N N . ALA A 1 775 ? 11.517 -9.385 -16.182 1.00 98.12 775 ALA A N 1
ATOM 5968 C CA . ALA A 1 775 ? 10.622 -10.289 -15.463 1.00 98.12 775 ALA A CA 1
ATOM 5969 C C . ALA A 1 775 ? 9.880 -9.586 -14.313 1.00 98.12 775 ALA A C 1
ATOM 5971 O O . ALA A 1 775 ? 8.715 -9.877 -14.040 1.00 98.12 775 ALA A O 1
ATOM 5972 N N . VAL A 1 776 ? 10.537 -8.622 -13.660 1.00 98.44 776 VAL A N 1
ATOM 5973 C CA . VAL A 1 776 ? 9.938 -7.800 -12.595 1.00 98.44 776 VAL A CA 1
ATOM 5974 C C . VAL A 1 776 ? 8.795 -6.942 -13.136 1.00 98.44 776 VAL A C 1
ATOM 5976 O O . VAL A 1 776 ? 7.738 -6.854 -12.509 1.00 98.44 776 VAL A O 1
ATOM 5979 N N . MET A 1 777 ? 8.993 -6.313 -14.297 1.00 98.25 777 MET A N 1
ATOM 5980 C CA . MET A 1 777 ? 7.962 -5.492 -14.927 1.00 98.25 777 MET A CA 1
ATOM 5981 C C . MET A 1 777 ? 6.821 -6.346 -15.483 1.00 98.25 777 MET A C 1
ATOM 5983 O O . MET A 1 777 ? 5.669 -5.971 -15.284 1.00 98.25 777 MET A O 1
ATOM 5987 N N . ASP A 1 778 ? 7.106 -7.506 -16.082 1.00 97.88 778 ASP A N 1
ATOM 5988 C CA . ASP A 1 778 ? 6.069 -8.448 -16.528 1.00 97.88 778 ASP A CA 1
ATOM 5989 C C . ASP A 1 778 ? 5.185 -8.919 -15.361 1.00 97.88 778 ASP A C 1
ATOM 5991 O O . ASP A 1 778 ? 3.959 -8.926 -15.472 1.00 97.88 778 ASP A O 1
ATOM 5995 N N . GLU A 1 779 ? 5.779 -9.243 -14.206 1.00 97.75 779 GLU A N 1
ATOM 5996 C CA . GLU A 1 779 ? 5.025 -9.602 -12.996 1.00 97.75 779 GLU A CA 1
ATOM 5997 C C . GLU A 1 779 ? 4.190 -8.433 -12.456 1.00 97.75 779 GLU A C 1
ATOM 5999 O O . GLU A 1 779 ? 3.030 -8.620 -12.076 1.00 97.75 779 GLU A O 1
ATOM 6004 N N . TYR A 1 780 ? 4.746 -7.217 -12.429 1.00 97.25 780 TYR A N 1
ATOM 6005 C CA . TYR A 1 780 ? 4.019 -6.050 -11.928 1.00 97.25 780 TYR A CA 1
ATOM 6006 C C . TYR A 1 780 ? 2.829 -5.685 -12.820 1.00 97.25 780 TYR A C 1
ATOM 6008 O O . TYR A 1 780 ? 1.718 -5.484 -12.325 1.00 97.25 780 TYR A O 1
ATOM 6016 N N . LEU A 1 781 ? 3.041 -5.630 -14.134 1.00 96.00 781 LEU A N 1
ATOM 6017 C CA . LEU A 1 781 ? 1.986 -5.313 -15.091 1.00 96.00 781 LEU A CA 1
ATOM 6018 C C . LEU A 1 781 ? 0.899 -6.398 -15.087 1.00 96.00 781 LEU A C 1
ATOM 6020 O O . LEU A 1 781 ? -0.283 -6.059 -15.059 1.00 96.00 781 LEU A O 1
ATOM 6024 N N . PHE A 1 782 ? 1.270 -7.681 -14.975 1.00 94.25 782 PHE A N 1
ATOM 6025 C CA . PHE A 1 782 ? 0.311 -8.772 -14.777 1.00 94.25 782 PHE A CA 1
ATOM 6026 C C . PHE A 1 782 ? -0.563 -8.574 -13.526 1.00 94.25 782 PHE A C 1
ATOM 6028 O O . PHE A 1 782 ? -1.778 -8.772 -13.586 1.00 94.25 782 PHE A O 1
ATOM 6035 N N . GLN A 1 783 ? 0.020 -8.154 -12.397 1.00 93.06 783 GLN A N 1
ATOM 6036 C CA . GLN A 1 783 ? -0.741 -7.866 -11.174 1.00 93.06 783 GLN A CA 1
ATOM 6037 C C . GLN A 1 783 ? -1.699 -6.680 -11.341 1.00 93.06 783 GLN A C 1
ATOM 6039 O O . GLN A 1 783 ? -2.850 -6.760 -10.908 1.00 93.06 783 GLN A O 1
ATOM 6044 N N . LEU A 1 784 ? -1.261 -5.609 -12.011 1.00 91.25 784 LEU A N 1
ATOM 6045 C CA . LEU A 1 784 ? -2.109 -4.448 -12.295 1.00 91.25 784 LEU A CA 1
ATOM 6046 C C . LEU A 1 784 ? -3.315 -4.818 -13.173 1.00 91.25 784 LEU A C 1
ATOM 6048 O O . LEU A 1 784 ? -4.426 -4.376 -12.882 1.00 91.25 784 LEU A O 1
ATOM 6052 N N . VAL A 1 785 ? -3.113 -5.661 -14.192 1.00 89.00 785 VAL A N 1
ATOM 6053 C CA . VAL A 1 785 ? -4.194 -6.195 -15.042 1.00 89.00 785 VAL A CA 1
ATOM 6054 C C . VAL A 1 785 ? -5.130 -7.105 -14.246 1.00 89.00 785 VAL A C 1
ATOM 6056 O O . VAL A 1 785 ? -6.352 -6.969 -14.322 1.00 89.00 785 VAL A O 1
ATOM 6059 N N . SER A 1 786 ? -4.565 -8.007 -13.439 1.00 85.19 786 SER A N 1
ATOM 6060 C CA . SER A 1 786 ? -5.330 -8.970 -12.637 1.00 85.19 786 SER A CA 1
ATOM 6061 C C . SER A 1 786 ? -6.262 -8.282 -11.637 1.00 85.19 786 SER A C 1
ATOM 6063 O O . SER A 1 786 ? -7.395 -8.716 -11.445 1.00 85.19 786 SER A O 1
ATOM 6065 N N . GLU A 1 787 ? -5.829 -7.177 -11.025 1.00 78.12 787 GLU A N 1
ATOM 6066 C CA . GLU A 1 787 ? -6.678 -6.395 -10.119 1.00 78.12 787 GLU A CA 1
ATOM 6067 C C . GLU A 1 787 ? -7.851 -5.710 -10.837 1.00 78.12 787 GLU A C 1
ATOM 6069 O O . GLU A 1 787 ? -8.920 -5.549 -10.248 1.00 78.12 787 GLU A O 1
ATOM 6074 N N . GLY A 1 788 ? -7.669 -5.332 -12.106 1.00 67.25 788 GLY A N 1
ATOM 6075 C CA . GLY A 1 788 ? -8.717 -4.768 -12.961 1.00 67.25 788 GLY A CA 1
ATOM 6076 C C . GLY A 1 788 ? -9.754 -5.791 -13.443 1.00 67.25 788 GLY A C 1
ATOM 6077 O O . GLY A 1 788 ? -10.647 -5.433 -14.204 1.00 67.25 788 GLY A O 1
ATOM 6078 N N . GLY A 1 789 ? -9.649 -7.055 -13.018 1.00 66.44 789 GLY A N 1
ATOM 6079 C CA . GLY A 1 789 ? -10.520 -8.144 -13.461 1.00 66.44 789 GLY A CA 1
ATOM 6080 C C . GLY A 1 789 ? -10.041 -8.854 -14.729 1.00 66.44 789 GLY A C 1
ATOM 6081 O O . GLY A 1 789 ? -10.771 -9.691 -15.248 1.00 66.44 789 GLY A O 1
ATOM 6082 N N . GLY A 1 790 ? -8.830 -8.553 -15.217 1.00 67.25 790 GLY A N 1
ATOM 6083 C CA . GLY A 1 790 ? -8.227 -9.258 -16.352 1.00 67.25 790 GLY A CA 1
ATOM 6084 C C . GLY A 1 790 ? -8.854 -8.957 -17.715 1.00 67.25 790 GLY A C 1
ATOM 6085 O O . GLY A 1 790 ? -8.715 -9.772 -18.624 1.00 67.25 790 GLY A O 1
ATOM 6086 N N . ALA A 1 791 ? -9.555 -7.828 -17.859 1.00 72.81 791 ALA A N 1
ATOM 6087 C CA . ALA A 1 791 ? -10.081 -7.388 -19.148 1.00 72.81 791 ALA A CA 1
ATOM 6088 C C . ALA A 1 791 ? -8.941 -7.091 -20.138 1.00 72.81 791 ALA A C 1
ATOM 6090 O O . ALA A 1 791 ? -7.875 -6.612 -19.743 1.00 72.81 791 ALA A O 1
ATOM 6091 N N . GLU A 1 792 ? -9.182 -7.372 -21.419 1.00 83.38 792 GLU A N 1
ATOM 6092 C CA . GLU A 1 792 ? -8.263 -6.986 -22.492 1.00 83.38 792 GLU A CA 1
ATOM 6093 C C . GLU A 1 792 ? -8.179 -5.451 -22.561 1.00 83.38 792 GLU A C 1
ATOM 6095 O O . GLU A 1 792 ? -9.184 -4.756 -22.403 1.00 83.38 792 GLU A O 1
ATOM 6100 N N . LEU A 1 793 ? -6.966 -4.928 -22.742 1.00 89.06 793 LEU A N 1
ATOM 6101 C CA . LEU A 1 793 ? -6.698 -3.490 -22.734 1.00 89.06 793 LEU A CA 1
ATOM 6102 C C . LEU A 1 793 ? -6.719 -2.924 -24.153 1.00 89.06 793 LEU A C 1
ATOM 6104 O O . LEU A 1 793 ? -6.206 -3.558 -25.072 1.00 89.06 793 LEU A O 1
ATOM 6108 N N . ASP A 1 794 ? -7.238 -1.711 -24.301 1.00 91.44 794 ASP A N 1
ATOM 6109 C CA . ASP A 1 794 ? -7.047 -0.845 -25.463 1.00 91.44 794 ASP A CA 1
ATOM 6110 C C . ASP A 1 794 ? -5.918 0.178 -25.200 1.00 91.44 794 ASP A C 1
ATOM 6112 O O . ASP A 1 794 ? -5.218 0.113 -24.180 1.00 91.44 794 ASP A O 1
ATOM 6116 N N . ASP A 1 795 ? -5.712 1.122 -26.124 1.00 92.44 795 ASP A N 1
ATOM 6117 C CA . ASP A 1 795 ? -4.674 2.158 -26.011 1.00 92.44 795 ASP A CA 1
ATOM 6118 C C . ASP A 1 795 ? -4.819 3.002 -24.729 1.00 92.44 795 ASP A C 1
ATOM 6120 O O . ASP A 1 795 ? -3.830 3.260 -24.030 1.00 92.44 795 ASP A O 1
ATOM 6124 N N . ASP A 1 796 ? -6.047 3.397 -24.382 1.00 89.88 796 ASP A N 1
ATOM 6125 C CA . ASP A 1 796 ? -6.332 4.228 -23.210 1.00 89.88 796 ASP A CA 1
ATOM 6126 C C . ASP A 1 796 ? -6.126 3.454 -21.903 1.00 89.88 796 ASP A C 1
ATOM 6128 O O . ASP A 1 796 ? -5.496 3.966 -20.965 1.00 89.88 796 ASP A O 1
ATOM 6132 N N . GLY A 1 797 ? -6.592 2.203 -21.850 1.00 90.31 797 GLY A N 1
ATOM 6133 C CA . GLY A 1 797 ? -6.390 1.292 -20.729 1.00 90.31 797 GLY A CA 1
ATOM 6134 C C . GLY A 1 797 ? -4.909 1.010 -20.477 1.00 90.31 797 GLY A C 1
ATOM 6135 O O . GLY A 1 797 ? -4.446 1.088 -19.333 1.00 90.31 797 GLY A O 1
ATOM 6136 N N . LEU A 1 798 ? -4.135 0.769 -21.539 1.00 93.31 798 LEU A N 1
ATOM 6137 C CA . LEU A 1 798 ? -2.691 0.554 -21.447 1.00 93.31 798 LEU A CA 1
ATOM 6138 C C . LEU A 1 798 ? -1.961 1.811 -20.949 1.00 93.31 798 LEU A C 1
ATOM 6140 O O . LEU A 1 798 ? -1.103 1.726 -20.063 1.00 93.31 798 LEU A O 1
ATOM 6144 N N . ALA A 1 799 ? -2.330 2.992 -21.453 1.00 91.44 799 ALA A N 1
ATOM 6145 C CA . ALA A 1 799 ? -1.760 4.260 -21.006 1.00 91.44 799 ALA A CA 1
ATOM 6146 C C . ALA A 1 799 ? -2.113 4.577 -19.539 1.00 91.44 799 ALA A C 1
ATOM 6148 O O . ALA A 1 799 ? -1.262 5.058 -18.782 1.00 91.44 799 ALA A O 1
ATOM 6149 N N . ALA A 1 800 ? -3.345 4.293 -19.107 1.00 90.62 800 ALA A N 1
ATOM 6150 C CA . ALA A 1 800 ? -3.771 4.453 -17.717 1.00 90.62 800 ALA A CA 1
ATOM 6151 C C . ALA A 1 800 ? -2.998 3.523 -16.773 1.00 90.62 800 ALA A C 1
ATOM 6153 O O . ALA A 1 800 ? -2.540 3.953 -15.709 1.00 90.62 800 ALA A O 1
ATOM 6154 N N . LEU A 1 801 ? -2.783 2.272 -17.184 1.00 92.50 801 LEU A N 1
ATOM 6155 C CA . LEU A 1 801 ? -2.001 1.304 -16.425 1.00 92.50 801 LEU A CA 1
ATOM 6156 C C . LEU A 1 801 ? -0.526 1.724 -16.329 1.00 92.50 801 LEU A C 1
ATOM 6158 O O . LEU A 1 801 ? 0.048 1.689 -15.238 1.00 92.50 801 LEU A O 1
ATOM 6162 N N . ALA A 1 802 ? 0.067 2.212 -17.424 1.00 94.38 802 ALA A N 1
ATOM 6163 C CA . ALA A 1 802 ? 1.423 2.760 -17.418 1.00 94.38 802 ALA A CA 1
ATOM 6164 C C . ALA A 1 802 ? 1.561 3.938 -16.434 1.00 94.38 802 ALA A C 1
ATOM 6166 O O . ALA A 1 802 ? 2.483 3.943 -15.615 1.00 94.38 802 ALA A O 1
ATOM 6167 N N . ARG A 1 803 ? 0.617 4.894 -16.433 1.00 92.56 803 ARG A N 1
ATOM 6168 C CA . ARG A 1 803 ? 0.593 6.009 -15.462 1.00 92.56 803 ARG A CA 1
ATOM 6169 C C . ARG A 1 803 ? 0.525 5.511 -14.019 1.00 92.56 803 ARG A C 1
ATOM 6171 O O . ARG A 1 803 ? 1.298 5.961 -13.175 1.00 92.56 803 ARG A O 1
ATOM 6178 N N . ARG A 1 804 ? -0.330 4.525 -13.749 1.00 91.12 804 ARG A N 1
ATOM 6179 C CA . ARG A 1 804 ? -0.459 3.911 -12.423 1.00 91.12 804 ARG A CA 1
ATOM 6180 C C . ARG A 1 804 ? 0.838 3.237 -11.960 1.00 91.12 804 ARG A C 1
ATOM 6182 O O . ARG A 1 804 ? 1.226 3.365 -10.799 1.00 91.12 804 ARG A O 1
ATOM 6189 N N . ALA A 1 805 ? 1.544 2.555 -12.862 1.00 94.25 805 ALA A N 1
ATOM 6190 C CA . ALA A 1 805 ? 2.862 2.002 -12.562 1.00 94.25 805 ALA A CA 1
ATOM 6191 C C . ALA A 1 805 ? 3.879 3.117 -12.245 1.00 94.25 805 ALA A C 1
ATOM 6193 O O . ALA A 1 805 ? 4.638 3.000 -11.278 1.00 94.25 805 ALA A O 1
ATOM 6194 N N . VAL A 1 806 ? 3.861 4.226 -12.996 1.00 93.81 806 VAL A N 1
ATOM 6195 C CA . VAL A 1 806 ? 4.721 5.400 -12.759 1.00 93.81 806 VAL A CA 1
ATOM 6196 C C . VAL A 1 806 ? 4.501 6.011 -11.374 1.00 93.81 806 VAL A C 1
ATOM 6198 O O . VAL A 1 806 ? 5.482 6.251 -10.672 1.00 93.81 806 VAL A O 1
ATOM 6201 N N . GLU A 1 807 ? 3.256 6.181 -10.926 1.00 90.69 807 GLU A N 1
ATOM 6202 C CA . GLU A 1 807 ? 2.934 6.742 -9.600 1.00 90.69 807 GLU A CA 1
ATOM 6203 C C . GLU A 1 807 ? 3.649 6.001 -8.453 1.00 90.69 807 GLU A C 1
ATOM 6205 O O . GLU A 1 807 ? 4.215 6.626 -7.551 1.00 90.69 807 GLU A O 1
ATOM 6210 N N . SER A 1 808 ? 3.720 4.665 -8.514 1.00 90.56 808 SER A N 1
ATOM 6211 C CA . SER A 1 808 ? 4.435 3.858 -7.508 1.00 90.56 808 SER A CA 1
ATOM 6212 C C . SER A 1 808 ? 5.951 4.128 -7.477 1.00 90.56 808 SER A C 1
ATOM 6214 O O . SER A 1 808 ? 6.575 4.161 -6.411 1.00 90.56 808 SER A O 1
ATOM 6216 N N . MET A 1 809 ? 6.548 4.405 -8.641 1.00 92.56 809 MET A N 1
ATOM 6217 C CA . MET A 1 809 ? 7.966 4.741 -8.802 1.00 92.56 809 MET A CA 1
ATOM 6218 C C . MET A 1 809 ? 8.271 6.217 -8.506 1.00 92.56 809 MET A C 1
ATOM 6220 O O . MET A 1 809 ? 9.434 6.588 -8.338 1.00 92.56 809 MET A O 1
ATOM 6224 N N . GLU A 1 810 ? 7.265 7.076 -8.374 1.00 89.19 810 GLU A N 1
ATOM 6225 C CA . GLU A 1 810 ? 7.435 8.498 -8.046 1.00 89.19 810 GLU A CA 1
ATOM 6226 C C . GLU A 1 810 ? 7.227 8.796 -6.551 1.00 89.19 810 GLU A C 1
ATOM 6228 O O . GLU A 1 810 ? 7.338 9.949 -6.121 1.00 89.19 810 GLU A O 1
ATOM 6233 N N . LEU A 1 811 ? 7.035 7.753 -5.727 1.00 89.31 811 LEU A N 1
ATOM 6234 C CA . LEU A 1 811 ? 6.865 7.878 -4.280 1.00 89.31 811 LEU A CA 1
ATOM 6235 C C . LEU A 1 811 ? 7.967 8.738 -3.638 1.00 89.31 811 LEU A C 1
ATOM 6237 O O . LEU A 1 811 ? 9.159 8.385 -3.580 1.00 89.31 811 LEU A O 1
ATOM 6241 N N . ARG A 1 812 ? 7.542 9.872 -3.081 1.00 87.44 812 ARG A N 1
ATOM 6242 C CA . ARG A 1 812 ? 8.425 10.768 -2.333 1.00 87.44 812 ARG A CA 1
ATOM 6243 C C . ARG A 1 812 ? 8.852 10.112 -1.015 1.00 87.44 812 ARG A C 1
ATOM 6245 O O . ARG A 1 812 ? 8.047 9.408 -0.398 1.00 87.44 812 ARG A O 1
ATOM 6252 N N . PRO A 1 813 ? 10.100 10.330 -0.565 1.00 87.44 813 PRO A N 1
ATOM 6253 C CA . PRO A 1 813 ? 10.535 9.829 0.731 1.00 87.44 813 PRO A CA 1
ATOM 6254 C C . PRO A 1 813 ? 9.740 10.520 1.849 1.00 87.44 813 PRO A C 1
ATOM 6256 O O . PRO A 1 813 ? 9.364 11.690 1.735 1.00 87.44 813 PRO A O 1
ATOM 6259 N N . ALA A 1 814 ? 9.458 9.794 2.928 1.00 89.75 814 ALA A N 1
ATOM 6260 C CA . ALA A 1 814 ? 8.846 10.369 4.119 1.00 89.75 814 ALA A CA 1
ATOM 6261 C C . ALA A 1 814 ? 9.916 11.037 4.990 1.00 89.75 814 ALA A C 1
ATOM 6263 O O . ALA A 1 814 ? 11.048 10.573 5.045 1.00 89.75 814 ALA A O 1
ATOM 6264 N N . ARG A 1 815 ? 9.553 12.111 5.695 1.00 90.12 815 ARG A N 1
ATOM 6265 C CA . ARG A 1 815 ? 10.404 12.717 6.725 1.00 90.12 815 ARG A CA 1
ATOM 6266 C C . ARG A 1 815 ? 9.850 12.348 8.095 1.00 90.12 815 ARG A C 1
ATOM 6268 O O . ARG A 1 815 ? 8.748 12.772 8.445 1.00 90.12 815 ARG A O 1
ATOM 6275 N N . TYR A 1 816 ? 10.617 11.589 8.864 1.00 91.31 816 TYR A N 1
ATOM 6276 C CA . TYR A 1 816 ? 10.343 11.323 10.273 1.00 91.31 816 TYR A CA 1
ATOM 6277 C C . TYR A 1 816 ? 11.275 12.157 11.146 1.00 91.31 816 TYR A C 1
ATOM 6279 O O . TYR A 1 816 ? 12.325 12.613 10.699 1.00 91.31 816 TYR A O 1
ATOM 6287 N N . VAL A 1 817 ? 10.844 12.431 12.374 1.00 91.38 817 VAL A N 1
ATOM 6288 C CA . VAL A 1 817 ? 11.574 13.302 13.299 1.00 91.38 817 VAL A CA 1
ATOM 6289 C C . VAL A 1 817 ? 11.620 12.620 14.653 1.00 91.38 817 VAL A C 1
ATOM 6291 O O . VAL A 1 817 ? 10.560 12.358 15.235 1.00 91.38 817 VAL A O 1
ATOM 6294 N N . ALA A 1 818 ? 12.841 12.354 15.105 1.00 93.75 818 ALA A N 1
ATOM 6295 C CA . ALA A 1 818 ? 13.161 12.026 16.483 1.00 93.75 818 ALA A CA 1
ATOM 6296 C C . ALA A 1 818 ? 13.532 13.306 17.248 1.00 93.75 818 ALA A C 1
ATOM 6298 O O . ALA A 1 818 ? 13.863 14.331 16.643 1.00 93.75 818 ALA A O 1
ATOM 6299 N N . ARG A 1 819 ? 13.466 13.245 18.575 1.00 93.75 819 ARG A N 1
ATOM 6300 C CA . ARG A 1 819 ? 13.921 14.305 19.477 1.00 93.75 819 ARG A CA 1
ATOM 6301 C C . ARG A 1 819 ? 15.208 13.871 20.169 1.00 93.75 819 ARG A C 1
ATOM 6303 O O . ARG A 1 819 ? 15.303 12.715 20.584 1.00 93.75 819 ARG A O 1
ATOM 6310 N N . ASP A 1 820 ? 16.167 14.778 20.305 1.00 92.69 820 ASP A N 1
ATOM 6311 C CA . ASP A 1 820 ? 17.249 14.564 21.264 1.00 92.69 820 ASP A CA 1
ATOM 6312 C C . ASP A 1 820 ? 16.704 14.597 22.704 1.00 92.69 820 ASP A C 1
ATOM 6314 O O . ASP A 1 820 ? 15.559 14.995 22.973 1.00 92.69 820 ASP A O 1
ATOM 6318 N N . ASN A 1 821 ? 17.526 14.121 23.633 1.00 93.00 821 ASN A N 1
ATOM 6319 C CA . ASN A 1 821 ? 17.192 14.091 25.051 1.00 93.00 821 ASN A CA 1
ATOM 6320 C C . ASN A 1 821 ? 17.782 15.286 25.816 1.00 93.00 821 ASN A C 1
ATOM 6322 O O . ASN A 1 821 ? 17.981 15.197 27.028 1.00 93.00 821 ASN A O 1
ATOM 6326 N N . THR A 1 822 ? 18.070 16.401 25.135 1.00 91.56 822 THR A N 1
ATOM 6327 C CA . THR A 1 822 ? 18.405 17.653 25.824 1.00 91.56 822 THR A CA 1
ATOM 6328 C C . THR A 1 822 ? 17.118 18.356 26.280 1.00 91.56 822 THR A C 1
ATOM 6330 O O . THR A 1 822 ? 16.023 18.024 25.805 1.00 91.56 822 THR A O 1
ATOM 6333 N N . PRO A 1 823 ? 17.200 19.337 27.198 1.00 89.00 823 PRO A N 1
ATOM 6334 C CA . PRO A 1 823 ? 16.037 20.131 27.604 1.00 89.00 823 PRO A CA 1
ATOM 6335 C C . PRO A 1 823 ? 15.331 20.819 26.427 1.00 89.00 823 PRO A C 1
ATOM 6337 O O . PRO A 1 823 ? 14.113 20.990 26.441 1.00 89.00 823 PRO A O 1
ATOM 6340 N N . GLU A 1 824 ? 16.085 21.189 25.391 1.00 89.50 824 GLU A N 1
ATOM 6341 C CA . GLU A 1 824 ? 15.586 21.878 24.201 1.00 89.50 824 GLU A CA 1
ATOM 6342 C C . GLU A 1 824 ? 14.831 20.954 23.236 1.00 89.50 824 GLU A C 1
ATOM 6344 O O . GLU A 1 824 ? 14.076 21.456 22.397 1.00 89.50 824 GLU A O 1
ATOM 6349 N N . ARG A 1 825 ? 14.990 19.624 23.354 1.00 91.00 825 ARG A N 1
ATOM 6350 C CA . ARG A 1 825 ? 14.303 18.624 22.516 1.00 91.00 825 ARG A CA 1
ATOM 6351 C C . ARG A 1 825 ? 14.507 18.907 21.021 1.00 91.00 825 ARG A C 1
ATOM 6353 O O . ARG A 1 825 ? 13.539 19.001 20.245 1.00 91.00 825 ARG A O 1
ATOM 6360 N N . GLY A 1 826 ? 15.760 19.085 20.613 1.00 92.06 826 GLY A N 1
ATOM 6361 C CA . GLY A 1 826 ? 16.150 19.363 19.236 1.00 92.06 826 GLY A CA 1
ATOM 6362 C C . GLY A 1 826 ? 15.658 18.289 18.262 1.00 92.06 826 GLY A C 1
ATOM 6363 O O . GLY A 1 826 ? 15.531 17.112 18.598 1.00 92.06 826 GLY A O 1
ATOM 6364 N N . GLU A 1 827 ? 15.321 18.701 17.036 1.00 93.38 827 GLU A N 1
ATOM 6365 C CA . GLU A 1 827 ? 14.862 17.776 15.994 1.00 93.38 827 GLU A CA 1
ATOM 6366 C C . GLU A 1 827 ? 16.031 17.049 15.334 1.00 93.38 827 GLU A C 1
ATOM 6368 O O . GLU A 1 827 ? 16.970 17.681 14.849 1.00 93.38 827 GLU A O 1
ATOM 6373 N N . ILE A 1 828 ? 15.900 15.729 15.222 1.00 93.50 828 ILE A N 1
ATOM 6374 C CA . ILE A 1 828 ? 16.774 14.859 14.436 1.00 93.50 828 ILE A CA 1
ATOM 6375 C C . ILE A 1 828 ? 15.935 14.312 13.268 1.00 93.50 828 ILE A C 1
ATOM 6377 O O . ILE A 1 828 ? 15.174 13.350 13.440 1.00 93.50 828 ILE A O 1
ATOM 6381 N N . PRO A 1 829 ? 15.963 14.967 12.091 1.00 91.19 829 PRO A N 1
ATOM 6382 C CA . PRO A 1 829 ? 15.192 14.534 10.935 1.00 91.19 829 PRO A CA 1
ATOM 6383 C C . PRO A 1 829 ? 15.844 13.329 10.249 1.00 91.19 829 PRO A C 1
ATOM 6385 O O . PRO A 1 829 ? 17.048 13.308 10.026 1.00 91.19 829 PRO A O 1
ATOM 6388 N N . MET A 1 830 ? 15.029 12.361 9.838 1.00 89.38 830 MET A N 1
ATOM 6389 C CA . MET A 1 830 ? 15.456 11.209 9.043 1.00 89.38 830 MET A CA 1
ATOM 6390 C C . MET A 1 830 ? 14.542 11.058 7.830 1.00 89.38 830 MET A C 1
ATOM 6392 O O . MET A 1 830 ? 13.311 11.083 7.952 1.00 89.38 830 MET A O 1
ATOM 6396 N N . MET A 1 831 ? 15.147 10.919 6.654 1.00 89.12 831 MET A N 1
ATOM 6397 C CA . MET A 1 831 ? 14.423 10.589 5.431 1.00 89.12 831 MET A CA 1
ATOM 6398 C C . MET A 1 831 ? 14.218 9.078 5.363 1.00 89.12 831 MET A C 1
ATOM 6400 O O . MET A 1 831 ? 15.093 8.308 5.744 1.00 89.12 831 MET A O 1
ATOM 6404 N N . ALA A 1 832 ? 13.045 8.657 4.904 1.00 91.62 832 ALA A N 1
ATOM 6405 C CA . ALA A 1 832 ? 12.653 7.262 4.917 1.00 91.62 832 ALA A CA 1
ATOM 6406 C C . ALA A 1 832 ? 12.027 6.824 3.597 1.00 91.62 832 ALA A C 1
ATOM 6408 O O . ALA A 1 832 ? 11.158 7.503 3.038 1.00 91.62 832 ALA A O 1
ATOM 6409 N N . ARG A 1 833 ? 12.474 5.663 3.113 1.00 92.88 833 ARG A N 1
ATOM 6410 C CA . ARG A 1 833 ? 11.953 5.002 1.910 1.00 92.88 833 ARG A CA 1
ATOM 6411 C C . ARG A 1 833 ? 12.067 3.484 1.996 1.00 92.88 833 ARG A C 1
ATOM 6413 O O . ARG A 1 833 ? 11.129 2.815 1.577 1.00 92.88 833 ARG A O 1
ATOM 6420 N N . PHE A 1 834 ? 13.164 2.951 2.542 1.00 96.50 834 PHE A N 1
ATOM 6421 C CA . PHE A 1 834 ? 13.338 1.506 2.745 1.00 96.50 834 PHE A CA 1
ATOM 6422 C C . PHE A 1 834 ? 12.210 0.927 3.609 1.00 96.50 834 PHE A C 1
ATOM 6424 O O . PHE A 1 834 ? 11.570 -0.058 3.235 1.00 96.50 834 PHE A O 1
ATOM 6431 N N . ALA A 1 835 ? 11.930 1.594 4.728 1.00 97.19 835 ALA A N 1
ATOM 6432 C CA . ALA A 1 835 ? 10.826 1.289 5.618 1.00 97.19 835 ALA A CA 1
ATOM 6433 C C . ALA A 1 835 ? 9.900 2.503 5.735 1.00 97.19 835 ALA A C 1
ATOM 6435 O O . ALA A 1 835 ? 10.364 3.630 5.912 1.00 97.19 835 ALA A O 1
ATOM 6436 N N . LEU A 1 836 ? 8.588 2.288 5.649 1.00 95.62 836 LEU A N 1
ATOM 6437 C CA . LEU A 1 836 ? 7.597 3.356 5.777 1.00 95.62 836 LEU A CA 1
ATOM 6438 C C . LEU A 1 836 ? 6.527 3.011 6.800 1.00 95.62 836 LEU A C 1
ATOM 6440 O O . LEU A 1 836 ? 6.175 1.855 7.031 1.00 95.62 836 LEU A O 1
ATOM 6444 N N . ARG A 1 837 ? 5.974 4.064 7.392 1.00 91.25 837 ARG A N 1
ATOM 6445 C CA . ARG A 1 837 ? 4.788 3.988 8.229 1.00 91.25 837 ARG A CA 1
ATOM 6446 C C . ARG A 1 837 ? 3.518 4.066 7.386 1.00 91.25 837 ARG A C 1
ATOM 6448 O O . ARG A 1 837 ? 3.374 4.986 6.583 1.00 91.25 837 ARG A O 1
ATOM 6455 N N . TYR A 1 838 ? 2.564 3.188 7.678 1.00 87.88 838 TYR A N 1
ATOM 6456 C CA . TYR A 1 838 ? 1.190 3.254 7.190 1.00 87.88 838 TYR A CA 1
ATOM 6457 C C . TYR A 1 838 ? 0.234 3.682 8.318 1.00 87.88 838 TYR A C 1
ATOM 6459 O O . TYR A 1 838 ? 0.096 2.976 9.322 1.00 87.88 838 TYR A O 1
ATOM 6467 N N . GLY A 1 839 ? -0.403 4.848 8.159 1.00 75.94 839 GLY A N 1
ATOM 6468 C CA . GLY A 1 839 ? -1.299 5.475 9.145 1.00 75.94 839 GLY A CA 1
ATOM 6469 C C . GLY A 1 839 ? -0.838 6.871 9.607 1.00 75.94 839 GLY A C 1
ATOM 6470 O O . GLY A 1 839 ? 0.358 7.165 9.658 1.00 75.94 839 GLY A O 1
ATOM 6471 N N . GLY A 1 840 ? -1.786 7.759 9.940 1.00 64.06 840 GLY A N 1
ATOM 6472 C CA . GLY A 1 840 ? -1.526 9.148 10.363 1.00 64.06 840 GLY A CA 1
ATOM 6473 C C . GLY A 1 840 ? -0.990 9.266 11.796 1.00 64.06 840 GLY A C 1
ATOM 6474 O O . GLY A 1 840 ? -1.328 8.455 12.652 1.00 64.06 840 GLY A O 1
ATOM 6475 N N . ARG A 1 841 ? -0.111 10.248 12.084 1.00 52.44 841 ARG A N 1
ATOM 6476 C CA . ARG A 1 841 ? 0.531 10.439 13.419 1.00 52.44 841 ARG A CA 1
ATOM 6477 C C . ARG A 1 841 ? -0.494 10.753 14.505 1.00 52.44 841 ARG A C 1
ATOM 6479 O O . ARG A 1 841 ? -0.377 10.179 15.576 1.00 52.44 841 ARG A O 1
ATOM 6486 N N . PHE A 1 842 ? -1.517 11.535 14.162 1.00 49.38 842 PHE A N 1
ATOM 6487 C CA . PHE A 1 842 ? -2.705 11.829 14.964 1.00 49.38 842 PHE A CA 1
ATOM 6488 C C . PHE A 1 842 ? -3.869 12.113 14.007 1.00 49.38 842 PHE A C 1
ATOM 6490 O O . PHE A 1 842 ? -3.633 12.645 12.922 1.00 49.38 842 PHE A O 1
ATOM 6497 N N . SER A 1 843 ? -5.096 11.767 14.393 1.00 37.97 843 SER A N 1
ATOM 6498 C CA . SER A 1 843 ? -6.323 12.213 13.725 1.00 37.97 843 SER A CA 1
ATOM 6499 C C . SER A 1 843 ? -6.487 13.720 13.955 1.00 37.97 843 SER A C 1
ATOM 6501 O O . SER A 1 843 ? -6.996 14.150 14.990 1.00 37.97 843 SER A O 1
ATOM 6503 N N . SER A 1 844 ? -5.971 14.536 13.042 1.00 34.88 844 SER A N 1
ATOM 6504 C CA . SER A 1 844 ? -6.211 15.979 13.005 1.00 34.88 844 SER A CA 1
ATOM 6505 C C . SER A 1 844 ? -6.654 16.384 11.603 1.00 34.88 844 SER A C 1
ATOM 6507 O O . SER A 1 844 ? -6.373 15.655 10.658 1.00 34.88 844 SER A O 1
ATOM 6509 N N . ASP A 1 845 ? -7.317 17.547 11.502 1.00 33.53 845 ASP A N 1
ATOM 6510 C CA . ASP A 1 845 ? -8.043 18.167 10.366 1.00 33.53 845 ASP A CA 1
ATOM 6511 C C . ASP A 1 845 ? -7.392 18.134 8.950 1.00 33.53 845 ASP A C 1
ATOM 6513 O O . ASP A 1 845 ? -7.930 18.713 8.007 1.00 33.53 845 ASP A O 1
ATOM 6517 N N . ALA A 1 846 ? -6.244 17.483 8.758 1.00 41.50 846 ALA A N 1
ATOM 6518 C CA . ALA A 1 846 ? -5.573 17.223 7.484 1.00 41.50 846 ALA A CA 1
ATOM 6519 C C . ALA A 1 846 ? -5.957 15.860 6.852 1.00 41.50 846 ALA A C 1
ATOM 6521 O O . ALA A 1 846 ? -5.135 15.252 6.161 1.00 41.50 846 ALA A O 1
ATOM 6522 N N . ASP A 1 847 ? -7.182 15.376 7.086 1.00 48.69 847 ASP A N 1
ATOM 6523 C CA . ASP A 1 847 ? -7.636 14.021 6.724 1.00 48.69 847 ASP A CA 1
ATOM 6524 C C . ASP A 1 847 ? -7.560 13.708 5.215 1.00 48.69 847 ASP A C 1
ATOM 6526 O O . ASP A 1 847 ? -7.252 12.576 4.844 1.00 48.69 847 ASP A O 1
ATOM 6530 N N . GLU A 1 848 ? -7.748 14.692 4.326 1.00 47.78 848 GLU A N 1
ATOM 6531 C CA . GLU A 1 848 ? -7.640 14.466 2.872 1.00 47.78 848 GLU A CA 1
ATOM 6532 C C . GLU A 1 848 ? -6.184 14.275 2.418 1.00 47.78 848 GLU A C 1
ATOM 6534 O O . GLU A 1 848 ? -5.858 13.286 1.764 1.00 47.78 848 GLU A O 1
ATOM 6539 N N . ALA A 1 849 ? -5.271 15.172 2.810 1.00 52.50 849 ALA A N 1
ATOM 6540 C CA . ALA A 1 849 ? -3.859 15.075 2.425 1.00 52.50 849 ALA A CA 1
ATOM 6541 C C . ALA A 1 849 ? -3.164 13.857 3.066 1.00 52.50 849 ALA A C 1
ATOM 6543 O O . ALA A 1 849 ? -2.299 13.230 2.450 1.00 52.50 849 ALA A O 1
ATOM 6544 N N . ALA A 1 850 ? -3.553 13.504 4.296 1.00 58.59 850 ALA A N 1
ATOM 6545 C CA . ALA A 1 850 ? -3.078 12.298 4.964 1.00 58.59 850 ALA A CA 1
ATOM 6546 C C . ALA A 1 850 ? -3.606 11.019 4.288 1.00 58.59 850 ALA A C 1
ATOM 6548 O O . ALA A 1 850 ? -2.841 10.062 4.154 1.00 58.59 850 ALA A O 1
ATOM 6549 N N . GLY A 1 851 ? -4.864 11.017 3.829 1.00 60.06 851 GLY A N 1
ATOM 6550 C CA . GLY A 1 851 ? -5.463 9.915 3.072 1.00 60.06 851 GLY A CA 1
ATOM 6551 C C . GLY A 1 851 ? -4.778 9.678 1.723 1.00 60.06 851 GLY A C 1
ATOM 6552 O O . GLY A 1 851 ? -4.387 8.550 1.433 1.00 60.06 851 GLY A O 1
ATOM 6553 N N . VAL A 1 852 ? -4.523 10.740 0.946 1.00 62.62 852 VAL A N 1
ATOM 6554 C CA . VAL A 1 852 ? -3.814 10.643 -0.349 1.00 62.62 852 VAL A CA 1
ATOM 6555 C C . VAL A 1 852 ? -2.439 9.993 -0.175 1.00 62.62 852 VAL A C 1
ATOM 6557 O O . VAL A 1 852 ? -2.104 9.036 -0.872 1.00 62.62 852 VAL A O 1
ATOM 6560 N N . ARG A 1 853 ? -1.661 10.438 0.821 1.00 79.12 853 ARG A N 1
ATOM 6561 C CA . ARG A 1 853 ? -0.336 9.870 1.106 1.00 79.12 853 ARG A CA 1
ATOM 6562 C C . ARG A 1 853 ? -0.405 8.389 1.492 1.00 79.12 853 ARG A C 1
ATOM 6564 O O . ARG A 1 853 ? 0.487 7.629 1.124 1.00 79.12 853 ARG A O 1
ATOM 6571 N N . GLN A 1 854 ? -1.419 7.970 2.251 1.00 80.06 854 GLN A N 1
ATOM 6572 C CA . GLN A 1 854 ? -1.601 6.557 2.608 1.00 80.06 854 GLN A CA 1
ATOM 6573 C C . GLN A 1 854 ? -1.869 5.705 1.365 1.00 80.06 854 GLN A C 1
ATOM 6575 O O . GLN A 1 854 ? -1.221 4.668 1.203 1.00 80.06 854 GLN A O 1
ATOM 6580 N N . GLY A 1 855 ? -2.723 6.186 0.457 1.00 81.00 855 GLY A N 1
ATOM 6581 C CA . GLY A 1 855 ? -2.978 5.541 -0.829 1.00 81.00 855 GLY A CA 1
ATOM 6582 C C . GLY A 1 855 ? -1.697 5.344 -1.648 1.00 81.00 855 GLY A C 1
ATOM 6583 O O . GLY A 1 855 ? -1.433 4.231 -2.108 1.00 81.00 855 GLY A O 1
ATOM 6584 N N . GLU A 1 856 ? -0.851 6.377 -1.745 1.00 86.81 856 GLU A N 1
ATOM 6585 C CA . GLU A 1 856 ? 0.457 6.299 -2.416 1.00 86.81 856 GLU A CA 1
ATOM 6586 C C . GLU A 1 856 ? 1.396 5.270 -1.762 1.00 86.81 856 GLU A C 1
ATOM 6588 O O . GLU A 1 856 ? 2.036 4.476 -2.451 1.00 86.81 856 GLU A O 1
ATOM 6593 N N . VAL A 1 857 ? 1.495 5.263 -0.424 1.00 90.44 857 VAL A N 1
ATOM 6594 C CA . VAL A 1 857 ? 2.361 4.321 0.311 1.00 90.44 857 VAL A CA 1
ATOM 6595 C C . VAL A 1 857 ? 1.897 2.878 0.111 1.00 90.44 857 VAL A C 1
ATOM 6597 O O . VAL A 1 857 ? 2.735 1.999 -0.086 1.00 90.44 857 VAL A O 1
ATOM 6600 N N . ARG A 1 858 ? 0.581 2.625 0.119 1.00 89.81 858 ARG A N 1
ATOM 6601 C CA . ARG A 1 858 ? 0.016 1.302 -0.187 1.00 89.81 858 ARG A CA 1
ATOM 6602 C C . ARG A 1 858 ? 0.352 0.878 -1.612 1.00 89.81 858 ARG A C 1
ATOM 6604 O O . ARG A 1 858 ? 0.819 -0.241 -1.801 1.00 89.81 858 ARG A O 1
ATOM 6611 N N . ALA A 1 859 ? 0.125 1.752 -2.593 1.00 90.12 859 ALA A N 1
ATOM 6612 C CA . ALA A 1 859 ? 0.417 1.463 -3.996 1.00 90.12 859 ALA A CA 1
ATOM 6613 C C . ALA A 1 859 ? 1.904 1.138 -4.205 1.00 90.12 859 ALA A C 1
ATOM 6615 O O . ALA A 1 859 ? 2.231 0.161 -4.865 1.00 90.12 859 ALA A O 1
ATOM 6616 N N . ALA A 1 860 ? 2.808 1.886 -3.567 1.00 93.56 860 ALA A N 1
ATOM 6617 C CA . ALA A 1 860 ? 4.236 1.592 -3.620 1.00 93.56 860 ALA A CA 1
ATOM 6618 C C . ALA A 1 860 ? 4.615 0.288 -2.896 1.00 93.56 860 ALA A C 1
ATOM 6620 O O . ALA A 1 860 ? 5.468 -0.455 -3.380 1.00 93.56 860 ALA A O 1
ATOM 6621 N N . PHE A 1 861 ? 3.987 -0.042 -1.761 1.00 95.75 861 PHE A N 1
ATOM 6622 C CA . PHE A 1 861 ? 4.228 -1.329 -1.102 1.00 95.75 861 PHE A CA 1
ATOM 6623 C C . PHE A 1 861 ? 3.741 -2.510 -1.960 1.00 95.75 861 PHE A C 1
ATOM 6625 O O . PHE A 1 861 ? 4.478 -3.484 -2.114 1.00 95.75 861 PHE A O 1
ATOM 6632 N N . ASN A 1 862 ? 2.571 -2.382 -2.599 1.00 95.00 862 ASN A N 1
ATOM 6633 C CA . ASN A 1 862 ? 2.070 -3.281 -3.649 1.00 95.00 862 ASN A CA 1
ATOM 6634 C C . ASN A 1 862 ? 2.662 -2.945 -5.029 1.00 95.00 862 ASN A C 1
ATOM 6636 O O . ASN A 1 862 ? 1.971 -2.971 -6.040 1.00 95.00 862 ASN A O 1
ATOM 6640 N N . SER A 1 863 ? 3.951 -2.639 -5.068 1.00 96.62 863 SER A N 1
ATOM 6641 C CA . SER A 1 863 ? 4.782 -2.619 -6.272 1.00 96.62 863 SER A CA 1
ATOM 6642 C C . SER A 1 863 ? 6.055 -3.417 -5.959 1.00 96.62 863 SER A C 1
ATOM 6644 O O . SER A 1 863 ? 6.321 -3.673 -4.778 1.00 96.62 863 SER A O 1
ATOM 6646 N N . PRO A 1 864 ? 6.889 -3.798 -6.935 1.00 97.44 864 PRO A N 1
ATOM 6647 C CA . PRO A 1 864 ? 8.145 -4.476 -6.625 1.00 97.44 864 PRO A CA 1
ATOM 6648 C C . PRO A 1 864 ? 9.156 -3.546 -5.921 1.00 97.44 864 PRO A C 1
ATOM 6650 O O . PRO A 1 864 ? 10.097 -4.030 -5.300 1.00 97.44 864 PRO A O 1
ATOM 6653 N N . PHE A 1 865 ? 8.955 -2.222 -5.951 1.00 97.38 865 PHE A N 1
ATOM 6654 C CA . PHE A 1 865 ? 9.887 -1.204 -5.443 1.00 97.38 865 PHE A CA 1
ATOM 6655 C C . PHE A 1 865 ? 9.692 -0.875 -3.957 1.00 97.38 865 PHE A C 1
ATOM 6657 O O . PHE A 1 865 ? 8.673 -1.216 -3.369 1.00 97.38 865 PHE A O 1
ATOM 6664 N N . ALA A 1 866 ? 10.635 -0.165 -3.332 1.00 94.62 866 ALA A N 1
ATOM 6665 C CA . ALA A 1 866 ? 10.516 0.273 -1.935 1.00 94.62 866 ALA A CA 1
ATOM 6666 C C . ALA A 1 866 ? 9.194 1.036 -1.637 1.00 94.62 866 ALA A C 1
ATOM 6668 O O . ALA A 1 866 ? 8.749 1.832 -2.471 1.00 94.62 866 ALA A O 1
ATOM 6669 N N . PRO A 1 867 ? 8.590 0.874 -0.440 1.00 97.31 867 PRO A N 1
ATOM 6670 C CA . PRO A 1 867 ? 9.170 0.275 0.769 1.00 97.31 867 PRO A CA 1
ATOM 6671 C C . PRO A 1 867 ? 9.193 -1.260 0.784 1.00 97.31 867 PRO A C 1
ATOM 6673 O O . PRO A 1 867 ? 8.307 -1.912 0.231 1.00 97.31 867 PRO A O 1
ATOM 6676 N N . PHE A 1 868 ? 10.198 -1.821 1.464 1.00 97.88 868 PHE A N 1
ATOM 6677 C CA . PHE A 1 868 ? 10.358 -3.262 1.716 1.00 97.88 868 PHE A CA 1
ATOM 6678 C C . PHE A 1 868 ? 9.828 -3.685 3.090 1.00 97.88 868 PHE A C 1
ATOM 6680 O O . PHE A 1 868 ? 9.444 -4.840 3.283 1.00 97.88 868 PHE A O 1
ATOM 6687 N N . VAL A 1 869 ? 9.764 -2.738 4.031 1.00 98.06 869 VAL A N 1
ATOM 6688 C CA . VAL A 1 869 ? 9.137 -2.912 5.344 1.00 98.06 869 VAL A CA 1
ATOM 6689 C C . VAL A 1 869 ? 8.038 -1.866 5.513 1.00 98.06 869 VAL A C 1
ATOM 6691 O O . VAL A 1 869 ? 8.279 -0.666 5.381 1.00 98.06 869 VAL A O 1
ATOM 6694 N N . LEU A 1 870 ? 6.824 -2.310 5.821 1.00 96.81 870 LEU A N 1
ATOM 6695 C CA . LEU A 1 870 ? 5.694 -1.433 6.103 1.00 96.81 870 LEU A CA 1
ATOM 6696 C C . LEU A 1 870 ? 5.249 -1.621 7.546 1.00 96.81 870 LEU A C 1
ATOM 6698 O O . LEU A 1 870 ? 4.786 -2.693 7.913 1.00 96.81 870 LEU A O 1
ATOM 6702 N N . ALA A 1 871 ? 5.370 -0.582 8.366 1.00 94.94 871 ALA A N 1
ATOM 6703 C CA . ALA A 1 871 ? 4.947 -0.625 9.759 1.00 94.94 871 ALA A CA 1
ATOM 6704 C C . ALA A 1 871 ? 3.600 0.082 9.942 1.00 94.94 871 ALA A C 1
ATOM 6706 O O . ALA A 1 871 ? 3.427 1.230 9.528 1.00 94.94 871 ALA A O 1
ATOM 6707 N N . SER A 1 872 ? 2.645 -0.579 10.590 1.00 91.56 872 SER A N 1
ATOM 6708 C CA . SER A 1 872 ? 1.309 -0.041 10.848 1.00 91.56 872 SER A CA 1
ATOM 6709 C C . SER A 1 872 ? 0.809 -0.363 12.258 1.00 91.56 872 SER A C 1
ATOM 6711 O O . SER A 1 872 ? 1.371 -1.190 12.978 1.00 91.56 872 SER A O 1
ATOM 6713 N N . THR A 1 873 ? -0.258 0.327 12.658 1.00 86.50 873 THR A N 1
ATOM 6714 C CA . THR A 1 873 ? -1.045 0.036 13.865 1.00 86.50 873 THR A CA 1
ATOM 6715 C C . THR A 1 873 ? -2.385 -0.602 13.478 1.00 86.50 873 THR A C 1
ATOM 6717 O O . THR A 1 873 ? -2.510 -1.154 12.386 1.00 86.50 873 THR A O 1
ATOM 6720 N N . SER A 1 874 ? -3.413 -0.498 14.329 1.00 70.75 874 SER A N 1
ATOM 6721 C CA . SER A 1 874 ? -4.800 -0.896 14.034 1.00 70.75 874 SER A CA 1
ATOM 6722 C C . SER A 1 874 ? -5.404 -0.268 12.776 1.00 70.75 874 SER A C 1
ATOM 6724 O O . SER A 1 874 ? -6.319 -0.838 12.184 1.00 70.75 874 SER A O 1
ATOM 6726 N N . VAL A 1 875 ? -4.860 0.862 12.308 1.00 65.38 875 VAL A N 1
ATOM 6727 C CA . VAL A 1 875 ? -5.310 1.525 11.073 1.00 65.38 875 VAL A CA 1
ATOM 6728 C C . VAL A 1 875 ? -5.142 0.623 9.845 1.00 65.38 875 VAL A C 1
ATOM 6730 O O . VAL A 1 875 ? -6.008 0.627 8.978 1.00 65.38 875 VAL A O 1
ATOM 6733 N N . GLY A 1 876 ? -4.060 -0.159 9.771 1.00 62.09 876 GLY A N 1
ATOM 6734 C CA . GLY A 1 876 ? -3.784 -1.054 8.641 1.00 62.09 876 GLY A CA 1
ATOM 6735 C C . GLY A 1 876 ? -4.243 -2.502 8.837 1.00 62.09 876 GLY A C 1
ATOM 6736 O O . GLY A 1 876 ? -3.964 -3.331 7.974 1.00 62.09 876 GLY A O 1
ATOM 6737 N N . GLN A 1 877 ? -4.870 -2.835 9.972 1.00 63.59 877 GLN A N 1
ATOM 6738 C CA . GLN A 1 877 ? -5.185 -4.228 10.333 1.00 63.59 877 GLN A CA 1
ATOM 6739 C C . GLN A 1 877 ? -6.370 -4.811 9.548 1.00 63.59 877 GLN A C 1
ATOM 6741 O O . GLN A 1 877 ? -6.429 -6.026 9.364 1.00 63.59 877 GLN A O 1
ATOM 6746 N N . GLU A 1 878 ? -7.276 -3.967 9.041 1.00 67.06 878 GLU A N 1
ATOM 6747 C CA . GLU A 1 878 ? -8.484 -4.384 8.314 1.00 67.06 878 GLU A CA 1
ATOM 6748 C C . GLU A 1 878 ? -8.686 -3.607 7.004 1.00 67.06 878 GLU A C 1
ATOM 6750 O O . GLU A 1 878 ? -8.026 -2.597 6.763 1.00 67.06 878 GLU A O 1
ATOM 6755 N N . GLY A 1 879 ? -9.570 -4.099 6.127 1.00 65.00 879 GLY A N 1
ATOM 6756 C CA . GLY A 1 879 ? -9.936 -3.453 4.858 1.00 65.00 879 GLY A CA 1
ATOM 6757 C C . GLY A 1 879 ? -8.868 -3.331 3.754 1.00 65.00 879 GLY A C 1
ATOM 6758 O O . GLY A 1 879 ? -9.230 -3.252 2.591 1.00 65.00 879 GLY A O 1
ATOM 6759 N N . ILE A 1 880 ? -7.569 -3.357 4.061 1.00 75.81 880 ILE A N 1
ATOM 6760 C CA . ILE A 1 880 ? -6.500 -3.029 3.094 1.00 75.81 880 ILE A CA 1
ATOM 6761 C C . ILE A 1 880 ? -5.764 -4.279 2.587 1.00 75.81 880 ILE A C 1
ATOM 6763 O O . ILE A 1 880 ? -5.694 -5.280 3.293 1.00 75.81 880 ILE A O 1
ATOM 6767 N N . ASP A 1 881 ? -5.212 -4.220 1.374 1.00 84.88 881 ASP A N 1
ATOM 6768 C CA . ASP A 1 881 ? -4.460 -5.298 0.723 1.00 84.88 881 ASP A CA 1
ATOM 6769 C C . ASP A 1 881 ? -2.944 -4.995 0.719 1.00 84.88 881 ASP A C 1
ATOM 6771 O O . ASP A 1 881 ? -2.545 -3.905 0.309 1.00 84.88 881 ASP A O 1
ATOM 6775 N N . PHE A 1 882 ? -2.094 -5.958 1.107 1.00 91.81 882 PHE A N 1
ATOM 6776 C CA . PHE A 1 882 ? -0.620 -5.840 1.117 1.00 91.81 882 PHE A CA 1
ATOM 6777 C C . PHE A 1 882 ? 0.096 -7.059 0.492 1.00 91.81 882 PHE A C 1
ATOM 6779 O O . PHE A 1 882 ? 1.251 -7.331 0.791 1.00 91.81 882 PHE A O 1
ATOM 6786 N N . HIS A 1 883 ? -0.591 -7.833 -0.347 1.00 92.50 883 HIS A N 1
ATOM 6787 C CA . HIS A 1 883 ? -0.209 -9.196 -0.738 1.00 92.50 883 HIS A CA 1
ATOM 6788 C C . HIS A 1 883 ? 0.676 -9.306 -1.983 1.00 92.50 883 HIS A C 1
ATOM 6790 O O . HIS A 1 883 ? 1.151 -10.404 -2.280 1.00 92.50 883 HIS A O 1
ATOM 6796 N N . TRP A 1 884 ? 0.877 -8.225 -2.752 1.00 94.75 884 TRP A N 1
ATOM 6797 C CA . TRP A 1 884 ? 1.478 -8.374 -4.083 1.00 94.75 884 TRP A CA 1
ATOM 6798 C C . TRP A 1 884 ? 2.932 -8.825 -3.981 1.00 94.75 884 TRP A C 1
ATOM 6800 O O . TRP A 1 884 ? 3.252 -9.845 -4.558 1.00 94.75 884 TRP A O 1
ATOM 6810 N N . TRP A 1 885 ? 3.782 -8.193 -3.169 1.00 96.44 885 TRP A N 1
ATOM 6811 C CA . TRP A 1 885 ? 5.159 -8.673 -2.913 1.00 96.44 885 TRP A CA 1
ATOM 6812 C C . TRP A 1 885 ? 5.398 -9.067 -1.454 1.00 96.44 885 TRP A C 1
ATOM 6814 O O . TRP A 1 885 ? 6.544 -9.160 -1.011 1.00 96.44 885 TRP A O 1
ATOM 6824 N N . SER A 1 886 ? 4.332 -9.312 -0.689 1.00 96.50 886 SER A N 1
ATOM 6825 C CA . SER A 1 886 ? 4.426 -9.774 0.696 1.00 96.50 886 SER A CA 1
ATOM 6826 C C . SER A 1 886 ? 3.565 -11.004 0.934 1.00 96.50 886 SER A C 1
ATOM 6828 O O . SER A 1 886 ? 2.384 -11.019 0.607 1.00 96.50 886 SER A O 1
ATOM 6830 N N . HIS A 1 887 ? 4.162 -12.010 1.563 1.00 95.19 887 HIS A N 1
ATOM 6831 C CA . HIS A 1 887 ? 3.469 -13.087 2.264 1.00 95.19 887 HIS A CA 1
ATOM 6832 C C . HIS A 1 887 ? 3.930 -13.179 3.727 1.00 95.19 887 HIS A C 1
ATOM 6834 O O . HIS A 1 887 ? 3.810 -14.231 4.337 1.00 95.19 887 HIS A O 1
ATOM 6840 N N . SER A 1 888 ? 4.478 -12.095 4.299 1.00 95.44 888 SER A N 1
ATOM 6841 C CA . SER A 1 888 ? 5.055 -12.087 5.650 1.00 95.44 888 SER A CA 1
ATOM 6842 C C . SER A 1 888 ? 4.454 -10.995 6.527 1.00 95.44 888 SER A C 1
ATOM 6844 O O . SER A 1 888 ? 4.610 -9.802 6.254 1.00 95.44 888 SER A O 1
ATOM 6846 N N . ILE A 1 889 ? 3.831 -11.426 7.626 1.00 94.19 889 ILE A N 1
ATOM 6847 C CA . ILE A 1 889 ? 3.311 -10.561 8.682 1.00 94.19 889 ILE A CA 1
ATOM 6848 C C . ILE A 1 889 ? 4.178 -10.696 9.927 1.00 94.19 889 ILE A C 1
ATOM 6850 O O . ILE A 1 889 ? 4.339 -11.787 10.463 1.00 94.19 889 ILE A O 1
ATOM 6854 N N . LEU A 1 890 ? 4.690 -9.573 10.422 1.00 95.06 890 LEU A N 1
ATOM 6855 C CA . LEU A 1 890 ? 5.384 -9.473 11.697 1.00 95.06 890 LEU A CA 1
ATOM 6856 C C . LEU A 1 890 ? 4.447 -8.893 12.760 1.00 95.06 890 LEU A C 1
ATOM 6858 O O . LEU A 1 890 ? 4.097 -7.710 12.750 1.00 95.06 890 LEU A O 1
ATOM 6862 N N . HIS A 1 891 ? 4.063 -9.731 13.715 1.00 93.06 891 HIS A N 1
ATOM 6863 C CA . HIS A 1 891 ? 3.360 -9.319 14.922 1.00 93.06 891 HIS A CA 1
ATOM 6864 C C . HIS A 1 891 ? 4.387 -8.746 15.897 1.00 93.06 891 HIS A C 1
ATOM 6866 O O . HIS A 1 891 ? 4.970 -9.473 16.699 1.00 93.06 891 HIS A O 1
ATOM 6872 N N . TRP A 1 892 ? 4.622 -7.433 15.802 1.00 93.81 892 TRP A N 1
ATOM 6873 C CA . TRP A 1 892 ? 5.519 -6.717 16.716 1.00 93.81 892 TRP A CA 1
ATOM 6874 C C . TRP A 1 892 ? 4.995 -6.729 18.147 1.00 93.81 892 TRP A C 1
ATOM 6876 O O . TRP A 1 892 ? 5.752 -6.814 19.104 1.00 93.81 892 TRP A O 1
ATOM 6886 N N . ASN A 1 893 ? 3.670 -6.673 18.270 1.00 90.31 893 ASN A N 1
ATOM 6887 C CA . ASN A 1 893 ? 2.950 -7.000 19.486 1.00 90.31 893 ASN A CA 1
ATOM 6888 C C . ASN A 1 893 ? 1.884 -8.043 19.149 1.00 90.31 893 ASN A C 1
ATOM 6890 O O . ASN A 1 893 ? 1.217 -7.955 18.105 1.00 90.31 893 ASN A O 1
ATOM 6894 N N . LEU A 1 894 ? 1.691 -8.998 20.059 1.00 86.25 894 LEU A N 1
ATOM 6895 C CA . LEU A 1 894 ? 0.586 -9.943 19.960 1.00 86.25 894 LEU A CA 1
ATOM 6896 C C . LEU A 1 894 ? -0.745 -9.178 20.011 1.00 86.25 894 LEU A C 1
ATOM 6898 O O . LEU A 1 894 ? -0.892 -8.283 20.851 1.00 86.25 894 LEU A O 1
ATOM 6902 N N . PRO A 1 895 ? -1.703 -9.491 19.123 1.00 80.06 895 PRO A N 1
ATOM 6903 C CA . PRO A 1 895 ? -3.047 -8.950 19.243 1.00 80.06 895 PRO A CA 1
ATOM 6904 C C . PRO A 1 895 ? -3.688 -9.351 20.575 1.00 80.06 895 PRO A C 1
ATOM 6906 O O . PRO A 1 895 ? -3.257 -10.292 21.247 1.00 80.06 895 PRO A O 1
ATOM 6909 N N . SER A 1 896 ? -4.731 -8.621 20.959 1.00 72.88 896 SER A N 1
ATOM 6910 C CA . SER A 1 896 ? -5.582 -8.996 22.089 1.00 72.88 896 SER A CA 1
ATOM 6911 C C . SER A 1 896 ? -6.489 -10.176 21.753 1.00 72.88 896 SER A C 1
ATOM 6913 O O . SER A 1 896 ? -6.907 -10.874 22.669 1.00 72.88 896 SER A O 1
ATOM 6915 N N . ASN A 1 897 ? -6.772 -10.403 20.467 1.00 70.38 897 ASN A N 1
ATOM 6916 C CA . ASN A 1 897 ? -7.758 -11.370 20.015 1.00 70.38 897 ASN A CA 1
ATOM 6917 C C . ASN A 1 897 ? -7.194 -12.351 18.960 1.00 70.38 897 ASN A C 1
ATOM 6919 O O . ASN A 1 897 ? -6.452 -11.919 18.072 1.00 70.38 897 ASN A O 1
ATOM 6923 N N . PRO A 1 898 ? -7.560 -13.648 19.003 1.00 68.38 898 PRO A N 1
ATOM 6924 C CA . PRO A 1 898 ? -7.231 -14.620 17.959 1.00 68.38 898 PRO A CA 1
ATOM 6925 C C . PRO A 1 898 ? -7.643 -14.205 16.539 1.00 68.38 898 PRO A C 1
ATOM 6927 O O . PRO A 1 898 ? -6.872 -14.384 15.604 1.00 68.38 898 PRO A O 1
ATOM 6930 N N . VAL A 1 899 ? -8.819 -13.609 16.353 1.00 71.56 899 VAL A N 1
ATOM 6931 C CA . VAL A 1 899 ? -9.311 -13.195 15.026 1.00 71.56 899 VAL A CA 1
ATOM 6932 C C . VAL A 1 899 ? -8.448 -12.109 14.399 1.00 71.56 899 VAL A C 1
ATOM 6934 O O . VAL A 1 899 ? -8.274 -12.097 13.182 1.00 71.56 899 VAL A O 1
ATOM 6937 N N . ASP A 1 900 ? -7.844 -11.235 15.204 1.00 75.94 900 ASP A N 1
ATOM 6938 C CA . ASP A 1 900 ? -6.926 -10.220 14.689 1.00 75.94 900 ASP A CA 1
ATOM 6939 C C . ASP A 1 900 ? -5.704 -10.869 14.015 1.00 75.94 900 ASP A C 1
ATOM 6941 O O . ASP A 1 900 ? -5.103 -10.250 13.137 1.00 75.94 900 ASP A O 1
ATOM 6945 N N . PHE A 1 901 ? -5.312 -12.099 14.390 1.00 76.81 901 PHE A N 1
ATOM 6946 C CA . PHE A 1 901 ? -4.297 -12.847 13.638 1.00 76.81 901 PHE A CA 1
ATOM 6947 C C . PHE A 1 901 ? -4.780 -13.138 12.224 1.00 76.81 901 PHE A C 1
ATOM 6949 O O . PHE A 1 901 ? -4.122 -12.733 11.268 1.00 76.81 901 PHE A O 1
ATOM 6956 N N . GLU A 1 902 ? -5.957 -13.750 12.088 1.00 74.12 902 GLU A N 1
ATOM 6957 C CA . GLU A 1 902 ? -6.522 -14.097 10.783 1.00 74.12 902 GLU A CA 1
ATOM 6958 C C . GLU A 1 902 ? -6.774 -12.846 9.927 1.00 74.12 902 GLU A C 1
ATOM 6960 O O . GLU A 1 902 ? -6.490 -12.832 8.730 1.00 74.12 902 GLU A O 1
ATOM 6965 N N . GLN A 1 903 ? -7.226 -11.747 10.535 1.00 78.19 903 GLN A N 1
ATOM 6966 C CA . GLN A 1 903 ? -7.414 -10.481 9.831 1.00 78.19 903 GLN A CA 1
ATOM 6967 C C . GLN A 1 903 ? -6.087 -9.880 9.351 1.00 78.19 903 GLN A C 1
ATOM 6969 O O . GLN A 1 903 ? -6.031 -9.380 8.224 1.00 78.19 903 GLN A O 1
ATOM 6974 N N . ARG A 1 904 ? -5.024 -9.929 10.169 1.00 84.56 904 ARG A N 1
ATOM 6975 C CA . ARG A 1 904 ? -3.679 -9.449 9.801 1.00 84.56 904 ARG A CA 1
ATOM 6976 C C . ARG A 1 904 ? -3.036 -10.338 8.733 1.00 84.56 904 ARG A C 1
ATOM 6978 O O . ARG A 1 904 ? -2.473 -9.821 7.773 1.00 84.56 904 ARG A O 1
ATOM 6985 N N . GLU A 1 905 ? -3.156 -11.655 8.844 1.00 82.94 905 GLU A N 1
ATOM 6986 C CA . GLU A 1 905 ? -2.695 -12.622 7.833 1.00 82.94 905 GLU A CA 1
ATOM 6987 C C . GLU A 1 905 ? -3.462 -12.483 6.526 1.00 82.94 905 GLU A C 1
ATOM 6989 O O . GLU A 1 905 ? -2.879 -12.472 5.441 1.00 82.94 905 GLU A O 1
ATOM 6994 N N . GLY A 1 906 ? -4.765 -12.246 6.627 1.00 81.62 906 GLY A N 1
ATOM 6995 C CA . GLY A 1 906 ? -5.625 -11.920 5.509 1.00 81.62 906 GLY A CA 1
ATOM 6996 C C . GLY A 1 906 ? -5.238 -10.629 4.788 1.00 81.62 906 GLY A C 1
ATOM 6997 O O . GLY A 1 906 ? -5.861 -10.327 3.780 1.00 81.62 906 GLY A O 1
ATOM 6998 N N . ARG A 1 907 ? -4.238 -9.852 5.233 1.00 86.25 907 ARG A N 1
ATOM 6999 C CA . ARG A 1 907 ? -3.669 -8.736 4.449 1.00 86.25 907 ARG A CA 1
ATOM 7000 C C . ARG A 1 907 ? -2.726 -9.206 3.345 1.00 86.25 907 ARG A C 1
ATOM 7002 O O . ARG A 1 907 ? -2.593 -8.521 2.331 1.00 86.25 907 ARG A O 1
ATOM 7009 N N . VAL A 1 908 ? -2.097 -10.363 3.544 1.00 90.12 908 VAL A N 1
ATOM 7010 C CA . VAL A 1 908 ? -1.132 -10.964 2.615 1.00 90.12 908 VAL A CA 1
ATOM 7011 C C . VAL A 1 908 ? -1.636 -12.262 1.976 1.00 90.12 908 VAL A C 1
ATOM 7013 O O . VAL A 1 908 ? -1.154 -12.642 0.915 1.00 90.12 908 VAL A O 1
ATOM 7016 N N . ASN A 1 909 ? -2.647 -12.908 2.566 1.00 86.81 909 ASN A N 1
ATOM 7017 C CA . ASN A 1 909 ? -3.349 -14.047 1.976 1.00 86.81 909 ASN A CA 1
ATOM 7018 C C . ASN A 1 909 ? -4.583 -13.587 1.173 1.00 86.81 909 ASN A C 1
ATOM 7020 O O . ASN A 1 909 ? -5.689 -13.445 1.708 1.00 86.81 909 ASN A O 1
ATOM 7024 N N . ARG A 1 910 ? -4.379 -13.302 -0.115 1.00 87.75 910 ARG A N 1
ATOM 7025 C CA . ARG A 1 910 ? -5.355 -12.692 -1.038 1.00 87.75 910 ARG A CA 1
ATOM 7026 C C . ARG A 1 910 ? -5.196 -13.269 -2.448 1.00 87.75 910 ARG A C 1
ATOM 7028 O O . ARG A 1 910 ? -4.213 -13.951 -2.733 1.00 87.75 910 ARG A O 1
ATOM 7035 N N . PHE A 1 911 ? -6.160 -12.953 -3.311 1.00 87.88 911 PHE A N 1
ATOM 7036 C CA . PHE A 1 911 ? -6.170 -13.309 -4.731 1.00 87.88 911 PHE A CA 1
ATOM 7037 C C . PHE A 1 911 ? -4.826 -13.012 -5.417 1.00 87.88 911 PHE A C 1
ATOM 7039 O O . PHE A 1 911 ? -4.300 -11.911 -5.297 1.00 87.88 911 PHE A O 1
ATOM 7046 N N . ALA A 1 912 ? -4.277 -13.999 -6.124 1.00 90.25 912 ALA A N 1
ATOM 7047 C CA . ALA A 1 912 ? -2.993 -13.956 -6.822 1.00 90.25 912 ALA A CA 1
ATOM 7048 C C . ALA A 1 912 ? -1.813 -13.454 -5.962 1.00 90.25 912 ALA A C 1
ATOM 7050 O O . ALA A 1 912 ? -0.886 -12.847 -6.499 1.00 90.25 912 ALA A O 1
ATOM 7051 N N . GLY A 1 913 ? -1.835 -13.676 -4.640 1.00 93.19 913 GLY A N 1
ATOM 7052 C CA . GLY A 1 913 ? -0.800 -13.210 -3.709 1.00 93.19 913 GLY A CA 1
ATOM 7053 C C . GLY A 1 913 ? 0.600 -13.768 -3.967 1.00 93.19 913 GLY A C 1
ATOM 7054 O O . GLY A 1 913 ? 0.788 -14.739 -4.695 1.00 93.19 913 GLY A O 1
ATOM 7055 N N . HIS A 1 914 ? 1.606 -13.155 -3.342 1.00 96.06 914 HIS A N 1
ATOM 7056 C CA . HIS A 1 914 ? 3.016 -13.472 -3.593 1.00 96.06 914 HIS A CA 1
ATOM 7057 C C . HIS A 1 914 ? 3.358 -14.964 -3.412 1.00 96.06 914 HIS A C 1
ATOM 7059 O O . HIS A 1 914 ? 4.037 -15.541 -4.256 1.00 96.06 914 HIS A O 1
ATOM 7065 N N . ALA A 1 915 ? 2.873 -15.604 -2.338 1.00 94.62 915 ALA A N 1
ATOM 7066 C CA . ALA A 1 915 ? 3.105 -17.034 -2.097 1.00 94.62 915 ALA A CA 1
ATOM 7067 C C . ALA A 1 915 ? 2.437 -17.922 -3.162 1.00 94.62 915 ALA A C 1
ATOM 7069 O O . ALA A 1 915 ? 3.046 -18.870 -3.643 1.00 94.62 915 ALA A O 1
ATOM 7070 N N . VAL A 1 916 ? 1.219 -17.567 -3.585 1.00 94.44 916 VAL A N 1
ATOM 7071 C CA . VAL A 1 916 ? 0.499 -18.261 -4.662 1.00 94.44 916 VAL A CA 1
ATOM 7072 C C . VAL A 1 916 ? 1.294 -18.201 -5.961 1.00 94.44 916 VAL A C 1
ATOM 7074 O O . VAL A 1 916 ? 1.516 -19.231 -6.586 1.00 94.44 916 VAL A O 1
ATOM 7077 N N . ARG A 1 917 ? 1.780 -17.016 -6.346 1.00 96.19 917 ARG A N 1
ATOM 7078 C CA . ARG A 1 917 ? 2.583 -16.866 -7.566 1.00 96.19 917 ARG A CA 1
ATOM 7079 C C . ARG A 1 917 ? 3.870 -17.673 -7.517 1.00 96.19 917 ARG A C 1
ATOM 7081 O O . ARG A 1 917 ? 4.191 -18.321 -8.504 1.00 96.19 917 ARG A O 1
ATOM 7088 N N . LYS A 1 918 ? 4.566 -17.685 -6.375 1.00 96.25 918 LYS A N 1
ATOM 7089 C CA . LYS A 1 918 ? 5.755 -18.530 -6.174 1.00 96.25 918 LYS A CA 1
ATOM 7090 C C . LYS A 1 918 ? 5.441 -20.005 -6.407 1.00 96.25 918 LYS A C 1
ATOM 7092 O O . LYS A 1 918 ? 6.123 -20.646 -7.197 1.00 96.25 918 LYS A O 1
ATOM 7097 N N . ASN A 1 919 ? 4.362 -20.498 -5.809 1.00 95.12 919 ASN A N 1
ATOM 7098 C CA . ASN A 1 919 ? 3.937 -21.890 -5.942 1.00 95.12 919 ASN A CA 1
ATOM 7099 C C . ASN A 1 919 ? 3.491 -22.247 -7.370 1.00 95.12 919 ASN A C 1
ATOM 7101 O O . ASN A 1 919 ? 3.815 -23.326 -7.861 1.00 95.12 919 ASN A O 1
ATOM 7105 N N . VAL A 1 920 ? 2.782 -21.346 -8.059 1.00 96.38 920 VAL A N 1
ATOM 7106 C CA . VAL A 1 920 ? 2.395 -21.534 -9.468 1.00 96.38 920 VAL A CA 1
ATOM 7107 C C . VAL A 1 920 ? 3.635 -21.628 -10.354 1.00 96.38 920 VAL A C 1
ATOM 7109 O O . VAL A 1 920 ? 3.733 -22.542 -11.166 1.00 96.38 920 VAL A O 1
ATOM 7112 N N . VAL A 1 921 ? 4.605 -20.728 -10.185 1.00 96.00 921 VAL A N 1
ATOM 7113 C CA . VAL A 1 921 ? 5.838 -20.736 -10.987 1.00 96.00 921 VAL A CA 1
ATOM 7114 C C . VAL A 1 921 ? 6.694 -21.969 -10.703 1.00 96.00 921 VAL A C 1
ATOM 7116 O O . VAL A 1 921 ? 7.207 -22.562 -11.647 1.00 96.00 921 VAL A O 1
ATOM 7119 N N . GLU A 1 922 ? 6.790 -22.397 -9.441 1.00 94.88 922 GLU A N 1
ATOM 7120 C CA . GLU A 1 922 ? 7.495 -23.624 -9.038 1.00 94.88 922 GLU A CA 1
ATOM 7121 C C . GLU A 1 922 ? 7.033 -24.852 -9.845 1.00 94.88 922 GLU A C 1
ATOM 7123 O O . GLU A 1 922 ? 7.859 -25.672 -10.239 1.00 94.88 922 GLU A O 1
ATOM 7128 N N . HIS A 1 923 ? 5.734 -24.945 -10.155 1.00 95.31 923 HIS A N 1
ATOM 7129 C CA . HIS A 1 923 ? 5.159 -26.072 -10.898 1.00 95.31 923 HIS A CA 1
ATOM 7130 C C . HIS A 1 923 ? 5.068 -25.841 -12.410 1.00 95.31 923 HIS A C 1
ATOM 7132 O O . HIS A 1 923 ? 5.244 -26.783 -13.179 1.00 95.31 923 HIS A O 1
ATOM 7138 N N . HIS A 1 924 ? 4.798 -24.606 -12.842 1.00 96.81 924 HIS A N 1
ATOM 7139 C CA . HIS A 1 924 ? 4.410 -24.295 -14.225 1.00 96.81 924 HIS A CA 1
ATOM 7140 C C . HIS A 1 924 ? 5.454 -23.512 -15.016 1.00 96.81 924 HIS A C 1
ATOM 7142 O O . HIS A 1 924 ? 5.183 -23.073 -16.133 1.00 96.81 924 HIS A O 1
ATOM 7148 N N . TRP A 1 925 ? 6.671 -23.344 -14.492 1.00 96.56 925 TRP A N 1
ATOM 7149 C CA . TRP A 1 925 ? 7.750 -22.718 -15.257 1.00 96.56 925 TRP A CA 1
ATOM 7150 C C . TRP A 1 925 ? 8.032 -23.449 -16.579 1.00 96.56 925 TRP A C 1
ATOM 7152 O O . TRP A 1 925 ? 8.182 -22.814 -17.622 1.00 96.56 925 TRP A O 1
ATOM 7162 N N . ASN A 1 926 ? 8.008 -24.785 -16.571 1.00 97.19 926 ASN A N 1
ATOM 7163 C CA . ASN A 1 926 ? 8.186 -25.575 -17.791 1.00 97.19 926 ASN A CA 1
ATOM 7164 C C . ASN A 1 926 ? 7.055 -25.344 -18.809 1.00 97.19 926 ASN A C 1
ATOM 7166 O O . ASN A 1 926 ? 7.327 -25.262 -20.004 1.00 97.19 926 ASN A O 1
ATOM 7170 N N . ASP A 1 927 ? 5.808 -25.171 -18.359 1.00 97.38 927 ASP A N 1
ATOM 7171 C CA . ASP A 1 927 ? 4.682 -24.858 -19.250 1.00 97.38 927 ASP A CA 1
ATOM 7172 C C . ASP A 1 927 ? 4.861 -23.486 -19.920 1.00 97.38 927 ASP A C 1
ATOM 7174 O O . ASP A 1 927 ? 4.579 -23.320 -21.107 1.00 97.38 927 ASP A O 1
ATOM 7178 N N . VAL A 1 928 ? 5.404 -22.503 -19.192 1.00 97.31 928 VAL A N 1
ATOM 7179 C CA . VAL A 1 928 ? 5.736 -21.174 -19.739 1.00 97.31 928 VAL A CA 1
ATOM 7180 C C . VAL A 1 928 ? 6.819 -21.254 -20.815 1.00 97.31 928 VAL A C 1
ATOM 7182 O O . VAL A 1 928 ? 6.727 -20.547 -21.827 1.00 97.31 928 VAL A O 1
ATOM 7185 N N . LEU A 1 929 ? 7.830 -22.101 -20.601 1.00 97.25 929 LEU A N 1
ATOM 7186 C CA . LEU A 1 929 ? 8.926 -22.323 -21.544 1.00 97.25 929 LEU A CA 1
ATOM 7187 C C . LEU A 1 929 ? 8.471 -23.040 -22.824 1.00 97.25 929 LEU A C 1
ATOM 7189 O O . LEU A 1 929 ? 8.991 -22.753 -23.898 1.00 97.25 929 LEU A O 1
ATOM 7193 N N . LEU A 1 930 ? 7.490 -23.939 -22.719 1.00 96.50 930 LEU A N 1
ATOM 7194 C CA . LEU A 1 930 ? 6.907 -24.655 -23.861 1.00 96.50 930 LEU A CA 1
ATOM 7195 C C . LEU A 1 930 ? 5.817 -23.852 -24.591 1.00 96.50 930 LEU A C 1
ATOM 7197 O O . LEU A 1 930 ? 5.447 -24.190 -25.717 1.00 96.50 930 LEU A O 1
ATOM 7201 N N . SER A 1 931 ? 5.283 -22.807 -23.959 1.00 95.25 931 SER A N 1
ATOM 7202 C CA . SER A 1 931 ? 4.239 -21.957 -24.527 1.00 95.25 931 SER A CA 1
ATOM 7203 C C . SER A 1 931 ? 4.789 -20.948 -25.538 1.00 95.25 931 SER A C 1
ATOM 7205 O O . SER A 1 931 ? 5.845 -20.350 -25.341 1.00 95.25 931 SER A O 1
ATOM 7207 N N . ASN A 1 932 ? 4.004 -20.680 -26.584 1.00 90.81 932 ASN A N 1
ATOM 7208 C CA . ASN A 1 932 ? 4.258 -19.600 -27.543 1.00 90.81 932 ASN A CA 1
ATOM 7209 C C . ASN A 1 932 ? 3.549 -18.282 -27.170 1.00 90.81 932 ASN A C 1
ATOM 7211 O O . ASN A 1 932 ? 3.672 -17.302 -27.902 1.00 90.81 932 ASN A O 1
ATOM 7215 N N . ASP A 1 933 ? 2.792 -18.230 -26.065 1.00 91.00 933 ASP A N 1
ATOM 7216 C CA . ASP A 1 933 ? 2.119 -16.997 -25.636 1.00 91.00 933 ASP A CA 1
ATOM 7217 C C . ASP A 1 933 ? 3.159 -15.983 -25.138 1.00 91.00 933 ASP A C 1
ATOM 7219 O O . ASP A 1 933 ? 3.968 -16.288 -24.265 1.00 91.00 933 ASP A O 1
ATOM 7223 N N . VAL A 1 934 ? 3.154 -14.755 -25.656 1.00 87.88 934 VAL A N 1
ATOM 7224 C CA . VAL A 1 934 ? 4.034 -13.671 -25.176 1.00 87.88 934 VAL A CA 1
ATOM 7225 C C . VAL A 1 934 ? 3.801 -13.329 -23.694 1.00 87.88 934 VAL A C 1
ATOM 7227 O O . VAL A 1 934 ? 4.669 -12.746 -23.049 1.00 87.88 934 VAL A O 1
ATOM 7230 N N . ARG A 1 935 ? 2.659 -13.737 -23.127 1.00 91.31 935 ARG A N 1
ATOM 7231 C CA . ARG A 1 935 ? 2.271 -13.578 -21.721 1.00 91.31 935 ARG A CA 1
ATOM 7232 C C . ARG A 1 935 ? 2.740 -14.745 -20.868 1.00 91.31 935 ARG A C 1
ATOM 7234 O O . ARG A 1 935 ? 1.978 -15.677 -20.609 1.00 91.31 935 ARG A O 1
ATOM 7241 N N . ALA A 1 936 ? 3.959 -14.655 -20.345 1.00 95.31 936 ALA A N 1
ATOM 7242 C CA . ALA A 1 936 ? 4.499 -15.669 -19.436 1.00 95.31 936 ALA A CA 1
ATOM 7243 C C . ALA A 1 936 ? 3.564 -15.972 -18.247 1.00 95.31 936 ALA A C 1
ATOM 7245 O O . ALA A 1 936 ? 3.265 -17.128 -17.958 1.00 95.31 936 ALA A O 1
ATOM 7246 N N . TRP A 1 937 ? 3.037 -14.934 -17.594 1.00 95.62 937 TRP A N 1
ATOM 7247 C CA . TRP A 1 937 ? 2.145 -15.099 -16.444 1.00 95.62 937 TRP A CA 1
ATOM 7248 C C . TRP A 1 937 ? 0.770 -15.670 -16.804 1.00 95.62 937 TRP A C 1
ATOM 7250 O O . TRP A 1 937 ? 0.240 -16.469 -16.035 1.00 95.62 937 TRP A O 1
ATOM 7260 N N . ARG A 1 938 ? 0.215 -15.327 -17.977 1.00 92.50 938 ARG A N 1
ATOM 7261 C CA . ARG A 1 938 ? -1.035 -15.934 -18.466 1.00 92.50 938 ARG A CA 1
ATOM 7262 C C . ARG A 1 938 ? -0.830 -17.425 -18.717 1.00 92.50 938 ARG A C 1
ATOM 7264 O O . ARG A 1 938 ? -1.593 -18.225 -18.198 1.00 92.50 938 ARG A O 1
ATOM 7271 N N . ALA A 1 939 ? 0.260 -17.796 -19.395 1.00 95.19 939 ALA A N 1
ATOM 7272 C CA . ALA A 1 939 ? 0.603 -19.196 -19.641 1.00 95.19 939 ALA A CA 1
ATOM 7273 C C . ALA A 1 939 ? 0.732 -20.008 -18.337 1.00 95.19 939 ALA A C 1
ATOM 7275 O O . ALA A 1 939 ? 0.181 -21.102 -18.245 1.00 95.19 939 ALA A O 1
ATOM 7276 N N . ALA A 1 940 ? 1.395 -19.458 -17.312 1.00 96.69 940 ALA A N 1
ATOM 7277 C CA . ALA A 1 940 ? 1.530 -20.122 -16.014 1.00 96.69 940 ALA A CA 1
ATOM 7278 C C . ALA A 1 940 ? 0.177 -20.323 -15.306 1.00 96.69 940 ALA A C 1
ATOM 7280 O O . ALA A 1 940 ? -0.109 -21.408 -14.804 1.00 96.69 940 ALA A O 1
ATOM 7281 N N . PHE A 1 941 ? -0.663 -19.283 -15.261 1.00 94.56 941 PHE A N 1
ATOM 7282 C CA . PHE A 1 941 ? -1.958 -19.346 -14.576 1.00 94.56 941 PHE A CA 1
ATOM 7283 C C . PHE A 1 941 ? -3.005 -20.168 -15.338 1.00 94.56 941 PHE A C 1
ATOM 7285 O O . PHE A 1 941 ? -3.810 -20.838 -14.694 1.00 94.56 941 PHE A O 1
ATOM 7292 N N . ASP A 1 942 ? -2.975 -20.174 -16.671 1.00 93.50 942 ASP A N 1
ATOM 7293 C CA . ASP A 1 942 ? -3.839 -21.026 -17.493 1.00 93.50 942 ASP A CA 1
ATOM 7294 C C . ASP A 1 942 ? -3.474 -22.510 -17.299 1.00 93.50 942 ASP A C 1
ATOM 7296 O O . ASP A 1 942 ? -4.355 -23.344 -17.071 1.00 93.50 942 ASP A O 1
ATOM 7300 N N . ALA A 1 943 ? -2.177 -22.843 -17.279 1.00 95.12 943 ALA A N 1
ATOM 7301 C CA . ALA A 1 943 ? -1.708 -24.194 -16.959 1.00 95.12 943 ALA A CA 1
ATOM 7302 C C . ALA A 1 943 ? -2.135 -24.622 -15.541 1.00 95.12 943 ALA A C 1
ATOM 7304 O O . ALA A 1 943 ? -2.701 -25.703 -15.350 1.00 95.12 943 ALA A O 1
ATOM 7305 N N . ALA A 1 944 ? -1.968 -23.738 -14.554 1.00 94.56 944 ALA A N 1
ATOM 7306 C CA . ALA A 1 944 ? -2.386 -23.994 -13.178 1.00 94.56 944 ALA A CA 1
ATOM 7307 C C . ALA A 1 944 ? -3.911 -24.163 -13.036 1.00 94.56 944 ALA A C 1
ATOM 7309 O O . ALA A 1 944 ? -4.367 -25.011 -12.275 1.00 94.56 944 ALA A O 1
ATOM 7310 N N . ALA A 1 945 ? -4.715 -23.406 -13.790 1.00 90.81 945 ALA A N 1
ATOM 7311 C CA . ALA A 1 945 ? -6.177 -23.499 -13.764 1.00 90.81 945 ALA A CA 1
ATOM 7312 C C . ALA A 1 945 ? -6.726 -24.794 -14.384 1.00 90.81 945 ALA A C 1
ATOM 7314 O O . ALA A 1 945 ? -7.810 -25.240 -14.011 1.00 90.81 945 ALA A O 1
ATOM 7315 N N . THR A 1 946 ? -5.993 -25.404 -15.317 1.00 89.62 946 THR A N 1
ATOM 7316 C CA . THR A 1 946 ? -6.359 -26.709 -15.903 1.00 89.62 946 THR A CA 1
ATOM 7317 C C . THR A 1 946 ? -5.872 -27.901 -15.074 1.00 89.62 946 THR A C 1
ATOM 7319 O O . THR A 1 946 ? -6.326 -29.028 -15.284 1.00 89.62 946 THR A O 1
ATOM 7322 N N . SER A 1 947 ? -4.983 -27.663 -14.108 1.00 87.94 947 SER A N 1
ATOM 7323 C CA . SER A 1 947 ? -4.420 -28.696 -13.243 1.00 87.94 947 SER A CA 1
ATOM 7324 C C . SER A 1 947 ? -5.396 -29.060 -12.123 1.00 87.94 947 SER A C 1
ATOM 7326 O O . SER A 1 947 ? -5.756 -28.229 -11.291 1.00 87.94 947 SER A O 1
ATOM 7328 N N . SER A 1 948 ? -5.828 -30.322 -12.078 1.00 80.06 948 SER A N 1
ATOM 7329 C CA . SER A 1 948 ? -6.709 -30.806 -11.011 1.00 80.06 948 SER A CA 1
ATOM 7330 C C . SER A 1 948 ? -5.945 -30.945 -9.692 1.00 80.06 948 SER A C 1
ATOM 7332 O O . SER A 1 948 ? -4.880 -31.557 -9.642 1.00 80.06 948 SER A O 1
ATOM 7334 N N . ASN A 1 949 ? -6.506 -30.388 -8.621 1.00 81.75 949 ASN A N 1
ATOM 7335 C CA . ASN A 1 949 ? -6.036 -30.545 -7.248 1.00 81.75 949 ASN A CA 1
ATOM 7336 C C . ASN A 1 949 ? -7.232 -30.537 -6.277 1.00 81.75 949 ASN A C 1
ATOM 7338 O O . ASN A 1 949 ? -8.357 -30.211 -6.656 1.00 81.75 949 ASN A O 1
ATOM 7342 N N . GLU A 1 950 ? -6.991 -30.891 -5.015 1.00 79.12 950 GLU A N 1
ATOM 7343 C CA . GLU A 1 950 ? -8.032 -31.014 -3.979 1.00 79.12 950 GLU A CA 1
ATOM 7344 C C . GLU A 1 950 ? -8.592 -29.662 -3.492 1.00 79.12 950 GLU A C 1
ATOM 7346 O O . GLU A 1 950 ? -9.504 -29.626 -2.670 1.00 79.12 950 GLU A O 1
ATOM 7351 N N . LEU A 1 951 ? -8.083 -28.534 -4.002 1.00 80.00 951 LEU A N 1
ATOM 7352 C CA . LEU A 1 951 ? -8.450 -27.193 -3.535 1.00 80.00 951 LEU A CA 1
ATOM 7353 C C . LEU A 1 951 ? -9.657 -26.600 -4.278 1.00 80.00 951 LEU A C 1
ATOM 7355 O O . LEU A 1 951 ? -10.103 -25.499 -3.946 1.00 80.00 951 LEU A O 1
ATOM 7359 N N . GLY A 1 952 ? -10.191 -27.311 -5.276 1.00 82.75 952 GLY A N 1
ATOM 7360 C CA . GLY A 1 952 ? -11.383 -26.910 -6.022 1.00 82.75 952 GLY A CA 1
ATOM 7361 C C . GLY A 1 952 ? -11.275 -25.494 -6.601 1.00 82.75 952 GLY A C 1
ATOM 7362 O O . GLY A 1 952 ? -10.258 -25.112 -7.175 1.00 82.75 952 GLY A O 1
ATOM 7363 N N . GLU A 1 953 ? -12.324 -24.690 -6.422 1.00 82.44 953 GLU A N 1
ATOM 7364 C CA . GLU A 1 953 ? -12.436 -23.342 -7.004 1.00 82.44 953 GLU A CA 1
ATOM 7365 C C . GLU A 1 953 ? -11.480 -22.293 -6.404 1.00 82.44 953 GLU A C 1
ATOM 7367 O O . GLU A 1 953 ? -11.369 -21.183 -6.934 1.00 82.44 953 GLU A O 1
ATOM 7372 N N . PHE A 1 954 ? -10.786 -22.612 -5.304 1.00 84.12 954 PHE A N 1
ATOM 7373 C CA . PHE A 1 954 ? -9.780 -21.724 -4.712 1.00 84.12 954 PHE A CA 1
ATOM 7374 C C . PHE A 1 954 ? -8.454 -21.756 -5.480 1.00 84.12 954 PHE A C 1
ATOM 7376 O O . PHE A 1 954 ? -7.660 -20.814 -5.372 1.00 84.12 954 PHE A O 1
ATOM 7383 N N . SER A 1 955 ? -8.222 -22.807 -6.270 1.00 87.31 955 SER A N 1
ATOM 7384 C CA . SER A 1 955 ? -7.052 -22.936 -7.129 1.00 87.31 955 SER A CA 1
ATOM 7385 C C . SER A 1 955 ? -7.249 -22.243 -8.487 1.00 87.31 955 SER A C 1
ATOM 7387 O O . SER A 1 955 ? -8.362 -22.217 -9.014 1.00 87.31 955 SER A O 1
ATOM 7389 N N . PRO A 1 956 ? -6.202 -21.651 -9.087 1.00 90.62 956 PRO A N 1
ATOM 7390 C CA . PRO A 1 956 ? -4.890 -21.372 -8.503 1.00 90.62 956 PRO A CA 1
ATOM 7391 C C . PRO A 1 956 ? -4.840 -20.049 -7.733 1.00 90.62 956 PRO A C 1
ATOM 7393 O O . PRO A 1 956 ? -3.786 -19.645 -7.272 1.00 90.62 956 PRO A O 1
ATOM 7396 N N . TRP A 1 957 ? -5.954 -19.326 -7.631 1.00 88.62 957 TRP A N 1
ATOM 7397 C CA . TRP A 1 957 ? -5.934 -17.895 -7.334 1.00 88.62 957 TRP A CA 1
ATOM 7398 C C . TRP A 1 957 ? -5.773 -17.537 -5.854 1.00 88.62 957 TRP A C 1
ATOM 7400 O O . TRP A 1 957 ? -5.151 -16.525 -5.550 1.00 88.62 957 TRP A O 1
ATOM 7410 N N . TRP A 1 958 ? -6.316 -18.320 -4.926 1.00 86.81 958 TRP A N 1
ATOM 7411 C CA . TRP A 1 958 ? -6.135 -18.092 -3.483 1.00 86.81 958 TRP A CA 1
ATOM 7412 C C . TRP A 1 958 ? -5.127 -19.050 -2.874 1.00 86.81 958 TRP A C 1
ATOM 7414 O O . TRP A 1 958 ? -4.498 -18.713 -1.873 1.00 86.81 958 TRP A O 1
ATOM 7424 N N . MET A 1 959 ? -5.000 -20.240 -3.454 1.00 86.69 959 MET A N 1
ATOM 7425 C CA . MET A 1 959 ? -4.151 -21.303 -2.948 1.00 86.69 959 MET A CA 1
ATOM 7426 C C . MET A 1 959 ? -3.592 -22.107 -4.115 1.00 86.69 959 MET A C 1
ATOM 7428 O O . MET A 1 959 ? -4.318 -22.456 -5.045 1.00 86.69 959 MET A O 1
ATOM 7432 N N . TYR A 1 960 ? -2.307 -22.434 -4.029 1.00 90.62 960 TYR A N 1
ATOM 7433 C CA . TYR A 1 960 ? -1.669 -23.379 -4.933 1.00 90.62 960 TYR A CA 1
ATOM 7434 C C . TYR A 1 960 ? -0.654 -24.228 -4.161 1.00 90.62 960 TYR A C 1
ATOM 7436 O O . TYR A 1 960 ? 0.054 -23.656 -3.321 1.00 90.62 960 TYR A O 1
ATOM 7444 N N . PRO A 1 961 ? -0.577 -25.552 -4.395 1.00 88.62 961 PRO A N 1
ATOM 7445 C CA . PRO A 1 961 ? 0.425 -26.404 -3.758 1.00 88.62 961 PRO A CA 1
ATOM 7446 C C . PRO A 1 961 ? 1.844 -25.930 -4.094 1.00 88.62 961 PRO A C 1
ATOM 7448 O O . PRO A 1 961 ? 2.092 -25.462 -5.200 1.00 88.62 961 PRO A O 1
ATOM 7451 N N . GLY A 1 962 ? 2.774 -26.035 -3.147 1.00 88.44 962 GLY A N 1
ATOM 7452 C CA . GLY A 1 962 ? 4.179 -25.653 -3.348 1.00 88.44 962 GLY A CA 1
ATOM 7453 C C . GLY A 1 962 ? 4.924 -25.419 -2.051 1.00 88.44 962 GLY A C 1
ATOM 7454 O O . GLY A 1 962 ? 4.449 -25.834 -0.995 1.00 88.44 962 GLY A O 1
ATOM 7455 N N . SER A 1 963 ? 6.083 -24.775 -2.118 1.00 89.69 963 SER A N 1
ATOM 7456 C CA . SER A 1 963 ? 6.952 -24.533 -0.959 1.00 89.69 963 SER A CA 1
ATOM 7457 C C . SER A 1 963 ? 6.651 -23.222 -0.218 1.00 89.69 963 SER A C 1
ATOM 7459 O O . SER A 1 963 ? 6.843 -23.138 0.996 1.00 89.69 963 SER A O 1
ATOM 7461 N N . ALA A 1 964 ? 6.129 -22.199 -0.903 1.00 92.56 964 ALA A N 1
ATOM 7462 C CA . ALA A 1 964 ? 5.845 -20.905 -0.294 1.00 92.56 964 ALA A CA 1
ATOM 7463 C C . ALA A 1 964 ? 4.589 -20.961 0.591 1.00 92.56 964 ALA A C 1
ATOM 7465 O O . ALA A 1 964 ? 3.556 -21.542 0.232 1.00 92.56 964 ALA A O 1
ATOM 7466 N N . ARG A 1 965 ? 4.674 -20.324 1.763 1.00 90.19 965 ARG A N 1
ATOM 7467 C CA . ARG A 1 965 ? 3.618 -20.259 2.785 1.00 90.19 965 ARG A CA 1
ATOM 7468 C C . ARG A 1 965 ? 3.444 -18.832 3.279 1.00 90.19 965 ARG A C 1
ATOM 7470 O O . ARG A 1 965 ? 4.318 -17.992 3.097 1.00 90.19 965 ARG A O 1
ATOM 7477 N N . ILE A 1 966 ? 2.320 -18.541 3.925 1.00 90.50 966 ILE A N 1
ATOM 7478 C CA . ILE A 1 966 ? 2.148 -17.263 4.621 1.00 90.50 966 ILE A CA 1
ATOM 7479 C C . ILE A 1 966 ? 2.981 -17.293 5.905 1.00 90.50 966 ILE A C 1
ATOM 7481 O O . ILE A 1 966 ? 2.791 -18.163 6.743 1.00 90.50 966 ILE A O 1
ATOM 7485 N N . HIS A 1 967 ? 3.901 -16.353 6.087 1.00 93.25 967 HIS A N 1
ATOM 7486 C CA . HIS A 1 967 ? 4.759 -16.291 7.267 1.00 93.25 967 HIS A CA 1
ATOM 7487 C C . HIS A 1 967 ? 4.097 -15.462 8.374 1.00 93.25 967 HIS A C 1
ATOM 7489 O O . HIS A 1 967 ? 3.997 -14.235 8.263 1.00 93.25 967 HIS A O 1
ATOM 7495 N N . ARG A 1 968 ? 3.710 -16.122 9.470 1.00 91.31 968 ARG A N 1
ATOM 7496 C CA . ARG A 1 968 ? 3.344 -15.486 10.743 1.00 91.31 968 ARG A CA 1
ATOM 7497 C C . ARG A 1 968 ? 4.603 -15.354 11.592 1.00 91.31 968 ARG A C 1
ATOM 7499 O O . ARG A 1 968 ? 5.020 -16.310 12.239 1.00 91.31 968 ARG A O 1
ATOM 7506 N N . VAL A 1 969 ? 5.213 -14.174 11.592 1.00 93.62 969 VAL A N 1
ATOM 7507 C CA . VAL A 1 969 ? 6.429 -13.887 12.361 1.00 93.62 969 VAL A CA 1
ATOM 7508 C C . VAL A 1 969 ? 6.060 -13.231 13.690 1.00 93.62 969 VAL A C 1
ATOM 7510 O O . VAL A 1 969 ? 5.338 -12.234 13.714 1.00 93.62 969 VAL A O 1
ATOM 7513 N N . ILE A 1 970 ? 6.556 -13.766 14.803 1.00 92.44 970 ILE A N 1
ATOM 7514 C CA . ILE A 1 970 ? 6.240 -13.285 16.155 1.00 92.44 970 ILE A CA 1
ATOM 7515 C C . ILE A 1 970 ? 7.475 -12.638 16.774 1.00 92.44 970 ILE A C 1
ATOM 7517 O O . ILE A 1 970 ? 8.511 -13.288 16.919 1.00 92.44 970 ILE A O 1
ATOM 7521 N N . ALA A 1 971 ? 7.362 -11.370 17.177 1.00 92.88 971 ALA A N 1
ATOM 7522 C CA . ALA A 1 971 ? 8.382 -10.713 17.986 1.00 92.88 971 ALA A CA 1
ATOM 7523 C C . ALA A 1 971 ? 8.153 -11.026 19.471 1.00 92.88 971 ALA A C 1
ATOM 7525 O O . ALA A 1 971 ? 7.091 -10.739 20.021 1.00 92.88 971 ALA A O 1
ATOM 7526 N N . HIS A 1 972 ? 9.151 -11.612 20.129 1.00 90.19 972 HIS A N 1
ATOM 7527 C CA . HIS A 1 972 ? 9.150 -11.796 21.578 1.00 90.19 972 HIS A CA 1
ATOM 7528 C C . HIS A 1 972 ? 10.583 -11.823 22.104 1.00 90.19 972 HIS A C 1
ATOM 7530 O O . HIS A 1 972 ? 11.505 -12.232 21.403 1.00 90.19 972 HIS A O 1
ATOM 7536 N N . TYR A 1 973 ? 10.784 -11.394 23.347 1.00 89.31 973 TYR A N 1
ATOM 7537 C CA . TYR A 1 973 ? 12.058 -11.618 24.027 1.00 89.31 973 TYR A CA 1
ATOM 7538 C C . TYR A 1 973 ? 12.123 -13.056 24.567 1.00 89.31 973 TYR A C 1
ATOM 7540 O O . TYR A 1 973 ? 11.077 -13.639 24.890 1.00 89.31 973 TYR A O 1
ATOM 7548 N N . PRO A 1 974 ? 13.324 -13.644 24.701 1.00 86.81 974 PRO A N 1
ATOM 7549 C CA . PRO A 1 974 ? 13.498 -14.891 25.437 1.00 86.81 974 PRO A CA 1
ATOM 7550 C C . PRO A 1 974 ? 12.909 -14.774 26.850 1.00 86.81 974 PRO A C 1
ATOM 7552 O O . PRO A 1 974 ? 13.060 -13.741 27.500 1.00 86.81 974 PRO A O 1
ATOM 7555 N N . LEU A 1 975 ? 12.235 -15.829 27.321 1.00 84.00 975 LEU A N 1
ATOM 7556 C CA . LEU A 1 975 ? 11.587 -15.893 28.645 1.00 84.00 975 LEU A CA 1
ATOM 7557 C C . LEU A 1 975 ? 10.452 -14.868 28.876 1.00 84.00 975 LEU A C 1
ATOM 7559 O O . LEU A 1 975 ? 10.019 -14.675 30.013 1.00 84.00 975 LEU A O 1
ATOM 7563 N N . SER A 1 976 ? 9.943 -14.219 27.822 1.00 85.25 976 SER A N 1
ATOM 7564 C CA . SER A 1 976 ? 8.774 -13.337 27.920 1.00 85.25 976 SER A CA 1
ATOM 7565 C C . SER A 1 976 ? 7.473 -14.127 28.122 1.00 85.25 976 SER A C 1
ATOM 7567 O O . SER A 1 976 ? 7.306 -15.229 27.597 1.00 85.25 976 SER A O 1
ATOM 7569 N N . ARG A 1 977 ? 6.493 -13.509 28.800 1.00 83.75 977 ARG A N 1
ATOM 7570 C CA . ARG A 1 977 ? 5.106 -14.011 28.895 1.00 83.75 977 ARG A CA 1
ATOM 7571 C C . ARG A 1 977 ? 4.399 -14.067 27.536 1.00 83.75 977 ARG A C 1
ATOM 7573 O O . ARG A 1 977 ? 3.409 -14.781 27.406 1.00 83.75 977 ARG A O 1
ATOM 7580 N N . ASP A 1 978 ? 4.924 -13.361 26.532 1.00 81.44 978 ASP A N 1
ATOM 7581 C CA . ASP A 1 978 ? 4.391 -13.353 25.164 1.00 81.44 978 ASP A CA 1
ATOM 7582 C C . ASP A 1 978 ? 4.319 -14.767 24.568 1.00 81.44 978 ASP A C 1
ATOM 7584 O O . ASP A 1 978 ? 3.376 -15.079 23.850 1.00 81.44 978 ASP A O 1
ATOM 7588 N N . ILE A 1 979 ? 5.257 -15.655 24.918 1.00 79.62 979 ILE A N 1
ATOM 7589 C CA . ILE A 1 979 ? 5.273 -17.039 24.421 1.00 79.62 979 ILE A CA 1
ATOM 7590 C C . ILE A 1 979 ? 4.018 -17.788 24.892 1.00 79.62 979 ILE A C 1
ATOM 7592 O O . ILE A 1 979 ? 3.287 -18.351 24.082 1.00 79.62 979 ILE A O 1
ATOM 7596 N N . ALA A 1 980 ? 3.721 -17.733 26.193 1.00 80.94 980 ALA A N 1
ATOM 7597 C CA . ALA A 1 980 ? 2.531 -18.370 26.755 1.00 80.94 980 ALA A CA 1
ATOM 7598 C C . ALA A 1 980 ? 1.235 -17.732 26.227 1.00 80.94 980 ALA A C 1
ATOM 7600 O O . ALA A 1 980 ? 0.280 -18.441 25.914 1.00 80.94 980 ALA A O 1
ATOM 7601 N N . LYS A 1 981 ? 1.218 -16.400 26.075 1.00 81.31 981 LYS A N 1
ATOM 7602 C CA . LYS A 1 981 ? 0.075 -15.670 25.512 1.00 81.31 981 LYS A CA 1
ATOM 7603 C C . LYS A 1 981 ? -0.210 -16.088 24.065 1.00 81.31 981 LYS A C 1
ATOM 7605 O O . LYS A 1 981 ? -1.369 -16.251 23.700 1.00 81.31 981 LYS A O 1
ATOM 7610 N N . TYR A 1 982 ? 0.822 -16.279 23.243 1.00 82.94 982 TYR A N 1
ATOM 7611 C CA . TYR A 1 982 ? 0.649 -16.762 21.874 1.00 82.94 982 TYR A CA 1
ATOM 7612 C C . TYR A 1 982 ? 0.040 -18.167 21.830 1.00 82.94 982 TYR A C 1
ATOM 7614 O O . TYR A 1 982 ? -0.903 -18.389 21.076 1.00 82.94 982 TYR A O 1
ATOM 7622 N N . GLU A 1 983 ? 0.525 -19.093 22.659 1.00 78.38 983 GLU A N 1
ATOM 7623 C CA . GLU A 1 983 ? -0.005 -20.462 22.712 1.00 78.38 983 GLU A CA 1
ATOM 7624 C C . GLU A 1 983 ? -1.496 -20.504 23.084 1.00 78.38 983 GLU A C 1
ATOM 7626 O O . GLU A 1 983 ? -2.279 -21.237 22.470 1.00 78.38 983 GLU A O 1
ATOM 7631 N N . GLN A 1 984 ? -1.913 -19.649 24.023 1.00 73.88 984 GLN A N 1
ATOM 7632 C CA . GLN A 1 984 ? -3.323 -19.466 24.377 1.00 73.88 984 GLN A CA 1
ATOM 7633 C C . GLN A 1 984 ? -4.139 -18.934 23.190 1.00 73.88 984 GLN A C 1
ATOM 7635 O O . GLN A 1 984 ? -5.159 -19.521 22.829 1.00 73.88 984 GLN A O 1
ATOM 7640 N N . LEU A 1 985 ? -3.661 -17.873 22.527 1.00 72.94 985 LEU A N 1
ATOM 7641 C CA . LEU A 1 985 ? -4.340 -17.274 21.370 1.00 72.94 985 LEU A CA 1
ATOM 7642 C C . LEU A 1 985 ? -4.444 -18.244 20.182 1.00 72.94 985 LEU A C 1
ATOM 7644 O O . LEU A 1 985 ? -5.473 -18.285 19.509 1.00 72.94 985 LEU A O 1
ATOM 7648 N N . ARG A 1 986 ? -3.404 -19.049 19.932 1.00 71.25 986 ARG A N 1
ATOM 7649 C CA . ARG A 1 986 ? -3.385 -20.077 18.880 1.00 71.25 986 ARG A CA 1
ATOM 7650 C C . ARG A 1 986 ? -4.429 -21.159 19.133 1.00 71.25 986 ARG A C 1
ATOM 7652 O O . ARG A 1 986 ? -5.157 -21.536 18.215 1.00 71.25 986 ARG A O 1
ATOM 7659 N N . THR A 1 987 ? -4.507 -21.631 20.375 1.00 63.78 987 THR A N 1
ATOM 7660 C CA . THR A 1 987 ? -5.511 -22.617 20.783 1.00 63.78 987 THR A CA 1
ATOM 7661 C C . THR A 1 987 ? -6.906 -22.044 20.542 1.00 63.78 987 THR A C 1
ATOM 7663 O O . THR A 1 987 ? -7.685 -22.635 19.800 1.00 63.78 987 THR A O 1
ATOM 7666 N N . ALA A 1 988 ? -7.177 -20.830 21.033 1.00 61.19 988 ALA A N 1
ATOM 7667 C CA . ALA A 1 988 ? -8.461 -20.152 20.861 1.00 61.19 988 ALA A CA 1
ATOM 7668 C C . ALA A 1 988 ? -8.865 -19.919 19.385 1.00 61.19 988 ALA A C 1
ATOM 7670 O O . ALA A 1 988 ? -10.044 -20.037 19.055 1.00 61.19 988 ALA A O 1
ATOM 7671 N N . LEU A 1 989 ? -7.916 -19.654 18.473 1.00 60.12 989 LEU A N 1
ATOM 7672 C CA . LEU A 1 989 ? -8.205 -19.474 17.039 1.00 60.12 989 LEU A CA 1
ATOM 7673 C C . LEU A 1 989 ? -8.798 -20.735 16.388 1.00 60.12 989 LEU A C 1
ATOM 7675 O O . LEU A 1 989 ? -9.784 -20.654 15.659 1.00 60.12 989 LEU A O 1
ATOM 7679 N N . THR A 1 990 ? -8.204 -21.898 16.663 1.00 56.44 990 THR A N 1
ATOM 7680 C CA . THR A 1 990 ? -8.640 -23.197 16.105 1.00 56.44 990 THR A CA 1
ATOM 7681 C C . THR A 1 990 ? -10.075 -23.520 16.526 1.00 56.44 990 THR A C 1
ATOM 7683 O O . THR A 1 990 ? -10.869 -24.092 15.784 1.00 56.44 990 THR A O 1
ATOM 7686 N N . LEU A 1 991 ? -10.429 -23.076 17.725 1.00 53.75 991 LEU A N 1
ATOM 7687 C CA . LEU A 1 991 ? -11.690 -23.348 18.387 1.00 53.75 991 LEU A CA 1
ATOM 7688 C C . LEU A 1 991 ? -12.801 -22.367 18.002 1.00 53.75 991 LEU A C 1
ATOM 7690 O O . LEU A 1 991 ? -13.972 -22.746 17.943 1.00 53.75 991 LEU A O 1
ATOM 7694 N N . TYR A 1 992 ? -12.446 -21.122 17.677 1.00 58.19 992 TYR A N 1
ATOM 7695 C CA . TYR A 1 992 ? -13.375 -20.120 17.153 1.00 58.19 992 TYR A CA 1
ATOM 7696 C C . TYR A 1 992 ? -14.142 -20.634 15.920 1.00 58.19 992 TYR A C 1
ATOM 7698 O O . TYR A 1 992 ? -15.348 -20.414 15.807 1.00 58.19 992 TYR A O 1
ATOM 7706 N N . ARG A 1 993 ? -13.475 -21.385 15.030 1.00 59.06 993 ARG A N 1
A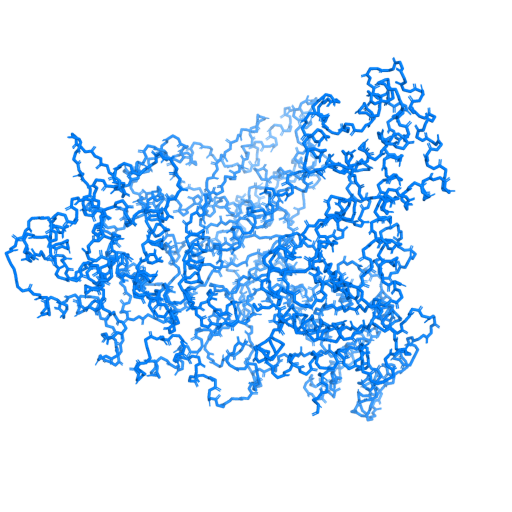TOM 7707 C CA . ARG A 1 993 ? -14.082 -21.946 13.806 1.00 59.06 993 ARG A CA 1
ATOM 7708 C C . ARG A 1 993 ? -15.144 -23.013 14.091 1.00 59.06 993 ARG A C 1
ATOM 7710 O O . ARG A 1 993 ? -16.153 -23.078 13.399 1.00 59.06 993 ARG A O 1
ATOM 7717 N N . LEU A 1 994 ? -14.961 -23.803 15.148 1.00 56.16 994 LEU A N 1
ATOM 7718 C CA . LEU A 1 994 ? -15.873 -24.891 15.528 1.00 56.16 994 LEU A CA 1
ATOM 7719 C C . LEU A 1 994 ? -17.101 -24.414 16.324 1.00 56.16 994 LEU A C 1
ATOM 7721 O O . LEU A 1 994 ? -18.068 -25.159 16.483 1.00 56.16 994 LEU A O 1
ATOM 7725 N N . THR A 1 995 ? -17.077 -23.185 16.845 1.00 57.66 995 THR A N 1
ATOM 7726 C CA . THR A 1 995 ? -18.022 -22.700 17.868 1.00 57.66 995 THR A CA 1
ATOM 7727 C C . THR A 1 995 ? -18.925 -21.551 17.394 1.00 57.66 995 THR A C 1
ATOM 7729 O O . THR A 1 995 ? -19.528 -20.858 18.220 1.00 57.66 995 THR A O 1
ATOM 7732 N N . LEU A 1 996 ? -19.054 -21.344 16.075 1.00 62.66 996 LEU A N 1
ATOM 7733 C CA . LEU A 1 996 ? -19.820 -20.240 15.476 1.00 62.66 996 LEU A CA 1
ATOM 7734 C C . LEU A 1 996 ? -21.234 -20.107 16.082 1.00 62.66 996 LEU A C 1
ATOM 7736 O O . LEU A 1 996 ? -22.034 -21.042 16.047 1.00 62.66 996 LEU A O 1
ATOM 7740 N N . GLY A 1 997 ? -21.523 -18.937 16.666 1.00 53.56 997 GLY A N 1
ATOM 7741 C CA . GLY A 1 997 ? -22.815 -18.607 17.284 1.00 53.56 997 GLY A CA 1
ATOM 7742 C C . GLY A 1 997 ? -23.116 -19.279 18.635 1.00 53.56 997 GLY A C 1
ATOM 7743 O O . GLY A 1 997 ? -24.227 -19.130 19.136 1.00 53.56 997 GLY A O 1
ATOM 7744 N N . GLN A 1 998 ? -22.182 -20.017 19.244 1.00 58.28 998 GLN A N 1
ATOM 7745 C CA . GLN A 1 998 ? -22.421 -20.726 20.511 1.00 58.28 998 GLN A CA 1
ATOM 7746 C C . GLN A 1 998 ? -22.127 -19.871 21.764 1.00 58.28 998 GLN A C 1
ATOM 7748 O O . GLN A 1 998 ? -21.101 -19.197 21.799 1.00 58.28 998 GLN A O 1
ATOM 7753 N N . PRO A 1 999 ? -22.962 -19.925 22.825 1.00 45.66 999 PRO A N 1
ATOM 7754 C CA . PRO A 1 999 ? -22.645 -19.380 24.146 1.00 45.66 999 PRO A CA 1
ATOM 7755 C C . PRO A 1 999 ? -21.612 -20.255 24.876 1.00 45.66 999 PRO A C 1
ATOM 7757 O O . PRO A 1 999 ? -21.617 -21.477 24.707 1.00 45.66 999 PRO A O 1
ATOM 7760 N N . ARG A 1 1000 ? -20.772 -19.637 25.724 1.00 47.38 1000 ARG A N 1
ATOM 7761 C CA . ARG A 1 1000 ? -19.706 -20.291 26.519 1.00 47.38 1000 ARG A CA 1
ATOM 7762 C C . ARG A 1 1000 ? -18.797 -21.197 25.684 1.00 47.38 1000 ARG A C 1
ATOM 7764 O O . ARG A 1 1000 ? -18.702 -22.406 25.901 1.00 47.38 1000 ARG A O 1
ATOM 7771 N N . GLN A 1 1001 ? -18.147 -20.593 24.690 1.00 53.81 1001 GLN A N 1
ATOM 7772 C CA . GLN A 1 1001 ? -17.280 -21.301 23.746 1.00 53.81 1001 GLN A CA 1
ATOM 7773 C C . GLN A 1 1001 ? -16.124 -22.026 24.463 1.00 53.81 1001 GLN A C 1
ATOM 7775 O O . GLN A 1 1001 ? -15.836 -23.160 24.098 1.00 53.81 1001 GLN A O 1
ATOM 7780 N N . GLU A 1 1002 ? -15.542 -21.449 25.523 1.00 48.69 1002 GLU A N 1
ATOM 7781 C CA . GLU A 1 1002 ? -14.467 -22.064 26.326 1.00 48.69 1002 GLU A CA 1
ATOM 7782 C C . GLU A 1 1002 ? -14.871 -23.381 27.000 1.00 48.69 1002 GLU A C 1
ATOM 7784 O O . GLU A 1 1002 ? -14.146 -24.370 26.910 1.00 48.69 1002 GLU A O 1
ATOM 7789 N N . ASP A 1 1003 ? -16.054 -23.435 27.615 1.00 51.47 1003 ASP A N 1
ATOM 7790 C CA . ASP A 1 1003 ? -16.548 -24.656 28.257 1.00 51.47 1003 ASP A CA 1
ATOM 7791 C C . ASP A 1 1003 ? -16.701 -25.780 27.230 1.00 51.47 1003 ASP A C 1
ATOM 7793 O O . ASP A 1 1003 ? -16.333 -26.922 27.495 1.00 51.47 1003 ASP A O 1
ATOM 7797 N N . MET A 1 1004 ? -17.228 -25.457 26.041 1.00 57.03 1004 MET A N 1
ATOM 7798 C CA . MET A 1 1004 ? -17.423 -26.422 24.956 1.00 57.03 1004 MET A CA 1
ATOM 7799 C C . MET A 1 1004 ? -16.086 -26.905 24.391 1.00 57.03 1004 MET A C 1
ATOM 7801 O O . MET A 1 1004 ? -15.911 -28.097 24.148 1.00 57.03 1004 MET A O 1
ATOM 7805 N N . VAL A 1 1005 ? -15.134 -25.991 24.239 1.00 55.78 1005 VAL A N 1
ATOM 7806 C CA . VAL A 1 1005 ? -13.748 -26.257 23.857 1.00 55.78 1005 VAL A CA 1
ATOM 7807 C C . VAL A 1 1005 ? -13.067 -27.200 24.830 1.00 55.78 1005 VAL A C 1
ATOM 7809 O O . VAL A 1 1005 ? -12.499 -28.210 24.416 1.00 55.78 1005 VAL A O 1
ATOM 7812 N N . GLU A 1 1006 ? -13.114 -26.881 26.123 1.00 56.44 1006 GLU A N 1
ATOM 7813 C CA . GLU A 1 1006 ? -12.488 -27.702 27.146 1.00 56.44 1006 GLU A CA 1
ATOM 7814 C C . GLU A 1 1006 ? -13.138 -29.078 27.179 1.00 56.44 1006 GLU A C 1
ATOM 7816 O O . GLU A 1 1006 ? -12.447 -30.077 27.365 1.00 56.44 1006 GLU A O 1
ATOM 7821 N N . LEU A 1 1007 ? -14.456 -29.149 26.972 1.00 58.56 1007 LEU A N 1
ATOM 7822 C CA . LEU A 1 1007 ? -15.191 -30.407 26.883 1.00 58.56 1007 LEU A CA 1
ATOM 7823 C C . LEU A 1 1007 ? -14.756 -31.250 25.682 1.00 58.56 1007 LEU A C 1
ATOM 7825 O O . LEU A 1 1007 ? -14.576 -32.457 25.838 1.00 58.56 1007 LEU A O 1
ATOM 7829 N N . LEU A 1 1008 ? -14.591 -30.637 24.507 1.00 60.69 1008 LEU A N 1
ATOM 7830 C CA . LEU A 1 1008 ? -14.147 -31.311 23.284 1.00 60.69 1008 LEU A CA 1
ATOM 7831 C C . LEU A 1 1008 ? -12.696 -31.795 23.420 1.00 60.69 1008 LEU A C 1
ATOM 7833 O O . LEU A 1 1008 ? -12.414 -32.964 23.148 1.00 60.69 1008 LEU A O 1
ATOM 7837 N N . ALA A 1 1009 ? -11.808 -30.949 23.955 1.00 57.75 1009 ALA A N 1
ATOM 7838 C CA . ALA A 1 1009 ? -10.414 -31.290 24.229 1.00 57.75 1009 ALA A CA 1
ATOM 7839 C C . ALA A 1 1009 ? -10.283 -32.403 25.287 1.00 57.75 1009 ALA A C 1
ATOM 7841 O O . ALA A 1 1009 ? -9.551 -33.370 25.083 1.00 57.75 1009 ALA A O 1
ATOM 7842 N N . LYS A 1 1010 ? -11.043 -32.332 26.393 1.00 59.94 1010 LYS A N 1
ATOM 7843 C CA . LYS A 1 1010 ? -11.076 -33.373 27.445 1.00 59.94 1010 LYS A CA 1
ATOM 7844 C C . LYS A 1 1010 ? -11.638 -34.706 26.942 1.00 59.94 1010 LYS A C 1
ATOM 7846 O O . LYS A 1 1010 ? -11.310 -35.746 27.507 1.00 59.94 1010 LYS A O 1
ATOM 7851 N N . LYS A 1 1011 ? -12.479 -34.692 25.902 1.00 59.06 1011 LYS A N 1
ATOM 7852 C CA . LYS A 1 1011 ? -13.057 -35.896 25.283 1.00 59.06 1011 LYS A CA 1
ATOM 7853 C C . LYS A 1 1011 ? -12.208 -36.490 24.155 1.00 59.06 1011 LYS A C 1
ATOM 7855 O O . LYS A 1 1011 ? -12.579 -37.545 23.648 1.00 59.06 1011 LYS A O 1
ATOM 7860 N N . GLY A 1 1012 ? -11.093 -35.857 23.780 1.00 55.12 1012 GLY A N 1
ATOM 7861 C CA . GLY A 1 1012 ? -10.232 -36.329 22.692 1.00 55.12 1012 GLY A CA 1
ATOM 7862 C C . GLY A 1 1012 ? -10.927 -36.326 21.328 1.00 55.12 1012 GLY A C 1
ATOM 7863 O O . GLY A 1 1012 ? -10.608 -37.160 20.486 1.00 55.12 1012 GLY A O 1
ATOM 7864 N N . VAL A 1 1013 ? -11.913 -35.443 21.134 1.00 55.88 1013 VAL A N 1
ATOM 7865 C CA . VAL A 1 1013 ? -12.598 -35.295 19.847 1.00 55.88 1013 VAL A CA 1
ATOM 7866 C C . VAL A 1 1013 ? -11.653 -34.558 18.908 1.00 55.88 1013 VAL A C 1
ATOM 7868 O O . VAL A 1 1013 ? -11.326 -33.397 19.155 1.00 55.88 1013 VAL A O 1
ATOM 7871 N N . ASP A 1 1014 ? -11.200 -35.244 17.861 1.00 52.12 1014 ASP A N 1
ATOM 7872 C CA . ASP A 1 1014 ? -10.394 -34.627 16.814 1.00 52.12 1014 ASP A CA 1
ATOM 7873 C C . ASP A 1 1014 ? -11.242 -33.579 16.079 1.00 52.12 1014 ASP A C 1
ATOM 7875 O O . ASP A 1 1014 ? -12.403 -33.840 15.748 1.00 52.12 1014 ASP A O 1
ATOM 7879 N N . GLY A 1 1015 ? -10.699 -32.378 15.872 1.00 49.34 1015 GLY A N 1
ATOM 7880 C CA . GLY A 1 1015 ? -11.454 -31.227 15.357 1.00 49.34 1015 GLY A CA 1
ATOM 7881 C C . GLY A 1 1015 ? -12.071 -31.472 13.976 1.00 49.34 1015 GLY A C 1
ATOM 7882 O O . GLY A 1 1015 ? -13.092 -30.873 13.646 1.00 49.34 1015 GLY A O 1
ATOM 7883 N N . GLU A 1 1016 ? -11.500 -32.401 13.207 1.00 47.09 1016 GLU A N 1
ATOM 7884 C CA . GLU A 1 1016 ? -11.985 -32.822 11.888 1.00 47.09 1016 GLU A CA 1
ATOM 7885 C C . GLU A 1 1016 ? -13.171 -33.805 11.940 1.00 47.09 1016 GLU A C 1
ATOM 7887 O O . GLU A 1 1016 ? -13.887 -33.964 10.953 1.00 47.09 1016 GLU A O 1
ATOM 7892 N N . ALA A 1 1017 ? -13.434 -34.443 13.086 1.00 50.22 1017 ALA A N 1
ATOM 7893 C CA . ALA A 1 1017 ? -14.511 -35.425 13.249 1.00 50.22 1017 ALA A CA 1
ATOM 7894 C C . ALA A 1 1017 ? -15.864 -34.805 13.665 1.00 50.22 1017 ALA A C 1
ATOM 7896 O O . ALA A 1 1017 ? -16.854 -35.525 13.829 1.00 50.22 1017 ALA A O 1
ATOM 7897 N N . VAL A 1 1018 ? -15.924 -33.483 13.862 1.00 62.53 1018 VAL A N 1
ATOM 7898 C CA . VAL A 1 1018 ? -17.136 -32.768 14.293 1.00 62.53 1018 VAL A CA 1
ATOM 7899 C C . VAL A 1 1018 ? -17.926 -32.275 13.070 1.00 62.53 1018 VAL A C 1
ATOM 7901 O O . VAL A 1 1018 ? -17.367 -31.533 12.266 1.00 62.53 1018 VAL A O 1
ATOM 7904 N N . PRO A 1 1019 ? -19.225 -32.616 12.916 1.00 65.81 1019 PRO A N 1
ATOM 7905 C CA . PRO A 1 1019 ? -20.045 -32.116 11.810 1.00 65.81 1019 PRO A CA 1
ATOM 7906 C C . PRO A 1 1019 ? -20.158 -30.586 11.846 1.00 65.81 1019 PRO A C 1
ATOM 7908 O O . PRO A 1 1019 ? -20.849 -30.042 12.701 1.00 65.81 1019 PRO A O 1
ATOM 7911 N N . THR A 1 1020 ? -19.490 -29.884 10.932 1.00 70.31 1020 THR A N 1
ATOM 7912 C CA . THR A 1 1020 ? -19.484 -28.415 10.882 1.00 70.31 1020 THR A CA 1
ATOM 7913 C C . THR A 1 1020 ? -20.787 -27.848 10.306 1.00 70.31 1020 THR A C 1
ATOM 7915 O O . THR A 1 1020 ? -21.475 -28.479 9.499 1.00 70.31 1020 THR A O 1
ATOM 7918 N N . ILE A 1 1021 ? -21.154 -26.631 10.726 1.00 77.69 1021 ILE A N 1
ATOM 7919 C CA . ILE A 1 1021 ? -22.310 -25.913 10.171 1.00 77.69 1021 ILE A CA 1
ATOM 7920 C C . ILE A 1 1021 ? -21.918 -25.366 8.791 1.00 77.69 1021 ILE A C 1
ATOM 7922 O O . ILE A 1 1021 ? -21.196 -24.377 8.687 1.00 77.69 1021 ILE A O 1
ATOM 7926 N N . ASP A 1 1022 ? -22.415 -25.998 7.728 1.00 83.06 1022 ASP A N 1
ATOM 7927 C CA . ASP A 1 1022 ? -22.153 -25.581 6.348 1.00 83.06 1022 ASP A CA 1
ATOM 7928 C C . ASP A 1 1022 ? -23.042 -24.398 5.935 1.00 83.06 1022 ASP A C 1
ATOM 7930 O O . ASP A 1 1022 ? -24.218 -24.567 5.611 1.00 83.06 1022 ASP A O 1
ATOM 7934 N N . LEU A 1 1023 ? -22.478 -23.191 5.933 1.00 86.69 1023 LEU A N 1
ATOM 7935 C CA . LEU A 1 1023 ? -23.151 -21.962 5.497 1.00 86.69 1023 LEU A CA 1
ATOM 7936 C C . LEU A 1 1023 ? -22.772 -21.546 4.067 1.00 86.69 1023 LEU A C 1
ATOM 7938 O O . LEU A 1 1023 ? -23.030 -20.400 3.684 1.00 86.69 1023 LEU A O 1
ATOM 7942 N N . ARG A 1 1024 ? -22.186 -22.447 3.265 1.00 87.12 1024 ARG A N 1
ATOM 7943 C CA . ARG A 1 1024 ? -21.894 -22.150 1.857 1.00 87.12 1024 ARG A CA 1
ATOM 7944 C C . ARG A 1 1024 ? -23.180 -21.775 1.114 1.00 87.12 1024 ARG A C 1
ATOM 7946 O O . ARG A 1 1024 ? -24.239 -22.356 1.394 1.00 87.12 1024 ARG A O 1
ATOM 7953 N N . PRO A 1 1025 ? -23.103 -20.813 0.177 1.00 86.00 1025 PRO A N 1
ATOM 7954 C CA . PRO A 1 1025 ? -24.260 -20.424 -0.610 1.00 86.00 1025 PRO A CA 1
ATOM 7955 C C . PRO A 1 1025 ? -24.839 -21.647 -1.339 1.00 86.00 1025 PRO A C 1
ATOM 7957 O O . PRO A 1 1025 ? -24.076 -22.481 -1.837 1.00 86.00 1025 PRO A O 1
ATOM 7960 N N . PRO A 1 1026 ? -26.173 -21.799 -1.378 1.00 83.56 1026 PRO A N 1
ATOM 7961 C CA . PRO A 1 1026 ? -26.793 -22.847 -2.174 1.00 83.56 1026 PRO A CA 1
ATOM 7962 C C . PRO A 1 1026 ? -26.469 -22.623 -3.656 1.00 83.56 1026 PRO A C 1
ATOM 7964 O O . PRO A 1 1026 ? -26.498 -21.494 -4.140 1.00 83.56 1026 PRO A O 1
ATOM 7967 N N . VAL A 1 1027 ? -26.137 -23.704 -4.360 1.00 73.75 1027 VAL A N 1
ATOM 7968 C CA . VAL A 1 1027 ? -25.938 -23.668 -5.813 1.00 73.75 1027 VAL A CA 1
ATOM 7969 C C . VAL A 1 1027 ? -27.325 -23.672 -6.478 1.00 73.75 1027 VAL A C 1
ATOM 7971 O O . VAL A 1 1027 ? -28.167 -24.453 -6.023 1.00 73.75 1027 VAL A O 1
ATOM 7974 N N . PRO A 1 1028 ? -27.577 -22.807 -7.480 1.00 54.50 1028 PRO A N 1
ATOM 7975 C CA . PRO A 1 1028 ? -28.843 -22.758 -8.214 1.00 54.50 1028 PRO A CA 1
ATOM 7976 C C . PRO A 1 1028 ? -29.255 -24.080 -8.870 1.00 54.50 1028 PRO A C 1
ATOM 7978 O O . PRO A 1 1028 ? -28.354 -24.832 -9.318 1.00 54.50 1028 PRO A O 1
#

Nearest PDB structures (foldseek):
  8hf0-assembly1_D  TM=3.868E-01  e=8.046E-03  Drosophila melanogaster
  7w0d-assembly1_F  TM=4.098E-01  e=1.628E-02  Drosophila melanogaster
  7w0c-assembly1_A  TM=4.540E-01  e=3.152E-02  Drosophila melanogaster
  7w0a-assembly1_E  TM=3.953E-01  e=4.896E-02  Drosophila melanogaster
  6l5n-assembly2_B  TM=5.729E-01  e=5.282E-01  Homo sapiens

Solvent-accessible surface area (backbone atoms only — not comparable to full-atom values): 54712 Å² total; per-residue (Å²): 140,62,76,62,59,44,66,63,55,52,66,69,44,54,71,71,44,41,22,40,27,53,49,51,46,44,52,55,70,29,96,73,20,92,80,46,57,32,30,38,35,46,38,35,41,61,44,78,44,70,65,56,31,49,27,41,38,49,39,55,48,49,62,54,51,68,71,38,86,91,52,78,57,44,26,35,37,39,36,30,87,41,69,56,52,41,60,55,46,41,64,68,45,57,65,65,81,60,85,83,36,58,43,84,55,39,39,60,48,39,51,70,45,40,67,69,75,68,43,82,45,99,45,96,55,62,33,68,38,38,39,30,38,31,49,76,77,49,38,47,80,83,48,65,57,60,66,53,68,63,52,35,23,50,52,49,56,55,41,49,72,78,72,35,87,47,73,65,45,52,53,37,50,35,55,70,52,23,71,92,43,97,36,38,68,55,33,41,64,71,33,35,51,51,51,48,57,73,46,75,59,76,67,40,63,69,36,52,51,44,22,52,49,48,29,54,77,74,42,49,51,58,54,51,54,53,54,44,60,77,40,67,88,54,94,65,81,50,79,91,47,44,62,63,52,29,54,50,43,37,56,54,46,52,37,38,27,50,17,29,52,74,69,53,63,50,42,38,38,36,32,42,57,39,58,83,46,53,54,41,74,37,63,88,65,42,74,39,6,45,55,42,41,61,54,66,66,36,92,72,28,30,40,40,39,33,27,58,58,74,42,66,72,79,56,72,92,86,54,76,90,65,60,42,42,52,46,37,44,51,49,45,15,46,30,59,55,56,52,90,71,59,32,49,66,56,54,50,32,45,52,50,26,51,46,19,70,72,74,58,66,67,32,56,61,29,22,50,50,38,28,66,65,40,53,80,38,32,32,33,50,75,85,78,80,53,72,100,81,48,70,68,58,42,81,45,67,48,75,26,51,74,79,50,75,65,51,54,48,31,53,54,25,45,40,53,38,14,57,76,51,75,33,75,59,56,69,66,48,60,72,57,22,41,39,41,81,26,39,33,80,90,41,72,51,40,57,36,48,56,55,36,55,77,41,97,52,18,68,63,50,33,54,33,39,53,61,26,62,57,69,57,58,66,45,52,35,54,52,48,93,72,84,63,60,36,43,60,52,45,33,53,38,48,75,33,54,69,65,48,53,56,77,51,68,48,57,69,41,81,61,60,32,42,48,59,24,86,85,32,44,86,51,61,82,72,76,74,54,30,38,40,32,38,30,90,46,83,44,30,23,54,40,53,13,24,54,54,10,44,53,34,50,38,61,22,27,54,90,30,83,69,46,56,35,61,42,75,65,45,49,64,66,45,65,62,80,77,52,58,44,61,54,98,85,35,66,68,35,55,56,50,51,51,37,43,41,46,27,60,45,43,23,63,66,25,40,50,60,60,51,12,32,77,67,70,43,64,34,52,60,68,61,52,31,51,58,32,52,77,69,54,77,88,44,58,80,48,97,46,57,30,57,19,55,33,11,32,77,48,52,52,50,83,93,47,66,85,55,51,50,64,66,79,47,63,92,61,88,64,93,85,78,50,70,37,49,45,51,40,44,42,52,40,58,59,40,45,74,72,55,50,31,26,34,94,60,47,31,48,43,22,45,28,15,54,4,18,32,30,34,53,33,50,58,41,65,54,23,93,70,41,42,69,64,36,50,48,54,22,17,51,49,28,25,50,17,56,48,47,42,60,35,32,54,64,46,45,29,29,47,40,58,74,66,48,95,63,64,67,71,54,50,52,30,51,49,27,46,18,48,36,45,52,38,36,43,39,53,48,51,50,51,59,40,52,73,70,67,57,65,78,26,37,40,66,53,44,35,52,50,24,52,56,57,19,55,36,42,61,64,73,68,46,80,40,71,36,27,32,40,54,85,82,46,49,81,39,70,30,61,17,44,51,16,34,57,45,68,74,96,63,100,55,100,54,58,67,67,53,37,54,52,42,51,51,52,48,46,10,39,51,36,61,33,55,32,46,33,40,23,22,32,77,75,58,40,56,96,54,80,50,15,59,44,10,29,34,39,35,32,60,39,79,67,87,36,40,64,55,50,53,40,45,48,27,24,25,48,27,70,63,9,31,30,24,49,42,10,42,39,75,73,22,48,66,54,32,40,72,45,87,62,78,30,51,69,56,44,25,53,53,54,45,58,71,51,89,63,97,61,59,89,42,42,44,41,63,42,45,77,66,86,55,46,36,33,46,30,39,52,50,54,73,95,40,68,58,61,61,52,47,56,52,34,55,54,52,43,67,46,52,73,79,38,75,82,46,71,61,51,64,63,53,46,51,51,38,61,76,66,67,58,57,80,86,78,54,65,70,68,68,34,54,51,66,76,132

Sequence (1028 aa):
MSEVDVESVMAGLKGFQRAAVDHVIERFYGVGGEGRSGRFLVADETGLGKSIVARGVIARAIEHLQTVDRVDRIDIVYVCSNTDLATQNLRRLNVTGDEHIGMATRLTMLARESRRLTAPSSGSGKRVNLVSFTPGTSFSDGGWRQGSAPERAMLTIILDQIANRTDSDRRVTRLMMHGTVRSPQRFDNRYVKPLRADLSGEPDPRIVDAFTRLINENGTLGRFVSLREEMKFKRAVPAELWHRTHDLISDLRQALAKAGVDTLEPDLIILDEFQRFRHLLNPDSGDAADLAHALFEHRDARVLLLSATPYKPFTNSDDGDDDHYEDFLATVRFLAGGSAGSEREVAASLAEYRQTLTVGGDAAAAASRVRAVLTPLMTRSERPPIGERDDLVAVHHLPTTSPTADDLREWAALRALGHAVDSPVDLEYWKSIPYFASFMDGYKTADKVKTALEGAASSTVADLLASTRSLDRQAVEAYEQIDLGNGHLRALADETLGRGWWQLLWVPPTMPYLEPGPIYAPLSDGSVTKRVLFSAWTGVPTAIAALLSYEADRLAAGDRTLLRDNTPDARKAVGARLQYRLADGRPAAMSTLALFWPHPALAELGDPLAAARESGTQVPAASLVERIGERLDAGPDTDQVADAVFSYPGLLPDSLRSAGAERLLEYRSEEGRFAGLLEHVRLALDTAGIGTHTHPDLARIAAHSPGNIAWRALRSIAGPDVTAEGLWGAAFELVRGIRTLFNRTESTALLVTLYGEQPYWRSVIEYCADGNLQAVMDEYLFQLVSEGGGAELDDDGLAALARRAVESMELRPARYVARDNTPERGEIPMMARFALRYGGRFSSDADEAAGVRQGEVRAAFNSPFAPFVLASTSVGQEGIDFHWWSHSILHWNLPSNPVDFEQREGRVNRFAGHAVRKNVVEHHWNDVLLSNDVRAWRAAFDAAATSSNELGEFSPWWMYPGSARIHRVIAHYPLSRDIAKYEQLRTALTLYRLTLGQPRQEDMVELLAKKGVDGEAVPTIDLRPPVP

Mean predicted aligned error: 10.51 Å

Foldseek 3Di:
DFQQPLVLLLVLDFQLLNLLLVLLCCCCPNDPNLVFQLEFEAQAFQFNCLLSSLLSNLNVLQVVLQPPVVDQAAFEEEEEAALLLLVVSQVVSDRRPDPPQEAEDALLCVLLCVCVRPPDDPDDTHHYHYYYYHLVQRQDCPPQLLHELQSLLSLLQLCVVPPQDDPLLSQLSLQLNCPPPPDSVCSCVVHNVVSCVSSVHHGDPQLSVQLVVQCVVVVLSVLSNVLSVVRSPPPHQDPVCNVVSSNSSNSSSLSSSLSSLVSSLHQEYEYEQCCVPLLLLPCVSDSSVVSSVSNSVRSNYRYYYYHNDQFDADFDPPPDQPRGLVSVLSLQCSLRNVDPPSSVQLVVLLVVLLCCLQVNDPNQVSLVSNLVSCLSHYFYDYFDADDPDDGLEDEAALPFAFWDPLLVQLVVLQQVLCVLLVHGDDPLCSLFFFQCLFQVVPPPSVVSLLVCCVDPNNVVSQVSLQSHDFDDLVCLFQLHDDDLRGRNLVSVCCVAVVLPVLLDQFQFFLQFLAQFAPSCNSVPPLPAFFEEEADQDLSRQLSSQQSSQSNSLSVLLAPVPQQRTQDPVSLVVNAFQLDLDDDVNAGPRLLSCLLQQQQPVLLVLQDSLVVCLVVLHHHHPVVSLVSSVVVADDDAADPDLSLQSLQGPRSAPPVCLPPQLCRLCVPPDDPDRCSSVSNSRNVSNVSNPPHHYDYSCNSLSSHFRLSSLLLLLLVLQAFPQADSSLSSSLSSLLSLLVSLSCRRSSNVSNLCNVPPDDRSSVSRSVVSSNSSVSSQSNLLLVVLCVSVSNDHDYSVRSNVSSVLSSLLSNQAWDWRWTFGSGSVRDTNIGTGWCEHEQDDSDPDPCSVVSSVNNSNQQSNLLGRGTNSYYYYYPVCQASAANFNRHLHYEHSDDDSALVSLSSNNSNRQHWQGPLLSSQLCVPCVSQLSNDPRSNSPVSSQVVFVPDDDPRPSCPSTRHHDDDGRRYYYYYDYPPDCRVVVVVVSVLSNLQCQQQPSHRPSVVSSVSCVVVVPDSVNRNGNRSRSDRD